Protein 7SQH (pdb70)

Solvent-accessible surface area: 42229 Å² total; per-residue (Å²): 114,95,79,62,83,63,138,54,96,86,33,72,70,22,30,119,74,57,50,116,105,49,59,85,42,18,109,106,49,17,102,90,54,13,72,147,44,79,167,78,179,58,14,52,4,20,20,18,20,65,31,29,94,132,4,81,6,0,0,0,0,0,32,14,62,143,11,125,41,15,10,0,69,71,31,108,26,89,28,76,120,32,142,57,46,8,100,100,39,97,79,100,34,68,50,62,147,26,96,4,55,6,59,90,49,119,162,72,100,46,50,0,9,0,0,41,4,1,84,34,5,94,111,50,19,0,0,6,0,24,0,60,24,98,162,50,112,101,26,13,8,27,3,53,2,1,4,12,28,10,0,82,91,1,63,136,22,143,102,70,57,26,48,0,50,67,15,10,66,33,59,0,21,6,47,2,2,4,28,14,23,8,12,0,12,0,24,11,6,55,8,82,48,42,133,54,130,83,33,39,15,0,67,11,25,21,6,26,2,47,19,47,46,115,46,90,88,96,107,95,70,3,36,3,2,2,0,0,0,5,12,4,8,2,32,13,16,69,4,41,4,46,32,50,35,38,48,162,36,16,36,8,44,17,23,6,55,67,13,11,74,72,21,0,38,71,64,0,140,100,19,37,143,166,90,61,137,43,64,73,89,94,116,113,92,80,62,82,61,142,56,96,83,33,71,70,23,29,118,78,58,50,115,104,48,59,84,43,19,108,106,48,18,103,91,54,12,72,148,46,78,169,83,180,55,15,54,5,20,19,16,19,65,31,27,94,132,4,82,5,0,0,0,0,0,32,15,60,145,10,123,41,15,10,0,69,71,29,103,26,90,28,74,121,32,143,57,46,6,98,98,39,98,78,100,34,66,50,58,148,25,95,4,56,6,58,91,48,118,160,73,101,48,50,0,9,0,0,41,3,1,84,36,4,93,112,49,18,0,0,6,0,24,1,48,23,110,162,50,112,102,26,14,8,27,2,52,1,1,4,11,26,12,0,83,90,0,64,136,22,144,102,71,55,26,48,0,49,66,15,11,67,32,60,0,22,6,47,2,2,4,28,14,23,7,11,0,11,0,23,12,5,53,7,82,48,41,133,53,128,85,32,39,14,0,68,11,26,21,5,26,2,46,19,47,46,116,42,89,88,96,104,94,70,4,36,4,2,2,0,0,0,4,11,4,8,2,31,13,15,70,3,40,6,46,30,49,35,38,45,163,37,15,36,8,44,17,21,7,53,69,14,11,71,72,20,0,39,69,64,0,141,99,20,35,142,166,89,62,139,40,64,73,89,93,116,112,94,80,64,83,64,139,54,96,84,33,74,71,22,30,120,78,57,50,115,104,48,60,84,41,19,110,106,48,18,102,91,52,12,72,148,46,80,168,83,180,56,15,54,4,19,20,18,20,64,31,28,94,131,4,82,5,0,0,0,0,0,30,14,62,146,10,122,42,16,10,0,70,70,30,106,25,90,28,74,123,33,142,57,45,12,104,102,39,98,79,100,33,67,49,59,151,25,95,4,55,6,59,92,50,121,160,74,100,48,51,0,9,0,0,39,3,0,83,36,5,92,111,50,19,0,0,6,0,23,1,57,23,92,163,51,113,102,25,14,8,27,2,53,2,2,5,11,27,11,0,83,91,1,64,137,23,144,100,73,57,26,48,0,50,67,15,11,65,31,60,0,20,5,48,2,2,4,29,14,23,8,12,0,12,0,24,12,8,55,6,82,48,42,133,53,129,84,33,40,14,0,68,12,25,22,6,27,2,46,20,47,46,112,45,90,86,96,114,95,72,2,36,3,2,2,0,0,0,6,12,3,9,2,31,12,14,69,2,42,5,46,29,50,35,40,44,162,37,15,35,10,44,17,23,6,55,67,14,11,72,73,22,0,39,69,64,0,140,99,19,36,144,166,89,63,139,40,64,73,88,93,118

B-factor: mean 72.13, std 19.79, range [30.0, 135.05]

Secondary structure (DSSP, 8-state):
-HHHHHHHHHHHHHHHHHHHHHHHHHHHHHHHHHHHHHT-SS-EEEEEEEE-SSPPP-EEEEE-TT-EEEEEEEEES--PPPSSTTS---B-S-EEEEEEE-TTTSS-EEEEEEEE----GGGTEEEEEEEEE---SSSS-EEEEEEES-HHHHHT-S-SSHHHHHHHHSS-EEEEETTEEEEEEEEEEEEE-TTS-EEEEEEEEEEEEE----S-GGGGGSEEEEEEEEES-SEEEEEEEHHHH-HHHHHHHHHHHHHHHHHHHHHHHHHHHHHHHHHHHH-/-HHHHHHHHHHHHHHHHHHHHHHHHHHHHHHHHHHHHHT-SS-EEEEEEEE-SSPPP-EEEEE-TT-EEEEEEEEES--PPPSSTTS---B-S-EEEEEEE-TTTSS-EEEEEEEE----GGGTEEEEEEEEE---SSSS-EEEEEEES-HHHHHT-S-SSHHHHHHHHSS-EEEEETTEEEEEEEEEEEEE-TTS-EEEEEEEEEEEEE----S-GGGGGSEEEEEEEEES-SEEEEEEEHHHH-HHHHHHHHHHHHHHHHHHHHHHHHHHHHHHHHHHHH-/-HHHHHHHHHHHHHHHHHHHHHHHHHHHHHHHHHHHHHT-SS-EEEEEEEE-SSPPP-EEEEE-TT-EEEEEEEEES--PPPSSTTS---B-S-EEEEEEE-TTTSS-EEEEEEEE----GGGTEEEEEEEEE---SSSS-EEEEEEES-HHHHHT-S-SSHHHHHHHHSS-EEEEETTEEEEEEEEEEEEE-TTS-EEEEEEEEEEEEE----S-GGGGGSEEEEEEEEES-SEEEEEEEHHHH-HHHHHHHHHHHHHHHHHHHHHHHHHHHHHHHHHHHH-

Sequence (849 aa):
FSKACLKNVFSVLLIFIYLLLMAVAVFLVYRTITDFREKLKHPVMSVSYKEVDRYDAPGIALYPGQAQLLSCKHHYEVIPPLTSPGQPGDMNCTTQRINYTDPFSNQTVKSALIVQGPREVKKRELVFLQFRLNKSSEDFSAIDYLLFSSFQEFLQSPNRVGFMQACESAYSSWKFSGGFRTWVKMSLVKTKEEDGREAVEFRQETSVVNYIDQRPAAKKSAQLFFVVFEWKDPFIQKVQDIVTANPWNTIALLCGAFLALFKAAEFAKLSIKWMIKIRKRYLFSKACLKNVFSVLLIFIYLLLMAVAVFLVYRTITDFREKLKHPVMSVSYKEVDRYDAPGIALYPGQAQLLSCKHHYEVIPPLTSPGQPGDMNCTTQRINYTDPFSNQTVKSALIVQGPREVKKRELVFLQFRLNKSSEDFSAIDYLLFSSFQEFLQSPNRVGFMQACESAYSSWKFSGGFRTWVKMSLVKTKEEDGREAVEFRQETSVVNYIDQRPAAKKSAQLFFVVFEWKDPFIQKVQDIVTANPWNTIALLCGAFLALFKAAEFAKLSIKWMIKIRKRYLFSKACLKNVFSVLLIFIYLLLMAVAVFLVYRTITDFREKLKHPVMSVSYKEVDRYDAPGIALYPGQAQLLSCKHHYEVIPPLTSPGQPGDMNCTTQRINYTDPFSNQTVKSALIVQGPREVKKRELVFLQFRLNKSSEDFSAIDYLLFSSFQEFLQSPNRVGFMQACESAYSSWKFSGGFRTWVKMSLVKTKEEDGREAVEFRQETSVVNYIDQRPAAKKSAQLFFVVFEWKDPFIQKVQDIVTANPWNTIALLCGAFLALFKAAEFAKLSIKWMIKIRKRYL

Structure (mmCIF, N/CA/C/O backbone):
data_7SQH
#
_entry.id   7SQH
#
_cell.length_a   1.00
_cell.length_b   1.00
_cell.length_c   1.00
_cell.angle_alpha   90.00
_cell.angle_beta   90.00
_cell.angle_gamma   90.00
#
_symmetry.space_group_name_H-M   'P 1'
#
loop_
_entity.id
_entity.type
_entity.pdbx_description
1 polymer 'Proton-activated chloride channel'
2 non-polymer 2-acetamido-2-deoxy-beta-D-glucopyranose
3 water water
#
loop_
_atom_site.group_PDB
_atom_site.id
_atom_site.type_symbol
_atom_site.label_atom_id
_atom_site.label_alt_id
_atom_site.label_comp_id
_atom_site.label_asym_id
_atom_site.label_entity_id
_atom_site.label_seq_id
_atom_site.pdbx_PDB_ins_code
_atom_site.Cartn_x
_atom_site.Cartn_y
_atom_site.Cartn_z
_atom_site.occupancy
_atom_site.B_iso_or_equiv
_atom_site.auth_seq_id
_atom_site.auth_comp_id
_atom_site.auth_asym_id
_atom_site.auth_atom_id
_atom_site.pdbx_PDB_model_num
ATOM 1 N N . PHE A 1 57 ? 184.826 168.613 110.934 1.00 135.05 57 PHE A N 1
ATOM 2 C CA . PHE A 1 57 ? 185.851 169.586 111.291 1.00 135.05 57 PHE A CA 1
ATOM 3 C C . PHE A 1 57 ? 185.262 170.725 112.116 1.00 135.05 57 PHE A C 1
ATOM 4 O O . PHE A 1 57 ? 184.579 170.491 113.114 1.00 135.05 57 PHE A O 1
ATOM 6 N N . SER A 1 58 ? 185.539 171.962 111.695 1.00 133.81 58 SER A N 1
ATOM 7 C CA . SER A 1 58 ? 185.023 173.122 112.415 1.00 133.81 58 SER A CA 1
ATOM 8 C C . SER A 1 58 ? 183.502 173.189 112.345 1.00 133.81 58 SER A C 1
ATOM 9 O O . SER A 1 58 ? 182.843 173.512 113.340 1.00 133.81 58 SER A O 1
ATOM 12 N N . LYS A 1 59 ? 182.928 172.894 111.176 1.00 133.14 59 LYS A N 1
ATOM 13 C CA . LYS A 1 59 ? 181.477 172.959 111.025 1.00 133.14 59 LYS A CA 1
ATOM 14 C C . LYS A 1 59 ? 180.780 171.924 111.900 1.00 133.14 59 LYS A C 1
ATOM 15 O O . LYS A 1 59 ? 179.762 172.223 112.537 1.00 133.14 59 LYS A O 1
ATOM 17 N N . ALA A 1 60 ? 181.309 170.699 111.940 1.00 132.52 60 ALA A N 1
ATOM 18 C CA . ALA A 1 60 ? 180.709 169.662 112.773 1.00 132.52 60 ALA A CA 1
ATOM 19 C C . ALA A 1 60 ? 180.796 170.022 114.250 1.00 132.52 60 ALA A C 1
ATOM 20 O O . ALA A 1 60 ? 179.837 169.820 115.004 1.00 132.52 60 ALA A O 1
ATOM 22 N N . CYS A 1 61 ? 181.942 170.556 114.681 1.00 131.54 61 CYS A N 1
ATOM 23 C CA . CYS A 1 61 ? 182.084 170.975 116.072 1.00 131.54 61 CYS A CA 1
ATOM 24 C C . CYS A 1 61 ? 181.120 172.105 116.409 1.00 131.54 61 CYS A C 1
ATOM 25 O O . CYS A 1 61 ? 180.520 172.117 117.489 1.00 131.54 61 CYS A O 1
ATOM 28 N N . LEU A 1 62 ? 180.961 173.067 115.496 1.00 128.25 62 LEU A N 1
ATOM 29 C CA . LEU A 1 62 ? 180.023 174.161 115.731 1.00 128.25 62 LEU A CA 1
ATOM 30 C C . LEU A 1 62 ? 178.592 173.649 115.830 1.00 128.25 62 LEU A C 1
ATOM 31 O O . LEU A 1 62 ? 177.826 174.088 116.697 1.00 128.25 62 LEU A O 1
ATOM 33 N N . LYS A 1 63 ? 178.210 172.722 114.947 1.00 124.47 63 LYS A N 1
ATOM 34 C CA . LYS A 1 63 ? 176.867 172.155 115.007 1.00 124.47 63 LYS A CA 1
ATOM 35 C C . LYS A 1 63 ? 176.649 171.390 116.306 1.00 124.47 63 LYS A C 1
ATOM 36 O O . LYS A 1 63 ? 175.579 171.486 116.920 1.00 124.47 63 LYS A O 1
ATOM 42 N N . ASN A 1 64 ? 177.652 170.623 116.740 1.00 122.65 64 ASN A N 1
ATOM 43 C CA . ASN A 1 64 ? 177.534 169.894 117.999 1.00 122.65 64 ASN A CA 1
ATOM 44 C C . ASN A 1 64 ? 177.404 170.847 119.180 1.00 122.65 64 ASN A C 1
ATOM 45 O O . ASN A 1 64 ? 176.609 170.608 120.095 1.00 122.65 64 ASN A O 1
ATOM 47 N N . VAL A 1 65 ? 178.181 171.933 119.178 1.00 120.01 65 VAL A N 1
ATOM 48 C CA . VAL A 1 65 ? 178.095 172.916 120.255 1.00 120.01 65 VAL A CA 1
ATOM 49 C C . VAL A 1 65 ? 176.719 173.567 120.273 1.00 120.01 65 VAL A C 1
ATOM 50 O O . VAL A 1 65 ? 176.123 173.769 121.340 1.00 120.01 65 VAL A O 1
ATOM 54 N N . PHE A 1 66 ? 176.193 173.911 119.095 1.00 117.25 66 PHE A N 1
ATOM 55 C CA . PHE A 1 66 ? 174.860 174.499 119.025 1.00 117.25 66 PHE A CA 1
ATOM 56 C C . PHE A 1 66 ? 173.804 173.533 119.543 1.00 117.25 66 PHE A C 1
ATOM 57 O O . PHE A 1 66 ? 172.902 173.929 120.290 1.00 117.25 66 PHE A O 1
ATOM 65 N N . SER A 1 67 ? 173.906 172.256 119.166 1.00 112.74 67 SER A N 1
ATOM 66 C CA . SER A 1 67 ? 172.951 171.264 119.650 1.00 112.74 67 SER A CA 1
ATOM 67 C C . SER A 1 67 ? 173.040 171.101 121.162 1.00 112.74 67 SER A C 1
ATOM 68 O O . SER A 1 67 ? 172.014 170.985 121.842 1.00 112.74 67 SER A O 1
ATOM 71 N N . VAL A 1 68 ? 174.257 171.091 121.708 1.00 109.10 68 VAL A N 1
ATOM 72 C CA . VAL A 1 68 ? 174.427 170.928 123.151 1.00 109.10 68 VAL A CA 1
ATOM 73 C C . VAL A 1 68 ? 173.846 172.124 123.897 1.00 109.10 68 VAL A C 1
ATOM 74 O O . VAL A 1 68 ? 173.162 171.972 124.917 1.00 109.10 68 VAL A O 1
ATOM 78 N N . LEU A 1 69 ? 174.108 173.337 123.401 1.00 108.35 69 LEU A N 1
ATOM 79 C CA . LEU A 1 69 ? 173.564 174.515 124.069 1.00 108.35 69 LEU A CA 1
ATOM 80 C C . LEU A 1 69 ? 172.047 174.575 123.945 1.00 108.35 69 LEU A C 1
ATOM 81 O O . LEU A 1 69 ? 171.371 175.028 124.874 1.00 108.35 69 LEU A O 1
ATOM 86 N N . LEU A 1 70 ? 171.491 174.113 122.822 1.00 101.79 70 LEU A N 1
ATOM 87 C CA . LEU A 1 70 ? 170.039 174.055 122.696 1.00 101.79 70 LEU A CA 1
ATOM 88 C C . LEU A 1 70 ? 169.448 173.027 123.655 1.00 101.79 70 LEU A C 1
ATOM 89 O O . LEU A 1 70 ? 168.375 173.249 124.230 1.00 101.79 70 LEU A O 1
ATOM 94 N N . ILE A 1 71 ? 170.139 171.899 123.841 1.00 98.00 71 ILE A N 1
ATOM 95 C CA . ILE A 1 71 ? 169.716 170.911 124.830 1.00 98.00 71 ILE A CA 1
ATOM 96 C C . ILE A 1 71 ? 169.707 171.529 126.220 1.00 98.00 71 ILE A C 1
ATOM 97 O O . ILE A 1 71 ? 168.768 171.332 126.999 1.00 98.00 71 ILE A O 1
ATOM 102 N N . PHE A 1 72 ? 170.757 172.282 126.553 1.00 100.41 72 PHE A N 1
ATOM 103 C CA . PHE A 1 72 ? 170.818 172.934 127.858 1.00 100.41 72 PHE A CA 1
ATOM 104 C C . PHE A 1 72 ? 169.701 173.959 128.019 1.00 100.41 72 PHE A C 1
ATOM 105 O O . PHE A 1 72 ? 169.110 174.079 129.097 1.00 100.41 72 PHE A O 1
ATOM 113 N N . ILE A 1 73 ? 169.399 174.708 126.956 1.00 97.83 73 ILE A N 1
ATOM 114 C CA . ILE A 1 73 ? 168.329 175.703 127.018 1.00 97.83 73 ILE A CA 1
ATOM 115 C C . ILE A 1 73 ? 166.984 175.026 127.262 1.00 97.83 73 ILE A C 1
ATOM 116 O O . ILE A 1 73 ? 166.182 175.474 128.092 1.00 97.83 73 ILE A O 1
ATOM 121 N N . TYR A 1 74 ? 166.715 173.936 126.539 1.00 94.02 74 TYR A N 1
ATOM 122 C CA . TYR A 1 74 ? 165.455 173.225 126.733 1.00 94.02 74 TYR A CA 1
ATOM 123 C C . TYR A 1 74 ? 165.379 172.590 128.116 1.00 94.02 74 TYR A C 1
ATOM 124 O O . TYR A 1 74 ? 164.306 172.556 128.728 1.00 94.02 74 TYR A O 1
ATOM 133 N N . LEU A 1 75 ? 166.502 172.079 128.624 1.00 90.24 75 LEU A N 1
ATOM 134 C CA . LEU A 1 75 ? 166.516 171.546 129.982 1.00 90.24 75 LEU A CA 1
ATOM 135 C C . LEU A 1 75 ? 166.225 172.640 131.000 1.00 90.24 75 LEU A C 1
ATOM 136 O O . LEU A 1 75 ? 165.501 172.414 131.976 1.00 90.24 75 LEU A O 1
ATOM 141 N N . LEU A 1 76 ? 166.782 173.832 130.763 1.00 90.66 76 LEU A N 1
ATOM 142 C CA . LEU A 1 76 ? 166.512 174.983 131.666 1.00 90.66 76 LEU A CA 1
ATOM 143 C C . LEU A 1 76 ? 165.017 175.310 131.622 1.00 90.66 76 LEU A C 1
ATOM 144 O O . LEU A 1 76 ? 164.440 175.539 132.699 1.00 90.66 76 LEU A O 1
ATOM 149 N N . LEU A 1 77 ? 164.419 175.322 130.425 1.00 89.93 77 LEU A N 1
ATOM 150 C CA . LEU A 1 77 ? 162.996 175.635 130.305 1.00 89.93 77 LEU A CA 1
ATOM 151 C C . LEU A 1 77 ? 162.135 174.591 131.011 1.00 89.93 77 LEU A C 1
ATOM 152 O O . LEU A 1 77 ? 161.162 174.935 131.696 1.00 89.93 77 LEU A O 1
ATOM 157 N N . MET A 1 78 ? 162.472 173.309 130.849 1.00 86.85 78 MET A N 1
ATOM 158 C CA . MET A 1 78 ? 161.730 172.254 131.534 1.00 86.85 78 MET A CA 1
ATOM 159 C C . MET A 1 78 ? 161.863 172.379 133.046 1.00 86.85 78 MET A C 1
ATOM 160 O O . MET A 1 78 ? 160.883 172.205 133.781 1.00 86.85 78 MET A O 1
ATOM 165 N N . ALA A 1 79 ? 163.072 172.675 133.529 1.00 85.80 79 ALA A N 1
ATOM 166 C CA . ALA A 1 79 ? 163.270 172.871 134.960 1.00 85.80 79 ALA A CA 1
ATOM 167 C C . ALA A 1 79 ? 162.471 174.063 135.465 1.00 85.80 79 ALA A C 1
ATOM 168 O O . ALA A 1 79 ? 161.902 174.017 136.560 1.00 85.80 79 ALA A O 1
ATOM 170 N N . VAL A 1 80 ? 162.413 175.139 134.677 1.00 85.02 80 VAL A N 1
ATOM 171 C CA . VAL A 1 80 ? 161.637 176.313 135.064 1.00 85.02 80 VAL A CA 1
ATOM 172 C C . VAL A 1 80 ? 160.158 175.967 135.167 1.00 85.02 80 VAL A C 1
ATOM 173 O O . VAL A 1 80 ? 159.480 176.357 136.125 1.00 85.02 80 VAL A O 1
ATOM 177 N N . ALA A 1 81 ? 159.633 175.229 134.186 1.00 83.07 81 ALA A N 1
ATOM 178 C CA . ALA A 1 81 ? 158.221 174.853 134.224 1.00 83.07 81 ALA A CA 1
ATOM 179 C C . ALA A 1 81 ? 157.917 173.949 135.415 1.00 83.07 81 ALA A C 1
ATOM 180 O O . ALA A 1 81 ? 156.907 174.135 136.109 1.00 83.07 81 ALA A O 1
ATOM 182 N N . VAL A 1 82 ? 158.786 172.968 135.672 1.00 81.08 82 VAL A N 1
ATOM 183 C CA . VAL A 1 82 ? 158.575 172.065 136.799 1.00 81.08 82 VAL A CA 1
ATOM 184 C C . VAL A 1 82 ? 158.641 172.831 138.114 1.00 81.08 82 VAL A C 1
ATOM 185 O O . VAL A 1 82 ? 157.846 172.592 139.031 1.00 81.08 82 VAL A O 1
ATOM 189 N N . PHE A 1 83 ? 159.581 173.773 138.224 1.00 83.25 83 PHE A N 1
ATOM 190 C CA . PHE A 1 83 ? 159.691 174.574 139.437 1.00 83.25 83 PHE A CA 1
ATOM 191 C C . PHE A 1 83 ? 158.469 175.461 139.624 1.00 83.25 83 PHE A C 1
ATOM 192 O O . PHE A 1 83 ? 158.013 175.666 140.752 1.00 83.25 83 PHE A O 1
ATOM 200 N N . LEU A 1 84 ? 157.928 176.005 138.532 1.00 80.59 84 LEU A N 1
ATOM 201 C CA . LEU A 1 84 ? 156.716 176.812 138.635 1.00 80.59 84 LEU A CA 1
ATOM 202 C C . LEU A 1 84 ? 155.539 175.976 139.124 1.00 80.59 84 LEU A C 1
ATOM 203 O O . LEU A 1 84 ? 154.764 176.419 139.982 1.00 80.59 84 LEU A O 1
ATOM 208 N N . VAL A 1 85 ? 155.392 174.761 138.593 1.00 78.48 85 VAL A N 1
ATOM 209 C CA . VAL A 1 85 ? 154.303 173.893 139.038 1.00 78.48 85 VAL A CA 1
ATOM 210 C C . VAL A 1 85 ? 154.485 173.515 140.505 1.00 78.48 85 VAL A C 1
ATOM 211 O O . VAL A 1 85 ? 153.520 173.489 141.281 1.00 78.48 85 VAL A O 1
ATOM 215 N N . TYR A 1 86 ? 155.723 173.222 140.909 1.00 78.11 86 TYR A N 1
ATOM 216 C CA . TYR A 1 86 ? 155.990 172.894 142.307 1.00 78.11 86 TYR A CA 1
ATOM 217 C C . TYR A 1 86 ? 155.697 174.079 143.219 1.00 78.11 86 TYR A C 1
ATOM 218 O O . TYR A 1 86 ? 155.170 173.907 144.323 1.00 78.11 86 TYR A O 1
ATOM 227 N N . ARG A 1 87 ? 156.031 175.285 142.746 1.00 82.99 87 ARG A N 1
ATOM 228 C CA . ARG A 1 87 ? 155.774 176.517 143.539 1.00 82.99 87 ARG A CA 1
ATOM 229 C C . ARG A 1 87 ? 154.262 176.700 143.697 1.00 82.99 87 ARG A C 1
ATOM 230 O O . ARG A 1 87 ? 153.830 177.064 144.803 1.00 82.99 87 ARG A O 1
ATOM 238 N N . THR A 1 88 ? 153.493 176.464 142.631 1.00 79.99 88 THR A N 1
ATOM 239 C CA . THR A 1 88 ? 152.038 176.549 142.723 1.00 79.99 88 THR A CA 1
ATOM 240 C C . THR A 1 88 ? 151.492 175.529 143.716 1.00 79.99 88 THR A C 1
ATOM 241 O O . THR A 1 88 ? 150.622 175.849 144.541 1.00 79.99 88 THR A O 1
ATOM 245 N N . ILE A 1 89 ? 152.006 174.298 143.660 1.00 79.49 89 ILE A N 1
ATOM 246 C CA . ILE A 1 89 ? 151.557 173.256 144.580 1.00 79.49 89 ILE A CA 1
ATOM 247 C C . ILE A 1 89 ? 151.844 173.658 146.020 1.00 79.49 89 ILE A C 1
ATOM 248 O O . ILE A 1 89 ? 150.989 173.519 146.900 1.00 79.49 89 ILE A O 1
ATOM 253 N N . THR A 1 90 ? 153.048 174.173 146.280 1.00 81.92 90 THR A N 1
ATOM 254 C CA . THR A 1 90 ? 153.405 174.575 147.638 1.00 81.92 90 THR A CA 1
ATOM 255 C C . THR A 1 90 ? 152.572 175.761 148.106 1.00 81.92 90 THR A C 1
ATOM 256 O O . THR A 1 90 ? 152.229 175.854 149.288 1.00 81.92 90 THR A O 1
ATOM 260 N N . ASP A 1 91 ? 152.260 176.692 147.203 1.00 84.82 91 ASP A N 1
ATOM 261 C CA . ASP A 1 91 ? 151.422 177.825 147.577 1.00 84.82 91 ASP A CA 1
ATOM 262 C C . ASP A 1 91 ? 150.026 177.362 147.965 1.00 84.82 91 ASP A C 1
ATOM 263 O O . ASP A 1 91 ? 149.432 177.880 148.918 1.00 84.82 91 ASP A O 1
ATOM 268 N N . PHE A 1 92 ? 149.484 176.389 147.233 1.00 85.91 92 PHE A N 1
ATOM 269 C CA . PHE A 1 92 ? 148.198 175.812 147.614 1.00 85.91 92 PHE A CA 1
ATOM 270 C C . PHE A 1 92 ? 148.328 175.117 148.970 1.00 85.91 92 PHE A C 1
ATOM 271 O O . PHE A 1 92 ? 147.508 175.331 149.870 1.00 85.91 92 PHE A O 1
ATOM 279 N N . ARG A 1 93 ? 149.371 174.297 149.132 0.50 83.18 93 ARG A N 1
ATOM 280 C CA . ARG A 1 93 ? 149.549 173.525 150.394 0.50 83.18 93 ARG A CA 1
ATOM 281 C C . ARG A 1 93 ? 149.679 174.463 151.599 0.50 83.18 93 ARG A C 1
ATOM 282 O O . ARG A 1 93 ? 149.116 174.123 152.653 0.50 83.18 93 ARG A O 1
ATOM 290 N N . GLU A 1 94 ? 150.380 175.592 151.455 1.00 89.72 94 GLU A N 1
ATOM 291 C CA . GLU A 1 94 ? 150.630 176.477 152.588 1.00 89.72 94 GLU A CA 1
ATOM 292 C C . GLU A 1 94 ? 149.345 177.010 153.205 1.00 89.72 94 GLU A C 1
ATOM 293 O O . GLU A 1 94 ? 149.336 177.358 154.391 1.00 89.72 94 GLU A O 1
ATOM 299 N N . LYS A 1 95 ? 148.263 177.079 152.436 1.00 90.23 95 LYS A N 1
ATOM 300 C CA . LYS A 1 95 ? 147.009 177.610 152.947 1.00 90.23 95 LYS A CA 1
ATOM 301 C C . LYS A 1 95 ? 146.093 176.535 153.516 1.00 90.23 95 LYS A C 1
ATOM 302 O O . LYS A 1 95 ? 145.005 176.865 154.000 1.00 90.23 95 LYS A O 1
ATOM 308 N N . LEU A 1 96 ? 146.505 175.271 153.473 1.00 88.46 96 LEU A N 1
ATOM 309 C CA . LEU A 1 96 ? 145.781 174.200 154.139 1.00 88.46 96 LEU A CA 1
ATOM 310 C C . LEU A 1 96 ? 145.983 174.277 155.648 1.00 88.46 96 LEU A C 1
ATOM 311 O O . LEU A 1 96 ? 146.994 174.791 156.135 1.00 88.46 96 LEU A O 1
ATOM 316 N N . LYS A 1 97 ? 145.004 173.765 156.390 1.00 83.81 97 LYS A N 1
ATOM 317 C CA . LYS A 1 97 ? 145.094 173.667 157.840 1.00 83.81 97 LYS A CA 1
ATOM 318 C C . LYS A 1 97 ? 145.210 172.206 158.257 1.00 83.81 97 LYS A C 1
ATOM 319 O O . LYS A 1 97 ? 144.543 171.334 157.692 1.00 83.81 97 LYS A O 1
ATOM 325 N N . HIS A 1 98 ? 146.076 171.947 159.241 1.00 73.82 98 HIS A N 1
ATOM 326 C CA . HIS A 1 98 ? 146.372 170.610 159.750 1.00 73.82 98 HIS A CA 1
ATOM 327 C C . HIS A 1 98 ? 146.754 169.645 158.632 1.00 73.82 98 HIS A C 1
ATOM 328 O O . HIS A 1 98 ? 145.997 168.711 158.337 1.00 73.82 98 HIS A O 1
ATOM 335 N N . PRO A 1 99 ? 147.903 169.828 157.989 1.00 71.82 99 PRO A N 1
ATOM 336 C CA . PRO A 1 99 ? 148.354 168.876 156.975 1.00 71.82 99 PRO A CA 1
ATOM 337 C C . PRO A 1 99 ? 149.167 167.744 157.595 1.00 71.82 99 PRO A C 1
ATOM 338 O O . PRO A 1 99 ? 149.527 167.770 158.773 1.00 71.82 99 PRO A O 1
ATOM 342 N N . VAL A 1 100 ? 149.450 166.743 156.770 1.00 67.17 100 VAL A N 1
ATOM 343 C CA . VAL A 1 100 ? 150.293 165.628 157.185 1.00 67.17 100 VAL A CA 1
ATOM 344 C C . VAL A 1 100 ? 151.748 166.071 157.136 1.00 67.17 100 VAL A C 1
ATOM 345 O O . VAL A 1 100 ? 152.191 166.684 156.158 1.00 67.17 100 VAL A O 1
ATOM 349 N N . MET A 1 101 ? 152.496 165.764 158.191 1.00 69.40 101 MET A N 1
ATOM 350 C CA . MET A 1 101 ? 153.872 166.214 158.337 1.00 69.40 101 MET A CA 1
ATOM 351 C C . MET A 1 101 ? 154.801 165.022 158.510 1.00 69.40 101 MET A C 1
ATOM 352 O O . MET A 1 101 ? 154.437 164.021 159.134 1.00 69.40 101 MET A O 1
ATOM 357 N N . SER A 1 102 ? 156.000 165.139 157.954 1.00 69.71 102 SER A N 1
ATOM 358 C CA . SER A 1 102 ? 157.033 164.123 158.054 1.00 69.71 102 SER A CA 1
ATOM 359 C C . SER A 1 102 ? 158.113 164.553 159.042 1.00 69.71 102 SER A C 1
ATOM 360 O O . SER A 1 102 ? 158.241 165.728 159.405 1.00 69.71 102 SER A O 1
ATOM 363 N N . VAL A 1 103 ? 158.909 163.569 159.459 1.00 65.70 103 VAL A N 1
ATOM 364 C CA . VAL A 1 103 ? 159.885 163.710 160.531 1.00 65.70 103 VAL A CA 1
ATOM 365 C C . VAL A 1 103 ? 161.273 163.389 159.996 1.00 65.70 103 VAL A C 1
ATOM 366 O O . VAL A 1 103 ? 161.446 162.515 159.141 1.00 65.70 103 VAL A O 1
ATOM 370 N N . SER A 1 104 ? 162.269 164.107 160.510 1.00 63.98 104 SER A N 1
ATOM 371 C CA . SER A 1 104 ? 163.661 163.844 160.169 1.00 63.98 104 SER A CA 1
ATOM 372 C C . SER A 1 104 ? 164.531 164.144 161.381 1.00 63.98 104 SER A C 1
ATOM 373 O O . SER A 1 104 ? 164.134 164.883 162.282 1.00 63.98 104 SER A O 1
ATOM 376 N N . TYR A 1 105 ? 165.720 163.545 161.408 1.00 63.54 105 TYR A N 1
ATOM 377 C CA . TYR A 1 105 ? 166.686 163.789 162.471 1.00 63.54 105 TYR A CA 1
ATOM 378 C C . TYR A 1 105 ? 167.964 164.377 161.890 1.00 63.54 105 TYR A C 1
ATOM 379 O O . TYR A 1 105 ? 168.373 164.039 160.776 1.00 63.54 105 TYR A O 1
ATOM 388 N N . LYS A 1 106 ? 168.592 165.265 162.658 1.00 63.55 106 LYS A N 1
ATOM 389 C CA . LYS A 1 106 ? 169.867 165.849 162.262 1.00 63.55 106 LYS A CA 1
ATOM 390 C C . LYS A 1 106 ? 170.822 165.834 163.446 1.00 63.55 106 LYS A C 1
ATOM 391 O O . LYS A 1 106 ? 170.434 166.192 164.559 1.00 63.55 106 LYS A O 1
ATOM 397 N N . GLU A 1 107 ? 172.064 165.425 163.207 1.00 65.74 107 GLU A N 1
ATOM 398 C CA . GLU A 1 107 ? 173.068 165.380 164.259 1.00 65.74 107 GLU A CA 1
ATOM 399 C C . GLU A 1 107 ? 173.809 166.708 164.356 1.00 65.74 107 GLU A C 1
ATOM 400 O O . GLU A 1 107 ? 174.003 167.410 163.360 1.00 65.74 107 GLU A O 1
ATOM 406 N N . VAL A 1 108 ? 174.226 167.046 165.575 1.00 63.34 108 VAL A N 1
ATOM 407 C CA . VAL A 1 108 ? 174.941 168.285 165.854 1.00 63.34 108 VAL A CA 1
ATOM 408 C C . VAL A 1 108 ? 176.218 167.959 166.614 1.00 63.34 108 VAL A C 1
ATOM 409 O O . VAL A 1 108 ? 176.245 167.040 167.441 1.00 63.34 108 VAL A O 1
ATOM 413 N N . ASP A 1 109 ? 177.288 168.697 166.312 1.00 64.73 109 ASP A N 1
ATOM 414 C CA . ASP A 1 109 ? 178.520 168.556 167.081 1.00 64.73 109 ASP A CA 1
ATOM 415 C C . ASP A 1 109 ? 178.382 169.190 168.459 1.00 64.73 109 ASP A C 1
ATOM 416 O O . ASP A 1 109 ? 178.818 168.614 169.462 1.00 64.73 109 ASP A O 1
ATOM 421 N N . ARG A 1 110 ? 177.782 170.375 168.525 1.00 61.28 110 ARG A N 1
ATOM 422 C CA . ARG A 1 110 ? 177.561 171.076 169.779 1.00 61.28 110 ARG A CA 1
ATOM 423 C C . ARG A 1 110 ? 176.191 171.735 169.731 1.00 61.28 110 ARG A C 1
ATOM 424 O O . ARG A 1 110 ? 175.701 172.103 168.661 1.00 61.28 110 ARG A O 1
ATOM 432 N N . TYR A 1 111 ? 175.576 171.877 170.899 1.00 53.56 111 TYR A N 1
ATOM 433 C CA . TYR A 1 111 ? 174.251 172.465 171.004 1.00 53.56 111 TYR A CA 1
ATOM 434 C C . TYR A 1 111 ? 174.341 173.955 171.298 1.00 53.56 111 TYR A C 1
ATOM 435 O O . TYR A 1 111 ? 175.261 174.422 171.974 1.00 53.56 111 TYR A O 1
ATOM 444 N N . ASP A 1 112 ? 173.377 174.703 170.772 1.00 59.70 112 ASP A N 1
ATOM 445 C CA . ASP A 1 112 ? 173.180 176.071 171.220 1.00 59.70 112 ASP A CA 1
ATOM 446 C C . ASP A 1 112 ? 172.650 176.056 172.647 1.00 59.70 112 ASP A C 1
ATOM 447 O O . ASP A 1 112 ? 171.758 175.273 172.982 1.00 59.70 112 ASP A O 1
ATOM 452 N N . ALA A 1 113 ? 173.207 176.915 173.490 1.00 57.11 113 ALA A N 1
ATOM 453 C CA . ALA A 1 113 ? 172.880 176.883 174.909 1.00 57.11 113 ALA A CA 1
ATOM 454 C C . ALA A 1 113 ? 171.404 177.194 175.115 1.00 57.11 113 ALA A C 1
ATOM 455 O O . ALA A 1 113 ? 170.945 178.277 174.721 1.00 57.11 113 ALA A O 1
ATOM 457 N N . PRO A 1 114 ? 170.634 176.297 175.719 1.00 53.81 114 PRO A N 1
ATOM 458 C CA . PRO A 1 114 ? 169.200 176.533 175.885 1.00 53.81 114 PRO A CA 1
ATOM 459 C C . PRO A 1 114 ? 168.919 177.457 177.061 1.00 53.81 114 PRO A C 1
ATOM 460 O O . PRO A 1 114 ? 169.809 177.848 177.816 1.00 53.81 114 PRO A O 1
ATOM 464 N N . GLY A 1 115 ? 167.646 177.803 177.201 1.00 48.48 115 GLY A N 1
ATOM 465 C CA . GLY A 1 115 ? 167.205 178.595 178.327 1.00 48.48 115 GLY A CA 1
ATOM 466 C C . GLY A 1 115 ? 166.299 177.807 179.246 1.00 48.48 115 GLY A C 1
ATOM 467 O O . GLY A 1 115 ? 165.285 177.254 178.802 1.00 48.48 115 GLY A O 1
ATOM 468 N N . ILE A 1 116 ? 166.657 177.741 180.525 1.00 47.88 116 ILE A N 1
ATOM 469 C CA . ILE A 1 116 ? 165.875 177.042 181.536 1.00 47.88 116 ILE A CA 1
ATOM 470 C C . ILE A 1 116 ? 165.242 178.102 182.423 1.00 47.88 116 ILE A C 1
ATOM 471 O O . ILE A 1 116 ? 165.936 178.767 183.198 1.00 47.88 116 ILE A O 1
ATOM 476 N N . ALA A 1 117 ? 163.930 178.270 182.310 1.00 49.30 117 ALA A N 1
ATOM 477 C CA . ALA A 1 117 ? 163.192 179.246 183.101 1.00 49.30 117 ALA A CA 1
ATOM 478 C C . ALA A 1 117 ? 162.595 178.528 184.302 1.00 49.30 117 ALA A C 1
ATOM 479 O O . ALA A 1 117 ? 161.663 177.734 184.156 1.00 49.30 117 ALA A O 1
ATOM 481 N N . LEU A 1 118 ? 163.139 178.796 185.481 1.00 50.91 118 LEU A N 1
ATOM 482 C CA . LEU A 1 118 ? 162.659 178.206 186.718 1.00 50.91 118 LEU A CA 1
ATOM 483 C C . LEU A 1 118 ? 161.770 179.201 187.450 1.00 50.91 118 LEU A C 1
ATOM 484 O O . LEU A 1 118 ? 161.922 180.417 187.307 1.00 50.91 118 LEU A O 1
ATOM 489 N N . TYR A 1 119 ? 160.837 178.674 188.242 1.00 53.14 119 TYR A N 1
ATOM 490 C CA . TYR A 1 119 ? 159.904 179.489 189.014 1.00 53.14 119 TYR A CA 1
ATOM 491 C C . TYR A 1 119 ? 159.993 179.076 190.479 1.00 53.14 119 TYR A C 1
ATOM 492 O O . TYR A 1 119 ? 159.107 178.387 191.001 1.00 53.14 119 TYR A O 1
ATOM 501 N N . PRO A 1 120 ? 161.063 179.478 191.170 1.00 57.70 120 PRO A N 1
ATOM 502 C CA . PRO A 1 120 ? 161.238 179.037 192.561 1.00 57.70 120 PRO A CA 1
ATOM 503 C C . PRO A 1 120 ? 160.229 179.642 193.517 1.00 57.70 120 PRO A C 1
ATOM 504 O O . PRO A 1 120 ? 159.909 179.016 194.534 1.00 57.70 120 PRO A O 1
ATOM 508 N N . GLY A 1 121 ? 159.719 180.833 193.228 1.00 59.44 121 GLY A N 1
ATOM 509 C CA . GLY A 1 121 ? 158.850 181.512 194.165 1.00 59.44 121 GLY A CA 1
ATOM 510 C C . GLY A 1 121 ? 159.623 182.061 195.345 1.00 59.44 121 GLY A C 1
ATOM 511 O O . GLY A 1 121 ? 160.406 183.003 195.195 1.00 59.44 121 GLY A O 1
ATOM 512 N N . GLN A 1 122 ? 159.418 181.479 196.523 1.00 65.19 122 GLN A N 1
ATOM 513 C CA . GLN A 1 122 ? 160.129 181.903 197.720 1.00 65.19 122 GLN A CA 1
ATOM 514 C C . GLN A 1 122 ? 161.431 181.147 197.946 1.00 65.19 122 GLN A C 1
ATOM 515 O O . GLN A 1 122 ? 162.182 181.500 198.861 1.00 65.19 122 GLN A O 1
ATOM 521 N N . ALA A 1 123 ? 161.715 180.124 197.146 1.00 64.64 123 ALA A N 1
ATOM 522 C CA . ALA A 1 123 ? 162.948 179.370 197.307 1.00 64.64 123 ALA A CA 1
ATOM 523 C C . ALA A 1 123 ? 164.143 180.169 196.802 1.00 64.64 123 ALA A C 1
ATOM 524 O O . ALA A 1 123 ? 164.077 180.853 195.777 1.00 64.64 123 ALA A O 1
ATOM 526 N N . GLN A 1 124 ? 165.248 180.068 197.532 1.00 64.42 124 GLN A N 1
ATOM 527 C CA . GLN A 1 124 ? 166.482 180.757 197.189 1.00 64.42 124 GLN A CA 1
ATOM 528 C C . GLN A 1 124 ? 167.405 179.801 196.447 1.00 64.42 124 GLN A C 1
ATOM 529 O O . GLN A 1 124 ? 167.613 178.666 196.887 1.00 64.42 124 GLN A O 1
ATOM 535 N N . LEU A 1 125 ? 167.945 180.257 195.321 1.00 59.84 125 LEU A N 1
ATOM 536 C CA . LEU A 1 125 ? 168.888 179.452 194.552 1.00 59.84 125 LEU A CA 1
ATOM 537 C C . LEU A 1 125 ? 170.190 179.338 195.331 1.00 59.84 125 LEU A C 1
ATOM 538 O O . LEU A 1 125 ? 170.967 180.296 195.403 1.00 59.84 125 LEU A O 1
ATOM 543 N N . LEU A 1 126 ? 170.425 178.171 195.930 1.00 61.72 126 LEU A N 1
ATOM 544 C CA . LEU A 1 126 ? 171.622 177.985 196.741 1.00 61.72 126 LEU A CA 1
ATOM 545 C C . LEU A 1 126 ? 172.867 177.891 195.872 1.00 61.72 126 LEU A C 1
ATOM 546 O O . LEU A 1 126 ? 173.896 178.505 196.177 1.00 61.72 126 LEU A O 1
ATOM 551 N N . SER A 1 127 ? 172.803 177.056 194.828 1.00 62.43 127 SER A N 1
ATOM 552 C CA . SER A 1 127 ? 174.034 176.822 194.028 1.00 62.43 127 SER A CA 1
ATOM 553 C C . SER A 1 127 ? 173.741 176.350 192.605 1.00 62.43 127 SER A C 1
ATOM 554 O O . SER A 1 127 ? 172.800 175.559 192.428 1.00 62.43 127 SER A O 1
ATOM 557 N N . CYS A 1 128 ? 174.526 176.820 191.636 1.00 63.00 128 CYS A N 1
ATOM 558 C CA . CYS A 1 128 ? 174.438 176.365 190.257 1.00 63.00 128 CYS A CA 1
ATOM 559 C C . CYS A 1 128 ? 175.850 176.162 189.733 1.00 63.00 128 CYS A C 1
ATOM 560 O O . CYS A 1 128 ? 176.724 177.004 189.953 1.00 63.00 128 CYS A O 1
ATOM 563 N N . LYS A 1 129 ? 176.069 175.045 189.044 1.00 61.50 129 LYS A N 1
ATOM 564 C CA . LYS A 1 129 ? 177.409 174.726 188.574 1.00 61.50 129 LYS A CA 1
ATOM 565 C C . LYS A 1 129 ? 177.339 173.905 187.295 1.00 61.50 129 LYS A C 1
ATOM 566 O O . LYS A 1 129 ? 176.317 173.292 186.977 1.00 61.50 129 LYS A O 1
ATOM 572 N N . HIS A 1 130 ? 178.450 173.910 186.564 1.00 58.72 130 HIS A N 1
ATOM 573 C CA . HIS A 1 130 ? 178.627 173.114 185.357 1.00 58.72 130 HIS A CA 1
ATOM 574 C C . HIS A 1 130 ? 179.609 171.989 185.645 1.00 58.72 130 HIS A C 1
ATOM 575 O O . HIS A 1 130 ? 180.688 172.230 186.197 1.00 58.72 130 HIS A O 1
ATOM 582 N N . HIS A 1 131 ? 179.239 170.767 185.270 1.00 58.91 131 HIS A N 1
ATOM 583 C CA . HIS A 1 131 ? 180.071 169.595 185.513 1.00 58.91 131 HIS A CA 1
ATOM 584 C C . HIS A 1 131 ? 180.135 168.753 184.249 1.00 58.91 131 HIS A C 1
ATOM 585 O O . HIS A 1 131 ? 179.417 168.998 183.279 1.00 58.91 131 HIS A O 1
ATOM 592 N N . TYR A 1 132 ? 181.092 167.873 184.072 1.00 65.47 132 TYR A N 1
ATOM 593 C CA . TYR A 1 132 ? 181.169 166.920 182.929 1.00 65.47 132 TYR A CA 1
ATOM 594 C C . TYR A 1 132 ? 181.030 165.440 183.328 1.00 65.47 132 TYR A C 1
ATOM 595 O O . TYR A 1 132 ? 181.910 164.943 183.904 1.00 65.47 132 TYR A O 1
ATOM 604 N N . GLU A 1 133 ? 179.860 164.852 183.208 1.00 69.38 133 GLU A N 1
ATOM 605 C CA . GLU A 1 133 ? 179.559 163.424 183.295 1.00 69.38 133 GLU A CA 1
ATOM 606 C C . GLU A 1 133 ? 179.395 162.942 184.731 1.00 69.38 133 GLU A C 1
ATOM 607 O O . GLU A 1 133 ? 178.862 161.854 184.959 1.00 69.38 133 GLU A O 1
ATOM 613 N N . VAL A 1 134 ? 179.770 163.765 185.709 1.00 64.83 134 VAL A N 1
ATOM 614 C CA . VAL A 1 134 ? 179.723 163.369 187.112 1.00 64.83 134 VAL A CA 1
ATOM 615 C C . VAL A 1 134 ? 179.563 164.617 187.962 1.00 64.83 134 VAL A C 1
ATOM 616 O O . VAL A 1 134 ? 180.043 165.697 187.610 1.00 64.83 134 VAL A O 1
ATOM 620 N N . ILE A 1 135 ? 178.890 164.456 189.092 1.00 59.19 135 ILE A N 1
ATOM 621 C CA . ILE A 1 135 ? 178.716 165.513 190.080 1.00 59.19 135 ILE A CA 1
ATOM 622 C C . ILE A 1 135 ? 179.515 165.124 191.321 1.00 59.19 135 ILE A C 1
ATOM 623 O O . ILE A 1 135 ? 179.265 164.059 191.898 1.00 59.19 135 ILE A O 1
ATOM 628 N N . PRO A 1 136 ? 180.477 165.932 191.750 1.00 66.52 136 PRO A N 1
ATOM 629 C CA . PRO A 1 136 ? 181.234 165.613 192.963 1.00 66.52 136 PRO A CA 1
ATOM 630 C C . PRO A 1 136 ? 180.329 165.625 194.182 1.00 66.52 136 PRO A C 1
ATOM 631 O O . PRO A 1 136 ? 179.284 166.292 194.181 1.00 66.52 136 PRO A O 1
ATOM 635 N N . PRO A 1 137 ? 180.688 164.888 195.234 1.00 71.11 137 PRO A N 1
ATOM 636 C CA . PRO A 1 137 ? 179.830 164.837 196.425 1.00 71.11 137 PRO A CA 1
ATOM 637 C C . PRO A 1 137 ? 179.627 166.217 197.032 1.00 71.11 137 PRO A C 1
ATOM 638 O O . PRO A 1 137 ? 180.523 167.062 197.020 1.00 71.11 137 PRO A O 1
ATOM 642 N N . LEU A 1 138 ? 178.424 166.436 197.560 1.00 72.93 138 LEU A N 1
ATOM 643 C CA . LEU A 1 138 ? 178.069 167.731 198.124 1.00 72.93 138 LEU A CA 1
ATOM 644 C C . LEU A 1 138 ? 178.942 168.051 199.330 1.00 72.93 138 LEU A C 1
ATOM 645 O O . LEU A 1 138 ? 179.113 167.221 200.227 1.00 72.93 138 LEU A O 1
ATOM 650 N N . THR A 1 139 ? 179.498 169.264 199.347 1.00 80.11 139 THR A N 1
ATOM 651 C CA . THR A 1 139 ? 180.325 169.682 200.474 1.00 80.11 139 THR A CA 1
ATOM 652 C C . THR A 1 139 ? 179.483 169.877 201.729 1.00 80.11 139 THR A C 1
ATOM 653 O O . THR A 1 139 ? 179.824 169.370 202.804 1.00 80.11 139 THR A O 1
ATOM 657 N N . SER A 1 140 ? 178.378 170.608 201.609 1.00 76.82 140 SER A N 1
ATOM 658 C CA . SER A 1 140 ? 177.470 170.841 202.724 1.00 76.82 140 SER A CA 1
ATOM 659 C C . SER A 1 140 ? 176.077 171.156 202.193 1.00 76.82 140 SER A C 1
ATOM 660 O O . SER A 1 140 ? 175.808 172.299 201.802 1.00 76.82 140 SER A O 1
ATOM 663 N N . PRO A 1 141 ? 175.177 170.175 202.149 1.00 72.65 141 PRO A N 1
ATOM 664 C CA . PRO A 1 141 ? 173.823 170.441 201.648 1.00 72.65 141 PRO A CA 1
ATOM 665 C C . PRO A 1 141 ? 173.104 171.473 202.502 1.00 72.65 141 PRO A C 1
ATOM 666 O O . PRO A 1 141 ? 173.276 171.536 203.721 1.00 72.65 141 PRO A O 1
ATOM 670 N N . GLY A 1 142 ? 172.285 172.289 201.842 1.00 70.87 142 GLY A N 1
ATOM 671 C CA . GLY A 1 142 ? 171.529 173.320 202.515 1.00 70.87 142 GLY A CA 1
ATOM 672 C C . GLY A 1 142 ? 172.284 174.599 202.798 1.00 70.87 142 GLY A C 1
ATOM 673 O O . GLY A 1 142 ? 171.731 175.489 203.455 1.00 70.87 142 GLY A O 1
ATOM 674 N N . GLN A 1 143 ? 173.522 174.726 2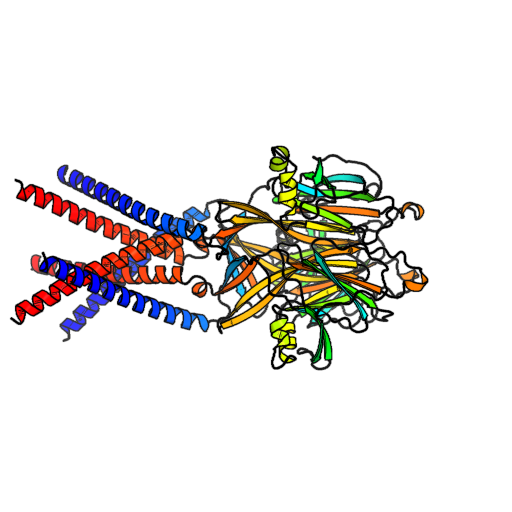02.325 1.00 75.19 143 GLN A N 1
ATOM 675 C CA . GLN A 1 143 ? 174.314 175.916 202.567 1.00 75.19 143 GLN A CA 1
ATOM 676 C C . GLN A 1 143 ? 174.636 176.617 201.254 1.00 75.19 143 GLN A C 1
ATOM 677 O O . GLN A 1 143 ? 174.952 175.955 200.260 1.00 75.19 143 GLN A O 1
ATOM 683 N N . PRO A 1 144 ? 174.559 177.945 201.214 1.00 76.79 144 PRO A N 1
ATOM 684 C CA . PRO A 1 144 ? 174.894 178.663 199.981 1.00 76.79 144 PRO A CA 1
ATOM 685 C C . PRO A 1 144 ? 176.373 178.543 199.653 1.00 76.79 144 PRO A C 1
ATOM 686 O O . PRO A 1 144 ? 177.224 178.433 200.538 1.00 76.79 144 PRO A O 1
ATOM 690 N N . GLY A 1 145 ? 176.673 178.564 198.357 1.00 78.74 145 GLY A N 1
ATOM 691 C CA . GLY A 1 145 ? 178.053 178.492 197.922 1.00 78.74 145 GLY A CA 1
ATOM 692 C C . GLY A 1 145 ? 178.236 178.111 196.468 1.00 78.74 145 GLY A C 1
ATOM 693 O O . GLY A 1 145 ? 177.482 177.296 195.930 1.00 78.74 145 GLY A O 1
ATOM 694 N N . ASP A 1 146 ? 179.282 178.644 195.825 1.00 81.41 146 ASP A N 1
ATOM 695 C CA . ASP A 1 146 ? 179.605 178.272 194.414 1.00 81.41 146 ASP A CA 1
ATOM 696 C C . ASP A 1 146 ? 178.431 178.597 193.482 1.00 81.41 146 ASP A C 1
ATOM 697 O O . ASP A 1 146 ? 178.009 177.695 192.731 1.00 81.41 146 ASP A O 1
ATOM 702 N N . MET A 1 147 ? 177.932 179.834 193.523 1.00 82.35 147 MET A N 1
ATOM 703 C CA . MET A 1 147 ? 176.867 180.273 192.622 1.00 82.35 147 MET A CA 1
ATOM 704 C C . MET A 1 147 ? 177.519 181.093 191.516 1.00 82.35 147 MET A C 1
ATOM 705 O O . MET A 1 147 ? 177.752 182.293 191.662 1.00 82.35 147 MET A O 1
ATOM 710 N N . ASN A 1 148 ? 177.819 180.436 190.395 1.00 84.93 148 ASN A N 1
ATOM 711 C CA . ASN A 1 148 ? 178.519 181.092 189.291 1.00 84.93 148 ASN A CA 1
ATOM 712 C C . ASN A 1 148 ? 178.038 180.529 187.953 1.00 84.93 148 ASN A C 1
ATOM 713 O O . ASN A 1 148 ? 178.589 179.558 187.426 1.00 84.93 148 ASN A O 1
ATOM 718 N N . CYS A 1 149 ? 177.014 181.172 187.396 1.00 76.43 149 CYS A N 1
ATOM 719 C CA . CYS A 1 149 ? 176.446 180.806 186.105 1.00 76.43 149 CYS A CA 1
ATOM 720 C C . CYS A 1 149 ? 175.766 182.039 185.529 1.00 76.43 149 CYS A C 1
ATOM 721 O O . CYS A 1 149 ? 175.556 183.037 186.222 1.00 76.43 149 CYS A O 1
ATOM 724 N N . THR A 1 150 ? 175.428 181.961 184.245 1.00 67.56 150 THR A N 1
ATOM 725 C CA . THR A 1 150 ? 174.752 183.061 183.560 1.00 67.56 150 THR A CA 1
ATOM 726 C C . THR A 1 150 ? 173.264 182.979 183.878 1.00 67.56 150 THR A C 1
ATOM 727 O O . THR A 1 150 ? 172.558 182.100 183.378 1.00 67.56 150 THR A O 1
ATOM 731 N N . THR A 1 151 ? 172.781 183.898 184.714 1.00 65.03 151 THR A N 1
ATOM 732 C CA . THR A 1 151 ? 171.391 183.902 185.146 1.00 65.03 151 THR A CA 1
ATOM 733 C C . THR A 1 151 ? 170.765 185.267 184.905 1.00 65.03 151 THR A C 1
ATOM 734 O O . THR A 1 151 ? 171.445 186.296 184.906 1.00 65.03 151 THR A O 1
ATOM 738 N N . GLN A 1 152 ? 169.506 185.330 184.525 1.00 65.31 152 GLN A N 1
ATOM 739 C CA . GLN A 1 152 ? 168.746 186.595 184.420 1.00 65.31 152 GLN A CA 1
ATOM 740 C C . GLN A 1 152 ? 167.372 186.428 185.055 1.00 65.31 152 GLN A C 1
ATOM 741 O O . GLN A 1 152 ? 166.945 185.354 185.085 1.00 65.31 152 GLN A O 1
ATOM 747 N N . ARG A 1 153 ? 166.731 187.468 185.534 1.00 65.50 153 ARG A N 1
ATOM 748 C CA . ARG A 1 153 ? 165.451 187.491 186.231 1.00 65.50 153 ARG A CA 1
ATOM 749 C C . ARG A 1 153 ? 164.466 188.330 185.435 1.00 65.50 153 ARG A C 1
ATOM 750 O O . ARG A 1 153 ? 164.804 189.434 184.996 1.00 65.50 153 ARG A O 1
ATOM 758 N N . ILE A 1 154 ? 163.254 187.810 185.246 1.00 64.92 154 ILE A N 1
ATOM 759 C CA . ILE A 1 154 ? 162.245 188.498 184.446 1.00 64.92 154 ILE A CA 1
ATOM 760 C C . ILE A 1 154 ? 160.876 188.323 185.093 1.00 64.92 154 ILE A C 1
ATOM 761 O O . ILE A 1 154 ? 160.506 187.214 185.490 1.00 64.92 154 ILE A O 1
ATOM 766 N N . ASN A 1 155 ? 160.123 189.414 185.197 1.00 67.81 155 ASN A N 1
ATOM 767 C CA . ASN A 1 155 ? 158.735 189.381 185.639 1.00 67.81 155 ASN A CA 1
ATOM 768 C C . ASN A 1 155 ? 157.826 189.588 184.439 1.00 67.81 155 ASN A C 1
ATOM 769 O O . ASN A 1 155 ? 158.059 190.494 183.632 1.00 67.81 155 ASN A O 1
ATOM 774 N N . TYR A 1 156 ? 156.793 188.757 184.320 1.00 64.46 156 TYR A N 1
ATOM 775 C CA . TYR A 1 156 ? 155.849 188.924 183.224 1.00 64.46 156 TYR A CA 1
ATOM 776 C C . TYR A 1 156 ? 154.468 188.454 183.655 1.00 64.46 156 TYR A C 1
ATOM 777 O O . TYR A 1 156 ? 154.332 187.524 184.451 1.00 64.46 156 TYR A O 1
ATOM 786 N N . THR A 1 157 ? 153.444 189.106 183.113 1.00 72.18 157 THR A N 1
ATOM 787 C CA . THR A 1 157 ? 152.066 188.746 183.415 1.00 72.18 157 THR A CA 1
ATOM 788 C C . THR A 1 157 ? 151.701 187.448 182.705 1.00 72.18 157 THR A C 1
ATOM 789 O O . THR A 1 157 ? 151.989 187.279 181.516 1.00 72.18 157 THR A O 1
ATOM 793 N N . ASP A 1 158 ? 151.074 186.532 183.437 1.00 80.16 158 ASP A N 1
ATOM 794 C CA . ASP A 1 158 ? 150.712 185.240 182.872 1.00 80.16 158 ASP A CA 1
ATOM 795 C C . ASP A 1 158 ? 149.713 185.427 181.733 1.00 80.16 158 ASP A C 1
ATOM 796 O O . ASP A 1 158 ? 148.715 186.140 181.901 1.00 80.16 158 ASP A O 1
ATOM 801 N N . PRO A 1 159 ? 149.941 184.812 180.568 1.00 79.76 159 PRO A N 1
ATOM 802 C CA . PRO A 1 159 ? 149.040 185.033 179.426 1.00 79.76 159 PRO A CA 1
ATOM 803 C C . PRO A 1 159 ? 147.695 184.338 179.549 1.00 79.76 159 PRO A C 1
ATOM 804 O O . PRO A 1 159 ? 146.824 184.575 178.703 1.00 79.76 159 PRO A O 1
ATOM 808 N N . PHE A 1 160 ? 147.492 183.496 180.560 1.00 83.58 160 PHE A N 1
ATOM 809 C CA . PHE A 1 160 ? 146.274 182.701 180.660 1.00 83.58 160 PHE A CA 1
ATOM 810 C C . PHE A 1 160 ? 145.260 183.251 181.650 1.00 83.58 160 PHE A C 1
ATOM 811 O O . PHE A 1 160 ? 144.066 182.968 181.510 1.00 83.58 160 PHE A O 1
ATOM 819 N N . SER A 1 161 ? 145.689 184.019 182.643 1.00 91.28 161 SER A N 1
ATOM 820 C CA . SER A 1 161 ? 144.771 184.523 183.657 1.00 91.28 161 SER A CA 1
ATOM 821 C C . SER A 1 161 ? 144.831 186.030 183.838 1.00 91.28 161 SER A C 1
ATOM 822 O O . SER A 1 161 ? 143.828 186.634 184.218 1.00 91.28 161 SER A O 1
ATOM 825 N N . ASN A 1 162 ? 145.998 186.638 183.620 1.00 94.93 162 ASN A N 1
ATOM 826 C CA . ASN A 1 162 ? 146.329 188.057 183.761 1.00 94.93 162 ASN A CA 1
ATOM 827 C C . ASN A 1 162 ? 146.175 188.551 185.197 1.00 94.93 162 ASN A C 1
ATOM 828 O O . ASN A 1 162 ? 146.411 189.737 185.456 1.00 94.93 162 ASN A O 1
ATOM 833 N N . GLN A 1 163 ? 145.794 187.686 186.138 1.00 94.02 163 GLN A N 1
ATOM 834 C CA . GLN A 1 163 ? 145.737 188.030 187.551 1.00 94.02 163 GLN A CA 1
ATOM 835 C C . GLN A 1 163 ? 147.052 187.782 188.275 1.00 94.02 163 GLN A C 1
ATOM 836 O O . GLN A 1 163 ? 147.288 188.390 189.324 1.00 94.02 163 GLN A O 1
ATOM 842 N N . THR A 1 164 ? 147.907 186.914 187.744 1.00 84.05 164 THR A N 1
ATOM 843 C CA . THR A 1 164 ? 149.129 186.492 188.413 1.00 84.05 164 THR A CA 1
ATOM 844 C C . THR A 1 164 ? 150.336 186.932 187.600 1.00 84.05 164 THR A C 1
ATOM 845 O O . THR A 1 164 ? 150.364 186.758 186.378 1.00 84.05 164 THR A O 1
ATOM 849 N N . VAL A 1 165 ? 151.325 187.501 188.280 1.00 72.35 165 VAL A N 1
ATOM 850 C CA . VAL A 1 165 ? 152.582 187.903 187.663 1.00 72.35 165 VAL A CA 1
ATOM 851 C C . VAL A 1 165 ? 153.626 186.849 188.002 1.00 72.35 165 VAL A C 1
ATOM 852 O O . VAL A 1 165 ? 153.954 186.646 189.177 1.00 72.35 165 VAL A O 1
ATOM 856 N N . LYS A 1 166 ? 154.144 186.175 186.980 1.00 66.22 166 LYS A N 1
ATOM 857 C CA . LYS A 1 166 ? 155.149 185.141 187.170 1.00 66.22 166 LYS A CA 1
ATOM 858 C C . LYS A 1 166 ? 156.539 185.761 187.173 1.00 66.22 166 LYS A C 1
ATOM 859 O O . LYS A 1 166 ? 156.879 186.553 186.285 1.00 66.22 166 LYS A O 1
ATOM 865 N N . SER A 1 167 ? 157.313 185.367 188.196 1.00 64.62 167 SER A N 1
ATOM 866 C CA . SER A 1 167 ? 158.731 185.787 188.305 1.00 64.62 167 SER A CA 1
ATOM 867 C C . SER A 1 167 ? 159.575 184.576 187.913 1.00 64.62 167 SER A C 1
ATOM 868 O O . SER A 1 167 ? 159.440 183.527 188.576 1.00 64.62 167 SER A O 1
ATOM 871 N N . ALA A 1 168 ? 160.410 184.708 186.887 1.00 58.42 168 ALA A N 1
ATOM 872 C CA . ALA A 1 168 ? 161.185 183.601 186.354 1.00 58.42 168 ALA A CA 1
ATOM 873 C C . ALA A 1 168 ? 162.672 183.893 186.472 1.00 58.42 168 ALA A C 1
ATOM 874 O O . ALA A 1 168 ? 163.112 185.036 186.289 1.00 58.42 168 ALA A O 1
ATOM 876 N N . LEU A 1 169 ? 163.432 182.847 186.783 1.00 54.65 169 LEU A N 1
ATOM 877 C CA . LEU A 1 169 ? 164.888 182.877 186.807 1.00 54.65 169 LEU A CA 1
ATOM 878 C C . LEU A 1 169 ? 165.380 182.065 185.615 1.00 54.65 169 LEU A C 1
ATOM 879 O O . LEU A 1 169 ? 165.166 180.851 185.555 1.00 54.65 169 LEU A O 1
ATOM 884 N N . ILE A 1 170 ? 166.014 182.736 184.668 1.00 54.04 170 ILE A N 1
ATOM 885 C CA . ILE A 1 170 ? 166.503 182.106 183.450 1.00 54.04 170 ILE A CA 1
ATOM 886 C C . ILE A 1 170 ? 167.951 181.693 183.662 1.00 54.04 170 ILE A C 1
ATOM 887 O O . ILE A 1 170 ? 168.773 182.495 184.117 1.00 54.04 170 ILE A O 1
ATOM 892 N N . VAL A 1 171 ? 168.263 180.444 183.330 1.00 51.88 171 VAL A N 1
ATOM 893 C CA . VAL A 1 171 ? 169.601 179.888 183.465 1.00 51.88 171 VAL A CA 1
ATOM 894 C C . VAL A 1 171 ? 170.055 179.386 182.102 1.00 51.88 171 VAL A C 1
ATOM 895 O O . VAL A 1 171 ? 169.284 178.753 181.371 1.00 51.88 171 VAL A O 1
ATOM 899 N N . GLN A 1 172 ? 171.303 179.693 181.754 1.00 55.65 172 GLN A N 1
ATOM 900 C CA . GLN A 1 172 ? 171.895 179.179 180.528 1.00 55.65 172 GLN A CA 1
ATOM 901 C C . GLN A 1 172 ? 172.213 177.698 180.686 1.00 55.65 172 GLN A C 1
ATOM 902 O O . GLN A 1 172 ? 172.844 177.288 181.665 1.00 55.65 172 GLN A O 1
ATOM 908 N N . GLY A 1 173 ? 171.781 176.895 179.718 1.00 53.12 173 GLY A N 1
ATOM 909 C CA . GLY A 1 173 ? 171.940 175.463 179.788 1.00 53.12 173 GLY A CA 1
ATOM 910 C C . GLY A 1 173 ? 173.267 174.985 179.237 1.00 53.12 173 GLY A C 1
ATOM 911 O O . GLY A 1 173 ? 174.157 175.776 178.914 1.00 53.12 173 GLY A O 1
ATOM 912 N N . PRO A 1 174 ? 173.425 173.670 179.127 1.00 53.49 174 PRO A N 1
ATOM 913 C CA . PRO A 1 174 ? 174.668 173.104 178.600 1.00 53.49 174 PRO A CA 1
ATOM 914 C C . PRO A 1 174 ? 174.677 173.037 177.078 1.00 53.49 174 PRO A C 1
ATOM 915 O O . PRO A 1 174 ? 173.642 173.109 176.412 1.00 53.49 174 PRO A O 1
ATOM 919 N N . ARG A 1 175 ? 175.884 172.890 176.534 1.00 56.40 175 ARG A N 1
ATOM 920 C CA . ARG A 1 175 ? 176.101 172.860 175.093 1.00 56.40 175 ARG A CA 1
ATOM 921 C C . ARG A 1 175 ? 176.734 171.571 174.596 1.00 56.40 175 ARG A C 1
ATOM 922 O O . ARG A 1 175 ? 176.289 171.023 173.585 1.00 56.40 175 ARG A O 1
ATOM 930 N N . GLU A 1 176 ? 177.761 171.073 175.279 1.00 60.27 176 GLU A N 1
ATOM 931 C CA . GLU A 1 176 ? 178.562 169.950 174.792 1.00 60.27 176 GLU A CA 1
ATOM 932 C C . GLU A 1 176 ? 177.886 168.638 175.171 1.00 60.27 176 GLU A C 1
ATOM 933 O O . GLU A 1 176 ? 178.072 168.107 176.267 1.00 60.27 176 GLU A O 1
ATOM 939 N N . VAL A 1 177 ? 177.085 168.106 174.245 1.00 58.81 177 VAL A N 1
ATOM 940 C CA . VAL A 1 177 ? 176.425 166.827 174.485 1.00 58.81 177 VAL A CA 1
ATOM 941 C C . VAL A 1 177 ? 177.432 165.683 174.472 1.00 58.81 177 VAL A C 1
ATOM 942 O O . VAL A 1 177 ? 177.333 164.752 175.279 1.00 58.81 177 VAL A O 1
ATOM 946 N N . LYS A 1 178 ? 178.425 165.737 173.586 1.00 60.37 178 LYS A N 1
ATOM 947 C CA . LYS A 1 178 ? 179.396 164.661 173.438 1.00 60.37 178 LYS A CA 1
ATOM 948 C C . LYS A 1 178 ? 180.371 164.575 174.603 1.00 60.37 178 LYS A C 1
ATOM 949 O O . LYS A 1 178 ? 181.129 163.605 174.690 1.00 60.37 178 LYS A O 1
ATOM 955 N N . LYS A 1 179 ? 180.370 165.561 175.497 1.00 61.14 179 LYS A N 1
ATOM 956 C CA . LYS A 1 179 ? 181.166 165.512 176.714 1.00 61.14 179 LYS A CA 1
ATOM 957 C C . LYS A 1 179 ? 180.305 165.304 177.951 1.00 61.14 179 LYS A C 1
ATOM 958 O O . LYS A 1 179 ? 180.833 165.318 179.069 1.00 61.14 179 LYS A O 1
ATOM 964 N N . ARG A 1 180 ? 179.034 165.075 177.812 1.00 64.02 180 ARG A N 1
ATOM 965 C CA . ARG A 1 180 ? 178.080 164.909 178.898 1.00 64.02 180 ARG A CA 1
ATOM 966 C C . ARG A 1 180 ? 178.227 166.091 179.794 1.00 64.02 180 ARG A C 1
ATOM 967 O O . ARG A 1 180 ? 178.538 165.857 180.872 1.00 64.02 180 ARG A O 1
ATOM 975 N N . GLU A 1 181 ? 177.920 167.290 179.349 1.00 58.58 181 GLU A N 1
ATOM 976 C CA . GLU A 1 181 ? 177.905 168.478 180.188 1.00 58.58 181 GLU A CA 1
ATOM 977 C C . GLU A 1 181 ? 176.607 168.543 180.984 1.00 58.58 181 GLU A C 1
ATOM 978 O O . GLU A 1 181 ? 175.519 168.325 180.445 1.00 58.58 181 GLU A O 1
ATOM 984 N N . LEU A 1 182 ? 176.731 168.847 182.273 1.00 54.94 182 LEU A N 1
ATOM 985 C CA . LEU A 1 182 ? 175.611 168.875 183.198 1.00 54.94 182 LEU A CA 1
ATOM 986 C C . LEU A 1 182 ? 175.513 170.251 183.836 1.00 54.94 182 LEU A C 1
ATOM 987 O O . LEU A 1 182 ? 176.528 170.857 184.192 1.00 54.94 182 LEU A O 1
ATOM 992 N N . VAL A 1 183 ? 174.284 170.730 183.995 1.00 50.21 183 VAL A N 1
ATOM 993 C CA . VAL A 1 183 ? 174.001 171.912 184.799 1.00 50.21 183 VAL A CA 1
ATOM 994 C C . VAL A 1 183 ? 173.294 171.441 186.060 1.00 50.21 183 VAL A C 1
ATOM 995 O O . VAL A 1 183 ? 172.197 170.876 185.986 1.00 50.21 183 VAL A O 1
ATOM 999 N N . PHE A 1 184 ? 173.923 171.661 187.210 1.00 49.53 184 PHE A N 1
ATOM 1000 C CA . PHE A 1 184 ? 173.421 171.183 188.491 1.00 49.53 184 PHE A CA 1
ATOM 1001 C C . PHE A 1 184 ? 172.978 172.376 189.326 1.00 49.53 184 PHE A C 1
ATOM 1002 O O . PHE A 1 184 ? 173.765 173.301 189.557 1.00 49.53 184 PHE A O 1
ATOM 1010 N N . LEU A 1 185 ? 171.723 172.349 189.778 1.00 50.45 185 LEU A N 1
ATOM 1011 C CA . LEU A 1 185 ? 171.122 173.441 190.529 1.00 50.45 185 LEU A CA 1
ATOM 1012 C C . LEU A 1 185 ? 170.577 172.932 191.855 1.00 50.45 185 LEU A C 1
ATOM 1013 O O . LEU A 1 185 ? 169.937 171.875 191.912 1.00 50.45 185 LEU A O 1
ATOM 1018 N N . GLN A 1 186 ? 170.828 173.699 192.916 1.00 55.58 186 GLN A N 1
ATOM 1019 C CA . GLN A 1 186 ? 170.328 173.408 194.253 1.00 55.58 186 GLN A CA 1
ATOM 1020 C C . GLN A 1 186 ? 169.610 174.633 194.799 1.00 55.58 186 GLN A C 1
ATOM 1021 O O . GLN A 1 186 ? 170.187 175.727 194.837 1.00 55.58 186 GLN A O 1
ATOM 1027 N N . PHE A 1 187 ? 168.363 174.434 195.225 1.00 55.08 187 PHE A N 1
ATOM 1028 C CA . PHE A 1 187 ? 167.520 175.440 195.854 1.00 55.08 187 PHE A CA 1
ATOM 1029 C C . PHE A 1 187 ? 167.197 175.019 197.282 1.00 55.08 187 PHE A C 1
ATOM 1030 O O . PHE A 1 187 ? 167.192 173.831 197.612 1.00 55.08 187 PHE A O 1
ATOM 1038 N N . ARG A 1 188 ? 166.845 176.018 198.105 1.00 69.71 188 ARG A N 1
ATOM 1039 C CA . ARG A 1 188 ? 166.429 175.749 199.509 1.00 69.71 188 ARG A CA 1
ATOM 1040 C C . ARG A 1 188 ? 165.218 176.622 199.856 1.00 69.71 188 ARG A C 1
ATOM 1041 O O . ARG A 1 188 ? 165.294 177.847 199.630 1.00 69.71 188 ARG A O 1
ATOM 1049 N N . LEU A 1 189 ? 164.152 176.020 200.386 1.00 73.79 189 LEU A N 1
ATOM 1050 C CA . LEU A 1 189 ? 162.949 176.737 200.794 1.00 73.79 189 LEU A CA 1
ATOM 1051 C C . LEU A 1 189 ? 162.794 176.595 202.300 1.00 73.79 189 LEU A C 1
ATOM 1052 O O . LEU A 1 189 ? 162.698 175.474 202.810 1.00 73.79 189 LEU A O 1
ATOM 1057 N N . ASN A 1 190 ? 162.773 177.727 203.007 1.00 86.29 190 ASN A N 1
ATOM 1058 C CA . ASN A 1 190 ? 162.704 177.697 204.465 1.00 86.29 190 ASN A CA 1
ATOM 1059 C C . ASN A 1 190 ? 161.425 177.023 204.945 1.00 86.29 190 ASN A C 1
ATOM 1060 O O . ASN A 1 190 ? 161.466 175.995 205.630 1.00 86.29 190 ASN A O 1
ATOM 1065 N N . LYS A 1 191 ? 160.275 177.595 204.602 1.00 86.33 191 LYS A N 1
ATOM 1066 C CA . LYS A 1 191 ? 159.003 177.039 205.038 1.00 86.33 191 LYS A CA 1
ATOM 1067 C C . LYS A 1 191 ? 157.938 177.381 204.009 1.00 86.33 191 LYS A C 1
ATOM 1068 O O . LYS A 1 191 ? 158.069 178.340 203.244 1.00 86.33 191 LYS A O 1
ATOM 1074 N N . SER A 1 192 ? 156.875 176.581 204.008 1.00 87.66 192 SER A N 1
ATOM 1075 C CA . SER A 1 192 ? 155.769 176.782 203.083 1.00 87.66 192 SER A CA 1
ATOM 1076 C C . SER A 1 192 ? 154.532 176.111 203.654 1.00 87.66 192 SER A C 1
ATOM 1077 O O . SER A 1 192 ? 154.567 174.921 203.979 1.00 87.66 192 SER A O 1
ATOM 1080 N N . SER A 1 193 ? 153.447 176.876 203.779 1.00 88.54 193 SER A N 1
ATOM 1081 C CA . SER A 1 193 ? 152.182 176.315 204.236 1.00 88.54 193 SER A CA 1
ATOM 1082 C C . SER A 1 193 ? 151.488 175.491 203.161 1.00 88.54 193 SER A C 1
ATOM 1083 O O . SER A 1 193 ? 150.518 174.791 203.471 1.00 88.54 193 SER A O 1
ATOM 1086 N N . GLU A 1 194 ? 151.958 175.554 201.919 1.00 81.61 194 GLU A N 1
ATOM 1087 C CA . GLU A 1 194 ? 151.342 174.822 200.827 1.00 81.61 194 GLU A CA 1
ATOM 1088 C C . GLU A 1 194 ? 151.834 173.378 200.792 1.00 81.61 194 GLU A C 1
ATOM 1089 O O . GLU A 1 194 ? 152.905 173.040 201.302 1.00 81.61 194 GLU A O 1
ATOM 1095 N N . ASP A 1 195 ? 151.003 172.542 200.171 1.00 71.68 195 ASP A N 1
ATOM 1096 C CA . ASP A 1 195 ? 151.409 171.130 199.988 1.00 71.68 195 ASP A CA 1
ATOM 1097 C C . ASP A 1 195 ? 151.966 170.965 198.574 1.00 71.68 195 ASP A C 1
ATOM 1098 O O . ASP A 1 195 ? 151.996 171.961 197.825 1.00 71.68 195 ASP A O 1
ATOM 1103 N N . PHE A 1 196 ? 152.369 169.754 198.221 1.00 58.09 196 PHE A N 1
ATOM 1104 C CA . PHE A 1 196 ? 152.962 169.420 196.925 1.00 58.09 196 PHE A CA 1
ATOM 1105 C C . PHE A 1 196 ? 154.154 170.332 196.618 1.00 58.09 196 PHE A C 1
ATOM 1106 O O . PHE A 1 196 ? 154.132 171.158 195.704 1.00 58.09 196 PHE A O 1
ATOM 1114 N N . SER A 1 197 ? 155.197 170.168 197.432 1.00 55.40 197 SER A N 1
ATOM 1115 C CA . SER A 1 197 ? 156.432 170.920 197.249 1.00 55.40 197 SER A CA 1
ATOM 1116 C C . SER A 1 197 ? 157.053 170.629 195.891 1.00 55.40 197 SER A C 1
ATOM 1117 O O . SER A 1 197 ? 157.550 169.525 195.652 1.00 55.40 197 SER A O 1
ATOM 1120 N N . ALA A 1 198 ? 157.035 171.616 194.999 1.00 50.43 198 ALA A N 1
ATOM 1121 C CA . ALA A 1 198 ? 157.595 171.450 193.669 1.00 50.43 198 ALA A CA 1
ATOM 1122 C C . ALA A 1 198 ? 158.045 172.801 193.143 1.00 50.43 198 ALA A C 1
ATOM 1123 O O . ALA A 1 198 ? 157.585 173.852 193.595 1.00 50.43 198 ALA A O 1
ATOM 1125 N N . ILE A 1 199 ? 158.954 172.758 192.175 1.00 48.49 199 ILE A N 1
ATOM 1126 C CA . ILE A 1 199 ? 159.402 173.939 191.453 1.00 48.49 199 ILE A CA 1
ATOM 1127 C C . ILE A 1 199 ? 159.143 173.702 189.975 1.00 48.49 199 ILE A C 1
ATOM 1128 O O . ILE A 1 199 ? 159.548 172.669 189.427 1.00 48.49 199 ILE A O 1
ATOM 1133 N N . ASP A 1 200 ? 158.447 174.665 189.361 1.00 50.71 200 ASP A N 1
ATOM 1134 C CA . ASP A 1 200 ? 158.087 174.547 187.926 1.00 50.71 200 ASP A CA 1
ATOM 1135 C C . ASP A 1 200 ? 159.227 175.071 187.057 1.00 50.71 200 ASP A C 1
ATOM 1136 O O . ASP A 1 200 ? 159.850 176.080 187.440 1.00 50.71 200 ASP A O 1
ATOM 1141 N N . TYR A 1 201 ? 159.487 174.403 185.936 1.00 45.21 201 TYR A N 1
ATOM 1142 C CA . TYR A 1 201 ? 160.502 174.836 184.993 1.00 45.21 201 TYR A CA 1
ATOM 1143 C C . TYR A 1 201 ? 159.968 174.713 183.575 1.00 45.21 201 TYR A C 1
ATOM 1144 O O . TYR A 1 201 ? 159.033 173.958 183.291 1.00 45.21 201 TYR A O 1
ATOM 1153 N N . LEU A 1 202 ? 160.577 175.498 182.696 1.00 50.61 202 LEU A N 1
ATOM 1154 C CA . LEU A 1 202 ? 160.230 175.569 181.288 1.00 50.61 202 LEU A CA 1
ATOM 1155 C C . LEU A 1 202 ? 161.524 175.630 180.492 1.00 50.61 202 LEU A C 1
ATOM 1156 O O . LEU A 1 202 ? 162.539 176.133 180.975 1.00 50.61 202 LEU A O 1
ATOM 1161 N N . LEU A 1 203 ? 161.490 175.105 179.273 1.00 48.31 203 LEU A N 1
ATOM 1162 C CA . LEU A 1 203 ? 162.671 175.037 178.425 1.00 48.31 203 LEU A CA 1
ATOM 1163 C C . LEU A 1 203 ? 162.396 175.756 177.114 1.00 48.31 203 LEU A C 1
ATOM 1164 O O . LEU A 1 203 ? 161.348 175.543 176.497 1.00 48.31 203 LEU A O 1
ATOM 1169 N N . PHE A 1 204 ? 163.331 176.605 176.691 1.00 51.21 204 PHE A N 1
ATOM 1170 C CA . PHE A 1 204 ? 163.262 177.196 175.362 1.00 51.21 204 PHE A CA 1
ATOM 1171 C C . PHE A 1 204 ? 164.619 177.098 174.678 1.00 51.21 204 PHE A C 1
ATOM 1172 O O . PHE A 1 204 ? 165.650 176.868 175.314 1.00 51.21 204 PHE A O 1
ATOM 1180 N N . SER A 1 205 ? 164.592 177.276 173.355 1.00 56.32 205 SER A N 1
ATOM 1181 C CA . SER A 1 205 ? 165.697 176.838 172.507 1.00 56.32 205 SER A CA 1
ATOM 1182 C C . SER A 1 205 ? 166.977 177.622 172.773 1.00 56.32 205 SER A C 1
ATOM 1183 O O . SER A 1 205 ? 168.051 177.031 172.936 1.00 56.32 205 SER A O 1
ATOM 1186 N N . SER A 1 206 ? 166.895 178.951 172.806 1.00 58.57 206 SER A N 1
ATOM 1187 C CA . SER A 1 206 ? 168.089 179.786 172.825 1.00 58.57 206 SER A CA 1
ATOM 1188 C C . SER A 1 206 ? 168.040 180.774 173.979 1.00 58.57 206 SER A C 1
ATOM 1189 O O . SER A 1 206 ? 167.058 181.507 174.137 1.00 58.57 206 SER A O 1
ATOM 1192 N N . PHE A 1 207 ? 169.112 180.793 174.775 1.00 57.07 207 PHE A N 1
ATOM 1193 C CA . PHE A 1 207 ? 169.299 181.822 175.791 1.00 57.07 207 PHE A CA 1
ATOM 1194 C C . PHE A 1 207 ? 169.743 183.141 175.172 1.00 57.07 207 PHE A C 1
ATOM 1195 O O . PHE A 1 207 ? 169.369 184.216 175.661 1.00 57.07 207 PHE A O 1
ATOM 1203 N N . GLN A 1 208 ? 170.519 183.052 174.088 1.00 65.49 208 GLN A N 1
ATOM 1204 C CA . GLN A 1 208 ? 171.021 184.274 173.403 1.00 65.49 208 GLN A CA 1
ATOM 1205 C C . GLN A 1 208 ? 169.843 185.037 172.788 1.00 65.49 208 GLN A C 1
ATOM 1206 O O . GLN A 1 208 ? 169.855 186.278 172.863 1.00 65.49 208 GLN A O 1
ATOM 1212 N N . GLU A 1 209 ? 168.870 184.325 172.209 1.00 67.04 209 GLU A N 1
ATOM 1213 C CA . GLU A 1 209 ? 167.700 184.982 171.633 1.00 67.04 209 GLU A CA 1
ATOM 1214 C C . GLU A 1 209 ? 166.910 185.731 172.696 1.00 67.04 209 GLU A C 1
ATOM 1215 O O . GLU A 1 209 ? 166.431 186.845 172.455 1.00 67.04 209 GLU A O 1
ATOM 1221 N N . PHE A 1 210 ? 166.758 185.134 173.879 1.00 62.35 210 PHE A N 1
ATOM 1222 C CA . PHE A 1 210 ? 166.118 185.839 174.983 1.00 62.35 210 PHE A CA 1
ATOM 1223 C C . PHE A 1 210 ? 166.937 187.048 175.413 1.00 62.35 210 PHE A C 1
ATOM 1224 O O . PHE A 1 210 ? 166.378 188.093 175.765 1.00 62.35 210 PHE A O 1
ATOM 1232 N N . LEU A 1 211 ? 168.266 186.919 175.406 1.00 64.92 211 LEU A N 1
ATOM 1233 C CA . LEU A 1 211 ? 169.121 188.022 175.835 1.00 64.92 211 LEU A CA 1
ATOM 1234 C C . LEU A 1 211 ? 168.977 189.234 174.923 1.00 64.92 211 LEU A C 1
ATOM 1235 O O . LEU A 1 211 ? 168.948 190.376 175.397 1.00 64.92 211 LEU A O 1
ATOM 1240 N N . GLN A 1 212 ? 168.891 189.011 173.613 1.00 71.43 212 GLN A N 1
ATOM 1241 C CA . GLN A 1 212 ? 168.795 190.094 172.643 1.00 71.43 212 GLN A CA 1
ATOM 1242 C C . GLN A 1 212 ? 167.361 190.384 172.221 1.00 71.43 212 GLN A C 1
ATOM 1243 O O . GLN A 1 212 ? 167.151 191.126 171.256 1.00 71.43 212 GLN A O 1
ATOM 1249 N N . SER A 1 213 ? 166.379 189.814 172.905 1.00 69.98 213 SER A N 1
ATOM 1250 C CA . SER A 1 213 ? 164.988 190.009 172.513 1.00 69.98 213 SER A CA 1
ATOM 1251 C C . SER A 1 213 ? 164.573 191.460 172.732 1.00 69.98 213 SER A C 1
ATOM 1252 O O . SER A 1 213 ? 164.855 192.026 173.795 1.00 69.98 213 SER A O 1
ATOM 1255 N N . PRO A 1 214 ? 163.920 192.096 171.756 1.00 72.18 214 PRO A N 1
ATOM 1256 C CA . PRO A 1 214 ? 163.479 193.486 171.954 1.00 72.18 214 PRO A CA 1
ATOM 1257 C C . PRO A 1 214 ? 162.467 193.649 173.073 1.00 72.18 214 PRO A C 1
ATOM 1258 O O . PRO A 1 214 ? 162.436 194.703 173.720 1.00 72.18 214 PRO A O 1
ATOM 1262 N N . ASN A 1 215 ? 161.633 192.638 173.321 1.00 72.87 215 ASN A N 1
ATOM 1263 C CA . ASN A 1 215 ? 160.547 192.740 174.289 1.00 72.87 215 ASN A CA 1
ATOM 1264 C C . ASN A 1 215 ? 160.910 192.121 175.635 1.00 72.87 215 ASN A C 1
ATOM 1265 O O . ASN A 1 215 ? 160.823 192.790 176.670 1.00 72.87 215 ASN A O 1
ATOM 1270 N N . ARG A 1 216 ? 161.297 190.845 175.637 1.00 68.87 216 ARG A N 1
ATOM 1271 C CA . ARG A 1 216 ? 161.631 190.037 176.808 1.00 68.87 216 ARG A CA 1
ATOM 1272 C C . ARG A 1 216 ? 160.421 189.720 177.676 1.00 68.87 216 ARG A C 1
ATOM 1273 O O . ARG A 1 216 ? 160.558 188.973 178.650 1.00 68.87 216 ARG A O 1
ATOM 1281 N N . VAL A 1 217 ? 159.246 190.255 177.362 1.00 66.39 217 VAL A N 1
ATOM 1282 C CA . VAL A 1 217 ? 158.012 189.935 178.067 1.00 66.39 217 VAL A CA 1
ATOM 1283 C C . VAL A 1 217 ? 157.082 189.104 177.193 1.00 66.39 217 VAL A C 1
ATOM 1284 O O . VAL A 1 217 ? 156.551 188.083 177.630 1.00 66.39 217 VAL A O 1
ATOM 1288 N N . GLY A 1 218 ? 156.878 189.529 175.944 1.00 64.91 218 GLY A N 1
ATOM 1289 C CA . GLY A 1 218 ? 156.162 188.695 174.997 1.00 64.91 218 GLY A CA 1
ATOM 1290 C C . GLY A 1 218 ? 156.907 187.420 174.667 1.00 64.91 218 GLY A C 1
ATOM 1291 O O . GLY A 1 218 ? 156.288 186.400 174.347 1.00 64.91 218 GLY A O 1
ATOM 1292 N N . PHE A 1 219 ? 158.239 187.457 174.739 1.00 62.24 219 PHE A N 1
ATOM 1293 C CA . PHE A 1 219 ? 159.037 186.253 174.533 1.00 62.24 219 PHE A CA 1
ATOM 1294 C C . PHE A 1 219 ? 158.696 185.191 175.571 1.00 62.24 219 PHE A C 1
ATOM 1295 O O . PHE A 1 219 ? 158.511 184.015 175.238 1.00 62.24 219 PHE A O 1
ATOM 1303 N N . MET A 1 220 ? 158.591 185.595 176.838 1.00 62.76 220 MET A N 1
ATOM 1304 C CA . MET A 1 220 ? 158.300 184.636 177.896 1.00 62.76 220 MET A CA 1
ATOM 1305 C C . MET A 1 220 ? 156.878 184.101 177.785 1.00 62.76 220 MET A C 1
ATOM 1306 O O . MET A 1 220 ? 156.631 182.922 178.058 1.00 62.76 220 MET A O 1
ATOM 1311 N N . GLN A 1 221 ? 155.928 184.949 177.388 1.00 65.50 221 GLN A N 1
ATOM 1312 C CA . GLN A 1 221 ? 154.561 184.481 177.184 1.00 65.50 221 GLN A CA 1
ATOM 1313 C C . GLN A 1 221 ? 154.482 183.488 176.029 1.00 65.50 221 GLN A C 1
ATOM 1314 O O . GLN A 1 221 ? 153.797 182.461 176.124 1.00 65.50 221 GLN A O 1
ATOM 1320 N N . ALA A 1 222 ? 155.187 183.772 174.931 1.00 62.78 222 ALA A N 1
ATOM 1321 C CA . ALA A 1 222 ? 155.229 182.830 173.818 1.00 62.78 222 ALA A CA 1
ATOM 1322 C C . ALA A 1 222 ? 155.876 181.516 174.234 1.00 62.78 222 ALA A C 1
ATOM 1323 O O . ALA A 1 222 ? 155.447 180.441 173.800 1.00 62.78 222 ALA A O 1
ATOM 1325 N N . CYS A 1 223 ? 156.917 181.584 175.068 1.00 64.46 223 CYS A N 1
ATOM 1326 C CA . CYS A 1 223 ? 157.521 180.367 175.600 1.00 64.46 223 CYS A CA 1
ATOM 1327 C C . CYS A 1 223 ? 156.539 179.590 176.465 1.00 64.46 223 CYS A C 1
ATOM 1328 O O . CYS A 1 223 ? 156.498 178.356 176.406 1.00 64.46 223 CYS A O 1
ATOM 1331 N N . GLU A 1 224 ? 155.751 180.292 177.281 1.00 66.49 224 GLU A N 1
ATOM 1332 C CA . GLU A 1 224 ? 154.748 179.624 178.103 1.00 66.49 224 GLU A CA 1
ATOM 1333 C C . GLU A 1 224 ? 153.660 178.990 177.250 1.00 66.49 224 GLU A C 1
ATOM 1334 O O . GLU A 1 224 ? 153.043 178.003 177.664 1.00 66.49 224 GLU A O 1
ATOM 1340 N N . SER A 1 225 ? 153.409 179.539 176.059 1.00 63.90 225 SER A N 1
ATOM 1341 C CA . SER A 1 225 ? 152.448 178.913 175.157 1.00 63.90 225 SER A CA 1
ATOM 1342 C C . SER A 1 225 ? 152.954 177.574 174.632 1.00 63.90 225 SER A C 1
ATOM 1343 O O . SER A 1 225 ? 152.149 176.706 174.279 1.00 63.90 225 SER A O 1
ATOM 1346 N N . ALA A 1 226 ? 154.270 177.389 174.569 1.00 63.79 226 ALA A N 1
ATOM 1347 C CA . ALA A 1 226 ? 154.831 176.129 174.103 1.00 63.79 226 ALA A CA 1
ATOM 1348 C C . ALA A 1 226 ? 154.620 175.028 175.136 1.00 63.79 226 ALA A C 1
ATOM 1349 O O . ALA A 1 226 ? 154.426 175.287 176.327 1.00 63.79 226 ALA A O 1
ATOM 1351 N N . TYR A 1 227 ? 154.662 173.785 174.665 1.00 58.44 227 TYR A N 1
ATOM 1352 C CA . TYR A 1 227 ? 154.358 172.622 175.499 1.00 58.44 227 TYR A CA 1
ATOM 1353 C C . TYR A 1 227 ? 155.638 172.020 176.083 1.00 58.44 227 TYR A C 1
ATOM 1354 O O . TYR A 1 227 ? 156.002 170.875 175.821 1.00 58.44 227 TYR A O 1
ATOM 1363 N N . SER A 1 228 ? 156.324 172.819 176.895 1.00 53.79 228 SER A N 1
ATOM 1364 C CA . SER A 1 228 ? 157.611 172.427 177.460 1.00 53.79 228 SER A CA 1
ATOM 1365 C C . SER A 1 228 ? 157.698 172.833 178.928 1.00 53.79 228 SER A C 1
ATOM 1366 O O . SER A 1 228 ? 158.701 173.382 179.386 1.00 53.79 228 SER A O 1
ATOM 1369 N N . SER A 1 229 ? 156.641 172.565 179.689 1.00 51.10 229 SER A N 1
ATOM 1370 C CA . SER A 1 229 ? 156.583 172.910 181.104 1.00 51.10 229 SER A CA 1
ATOM 1371 C C . SER A 1 229 ? 156.517 171.640 181.939 1.00 51.10 229 SER A C 1
ATOM 1372 O O . SER A 1 229 ? 155.734 170.736 181.636 1.00 51.10 229 SER A O 1
ATOM 1375 N N . TRP A 1 230 ? 157.337 171.575 182.988 1.00 47.11 230 TRP A N 1
ATOM 1376 C CA . TRP A 1 230 ? 157.321 170.452 183.916 1.00 47.11 230 TRP A CA 1
ATOM 1377 C C . TRP A 1 230 ? 157.568 170.969 185.325 1.00 47.11 230 TRP A C 1
ATOM 1378 O O . TRP A 1 230 ? 157.692 172.174 185.554 1.00 47.11 230 TRP A O 1
ATOM 1389 N N . LYS A 1 231 ? 157.645 170.042 186.277 1.00 45.93 231 LYS A N 1
ATOM 1390 C CA . LYS A 1 231 ? 157.962 170.360 187.662 1.00 45.93 231 LYS A CA 1
ATOM 1391 C C . LYS A 1 231 ? 158.957 169.340 188.193 1.00 45.93 231 LYS A C 1
ATOM 1392 O O . LYS A 1 231 ? 159.014 168.204 187.718 1.00 45.93 231 LYS A O 1
ATOM 1398 N N . PHE A 1 232 ? 159.743 169.755 189.184 1.00 46.11 232 PHE A N 1
ATOM 1399 C CA . PHE A 1 232 ? 160.600 168.830 189.910 1.00 46.11 232 PHE A CA 1
ATOM 1400 C C . PHE A 1 232 ? 160.402 169.023 191.407 1.00 46.11 232 PHE A C 1
ATOM 1401 O O . PHE A 1 232 ? 160.181 170.138 191.885 1.00 46.11 232 PHE A O 1
ATOM 1409 N N . SER A 1 233 ? 160.483 167.917 192.139 1.00 49.23 233 SER A N 1
ATOM 1410 C CA . SER A 1 233 ? 160.066 167.858 193.530 1.00 49.23 233 SER A CA 1
ATOM 1411 C C . SER A 1 233 ? 161.234 168.080 194.484 1.00 49.23 233 SER A C 1
ATOM 1412 O O . SER A 1 233 ? 162.401 167.877 194.144 1.00 49.23 233 SER A O 1
ATOM 1415 N N . GLY A 1 234 ? 160.894 168.503 195.703 1.00 48.77 234 GLY A N 1
ATOM 1416 C CA . GLY A 1 234 ? 161.874 168.636 196.756 1.00 48.77 234 GLY A CA 1
ATOM 1417 C C . GLY A 1 234 ? 162.113 167.334 197.492 1.00 48.77 234 GLY A C 1
ATOM 1418 O O . GLY A 1 234 ? 161.273 166.438 197.507 1.00 48.77 234 GLY A O 1
ATOM 1419 N N . GLY A 1 235 ? 163.284 167.237 198.115 1.00 48.64 235 GLY A N 1
ATOM 1420 C CA . GLY A 1 235 ? 163.691 165.997 198.737 1.00 48.64 235 GLY A CA 1
ATOM 1421 C C . GLY A 1 235 ? 164.179 164.948 197.769 1.00 48.64 235 GLY A C 1
ATOM 1422 O O . GLY A 1 235 ? 164.453 163.818 198.188 1.00 48.64 235 GLY A O 1
ATOM 1423 N N . PHE A 1 236 ? 164.290 165.286 196.488 1.00 49.52 236 PHE A N 1
ATOM 1424 C CA . PHE A 1 236 ? 164.750 164.368 195.461 1.00 49.52 236 PHE A CA 1
ATOM 1425 C C . PHE A 1 236 ? 165.756 165.085 194.577 1.00 49.52 236 PHE A C 1
ATOM 1426 O O . PHE A 1 236 ? 165.851 166.314 194.578 1.00 49.52 236 PHE A O 1
ATOM 1434 N N . ARG A 1 237 ? 166.516 164.299 193.826 1.00 47.62 237 ARG A N 1
ATOM 1435 C CA . ARG A 1 237 ? 167.354 164.801 192.748 1.00 47.62 237 ARG A CA 1
ATOM 1436 C C . ARG A 1 237 ? 166.795 164.286 191.431 1.00 47.62 237 ARG A C 1
ATOM 1437 O O . ARG A 1 237 ? 166.601 163.077 191.264 1.00 47.62 237 ARG A O 1
ATOM 1445 N N . THR A 1 238 ? 166.521 165.202 190.511 1.00 45.78 238 THR A N 1
ATOM 1446 C CA . THR A 1 238 ? 165.918 164.873 189.228 1.00 45.78 238 THR A CA 1
ATOM 1447 C C . THR A 1 238 ? 166.957 165.051 188.133 1.00 45.78 238 THR A C 1
ATOM 1448 O O . THR A 1 238 ? 167.446 166.163 187.910 1.00 45.78 238 THR A O 1
ATOM 1452 N N . TRP A 1 239 ? 167.296 163.958 187.461 1.00 44.68 239 TRP A N 1
ATOM 1453 C CA . TRP A 1 239 ? 168.149 163.995 186.284 1.00 44.68 239 TRP A CA 1
ATOM 1454 C C . TRP A 1 239 ? 167.254 164.116 185.060 1.00 44.68 239 TRP A C 1
ATOM 1455 O O . TRP A 1 239 ? 166.424 163.237 184.809 1.00 44.68 239 TRP A O 1
ATOM 1466 N N . VAL A 1 240 ? 167.421 165.201 184.310 1.00 45.97 240 VAL A N 1
ATOM 1467 C CA . VAL A 1 240 ? 166.579 165.515 183.163 1.00 45.97 240 VAL A CA 1
ATOM 1468 C C . VAL A 1 240 ? 167.429 165.419 181.905 1.00 45.97 240 VAL A C 1
ATOM 1469 O O . VAL A 1 240 ? 168.455 166.099 181.785 1.00 45.97 240 VAL A O 1
ATOM 1473 N N . LYS A 1 241 ? 167.002 164.576 180.971 1.00 50.91 241 LYS A N 1
ATOM 1474 C CA . LYS A 1 241 ? 167.602 164.467 179.649 1.00 50.91 241 LYS A CA 1
ATOM 1475 C C . LYS A 1 241 ? 166.627 165.067 178.649 1.00 50.91 241 LYS A C 1
ATOM 1476 O O . LYS A 1 241 ? 165.523 164.541 178.470 1.00 50.91 241 LYS A O 1
ATOM 1482 N N . MET A 1 242 ? 167.026 166.160 178.008 1.00 48.01 242 MET A N 1
ATOM 1483 C CA . MET A 1 242 ? 166.143 166.905 177.126 1.00 48.01 242 MET A CA 1
ATOM 1484 C C . MET A 1 242 ? 166.457 166.616 175.664 1.00 48.01 242 MET A C 1
ATOM 1485 O O . MET A 1 242 ? 167.606 166.375 175.288 1.00 48.01 242 MET A O 1
ATOM 1490 N N . SER A 1 243 ? 165.411 166.645 174.842 1.00 52.81 243 SER A N 1
ATOM 1491 C CA . SER A 1 243 ? 165.512 166.454 173.404 1.00 52.81 243 SER A CA 1
ATOM 1492 C C . SER A 1 243 ? 164.758 167.572 172.702 1.00 52.81 243 SER A C 1
ATOM 1493 O O . SER A 1 243 ? 163.710 168.018 173.178 1.00 52.81 243 SER A O 1
ATOM 1496 N N . LEU A 1 244 ? 165.282 167.998 171.557 1.00 55.38 244 LEU A N 1
ATOM 1497 C CA . LEU A 1 244 ? 164.795 169.170 170.842 1.00 55.38 244 LEU A CA 1
ATOM 1498 C C . LEU A 1 244 ? 163.979 168.752 169.627 1.00 55.38 244 LEU A C 1
ATOM 1499 O O . LEU A 1 244 ? 164.429 167.922 168.828 1.00 55.38 244 LEU A O 1
ATOM 1504 N N . VAL A 1 245 ? 162.787 169.335 169.486 1.00 59.32 245 VAL A N 1
ATOM 1505 C CA . VAL A 1 245 ? 161.926 169.132 168.328 1.00 59.32 245 VAL A CA 1
ATOM 1506 C C . VAL A 1 245 ? 161.584 170.500 167.756 1.00 59.32 245 VAL A C 1
ATOM 1507 O O . VAL A 1 245 ? 161.228 171.417 168.502 1.00 59.32 245 VAL A O 1
ATOM 1511 N N . LYS A 1 246 ? 161.708 170.643 166.441 1.00 68.50 246 LYS A N 1
ATOM 1512 C CA . LYS A 1 246 ? 161.400 171.891 165.753 1.00 68.50 246 LYS A CA 1
ATOM 1513 C C . LYS A 1 246 ? 160.360 171.607 164.682 1.00 68.50 246 LYS A C 1
ATOM 1514 O O . LYS A 1 246 ? 160.583 170.767 163.807 1.00 68.50 246 LYS A O 1
ATOM 1520 N N . THR A 1 247 ? 159.231 172.303 164.751 1.00 75.52 247 THR A N 1
ATOM 1521 C CA . THR A 1 247 ? 158.140 172.139 163.802 1.00 75.52 247 THR A CA 1
ATOM 1522 C C . THR A 1 247 ? 158.050 173.377 162.924 1.00 75.52 247 THR A C 1
ATOM 1523 O O . THR A 1 247 ? 157.989 174.500 163.434 1.00 75.52 247 THR A O 1
ATOM 1527 N N . LYS A 1 248 ? 158.046 173.174 161.610 1.00 81.82 248 LYS A N 1
ATOM 1528 C CA . LYS A 1 248 ? 157.919 174.282 160.669 1.00 81.82 248 LYS A CA 1
ATOM 1529 C C . LYS A 1 248 ? 156.465 174.398 160.229 1.00 81.82 248 LYS A C 1
ATOM 1530 O O . LYS A 1 248 ? 155.943 173.514 159.542 1.00 81.82 248 LYS A O 1
ATOM 1536 N N . GLU A 1 249 ? 155.814 175.487 160.626 1.00 89.69 249 GLU A N 1
ATOM 1537 C CA . GLU A 1 249 ? 154.454 175.758 160.193 1.00 89.69 249 GLU A CA 1
ATOM 1538 C C . GLU A 1 249 ? 154.449 176.312 158.771 1.00 89.69 249 GLU A C 1
ATOM 1539 O O . GLU A 1 249 ? 155.477 176.736 158.235 1.00 89.69 249 GLU A O 1
ATOM 1545 N N . GLU A 1 250 ? 153.264 176.302 158.158 1.00 92.41 250 GLU A N 1
ATOM 1546 C CA . GLU A 1 250 ? 153.131 176.771 156.784 1.00 92.41 250 GLU A CA 1
ATOM 1547 C C . GLU A 1 250 ? 153.421 178.259 156.645 1.00 92.41 250 GLU A C 1
ATOM 1548 O O . GLU A 1 250 ? 153.772 178.708 155.549 1.00 92.41 250 GLU A O 1
ATOM 1554 N N . ASP A 1 251 ? 153.285 179.032 157.724 1.00 96.21 251 ASP A N 1
ATOM 1555 C CA . ASP A 1 251 ? 153.614 180.451 157.683 1.00 96.21 251 ASP A CA 1
ATOM 1556 C C . ASP A 1 251 ? 155.113 180.706 157.630 1.00 96.21 251 ASP A C 1
ATOM 1557 O O . ASP A 1 251 ? 155.520 181.847 157.384 1.00 96.21 251 ASP A O 1
ATOM 1562 N N . GLY A 1 252 ? 155.937 179.684 157.852 1.00 94.44 252 GLY A N 1
ATOM 1563 C CA . GLY A 1 252 ? 157.373 179.819 157.857 1.00 94.44 252 GLY A CA 1
ATOM 1564 C C . GLY A 1 252 ? 157.989 179.937 159.236 1.00 94.44 252 GLY A C 1
ATOM 1565 O O . GLY A 1 252 ? 159.205 179.763 159.372 1.00 94.44 252 GLY A O 1
ATOM 1566 N N . ARG A 1 253 ? 157.134 180.171 160.236 1.00 91.31 253 ARG A N 1
ATOM 1567 C CA . ARG A 1 253 ? 157.609 180.301 161.636 1.00 91.31 253 ARG A CA 1
ATOM 1568 C C . ARG A 1 253 ? 157.986 178.926 162.192 1.00 91.31 253 ARG A C 1
ATOM 1569 O O . ARG A 1 253 ? 157.355 177.923 161.795 1.00 91.31 253 ARG A O 1
ATOM 1577 N N . GLU A 1 254 ? 158.984 178.888 163.072 1.00 84.66 254 GLU A N 1
ATOM 1578 C CA . GLU A 1 254 ? 159.427 177.651 163.699 1.00 84.66 254 GLU A CA 1
ATOM 1579 C C . GLU A 1 254 ? 158.934 177.602 165.138 1.00 84.66 254 GLU A C 1
ATOM 1580 O O . GLU A 1 254 ? 159.113 178.563 165.894 1.00 84.66 254 GLU A O 1
ATOM 1586 N N . ALA A 1 255 ? 158.316 176.487 165.510 1.00 75.36 255 ALA A N 1
ATOM 1587 C CA . ALA A 1 255 ? 157.886 176.247 166.879 1.00 75.36 255 ALA A CA 1
ATOM 1588 C C . ALA A 1 255 ? 158.817 175.227 167.515 1.00 75.36 255 ALA A C 1
ATOM 1589 O O . ALA A 1 255 ? 159.032 174.146 166.959 1.00 75.36 255 ALA A O 1
ATOM 1591 N N . VAL A 1 256 ? 159.362 175.566 168.676 1.00 66.70 256 VAL A N 1
ATOM 1592 C CA . VAL A 1 256 ? 160.345 174.730 169.354 1.00 66.70 256 VAL A CA 1
ATOM 1593 C C . VAL A 1 256 ? 159.679 174.051 170.542 1.00 66.70 256 VAL A C 1
ATOM 1594 O O . VAL A 1 256 ? 158.968 174.698 171.320 1.00 66.70 256 VAL A O 1
ATOM 1598 N N . GLU A 1 257 ? 159.900 172.740 170.706 1.00 59.18 257 GLU A N 1
ATOM 1599 C CA . GLU A 1 257 ? 159.317 171.951 171.776 1.00 59.18 257 GLU A CA 1
ATOM 1600 C C . GLU A 1 257 ? 160.392 171.037 172.344 1.00 59.18 257 GLU A C 1
ATOM 1601 O O . GLU A 1 257 ? 161.372 170.703 171.672 1.00 59.18 257 GLU A O 1
ATOM 1607 N N . PHE A 1 258 ? 160.210 170.646 173.574 1.00 52.19 258 PHE A N 1
ATOM 1608 C CA . PHE A 1 258 ? 161.176 169.835 174.298 1.00 52.19 258 PHE A CA 1
ATOM 1609 C C . PHE A 1 258 ? 160.518 168.549 174.774 1.00 52.19 258 PHE A C 1
ATOM 1610 O O . PHE A 1 258 ? 159.409 168.579 175.317 1.00 52.19 258 PHE A O 1
ATOM 1618 N N . ARG A 1 259 ? 161.193 167.428 174.557 1.00 54.78 259 ARG A N 1
ATOM 1619 C CA . ARG A 1 259 ? 160.870 166.177 175.226 1.00 54.78 259 ARG A CA 1
ATOM 1620 C C . ARG A 1 259 ? 161.850 165.954 176.367 1.00 54.78 259 ARG A C 1
ATOM 1621 O O . ARG A 1 259 ? 162.971 166.461 176.353 1.00 54.78 259 ARG A O 1
ATOM 1629 N N . GLN A 1 260 ? 161.419 165.186 177.363 1.00 50.99 260 GLN A N 1
ATOM 1630 C CA . GLN A 1 260 ? 162.253 164.961 178.531 1.00 50.99 260 GLN A CA 1
ATOM 1631 C C . GLN A 1 260 ? 162.167 163.512 178.985 1.00 50.99 260 GLN A C 1
ATOM 1632 O O . GLN A 1 260 ? 161.147 162.840 178.809 1.00 50.99 260 GLN A O 1
ATOM 1638 N N . GLU A 1 261 ? 163.271 163.036 179.552 1.00 52.52 261 GLU A N 1
ATOM 1639 C CA . GLU A 1 261 ? 163.322 161.788 180.299 1.00 52.52 261 GLU A CA 1
ATOM 1640 C C . GLU A 1 261 ? 163.893 162.089 181.674 1.00 52.52 261 GLU A C 1
ATOM 1641 O O . GLU A 1 261 ? 164.853 162.853 181.796 1.00 52.52 261 GLU A O 1
ATOM 1647 N N . THR A 1 262 ? 163.310 161.497 182.709 1.00 48.97 262 THR A N 1
ATOM 1648 C CA . THR A 1 262 ? 163.666 161.862 184.072 1.00 48.97 262 THR A CA 1
ATOM 1649 C C . THR A 1 262 ? 164.063 160.642 184.884 1.00 48.97 262 THR A C 1
ATOM 1650 O O . THR A 1 262 ? 163.503 159.555 184.716 1.00 48.97 262 THR A O 1
ATOM 1654 N N . SER A 1 263 ? 165.042 160.839 185.760 1.00 48.18 263 SER A N 1
ATOM 1655 C CA . SER A 1 263 ? 165.409 159.871 186.786 1.00 48.18 263 SER A CA 1
ATOM 1656 C C . SER A 1 263 ? 165.302 160.562 188.135 1.00 48.18 263 SER A C 1
ATOM 1657 O O . SER A 1 263 ? 165.960 161.580 188.365 1.00 48.18 263 SER A O 1
ATOM 1660 N N . VAL A 1 264 ? 164.480 160.016 189.024 1.00 45.84 264 VAL A N 1
ATOM 1661 C CA . VAL A 1 264 ? 164.224 160.608 190.331 1.00 45.84 264 VAL A CA 1
ATOM 1662 C C . VAL A 1 264 ? 164.946 159.775 191.379 1.00 45.84 264 VAL A C 1
ATOM 1663 O O . VAL A 1 264 ? 164.739 158.559 191.464 1.00 45.84 264 VAL A O 1
ATOM 1667 N N . VAL A 1 265 ? 165.791 160.426 192.174 1.00 48.53 265 VAL A N 1
ATOM 1668 C CA . VAL A 1 265 ? 166.637 159.750 193.149 1.00 48.53 265 VAL A CA 1
ATOM 1669 C C . VAL A 1 265 ? 166.372 160.346 194.522 1.00 48.53 265 VAL A C 1
ATOM 1670 O O . VAL A 1 265 ? 166.443 161.566 194.696 1.00 48.53 265 VAL A O 1
ATOM 1674 N N . ASN A 1 266 ? 166.076 159.489 195.493 1.00 55.39 266 ASN A N 1
ATOM 1675 C CA . ASN A 1 266 ? 165.823 159.951 196.849 1.00 55.39 266 ASN A CA 1
ATOM 1676 C C . ASN A 1 266 ? 167.078 160.572 197.453 1.00 55.39 266 ASN A C 1
ATOM 1677 O O . ASN A 1 266 ? 168.202 160.132 197.200 1.00 55.39 266 ASN A O 1
ATOM 1682 N N . TYR A 1 267 ? 166.875 161.607 198.262 1.00 60.33 267 TYR A N 1
ATOM 1683 C CA . TYR A 1 267 ? 167.957 162.322 198.926 1.00 60.33 267 TYR A CA 1
ATOM 1684 C C . TYR A 1 267 ? 167.963 161.970 200.407 1.00 60.33 267 TYR A C 1
ATOM 1685 O O . TYR A 1 267 ? 166.922 162.037 201.068 1.00 60.33 267 TYR A O 1
ATOM 1694 N N . ILE A 1 268 ? 169.130 161.598 200.922 1.00 69.22 268 ILE A N 1
ATOM 1695 C CA . ILE A 1 268 ? 169.297 161.245 202.327 1.00 69.22 268 ILE A CA 1
ATOM 1696 C C . ILE A 1 268 ? 169.802 162.474 203.065 1.00 69.22 268 ILE A C 1
ATOM 1697 O O . ILE A 1 268 ? 170.872 163.004 202.745 1.00 69.22 268 ILE A O 1
ATOM 1702 N N . ASP A 1 269 ? 169.043 162.923 204.059 1.00 80.82 269 ASP A N 1
ATOM 1703 C CA . ASP A 1 269 ? 169.382 164.113 204.829 1.00 80.82 269 ASP A CA 1
ATOM 1704 C C . ASP A 1 269 ? 170.028 163.686 206.141 1.00 80.82 269 ASP A C 1
ATOM 1705 O O . ASP A 1 269 ? 169.354 163.160 207.032 1.00 80.82 269 ASP A O 1
ATOM 1710 N N . GLN A 1 270 ? 171.335 163.912 206.256 1.00 87.43 270 GLN A N 1
ATOM 1711 C CA . GLN A 1 270 ? 172.067 163.677 207.491 1.00 87.43 270 GLN A CA 1
ATOM 1712 C C . GLN A 1 270 ? 172.232 164.947 208.314 1.00 87.43 270 GLN A C 1
ATOM 1713 O O . GLN A 1 270 ? 172.937 164.932 209.328 1.00 87.43 270 GLN A O 1
ATOM 1719 N N . ARG A 1 271 ? 171.599 166.041 207.898 1.00 87.20 271 ARG A N 1
ATOM 1720 C CA . ARG A 1 271 ? 171.641 167.280 208.650 1.00 87.20 271 ARG A CA 1
ATOM 1721 C C . ARG A 1 271 ? 170.862 167.128 209.955 1.00 87.20 271 ARG A C 1
ATOM 1722 O O . ARG A 1 271 ? 170.016 166.240 210.083 1.00 87.20 271 ARG A O 1
ATOM 1730 N N . PRO A 1 272 ? 171.144 167.975 210.949 1.00 94.30 272 PRO A N 1
ATOM 1731 C CA . PRO A 1 272 ? 170.453 167.852 212.238 1.00 94.30 272 PRO A CA 1
ATOM 1732 C C . PRO A 1 272 ? 168.945 167.989 212.090 1.00 94.30 272 PRO A C 1
ATOM 1733 O O . PRO A 1 272 ? 168.444 168.683 211.202 1.00 94.30 272 PRO A O 1
ATOM 1737 N N . ALA A 1 273 ? 168.221 167.299 212.977 1.00 96.52 273 ALA A N 1
ATOM 1738 C CA . ALA A 1 273 ? 166.765 167.250 212.883 1.00 96.52 273 ALA A CA 1
ATOM 1739 C C . ALA A 1 273 ? 166.137 168.633 212.998 1.00 96.52 273 ALA A C 1
ATOM 1740 O O . ALA A 1 273 ? 165.043 168.862 212.470 1.00 96.52 273 ALA A O 1
ATOM 1742 N N . ALA A 1 274 ? 166.805 169.564 213.683 1.00 97.98 274 ALA A N 1
ATOM 1743 C CA . ALA A 1 274 ? 166.286 170.925 213.770 1.00 97.98 274 ALA A CA 1
ATOM 1744 C C . ALA A 1 274 ? 166.358 171.642 212.428 1.00 97.98 274 ALA A C 1
ATOM 1745 O O . ALA A 1 274 ? 165.595 172.585 212.189 1.00 97.98 274 ALA A O 1
ATOM 1747 N N . LYS A 1 275 ? 167.259 171.216 211.546 1.00 93.74 275 LYS A N 1
ATOM 1748 C CA . LYS A 1 275 ? 167.441 171.841 210.243 1.00 93.74 275 LYS A CA 1
ATOM 1749 C C . LYS A 1 275 ? 166.599 171.200 209.149 1.00 93.74 275 LYS A C 1
ATOM 1750 O O . LYS A 1 275 ? 166.685 171.627 207.993 1.00 93.74 275 LYS A O 1
ATOM 1756 N N . LYS A 1 276 ? 165.791 170.195 209.478 1.00 90.68 276 LYS A N 1
ATOM 1757 C CA . LYS A 1 276 ? 165.018 169.466 208.479 1.00 90.68 276 LYS A CA 1
ATOM 1758 C C . LYS A 1 276 ? 163.737 170.181 208.073 1.00 90.68 276 LYS A C 1
ATOM 1759 O O . LYS A 1 276 ? 163.034 169.695 207.179 1.00 90.68 276 LYS A O 1
ATOM 1765 N N . SER A 1 277 ? 163.406 171.305 208.710 1.00 89.01 277 SER A N 1
ATOM 1766 C CA . SER A 1 277 ? 162.204 172.040 208.328 1.00 89.01 277 SER A CA 1
ATOM 1767 C C . SER A 1 277 ? 162.301 172.558 206.897 1.00 89.01 277 SER A C 1
ATOM 1768 O O . SER A 1 277 ? 161.336 172.470 206.129 1.00 89.01 277 SER A O 1
ATOM 1771 N N . ALA A 1 278 ? 163.458 173.093 206.520 1.00 81.58 278 ALA A N 1
ATOM 1772 C CA . ALA A 1 278 ? 163.661 173.560 205.158 1.00 81.58 278 ALA A CA 1
ATOM 1773 C C . ALA A 1 278 ? 163.715 172.384 204.190 1.00 81.58 278 ALA A C 1
ATOM 1774 O O . ALA A 1 278 ? 164.103 171.269 204.549 1.00 81.58 278 ALA A O 1
ATOM 1776 N N . GLN A 1 279 ? 163.312 172.645 202.950 1.00 69.65 279 GLN A N 1
ATOM 1777 C CA . GLN A 1 279 ? 163.285 171.639 201.899 1.00 69.65 279 GLN A CA 1
ATOM 1778 C C . GLN A 1 279 ? 164.327 171.967 200.842 1.00 69.65 279 GLN A C 1
ATOM 1779 O O . GLN A 1 279 ? 164.501 173.131 200.467 1.00 69.65 279 GLN A O 1
ATOM 1785 N N . LEU A 1 280 ? 165.014 170.936 200.362 1.00 55.90 280 LEU A N 1
ATOM 1786 C CA . LEU A 1 280 ? 166.098 171.085 199.403 1.00 55.90 280 LEU A CA 1
ATOM 1787 C C . LEU A 1 280 ? 165.662 170.533 198.054 1.00 55.90 280 LEU A C 1
ATOM 1788 O O . LEU A 1 280 ? 165.098 169.438 197.978 1.00 55.90 280 LEU A O 1
ATOM 1793 N N . PHE A 1 281 ? 165.925 171.292 196.996 1.00 50.58 281 PHE A N 1
ATOM 1794 C CA . PHE A 1 281 ? 165.602 170.894 195.633 1.00 50.58 281 PHE A CA 1
ATOM 1795 C C . PHE A 1 281 ? 166.896 170.740 194.850 1.00 50.58 281 PHE A C 1
ATOM 1796 O O . PHE A 1 281 ? 167.723 171.655 194.834 1.00 50.58 281 PHE A O 1
ATOM 1804 N N . PHE A 1 282 ? 167.070 169.591 194.205 1.00 48.00 282 PHE A N 1
ATOM 1805 C CA . PHE A 1 282 ? 168.233 169.324 193.369 1.00 48.00 282 PHE A CA 1
ATOM 1806 C C . PHE A 1 282 ? 167.760 168.949 191.976 1.00 48.00 282 PHE A C 1
ATOM 1807 O O . PHE A 1 282 ? 166.882 168.094 191.827 1.00 48.00 282 PHE A O 1
ATOM 1815 N N . VAL A 1 283 ? 168.331 169.584 190.959 1.00 44.01 283 VAL A N 1
ATOM 1816 C CA . VAL A 1 283 ? 167.967 169.280 189.581 1.00 44.01 283 VAL A CA 1
ATOM 1817 C C . VAL A 1 283 ? 169.222 169.271 188.720 1.00 44.01 283 VAL A C 1
ATOM 1818 O O . VAL A 1 283 ? 170.166 170.031 188.962 1.00 44.01 283 VAL A O 1
ATOM 1822 N N . VAL A 1 284 ? 169.245 168.373 187.739 1.00 43.20 284 VAL A N 1
ATOM 1823 C CA . VAL A 1 284 ? 170.351 168.239 186.799 1.00 43.20 284 VAL A CA 1
ATOM 1824 C C . VAL A 1 284 ? 169.782 168.304 185.391 1.00 43.20 284 VAL A C 1
ATOM 1825 O O . VAL A 1 284 ? 168.801 167.620 185.083 1.00 43.20 284 VAL A O 1
ATOM 1829 N N . PHE A 1 285 ? 170.392 169.124 184.543 1.00 42.38 285 PHE A N 1
ATOM 1830 C CA . PHE A 1 285 ? 169.981 169.269 183.154 1.00 42.38 285 PHE A CA 1
ATOM 1831 C C . PHE A 1 285 ? 171.123 168.853 182.241 1.00 42.38 285 PHE A C 1
ATOM 1832 O O . PHE A 1 285 ? 172.268 169.274 182.441 1.00 42.38 285 PHE A O 1
ATOM 1840 N N . GLU A 1 286 ? 170.805 168.026 181.247 1.00 49.70 286 GLU A N 1
ATOM 1841 C CA . GLU A 1 286 ? 171.766 167.609 180.236 1.00 49.70 286 GLU A CA 1
ATOM 1842 C C . GLU A 1 286 ? 171.007 167.199 178.985 1.00 49.70 286 GLU A C 1
ATOM 1843 O O . GLU A 1 286 ? 169.803 166.938 179.026 1.00 49.70 286 GLU A O 1
ATOM 1849 N N . TRP A 1 287 ? 171.732 167.136 177.873 1.00 48.44 287 TRP A N 1
ATOM 1850 C CA . TRP A 1 287 ? 171.170 166.701 176.603 1.00 48.44 287 TRP A CA 1
ATOM 1851 C C . TRP A 1 287 ? 171.228 165.183 176.509 1.00 48.44 287 TRP A C 1
ATOM 1852 O O . TRP A 1 287 ? 172.243 164.572 176.856 1.00 48.44 287 TRP A O 1
ATOM 1863 N N . LYS A 1 288 ? 170.136 164.576 176.042 1.00 50.39 288 LYS A N 1
ATOM 1864 C CA . LYS A 1 288 ? 170.093 163.121 175.939 1.00 50.39 288 LYS A CA 1
ATOM 1865 C C . LYS A 1 288 ? 170.970 162.617 174.800 1.00 50.39 288 LYS A C 1
ATOM 1866 O O . LYS A 1 288 ? 171.731 161.659 174.969 1.00 50.39 288 LYS A O 1
ATOM 1872 N N . ASP A 1 289 ? 170.880 163.247 173.635 1.00 56.35 289 ASP A N 1
ATOM 1873 C CA . ASP A 1 289 ? 171.562 162.771 172.443 1.00 56.35 289 ASP A CA 1
ATOM 1874 C C . ASP A 1 289 ? 171.799 163.942 171.509 1.00 56.35 289 ASP A C 1
ATOM 1875 O O . ASP A 1 289 ? 171.153 164.992 171.645 1.00 56.35 289 ASP A O 1
ATOM 1880 N N . PRO A 1 290 ? 172.731 163.817 170.555 1.00 58.77 290 PRO A N 1
ATOM 1881 C CA . PRO A 1 290 ? 173.023 164.938 169.655 1.00 58.77 290 PRO A CA 1
ATOM 1882 C C . PRO A 1 290 ? 172.067 165.046 168.477 1.00 58.77 290 PRO A C 1
ATOM 1883 O O . PRO A 1 290 ? 172.370 165.731 167.496 1.00 58.77 290 PRO A O 1
ATOM 1887 N N . PHE A 1 291 ? 170.919 164.382 168.550 1.00 58.56 291 PHE A N 1
ATOM 1888 C CA . PHE A 1 291 ? 169.966 164.354 167.448 1.00 58.56 291 PHE A CA 1
ATOM 1889 C C . PHE A 1 291 ? 168.822 165.324 167.709 1.00 58.56 291 PHE A C 1
ATOM 1890 O O . PHE A 1 291 ? 168.163 165.252 168.751 1.00 58.56 291 PHE A O 1
ATOM 1898 N N . ILE A 1 292 ? 168.593 166.228 166.759 1.00 56.46 292 ILE A N 1
ATOM 1899 C CA . ILE A 1 292 ? 167.483 167.172 166.795 1.00 56.46 292 ILE A CA 1
ATOM 1900 C C . ILE A 1 292 ? 166.414 166.683 165.830 1.00 56.46 292 ILE A C 1
ATOM 1901 O O . ILE A 1 292 ? 166.721 166.313 164.687 1.00 56.46 292 ILE A O 1
ATOM 1906 N N . GLN A 1 293 ? 165.164 166.669 166.293 1.00 61.10 293 GLN A N 1
ATOM 1907 C CA . GLN A 1 293 ? 164.037 166.223 165.493 1.00 61.10 293 GLN A CA 1
ATOM 1908 C C . GLN A 1 293 ? 163.404 167.410 164.781 1.00 61.10 293 GLN A C 1
ATOM 1909 O O . GLN A 1 293 ? 163.284 168.496 165.349 1.00 61.10 293 GLN A O 1
ATOM 1915 N N . LYS A 1 294 ? 163.027 167.182 163.513 1.00 67.52 294 LYS A N 1
ATOM 1916 C CA . LYS A 1 294 ? 162.419 168.254 162.678 1.00 67.52 294 LYS A CA 1
ATOM 1917 C C . LYS A 1 294 ? 161.132 167.736 162.027 1.00 67.52 294 LYS A C 1
ATOM 1918 O O . LYS A 1 294 ? 161.213 166.739 161.286 1.00 67.52 294 LYS A O 1
ATOM 1924 N N . VAL A 1 295 ? 159.998 168.390 162.287 1.00 69.46 295 VAL A N 1
ATOM 1925 C CA . VAL A 1 295 ? 158.699 168.018 161.742 1.00 69.46 295 VAL A CA 1
ATOM 1926 C C . VAL A 1 295 ? 158.288 169.098 160.754 1.00 69.46 295 VAL A C 1
ATOM 1927 O O . VAL A 1 295 ? 158.192 170.278 161.121 1.00 69.46 295 VAL A O 1
ATOM 1931 N N . GLN A 1 296 ? 158.031 168.696 159.512 1.00 72.80 296 GLN A N 1
ATOM 1932 C CA . GLN A 1 296 ? 157.780 169.653 158.445 1.00 72.80 296 GLN A CA 1
ATOM 1933 C C . GLN A 1 296 ? 156.745 169.085 157.487 1.00 72.80 296 GLN A C 1
ATOM 1934 O O . GLN A 1 296 ? 156.555 167.873 157.401 1.00 72.80 296 GLN A O 1
ATOM 1940 N N . ASP A 1 297 ? 156.085 169.981 156.751 1.00 76.60 297 ASP A N 1
ATOM 1941 C CA . ASP A 1 297 ? 155.075 169.575 155.780 1.00 76.60 297 ASP A CA 1
ATOM 1942 C C . ASP A 1 297 ? 155.641 168.539 154.818 1.00 76.60 297 ASP A C 1
ATOM 1943 O O . ASP A 1 297 ? 156.742 168.703 154.287 1.00 76.60 297 ASP A O 1
ATOM 1948 N N . ILE A 1 298 ? 154.872 167.471 154.595 1.00 71.75 298 ILE A N 1
ATOM 1949 C CA . ILE A 1 298 ? 155.398 166.294 153.907 1.00 71.75 298 ILE A CA 1
ATOM 1950 C C . ILE A 1 298 ? 155.801 166.631 152.475 1.00 71.75 298 ILE A C 1
ATOM 1951 O O . ILE A 1 298 ? 156.803 166.118 151.962 1.00 71.75 298 ILE A O 1
ATOM 1956 N N . VAL A 1 299 ? 155.032 167.490 151.805 1.00 73.18 299 VAL A N 1
ATOM 1957 C CA . VAL A 1 299 ? 155.388 167.890 150.447 1.00 73.18 299 VAL A CA 1
ATOM 1958 C C . VAL A 1 299 ? 156.611 168.799 150.459 1.00 73.18 299 VAL A C 1
ATOM 1959 O O . VAL A 1 299 ? 157.521 168.652 149.635 1.00 73.18 299 VAL A O 1
ATOM 1963 N N . THR A 1 300 ? 156.657 169.744 151.399 1.00 73.50 300 THR A N 1
ATOM 1964 C CA . THR A 1 300 ? 157.750 170.711 151.434 1.00 73.50 300 THR A CA 1
ATOM 1965 C C . THR A 1 300 ? 159.035 170.082 151.965 1.00 73.50 300 THR A C 1
ATOM 1966 O O . THR A 1 300 ? 160.133 170.424 151.510 1.00 73.50 300 THR A O 1
ATOM 1970 N N . ALA A 1 301 ? 158.918 169.144 152.909 1.00 72.76 301 ALA A N 1
ATOM 1971 C CA . ALA A 1 301 ? 160.105 168.546 153.514 1.00 72.76 301 ALA A CA 1
ATOM 1972 C C . ALA A 1 301 ? 160.927 167.758 152.503 1.00 72.76 301 ALA A C 1
ATOM 1973 O O . ALA A 1 301 ? 162.159 167.724 152.599 1.00 72.76 301 ALA A O 1
ATOM 1975 N N . ASN A 1 302 ? 160.274 167.121 151.533 1.00 76.18 302 ASN A N 1
ATOM 1976 C CA . ASN A 1 302 ? 160.947 166.322 150.509 1.00 76.18 302 ASN A CA 1
ATOM 1977 C C . ASN A 1 302 ? 160.525 166.843 149.143 1.00 76.18 302 ASN A C 1
ATOM 1978 O O . ASN A 1 302 ? 159.669 166.248 148.475 1.00 76.18 302 ASN A O 1
ATOM 1983 N N . PRO A 1 303 ? 161.099 167.964 148.702 1.00 72.37 303 PRO A N 1
ATOM 1984 C CA . PRO A 1 303 ? 160.728 168.502 147.384 1.00 72.37 303 PRO A CA 1
ATOM 1985 C C . PRO A 1 303 ? 161.076 167.579 146.232 1.00 72.37 303 PRO A C 1
ATOM 1986 O O . PRO A 1 303 ? 160.427 167.645 145.181 1.00 72.37 303 PRO A O 1
ATOM 1990 N N . TRP A 1 304 ? 162.080 166.716 146.398 1.00 73.79 304 TRP A N 1
ATOM 1991 C CA . TRP A 1 304 ? 162.553 165.903 145.284 1.00 73.79 304 TRP A CA 1
ATOM 1992 C C . TRP A 1 304 ? 161.530 164.855 144.869 1.00 73.79 304 TRP A C 1
ATOM 1993 O O . TRP A 1 304 ? 161.422 164.538 143.680 1.00 73.79 304 TRP A O 1
ATOM 2004 N N . ASN A 1 305 ? 160.774 164.306 145.822 1.00 74.23 305 ASN A N 1
ATOM 2005 C CA . ASN A 1 305 ? 159.720 163.360 145.470 1.00 74.23 305 ASN A CA 1
ATOM 2006 C C . ASN A 1 305 ? 158.652 164.025 144.611 1.00 74.23 305 ASN A C 1
ATOM 2007 O O . ASN A 1 305 ? 158.204 163.456 143.608 1.00 74.23 305 ASN A O 1
ATOM 2012 N N . THR A 1 306 ? 158.242 165.239 144.982 1.00 73.22 306 THR A N 1
ATOM 2013 C CA . THR A 1 306 ? 157.262 165.964 144.183 1.00 73.22 306 THR A CA 1
ATOM 2014 C C . THR A 1 306 ? 157.833 166.342 142.822 1.00 73.22 306 THR A C 1
ATOM 2015 O O . THR A 1 306 ? 157.114 166.326 141.819 1.00 73.22 306 THR A O 1
ATOM 2019 N N . ILE A 1 307 ? 159.121 166.688 142.769 1.00 72.53 307 ILE A N 1
ATOM 2020 C CA . ILE A 1 307 ? 159.751 167.005 141.489 1.00 72.53 307 ILE A CA 1
ATOM 2021 C C . ILE A 1 307 ? 159.745 165.785 140.577 1.00 72.53 307 ILE A C 1
ATOM 2022 O O . ILE A 1 307 ? 159.448 165.887 139.381 1.00 72.53 307 ILE A O 1
ATOM 2027 N N . ALA A 1 308 ? 160.073 164.614 141.127 1.00 72.66 308 ALA A N 1
ATOM 2028 C CA . ALA A 1 308 ? 160.041 163.386 140.340 1.00 72.66 308 ALA A CA 1
ATOM 2029 C C . ALA A 1 308 ? 158.630 163.074 139.862 1.00 72.66 308 ALA A C 1
ATOM 2030 O O . ALA A 1 308 ? 158.430 162.677 138.708 1.00 72.66 308 ALA A O 1
ATOM 2032 N N . LEU A 1 309 ? 157.636 163.250 140.737 1.00 73.51 309 LEU A N 1
ATOM 2033 C CA . LEU A 1 309 ? 156.254 163.004 140.340 1.00 73.51 309 LEU A CA 1
ATOM 2034 C C . LEU A 1 309 ? 155.822 163.943 139.221 1.00 73.51 309 LEU A C 1
ATOM 2035 O O . LEU A 1 309 ? 155.167 163.518 138.263 1.00 73.51 309 LEU A O 1
ATOM 2040 N N . LEU A 1 310 ? 156.183 165.225 139.320 1.00 75.64 310 LEU A N 1
ATOM 2041 C CA . LEU A 1 310 ? 155.803 166.183 138.287 1.00 75.64 310 LEU A CA 1
ATOM 2042 C C . LEU A 1 310 ? 156.510 165.894 136.969 1.00 75.64 310 LEU A C 1
ATOM 2043 O O . LEU A 1 310 ? 155.907 166.015 135.897 1.00 75.64 310 LEU A O 1
ATOM 2048 N N . CYS A 1 311 ? 157.791 165.521 137.026 1.00 77.70 311 CYS A N 1
ATOM 2049 C CA . CYS A 1 311 ? 158.506 165.166 135.805 1.00 77.70 311 CYS A CA 1
ATOM 2050 C C . CYS A 1 311 ? 157.878 163.947 135.142 1.00 77.70 311 CYS A C 1
ATOM 2051 O O . CYS A 1 311 ? 157.691 163.919 133.918 1.00 77.70 311 CYS A O 1
ATOM 2054 N N . GLY A 1 312 ? 157.531 162.934 135.939 1.00 74.64 312 GLY A N 1
ATOM 2055 C CA . GLY A 1 312 ? 156.842 161.779 135.392 1.00 74.64 312 GLY A CA 1
ATOM 2056 C C . GLY A 1 312 ? 155.500 162.134 134.784 1.00 74.64 312 GLY A C 1
ATOM 2057 O O . GLY A 1 312 ? 155.135 161.622 133.725 1.00 74.64 312 GLY A O 1
ATOM 2058 N N . ALA A 1 313 ? 154.748 163.020 135.442 1.00 75.76 313 ALA A N 1
ATOM 2059 C CA . ALA A 1 313 ? 153.450 163.430 134.914 1.00 75.76 313 ALA A CA 1
ATOM 2060 C C . ALA A 1 313 ? 153.595 164.166 133.588 1.00 75.76 313 ALA A C 1
ATOM 2061 O O . ALA A 1 313 ? 152.828 163.925 132.647 1.00 75.76 313 ALA A O 1
ATOM 2063 N N . PHE A 1 314 ? 154.574 165.068 133.492 1.00 76.97 314 PHE A N 1
ATOM 2064 C CA . PHE A 1 314 ? 154.791 165.789 132.241 1.00 76.97 314 PHE A CA 1
ATOM 2065 C C . PHE A 1 314 ? 155.215 164.847 131.120 1.00 76.97 314 PHE A C 1
ATOM 2066 O O . PHE A 1 314 ? 154.727 164.957 129.989 1.00 76.97 314 PHE A O 1
ATOM 2074 N N . LEU A 1 315 ? 156.125 163.914 131.411 1.00 74.86 315 LEU A N 1
ATOM 2075 C CA . LEU A 1 315 ? 156.542 162.967 130.381 1.00 74.86 315 LEU A CA 1
ATOM 2076 C C . LEU A 1 315 ? 155.385 162.070 129.959 1.00 74.86 315 LEU A C 1
ATOM 2077 O O . LEU A 1 315 ? 155.249 161.735 128.777 1.00 74.86 315 LEU A O 1
ATOM 2082 N N . ALA A 1 316 ? 154.533 161.682 130.911 1.00 75.49 316 ALA A N 1
ATOM 2083 C CA . ALA A 1 316 ? 153.343 160.910 130.576 1.00 75.49 316 ALA A CA 1
ATOM 2084 C C . ALA A 1 316 ? 152.407 161.705 129.678 1.00 75.49 316 ALA A C 1
ATOM 2085 O O . ALA A 1 316 ? 151.805 161.152 128.753 1.00 75.49 316 ALA A O 1
ATOM 2087 N N . LEU A 1 317 ? 152.267 163.008 129.939 1.00 77.44 317 LEU A N 1
ATOM 2088 C CA . LEU A 1 317 ? 151.430 163.848 129.086 1.00 77.44 317 LEU A CA 1
ATOM 2089 C C . LEU A 1 317 ? 151.991 163.940 127.671 1.00 77.44 317 LEU A C 1
ATOM 2090 O O . LEU A 1 317 ? 151.241 163.872 126.688 1.00 77.44 317 LEU A O 1
ATOM 2095 N N . PHE A 1 318 ? 153.311 164.101 127.549 1.00 80.37 318 PHE A N 1
ATOM 2096 C CA . PHE A 1 318 ? 153.933 164.132 126.227 1.00 80.37 318 PHE A CA 1
ATOM 2097 C C . PHE A 1 318 ? 153.733 162.810 125.494 1.00 80.37 318 PHE A C 1
ATOM 2098 O O . PHE A 1 318 ? 153.429 162.791 124.293 1.00 80.37 318 PHE A O 1
ATOM 2106 N N . LYS A 1 319 ? 153.895 161.703 126.224 1.00 81.54 319 LYS A N 1
ATOM 2107 C CA . LYS A 1 319 ? 153.704 160.361 125.615 1.00 81.54 319 LYS A CA 1
ATOM 2108 C C . LYS A 1 319 ? 152.251 160.232 125.145 1.00 81.54 319 LYS A C 1
ATOM 2109 O O . LYS A 1 319 ? 152.044 159.748 124.019 1.00 81.54 319 LYS A O 1
ATOM 2115 N N . ALA A 1 320 ? 151.292 160.668 125.969 1.00 84.52 320 ALA A N 1
ATOM 2116 C CA . ALA A 1 320 ? 149.884 160.573 125.602 1.00 84.52 320 ALA A CA 1
ATOM 2117 C C . ALA A 1 320 ? 149.580 161.416 124.373 1.00 84.52 320 ALA A C 1
ATOM 2118 O O . ALA A 1 320 ? 148.800 161.005 123.509 1.00 84.52 320 ALA A O 1
ATOM 2120 N N . ALA A 1 321 ? 150.183 162.603 124.280 1.00 85.33 321 ALA A N 1
ATOM 2121 C CA . ALA A 1 321 ? 150.000 163.432 123.093 1.00 85.33 321 ALA A CA 1
ATOM 2122 C C . ALA A 1 321 ? 150.553 162.745 121.850 1.00 85.33 321 ALA A C 1
ATOM 2123 O O . ALA A 1 321 ? 149.928 162.775 120.781 1.00 85.33 321 ALA A O 1
ATOM 2125 N N . GLU A 1 322 ? 151.727 162.121 121.973 1.00 89.98 322 GLU A N 1
ATOM 2126 C CA . GLU A 1 322 ? 152.302 161.400 120.840 1.00 89.98 322 GLU A CA 1
ATOM 2127 C C . GLU A 1 322 ? 151.415 160.233 120.419 1.00 89.98 322 GLU A C 1
ATOM 2128 O O . GLU A 1 322 ? 151.204 160.003 119.221 1.00 89.98 322 GLU A O 1
ATOM 2134 N N . PHE A 1 323 ? 150.884 159.486 121.390 1.00 90.24 323 PHE A N 1
ATOM 2135 C CA . PHE A 1 323 ? 149.981 158.385 121.064 1.00 90.24 323 PHE A CA 1
ATOM 2136 C C . PHE A 1 323 ? 148.702 158.886 120.409 1.00 90.24 323 PHE A C 1
ATOM 2137 O O . PHE A 1 323 ? 148.173 158.243 119.498 1.00 90.24 323 PHE A O 1
ATOM 2145 N N . ALA A 1 324 ? 148.177 160.023 120.871 1.00 94.43 324 ALA A N 1
ATOM 2146 C CA . ALA A 1 324 ? 146.982 160.585 120.252 1.00 94.43 324 ALA A CA 1
ATOM 2147 C C . ALA A 1 324 ? 147.248 160.994 118.810 1.00 94.43 324 ALA A C 1
ATOM 2148 O O . ALA A 1 324 ? 146.414 160.760 117.927 1.00 94.43 324 ALA A O 1
ATOM 2150 N N . LYS A 1 325 ? 148.403 161.611 118.552 1.00 96.98 325 LYS A N 1
ATOM 2151 C CA . LYS A 1 325 ? 148.751 161.968 117.180 1.00 96.98 325 LYS A CA 1
ATOM 2152 C C . LYS A 1 325 ? 148.892 160.725 116.309 1.00 96.98 325 LYS A C 1
ATOM 2153 O O . LYS A 1 325 ? 148.420 160.698 115.164 1.00 96.98 325 LYS A O 1
ATOM 2159 N N . LEU A 1 326 ? 149.529 159.679 116.844 1.00 101.07 326 LEU A N 1
ATOM 2160 C CA . LEU A 1 326 ? 149.675 158.436 116.092 1.00 101.07 326 LEU A CA 1
ATOM 2161 C C . LEU A 1 326 ? 148.320 157.808 115.794 1.00 101.07 326 LEU A C 1
ATOM 2162 O O . LEU A 1 326 ? 148.092 157.305 114.689 1.00 101.07 326 LEU A O 1
ATOM 2167 N N . SER A 1 327 ? 147.409 157.823 116.769 1.00 103.72 327 SER A N 1
ATOM 2168 C CA . SER A 1 327 ? 146.076 157.266 116.558 1.00 103.72 327 SER A CA 1
ATOM 2169 C C . SER A 1 327 ? 145.295 158.068 115.524 1.00 103.72 327 SER A C 1
ATOM 2170 O O . SER A 1 327 ? 144.572 157.493 114.702 1.00 103.72 327 SER A O 1
ATOM 2173 N N . ILE A 1 328 ? 145.417 159.396 115.559 1.00 107.69 328 ILE A N 1
ATOM 2174 C CA . ILE A 1 328 ? 144.746 160.231 114.565 1.00 107.69 328 ILE A CA 1
ATOM 2175 C C . ILE A 1 328 ? 145.265 159.906 113.170 1.00 107.69 328 ILE A C 1
ATOM 2176 O O . ILE A 1 328 ? 144.489 159.750 112.217 1.00 107.69 328 ILE A O 1
ATOM 2181 N N . LYS A 1 329 ? 146.589 159.789 113.033 1.00 111.86 329 LYS A N 1
ATOM 2182 C CA . LYS A 1 329 ? 147.166 159.443 111.737 1.00 111.86 329 LYS A CA 1
ATOM 2183 C C . LYS A 1 329 ? 146.720 158.057 111.287 1.00 111.86 329 LYS A C 1
ATOM 2184 O O . LYS A 1 329 ? 146.432 157.843 110.104 1.00 111.86 329 LYS A O 1
ATOM 2190 N N . TRP A 1 330 ? 146.677 157.115 112.234 1.00 116.16 330 TRP A N 1
ATOM 2191 C CA . TRP A 1 330 ? 146.234 155.734 111.905 1.00 116.16 330 TRP A CA 1
ATOM 2192 C C . TRP A 1 330 ? 144.800 155.773 111.369 1.00 116.16 330 TRP A C 1
ATOM 2193 O O . TRP A 1 330 ? 144.553 155.160 110.314 1.00 116.16 330 TRP A O 1
ATOM 2204 N N . MET A 1 331 ? 143.897 156.467 112.070 1.00 118.62 331 MET A N 1
ATOM 2205 C CA . MET A 1 331 ? 142.506 156.516 111.635 1.00 118.62 331 MET A CA 1
ATOM 2206 C C . MET A 1 331 ? 142.362 157.223 110.294 1.00 118.62 331 MET A C 1
ATOM 2207 O O . MET A 1 331 ? 141.560 156.796 109.454 1.00 118.62 331 MET A O 1
ATOM 2212 N N . ILE A 1 332 ? 143.130 158.292 110.068 1.00 119.51 332 ILE A N 1
ATOM 2213 C CA . ILE A 1 332 ? 143.081 158.975 108.778 1.00 119.51 332 ILE A CA 1
ATOM 2214 C C . ILE A 1 332 ? 143.546 158.044 107.664 1.00 119.51 332 ILE A C 1
ATOM 2215 O O . ILE A 1 332 ? 142.935 157.982 106.589 1.00 119.51 332 ILE A O 1
ATOM 2217 N N . LYS A 1 333 ? 144.631 157.304 107.904 1.00 123.11 333 LYS A N 1
ATOM 2218 C CA . LYS A 1 333 ? 145.133 156.373 106.898 1.00 123.11 333 LYS A CA 1
ATOM 2219 C C . LYS A 1 333 ? 144.140 155.247 106.642 1.00 123.11 333 LYS A C 1
ATOM 2220 O O . LYS A 1 333 ? 143.961 154.818 105.497 1.00 123.11 333 LYS A O 1
ATOM 2226 N N . ILE A 1 334 ? 143.491 154.750 107.697 1.00 124.39 334 ILE A N 1
ATOM 2227 C CA . ILE A 1 334 ? 142.492 153.697 107.529 1.00 124.39 334 ILE A CA 1
ATOM 2228 C C . ILE A 1 334 ? 141.319 154.203 106.702 1.00 124.39 334 ILE A C 1
ATOM 2229 O O . ILE A 1 334 ? 140.820 153.504 105.811 1.00 124.39 334 ILE A O 1
ATOM 2231 N N . ARG A 1 335 ? 140.856 155.424 106.984 1.00 125.98 335 ARG A N 1
ATOM 2232 C CA . ARG A 1 335 ? 139.761 155.997 106.208 1.00 125.98 335 ARG A CA 1
ATOM 2233 C C . ARG A 1 335 ? 140.159 156.190 104.751 1.00 125.98 335 ARG A C 1
ATOM 2234 O O . ARG A 1 335 ? 139.361 155.930 103.842 1.00 125.98 335 ARG A O 1
ATOM 2236 N N . LYS A 1 336 ? 141.388 156.653 104.507 1.00 127.68 336 LYS A N 1
ATOM 2237 C CA . LYS A 1 336 ? 141.848 156.840 103.134 1.00 127.68 336 LYS A CA 1
ATOM 2238 C C . LYS A 1 336 ? 141.941 155.511 102.393 1.00 127.68 336 LYS A C 1
ATOM 2239 O O . LYS A 1 336 ? 141.546 155.415 101.225 1.00 127.68 336 LYS A O 1
ATOM 2241 N N . ARG A 1 337 ? 142.467 154.477 103.053 1.00 128.10 337 ARG A N 1
ATOM 2242 C CA . ARG A 1 337 ? 142.601 153.174 102.408 1.00 128.10 337 ARG A CA 1
ATOM 2243 C C . ARG A 1 337 ? 141.240 152.550 102.130 1.00 128.10 337 ARG A C 1
ATOM 2244 O O . ARG A 1 337 ? 141.027 151.957 101.065 1.00 128.10 337 ARG A O 1
ATOM 2246 N N . TYR A 1 338 ? 140.307 152.664 103.079 1.00 127.50 338 TYR A N 1
ATOM 2247 C CA . TYR A 1 338 ? 138.975 152.102 102.876 1.00 127.50 338 TYR A CA 1
ATOM 2248 C C . TYR A 1 338 ? 138.245 152.808 101.740 1.00 127.50 338 TYR A C 1
ATOM 2249 O O . TYR A 1 338 ? 137.577 152.162 100.924 1.00 127.50 338 TYR A O 1
ATOM 2251 N N . LEU A 1 339 ? 138.361 154.130 101.670 1.00 128.27 339 LEU A N 1
ATOM 2252 C CA . LEU A 1 339 ? 137.699 154.903 100.626 1.00 128.27 339 LEU A CA 1
ATOM 2253 C C . LEU A 1 339 ? 138.494 156.160 100.290 1.00 128.27 339 LEU A C 1
ATOM 2254 O O . LEU A 1 339 ? 138.804 156.963 101.170 1.00 128.27 339 LEU A O 1
ATOM 2256 N N . PHE B 1 57 ? 154.789 133.251 110.934 1.00 129.89 57 PHE B N 1
ATOM 2257 C CA . PHE B 1 57 ? 155.119 131.877 111.291 1.00 129.89 57 PHE B CA 1
ATOM 2258 C C . PHE B 1 57 ? 156.400 131.817 112.117 1.00 129.89 57 PHE B C 1
ATOM 2259 O O . PHE B 1 57 ? 156.539 132.526 113.114 1.00 129.89 57 PHE B O 1
ATOM 2261 N N . SER B 1 58 ? 157.332 130.959 111.695 1.00 128.61 58 SER B N 1
ATOM 2262 C CA . SER B 1 58 ? 158.595 130.825 112.415 1.00 128.61 58 SER B CA 1
ATOM 2263 C C . SER B 1 58 ? 159.413 132.109 112.346 1.00 128.61 58 SER B C 1
ATOM 2264 O O . SER B 1 58 ? 160.023 132.519 113.340 1.00 128.61 58 SER B O 1
ATOM 2267 N N . LYS B 1 59 ? 159.445 132.753 111.176 1.00 128.00 59 LYS B N 1
ATOM 2268 C CA . LYS B 1 59 ? 160.227 133.977 111.025 1.00 128.00 59 LYS B CA 1
ATOM 2269 C C . LYS B 1 59 ? 159.680 135.099 111.900 1.00 128.00 59 LYS B C 1
ATOM 2270 O O . LYS B 1 59 ? 160.448 135.831 112.537 1.00 128.00 59 LYS B O 1
ATOM 2272 N N . ALA B 1 60 ? 158.354 135.253 111.940 1.00 127.28 60 ALA B N 1
ATOM 2273 C CA . ALA B 1 60 ? 157.757 136.292 112.773 1.00 127.28 60 ALA B CA 1
ATOM 2274 C C . ALA B 1 60 ? 158.024 136.036 114.250 1.00 127.28 60 ALA B C 1
ATOM 2275 O O . ALA B 1 60 ? 158.330 136.968 115.004 1.00 127.28 60 ALA B O 1
ATOM 2277 N N . CYS B 1 61 ? 157.914 134.777 114.681 1.00 126.45 61 CYS B N 1
ATOM 2278 C CA . CYS B 1 61 ? 158.206 134.445 116.072 1.00 126.45 61 CYS B CA 1
ATOM 2279 C C . CYS B 1 61 ? 159.666 134.714 116.409 1.00 126.45 61 CYS B C 1
ATOM 2280 O O . CYS B 1 61 ? 159.977 135.227 117.489 1.00 126.45 61 CYS B O 1
ATOM 2283 N N . LEU B 1 62 ? 160.579 134.370 115.496 1.00 123.86 62 LEU B N 1
ATOM 2284 C CA . LEU B 1 62 ? 161.995 134.635 115.731 1.00 123.86 62 LEU B CA 1
ATOM 2285 C C . LEU B 1 62 ? 162.269 136.131 115.830 1.00 123.86 62 LEU B C 1
ATOM 2286 O O . LEU B 1 62 ? 163.031 136.574 116.697 1.00 123.86 62 LEU B O 1
ATOM 2288 N N . LYS B 1 63 ? 161.656 136.925 114.947 1.00 119.72 63 LYS B N 1
ATOM 2289 C CA . LYS B 1 63 ? 161.838 138.372 115.007 1.00 119.72 63 LYS B CA 1
ATOM 2290 C C . LYS B 1 63 ? 161.284 138.943 116.306 1.00 119.72 63 LYS B C 1
ATOM 2291 O O . LYS B 1 63 ? 161.902 139.821 116.920 1.00 119.72 63 LYS B O 1
ATOM 2297 N N . ASN B 1 64 ? 160.118 138.458 116.740 1.00 118.40 64 ASN B N 1
ATOM 2298 C CA . ASN B 1 64 ? 159.546 138.925 117.999 1.00 118.40 64 ASN B CA 1
ATOM 2299 C C . ASN B 1 64 ? 160.436 138.561 119.180 1.00 118.40 64 ASN B C 1
ATOM 2300 O O . ASN B 1 64 ? 160.627 139.369 120.095 1.00 118.40 64 ASN B O 1
ATOM 2302 N N . VAL B 1 65 ? 160.988 137.345 119.178 1.00 115.96 65 VAL B N 1
ATOM 2303 C CA . VAL B 1 65 ? 161.882 136.927 120.255 1.00 115.96 65 VAL B CA 1
ATOM 2304 C C . VAL B 1 65 ? 163.135 137.794 120.273 1.00 115.96 65 VAL B C 1
ATOM 2305 O O . VAL B 1 65 ? 163.607 138.209 121.340 1.00 115.96 65 VAL B O 1
ATOM 2309 N N . PHE B 1 66 ? 163.695 138.077 119.094 1.00 113.05 66 PHE B N 1
ATOM 2310 C CA . PHE B 1 66 ? 164.871 138.937 119.024 1.00 113.05 66 PHE B CA 1
ATOM 2311 C C . PHE B 1 66 ? 164.562 140.335 119.543 1.00 113.05 66 PHE B C 1
ATOM 2312 O O . PHE B 1 66 ? 165.357 140.918 120.290 1.00 113.05 66 PHE B O 1
ATOM 2320 N N . SER B 1 67 ? 163.406 140.885 119.166 1.00 108.99 67 SER B N 1
ATOM 2321 C CA . SER B 1 67 ? 163.025 142.208 119.649 1.00 108.99 67 SER B CA 1
ATOM 2322 C C . SER B 1 67 ? 162.839 142.213 121.162 1.00 108.99 67 SER B C 1
ATOM 2323 O O . SER B 1 67 ? 163.252 143.159 121.841 1.00 108.99 67 SER B O 1
ATOM 2326 N N . VAL B 1 68 ? 162.222 141.164 121.708 1.00 106.26 68 VAL B N 1
ATOM 2327 C CA . VAL B 1 68 ? 161.996 141.098 123.151 1.00 106.26 68 VAL B CA 1
ATOM 2328 C C . VAL B 1 68 ? 163.322 141.003 123.896 1.00 106.26 68 VAL B C 1
ATOM 2329 O O . VAL B 1 68 ? 163.532 141.672 124.917 1.00 106.26 68 VAL B O 1
ATOM 2333 N N . LEU B 1 69 ? 164.241 140.169 123.401 1.00 105.13 69 LEU B N 1
ATOM 2334 C CA . LEU B 1 69 ? 165.533 140.051 124.069 1.00 105.13 69 LEU B CA 1
ATOM 2335 C C . LEU B 1 69 ? 166.344 141.335 123.944 1.00 105.13 69 LEU B C 1
ATOM 2336 O O . LEU B 1 69 ? 167.075 141.694 124.873 1.00 105.13 69 LEU B O 1
ATOM 2341 N N . LEU B 1 70 ? 166.222 142.047 122.822 1.00 99.55 70 LEU B N 1
ATOM 2342 C CA . LEU B 1 70 ? 166.898 143.334 122.696 1.00 99.55 70 LEU B CA 1
ATOM 2343 C C . LEU B 1 70 ? 166.304 144.360 123.654 1.00 99.55 70 LEU B C 1
ATOM 2344 O O . LEU B 1 70 ? 167.032 145.178 124.230 1.00 99.55 70 LEU B O 1
ATOM 2349 N N . ILE B 1 71 ? 164.981 144.326 123.841 1.00 96.01 71 ILE B N 1
ATOM 2350 C CA . ILE B 1 71 ? 164.338 145.187 124.830 1.00 96.01 71 ILE B CA 1
ATOM 2351 C C . ILE B 1 71 ? 164.877 144.885 126.220 1.00 96.01 71 ILE B C 1
ATOM 2352 O O . ILE B 1 71 ? 165.176 145.797 126.999 1.00 96.01 71 ILE B O 1
ATOM 2357 N N . PHE B 1 72 ? 165.004 143.599 126.552 1.00 97.83 72 PHE B N 1
ATOM 2358 C CA . PHE B 1 72 ? 165.538 143.220 127.857 1.00 97.83 72 PHE B CA 1
ATOM 2359 C C . PHE B 1 72 ? 166.984 143.674 128.018 1.00 97.83 72 PHE B C 1
ATOM 2360 O O . PHE B 1 72 ? 167.384 144.126 129.097 1.00 97.83 72 PHE B O 1
ATOM 2368 N N . ILE B 1 73 ? 167.784 143.562 126.956 1.00 95.58 73 ILE B N 1
ATOM 2369 C CA . ILE B 1 73 ? 169.180 143.990 127.018 1.00 95.58 73 ILE B CA 1
ATOM 2370 C C . ILE B 1 73 ? 169.267 145.494 127.261 1.00 95.58 73 ILE B C 1
ATOM 2371 O O . ILE B 1 73 ? 170.056 145.964 128.092 1.00 95.58 73 ILE B O 1
ATOM 2376 N N . TYR B 1 74 ? 168.458 146.272 126.539 1.00 92.09 74 TYR B N 1
ATOM 2377 C CA . TYR B 1 74 ? 168.473 147.719 126.732 1.00 92.09 74 TYR B CA 1
ATOM 2378 C C . TYR B 1 74 ? 167.961 148.102 128.115 1.00 92.09 74 TYR B C 1
ATOM 2379 O O . TYR B 1 74 ? 168.468 149.048 128.728 1.00 92.09 74 TYR B O 1
ATOM 2388 N N . LEU B 1 75 ? 166.957 147.385 128.624 1.00 88.49 75 LEU B N 1
ATOM 2389 C CA . LEU B 1 75 ? 166.488 147.640 129.981 1.00 88.49 75 LEU B CA 1
ATOM 2390 C C . LEU B 1 75 ? 167.581 147.345 130.999 1.00 88.49 75 LEU B C 1
ATOM 2391 O O . LEU B 1 75 ? 167.747 148.085 131.975 1.00 88.49 75 LEU B O 1
ATOM 2396 N N . LEU B 1 76 ? 168.335 146.266 130.763 1.00 88.88 76 LEU B N 1
ATOM 2397 C CA . LEU B 1 76 ? 169.466 145.924 131.666 1.00 88.88 76 LEU B CA 1
ATOM 2398 C C . LEU B 1 76 ? 170.498 147.056 131.621 1.00 88.88 76 LEU B C 1
ATOM 2399 O O . LEU B 1 76 ? 170.985 147.440 132.697 1.00 88.88 76 LEU B O 1
ATOM 2404 N N . LEU B 1 77 ? 170.807 147.567 130.424 1.00 87.67 77 LEU B N 1
ATOM 2405 C CA . LEU B 1 77 ? 171.789 148.642 130.304 1.00 87.67 77 LEU B CA 1
ATOM 2406 C C . LEU B 1 77 ? 171.316 149.910 131.010 1.00 87.67 77 LEU B C 1
ATOM 2407 O O . LEU B 1 77 ? 172.101 150.580 131.695 1.00 87.67 77 LEU B O 1
ATOM 2412 N N . MET B 1 78 ? 170.038 150.259 130.848 1.00 85.40 78 MET B N 1
ATOM 2413 C CA . MET B 1 78 ? 169.495 151.430 131.533 1.00 85.40 78 MET B CA 1
ATOM 2414 C C . MET B 1 78 ? 169.537 151.252 133.045 1.00 85.40 78 MET B C 1
ATOM 2415 O O . MET B 1 78 ? 169.877 152.188 133.780 1.00 85.40 78 MET B O 1
ATOM 2420 N N . ALA B 1 79 ? 169.189 150.057 133.529 1.00 83.86 79 ALA B N 1
ATOM 2421 C CA . ALA B 1 79 ? 169.259 149.788 134.960 1.00 83.86 79 ALA B CA 1
ATOM 2422 C C . ALA B 1 79 ? 170.691 149.883 135.464 1.00 83.86 79 ALA B C 1
ATOM 2423 O O . ALA B 1 79 ? 170.936 150.399 136.559 1.00 83.86 79 ALA B O 1
ATOM 2425 N N . VAL B 1 80 ? 171.651 149.395 134.676 1.00 83.42 80 VAL B N 1
ATOM 2426 C CA . VAL B 1 80 ? 173.057 149.480 135.064 1.00 83.42 80 VAL B CA 1
ATOM 2427 C C . VAL B 1 80 ? 173.497 150.934 135.166 1.00 83.42 80 VAL B C 1
ATOM 2428 O O . VAL B 1 80 ? 174.173 151.326 136.124 1.00 83.42 80 VAL B O 1
ATOM 2432 N N . ALA B 1 81 ? 173.120 151.758 134.185 1.00 81.48 81 ALA B N 1
ATOM 2433 C CA . ALA B 1 81 ? 173.501 153.168 134.223 1.00 81.48 81 ALA B CA 1
ATOM 2434 C C . ALA B 1 81 ? 172.870 153.883 135.414 1.00 81.48 81 ALA B C 1
ATOM 2435 O O . ALA B 1 81 ? 173.537 154.666 136.107 1.00 81.48 81 ALA B O 1
ATOM 2437 N N . VAL B 1 82 ? 171.587 153.622 135.671 1.00 79.82 82 VAL B N 1
ATOM 2438 C CA . VAL B 1 82 ? 170.910 154.257 136.798 1.00 79.82 82 VAL B CA 1
ATOM 2439 C C . VAL B 1 82 ? 171.540 153.816 138.113 1.00 79.82 82 VAL B C 1
ATOM 2440 O O . VAL B 1 82 ? 171.730 154.624 139.030 1.00 79.82 82 VAL B O 1
ATOM 2444 N N . PHE B 1 83 ? 171.885 152.531 138.223 1.00 81.70 83 PHE B N 1
ATOM 2445 C CA . PHE B 1 83 ? 172.524 152.035 139.436 1.00 81.70 83 PHE B CA 1
ATOM 2446 C C . PHE B 1 83 ? 173.904 152.650 139.623 1.00 81.70 83 PHE B C 1
ATOM 2447 O O . PHE B 1 83 ? 174.309 152.942 140.751 1.00 81.70 83 PHE B O 1
ATOM 2455 N N . LEU B 1 84 ? 174.645 152.846 138.531 1.00 79.06 84 LEU B N 1
ATOM 2456 C CA . LEU B 1 84 ? 175.950 153.492 138.634 1.00 79.06 84 LEU B CA 1
ATOM 2457 C C . LEU B 1 84 ? 175.815 154.929 139.123 1.00 79.06 84 LEU B C 1
ATOM 2458 O O . LEU B 1 84 ? 176.587 155.379 139.981 1.00 79.06 84 LEU B O 1
ATOM 2463 N N . VAL B 1 85 ? 174.836 155.664 138.592 1.00 77.36 85 VAL B N 1
ATOM 2464 C CA . VAL B 1 85 ? 174.629 157.041 139.037 1.00 77.36 85 VAL B CA 1
ATOM 2465 C C . VAL B 1 85 ? 174.211 157.073 140.504 1.00 77.36 85 VAL B C 1
ATOM 2466 O O . VAL B 1 85 ? 174.672 157.921 141.280 1.00 77.36 85 VAL B O 1
ATOM 2470 N N . TYR B 1 86 ? 173.338 156.147 140.908 1.00 77.55 86 TYR B N 1
ATOM 2471 C CA . TYR B 1 86 ? 172.921 156.081 142.306 1.00 77.55 86 TYR B CA 1
ATOM 2472 C C . TYR B 1 86 ? 174.093 155.742 143.218 1.00 77.55 86 TYR B C 1
ATOM 2473 O O . TYR B 1 86 ? 174.209 156.284 144.322 1.00 77.55 86 TYR B O 1
ATOM 2482 N N . ARG B 1 87 ? 174.969 154.849 142.745 1.00 82.29 87 ARG B N 1
ATOM 2483 C CA . ARG B 1 87 ? 176.165 154.455 143.539 1.00 82.29 87 ARG B CA 1
ATOM 2484 C C . ARG B 1 87 ? 177.080 155.672 143.696 1.00 82.29 87 ARG B C 1
ATOM 2485 O O . ARG B 1 87 ? 177.611 155.865 144.803 1.00 82.29 87 ARG B O 1
ATOM 2493 N N . THR B 1 88 ? 177.261 156.456 142.630 1.00 79.64 88 THR B N 1
ATOM 2494 C CA . THR B 1 88 ? 178.062 157.674 142.722 1.00 79.64 88 THR B CA 1
ATOM 2495 C C . THR B 1 88 ? 177.453 158.658 143.715 1.00 79.64 88 THR B C 1
ATOM 2496 O O . THR B 1 88 ? 178.164 159.251 144.539 1.00 79.64 88 THR B O 1
ATOM 2500 N N . ILE B 1 89 ? 176.129 158.828 143.659 1.00 79.80 89 ILE B N 1
ATOM 2501 C CA . ILE B 1 89 ? 175.452 159.738 144.578 1.00 79.80 89 ILE B CA 1
ATOM 2502 C C . ILE B 1 89 ? 175.656 159.288 146.018 1.00 79.80 89 ILE B C 1
ATOM 2503 O O . ILE B 1 89 ? 175.964 160.098 146.898 1.00 79.80 89 ILE B O 1
ATOM 2508 N N . THR B 1 90 ? 175.500 157.989 146.279 1.00 81.41 90 THR B N 1
ATOM 2509 C CA . THR B 1 90 ? 175.670 157.478 147.636 1.00 81.41 90 THR B CA 1
ATOM 2510 C C . THR B 1 90 ? 177.113 157.606 148.104 1.00 81.41 90 THR B C 1
ATOM 2511 O O . THR B 1 90 ? 177.365 157.857 149.287 1.00 81.41 90 THR B O 1
ATOM 2515 N N . ASP B 1 91 ? 178.075 157.411 147.202 1.00 84.25 91 ASP B N 1
ATOM 2516 C CA . ASP B 1 91 ? 179.475 157.570 147.576 1.00 84.25 91 ASP B CA 1
ATOM 2517 C C . ASP B 1 91 ? 179.773 159.010 147.964 1.00 84.25 91 ASP B C 1
ATOM 2518 O O . ASP B 1 91 ? 180.519 159.266 148.917 1.00 84.25 91 ASP B O 1
ATOM 2523 N N . PHE B 1 92 ? 179.202 159.966 147.232 1.00 85.24 92 PHE B N 1
ATOM 2524 C CA . PHE B 1 92 ? 179.346 161.368 147.612 1.00 85.24 92 PHE B CA 1
ATOM 2525 C C . PHE B 1 92 ? 178.679 161.603 148.968 1.00 85.24 92 PHE B C 1
ATOM 2526 O O . PHE B 1 92 ? 179.274 162.206 149.869 1.00 85.24 92 PHE B O 1
ATOM 2534 N N . ARG B 1 93 ? 177.458 161.100 149.146 0.50 81.92 93 ARG B N 1
ATOM 2535 C CA . ARG B 1 93 ? 176.736 161.399 150.414 0.50 81.92 93 ARG B CA 1
ATOM 2536 C C . ARG B 1 93 ? 177.454 160.768 151.617 0.50 81.92 93 ARG B C 1
ATOM 2537 O O . ARG B 1 93 ? 177.440 161.401 152.686 0.50 81.92 93 ARG B O 1
ATOM 2545 N N . GLU B 1 94 ? 178.064 159.589 151.454 1.00 88.12 94 GLU B N 1
ATOM 2546 C CA . GLU B 1 94 ? 178.704 158.930 152.586 1.00 88.12 94 GLU B CA 1
ATOM 2547 C C . GLU B 1 94 ? 179.809 159.776 153.204 1.00 88.12 94 GLU B C 1
ATOM 2548 O O . GLU B 1 94 ? 180.115 159.610 154.389 1.00 88.12 94 GLU B O 1
ATOM 2554 N N . LYS B 1 95 ? 180.410 160.679 152.435 1.00 88.32 95 LYS B N 1
ATOM 2555 C CA . LYS B 1 95 ? 181.497 161.498 152.946 1.00 88.32 95 LYS B CA 1
ATOM 2556 C C . LYS B 1 95 ? 181.025 162.830 153.514 1.00 88.32 95 LYS B C 1
ATOM 2557 O O . LYS B 1 95 ? 181.855 163.607 153.998 1.00 88.32 95 LYS B O 1
ATOM 2563 N N . LEU B 1 96 ? 179.724 163.105 153.472 1.00 87.44 96 LEU B N 1
ATOM 2564 C CA . LEU B 1 96 ? 179.159 164.267 154.137 1.00 87.44 96 LEU B CA 1
ATOM 2565 C C . LEU B 1 96 ? 179.124 164.054 155.646 1.00 87.44 96 LEU B C 1
ATOM 2566 O O . LEU B 1 96 ? 179.064 162.922 156.133 1.00 87.44 96 LEU B O 1
ATOM 2571 N N . LYS B 1 97 ? 179.170 165.158 156.388 1.00 83.08 97 LYS B N 1
ATOM 2572 C CA . LYS B 1 97 ? 179.041 165.130 157.838 1.00 83.08 97 LYS B CA 1
ATOM 2573 C C . LYS B 1 97 ? 177.718 165.760 158.256 1.00 83.08 97 LYS B C 1
ATOM 2574 O O . LYS B 1 97 ? 177.296 166.774 157.691 1.00 83.08 97 LYS B O 1
ATOM 2580 N N . HIS B 1 98 ? 177.061 165.139 159.239 1.00 73.41 98 HIS B N 1
ATOM 2581 C CA . HIS B 1 98 ? 175.755 165.552 159.748 1.00 73.41 98 HIS B CA 1
ATOM 2582 C C . HIS B 1 98 ? 174.728 165.704 158.630 1.00 73.41 98 HIS B C 1
ATOM 2583 O O . HIS B 1 98 ? 174.298 166.826 158.335 1.00 73.41 98 HIS B O 1
ATOM 2590 N N . PRO B 1 99 ? 174.311 164.617 157.988 1.00 70.55 99 PRO B N 1
ATOM 2591 C CA . PRO B 1 99 ? 173.261 164.703 156.974 1.00 70.55 99 PRO B CA 1
ATOM 2592 C C . PRO B 1 99 ? 171.875 164.565 157.594 1.00 70.55 99 PRO B C 1
ATOM 2593 O O . PRO B 1 99 ? 171.717 164.241 158.772 1.00 70.55 99 PRO B O 1
ATOM 2597 N N . VAL B 1 100 ? 170.866 164.821 156.769 1.00 65.54 100 VAL B N 1
ATOM 2598 C CA . VAL B 1 100 ? 169.479 164.648 157.184 1.00 65.54 100 VAL B CA 1
ATOM 2599 C C . VAL B 1 100 ? 169.135 163.167 157.135 1.00 65.54 100 VAL B C 1
ATOM 2600 O O . VAL B 1 100 ? 169.444 162.477 156.157 1.00 65.54 100 VAL B O 1
ATOM 2604 N N . MET B 1 101 ? 168.495 162.672 158.190 1.00 68.53 101 MET B N 1
ATOM 2605 C CA . MET B 1 101 ? 168.196 161.257 158.336 1.00 68.53 101 MET B CA 1
ATOM 2606 C C . MET B 1 101 ? 166.699 161.048 158.509 1.00 68.53 101 MET B C 1
ATOM 2607 O O . MET B 1 101 ? 166.015 161.864 159.133 1.00 68.53 101 MET B O 1
ATOM 2612 N N . SER B 1 102 ? 166.201 159.951 157.953 1.00 68.65 102 SER B N 1
ATOM 2613 C CA . SER B 1 102 ? 164.805 159.565 158.053 1.00 68.65 102 SER B CA 1
ATOM 2614 C C . SER B 1 102 ? 164.637 158.415 159.041 1.00 68.65 102 SER B C 1
ATOM 2615 O O . SER B 1 102 ? 165.590 157.716 159.404 1.00 68.65 102 SER B O 1
ATOM 2618 N N . VAL B 1 103 ? 163.387 158.217 159.458 1.00 65.17 103 VAL B N 1
ATOM 2619 C CA . VAL B 1 103 ? 163.021 157.302 160.531 1.00 65.17 103 VAL B CA 1
ATOM 2620 C C . VAL B 1 103 ? 162.048 156.261 159.995 1.00 65.17 103 VAL B C 1
ATOM 2621 O O . VAL B 1 103 ? 161.205 156.549 159.140 1.00 65.17 103 VAL B O 1
ATOM 2625 N N . SER B 1 104 ? 162.172 155.039 160.509 1.00 63.65 104 SER B N 1
ATOM 2626 C CA . SER B 1 104 ? 161.248 153.966 160.168 1.00 63.65 104 SER B CA 1
ATOM 2627 C C . SER B 1 104 ? 161.072 153.063 161.380 1.00 63.65 104 SER B C 1
ATOM 2628 O O . SER B 1 104 ? 161.911 153.036 162.281 1.00 63.65 104 SER B O 1
ATOM 2631 N N . TYR B 1 105 ? 159.959 152.333 161.408 1.00 63.61 105 TYR B N 1
ATOM 2632 C CA . TYR B 1 105 ? 159.687 151.373 162.470 1.00 63.61 105 TYR B CA 1
ATOM 2633 C C . TYR B 1 105 ? 159.557 149.973 161.889 1.00 63.61 105 TYR B C 1
ATOM 2634 O O . TYR B 1 105 ? 159.060 149.788 160.776 1.00 63.61 105 TYR B O 1
ATOM 2643 N N . LYS B 1 106 ? 160.011 148.985 162.658 1.00 63.36 106 LYS B N 1
ATOM 2644 C CA . LYS B 1 106 ? 159.880 147.588 162.262 1.00 63.36 106 LYS B CA 1
ATOM 2645 C C . LYS B 1 106 ? 159.389 146.770 163.446 1.00 63.36 106 LYS B C 1
ATOM 2646 O O . LYS B 1 106 ? 159.893 146.926 164.559 1.00 63.36 106 LYS B O 1
ATOM 2652 N N . GLU B 1 107 ? 158.414 145.899 163.207 1.00 66.72 107 GLU B N 1
ATOM 2653 C CA . GLU B 1 107 ? 157.873 145.051 164.259 1.00 66.72 107 GLU B CA 1
ATOM 2654 C C . GLU B 1 107 ? 158.652 143.746 164.356 1.00 66.72 107 GLU B C 1
ATOM 2655 O O . GLU B 1 107 ? 159.163 143.227 163.360 1.00 66.72 107 GLU B O 1
ATOM 2661 N N . VAL B 1 108 ? 158.736 143.216 165.574 1.00 63.76 108 VAL B N 1
ATOM 2662 C CA . VAL B 1 108 ? 159.451 141.977 165.854 1.00 63.76 108 VAL B CA 1
ATOM 2663 C C . VAL B 1 108 ? 158.530 141.034 166.614 1.00 63.76 108 VAL B C 1
ATOM 2664 O O . VAL B 1 108 ? 157.721 141.470 167.441 1.00 63.76 108 VAL B O 1
ATOM 2668 N N . ASP B 1 109 ? 158.634 139.738 166.312 1.00 65.98 109 ASP B N 1
ATOM 2669 C CA . ASP B 1 109 ? 157.896 138.742 167.081 1.00 65.98 109 ASP B CA 1
ATOM 2670 C C . ASP B 1 109 ? 158.514 138.545 168.459 1.00 65.98 109 ASP B C 1
ATOM 2671 O O . ASP B 1 109 ? 157.797 138.455 169.462 1.00 65.98 109 ASP B O 1
ATOM 2676 N N . ARG B 1 110 ? 159.840 138.472 168.525 1.00 60.47 110 ARG B N 1
ATOM 2677 C CA . ARG B 1 110 ? 160.558 138.312 169.779 1.00 60.47 110 ARG B CA 1
ATOM 2678 C C . ARG B 1 110 ? 161.813 139.169 169.731 1.00 60.47 110 ARG B C 1
ATOM 2679 O O . ARG B 1 110 ? 162.377 139.409 168.661 1.00 60.47 110 ARG B O 1
ATOM 2687 N N . TYR B 1 111 ? 162.244 139.630 170.899 1.00 53.52 111 TYR B N 1
ATOM 2688 C CA . TYR B 1 111 ? 163.416 140.484 171.004 1.00 53.52 111 TYR B CA 1
ATOM 2689 C C . TYR B 1 111 ? 164.661 139.660 171.298 1.00 53.52 111 TYR B C 1
ATOM 2690 O O . TYR B 1 111 ? 164.606 138.631 171.974 1.00 53.52 111 TYR B O 1
ATOM 2699 N N . ASP B 1 112 ? 165.791 140.121 170.771 1.00 59.52 112 ASP B N 1
ATOM 2700 C CA . ASP B 1 112 ? 167.075 139.607 171.220 1.00 59.52 112 ASP B CA 1
ATOM 2701 C C . ASP B 1 112 ? 167.326 140.074 172.647 1.00 59.52 112 ASP B C 1
ATOM 2702 O O . ASP B 1 112 ? 167.095 141.238 172.981 1.00 59.52 112 ASP B O 1
ATOM 2707 N N . ALA B 1 113 ? 167.792 139.162 173.490 1.00 56.78 113 ALA B N 1
ATOM 2708 C CA . ALA B 1 113 ? 167.928 139.461 174.909 1.00 56.78 113 ALA B CA 1
ATOM 2709 C C . ALA B 1 113 ? 168.936 140.584 175.115 1.00 56.78 113 ALA B C 1
ATOM 2710 O O . ALA B 1 113 ? 170.102 140.439 174.721 1.00 56.78 113 ALA B O 1
ATOM 2712 N N . PRO B 1 114 ? 168.543 141.699 175.718 1.00 53.99 114 PRO B N 1
ATOM 2713 C CA . PRO B 1 114 ? 169.466 142.823 175.884 1.00 53.99 114 PRO B CA 1
ATOM 2714 C C . PRO B 1 114 ? 170.406 142.603 177.061 1.00 53.99 114 PRO B C 1
ATOM 2715 O O . PRO B 1 114 ? 170.300 141.637 177.815 1.00 53.99 114 PRO B O 1
ATOM 2719 N N . GLY B 1 115 ? 171.342 143.533 177.200 1.00 48.73 115 GLY B N 1
ATOM 2720 C CA . GLY B 1 115 ? 172.249 143.519 178.326 1.00 48.73 115 GLY B CA 1
ATOM 2721 C C . GLY B 1 115 ? 172.019 144.698 179.245 1.00 48.73 115 GLY B C 1
ATOM 2722 O O . GLY B 1 115 ? 172.048 145.852 178.801 1.00 48.73 115 GLY B O 1
ATOM 2723 N N . ILE B 1 116 ? 171.784 144.421 180.525 1.00 48.72 116 ILE B N 1
ATOM 2724 C CA . ILE B 1 116 ? 171.569 145.447 181.535 1.00 48.72 116 ILE B CA 1
ATOM 2725 C C . ILE B 1 116 ? 172.804 145.466 182.423 1.00 48.72 116 ILE B C 1
ATOM 2726 O O . ILE B 1 116 ? 173.033 144.532 183.198 1.00 48.72 116 ILE B O 1
ATOM 2731 N N . ALA B 1 117 ? 173.606 146.518 182.309 1.00 49.73 117 ALA B N 1
ATOM 2732 C CA . ALA B 1 117 ? 174.820 146.668 183.100 1.00 49.73 117 ALA B CA 1
ATOM 2733 C C . ALA B 1 117 ? 174.496 147.544 184.301 1.00 49.73 117 ALA B C 1
ATOM 2734 O O . ALA B 1 117 ? 174.276 148.749 184.155 1.00 49.73 117 ALA B O 1
ATOM 2736 N N . LEU B 1 118 ? 174.457 146.940 185.481 1.00 50.67 118 LEU B N 1
ATOM 2737 C CA . LEU B 1 118 ? 174.186 147.651 186.717 1.00 50.67 118 LEU B CA 1
ATOM 2738 C C . LEU B 1 118 ? 175.493 147.923 187.449 1.00 50.67 118 LEU B C 1
ATOM 2739 O O . LEU B 1 118 ? 176.469 147.183 187.307 1.00 50.67 118 LEU B O 1
ATOM 2744 N N . TYR B 1 119 ? 175.503 148.994 188.241 1.00 52.82 119 TYR B N 1
ATOM 2745 C CA . TYR B 1 119 ? 176.675 149.394 189.013 1.00 52.82 119 TYR B CA 1
ATOM 2746 C C . TYR B 1 119 ? 176.273 149.524 190.478 1.00 52.82 119 TYR B C 1
ATOM 2747 O O . TYR B 1 119 ? 176.120 150.636 191.000 1.00 52.82 119 TYR B O 1
ATOM 2756 N N . PRO B 1 120 ? 176.086 148.396 191.169 1.00 56.84 120 PRO B N 1
ATOM 2757 C CA . PRO B 1 120 ? 175.617 148.465 192.560 1.00 56.84 120 PRO B CA 1
ATOM 2758 C C . PRO B 1 120 ? 176.645 149.036 193.516 1.00 56.84 120 PRO B C 1
ATOM 2759 O O . PRO B 1 120 ? 176.263 149.627 194.533 1.00 56.84 120 PRO B O 1
ATOM 2763 N N . GLY B 1 121 ? 177.932 148.882 193.227 1.00 58.20 121 GLY B N 1
ATOM 2764 C CA . GLY B 1 121 ? 178.954 149.295 194.164 1.00 58.20 121 GLY B CA 1
ATOM 2765 C C . GLY B 1 121 ? 179.043 148.351 195.344 1.00 58.20 121 GLY B C 1
ATOM 2766 O O . GLY B 1 121 ? 179.467 147.202 195.194 1.00 58.20 121 GLY B O 1
ATOM 2767 N N . GLN B 1 122 ? 178.642 148.820 196.522 1.00 64.91 122 GLN B N 1
ATOM 2768 C CA . GLN B 1 122 ? 178.653 147.992 197.719 1.00 64.91 122 GLN B CA 1
ATOM 2769 C C . GLN B 1 122 ? 177.347 147.243 197.945 1.00 64.91 122 GLN B C 1
ATOM 2770 O O . GLN B 1 122 ? 177.278 146.416 198.860 1.00 64.91 122 GLN B O 1
ATOM 2776 N N . ALA B 1 123 ? 176.319 147.508 197.145 1.00 63.77 123 ALA B N 1
ATOM 2777 C CA . ALA B 1 123 ? 175.049 146.818 197.306 1.00 63.77 123 ALA B CA 1
ATOM 2778 C C . ALA B 1 123 ? 175.144 145.384 196.801 1.00 63.77 123 ALA B C 1
ATOM 2779 O O . ALA B 1 123 ? 175.769 145.099 195.776 1.00 63.77 123 ALA B O 1
ATOM 2781 N N . GLN B 1 124 ? 174.504 144.478 197.532 1.00 64.62 124 GLN B N 1
ATOM 2782 C CA . GLN B 1 124 ? 174.483 143.064 197.188 1.00 64.62 124 GLN B CA 1
ATOM 2783 C C . GLN B 1 124 ? 173.193 142.743 196.447 1.00 64.62 124 GLN B C 1
ATOM 2784 O O . GLN B 1 124 ? 172.106 143.131 196.886 1.00 64.62 124 GLN B O 1
ATOM 2790 N N . LEU B 1 125 ? 173.318 142.047 195.321 1.00 59.83 125 LEU B N 1
ATOM 2791 C CA . LEU B 1 125 ? 172.150 141.634 194.552 1.00 59.83 125 LEU B CA 1
ATOM 2792 C C . LEU B 1 125 ? 171.399 140.563 195.330 1.00 59.83 125 LEU B C 1
ATOM 2793 O O . LEU B 1 125 ? 171.840 139.412 195.403 1.00 59.83 125 LEU B O 1
ATOM 2798 N N . LEU B 1 126 ? 170.271 140.944 195.930 1.00 62.60 126 LEU B N 1
ATOM 2799 C CA . LEU B 1 126 ? 169.512 140.000 196.741 1.00 62.60 126 LEU B CA 1
ATOM 2800 C C . LEU B 1 126 ? 168.807 138.969 195.872 1.00 62.60 126 LEU B C 1
ATOM 2801 O O . LEU B 1 126 ? 168.825 137.771 196.176 1.00 62.60 126 LEU B O 1
ATOM 2806 N N . SER B 1 127 ? 168.118 139.443 194.827 1.00 61.69 127 SER B N 1
ATOM 2807 C CA . SER B 1 127 ? 167.300 138.494 194.027 1.00 61.69 127 SER B CA 1
ATOM 2808 C C . SER B 1 127 ? 167.038 138.983 192.604 1.00 61.69 127 SER B C 1
ATOM 2809 O O . SER B 1 127 ? 166.829 140.195 192.427 1.00 61.69 127 SER B O 1
ATOM 2812 N N . CYS B 1 128 ? 167.050 138.068 191.636 1.00 63.01 128 CYS B N 1
ATOM 2813 C CA . CYS B 1 128 ? 166.700 138.372 190.256 1.00 63.01 128 CYS B CA 1
ATOM 2814 C C . CYS B 1 128 ? 165.818 137.251 189.733 1.00 63.01 128 CYS B C 1
ATOM 2815 O O . CYS B 1 128 ? 166.111 136.073 189.953 1.00 63.01 128 CYS B O 1
ATOM 2818 N N . LYS B 1 129 ? 164.742 137.619 189.044 1.00 61.29 129 LYS B N 1
ATOM 2819 C CA . LYS B 1 129 ? 163.795 136.619 188.574 1.00 61.29 129 LYS B CA 1
ATOM 2820 C C . LYS B 1 129 ? 163.119 137.090 187.295 1.00 61.29 129 LYS B C 1
ATOM 2821 O O . LYS B 1 129 ? 163.099 138.282 186.977 1.00 61.29 129 LYS B O 1
ATOM 2827 N N . HIS B 1 130 ? 162.567 136.126 186.564 1.00 58.97 130 HIS B N 1
ATOM 2828 C CA . HIS B 1 130 ? 161.790 136.370 185.357 1.00 58.97 130 HIS B CA 1
ATOM 2829 C C . HIS B 1 130 ? 160.324 136.083 185.646 1.00 58.97 130 HIS B C 1
ATOM 2830 O O . HIS B 1 130 ? 159.993 135.028 186.197 1.00 58.97 130 HIS B O 1
ATOM 2837 N N . HIS B 1 131 ? 159.451 137.014 185.270 1.00 59.21 131 HIS B N 1
ATOM 2838 C CA . HIS B 1 131 ? 158.021 136.880 185.513 1.00 59.21 131 HIS B CA 1
ATOM 2839 C C . HIS B 1 131 ? 157.259 137.246 184.249 1.00 59.21 131 HIS B C 1
ATOM 2840 O O . HIS B 1 131 ? 157.830 137.745 183.279 1.00 59.21 131 HIS B O 1
ATOM 2847 N N . TYR B 1 132 ? 156.010 136.895 184.080 1.00 66.13 132 TYR B N 1
ATOM 2848 C CA . TYR B 1 132 ? 155.155 137.297 182.932 1.00 66.13 132 TYR B CA 1
ATOM 2849 C C . TYR B 1 132 ? 153.946 138.147 183.344 1.00 66.13 132 TYR B C 1
ATOM 2850 O O . TYR B 1 132 ? 153.099 137.644 183.963 1.00 66.13 132 TYR B O 1
ATOM 2859 N N . GLU B 1 133 ? 154.019 139.435 183.208 1.00 69.35 133 GLU B N 1
ATOM 2860 C CA . GLU B 1 133 ? 152.933 140.410 183.295 1.00 69.35 133 GLU B CA 1
ATOM 2861 C C . GLU B 1 133 ? 152.598 140.794 184.732 1.00 69.35 133 GLU B C 1
ATOM 2862 O O . GLU B 1 133 ? 151.922 141.800 184.960 1.00 69.35 133 GLU B O 1
ATOM 2868 N N . VAL B 1 134 ? 153.123 140.057 185.709 1.00 65.15 134 VAL B N 1
ATOM 2869 C CA . VAL B 1 134 ? 152.803 140.296 187.112 1.00 65.15 134 VAL B CA 1
ATOM 2870 C C . VAL B 1 134 ? 153.963 139.810 187.962 1.00 65.15 134 VAL B C 1
ATOM 2871 O O . VAL B 1 134 ? 154.659 138.855 187.611 1.00 65.15 134 VAL B O 1
ATOM 2875 N N . ILE B 1 135 ? 154.161 140.473 189.092 1.00 60.02 135 ILE B N 1
ATOM 2876 C CA . ILE B 1 135 ? 155.164 140.096 190.080 1.00 60.02 135 ILE B CA 1
ATOM 2877 C C . ILE B 1 135 ? 154.427 139.599 191.321 1.00 60.02 135 ILE B C 1
ATOM 2878 O O . ILE B 1 135 ? 153.630 140.348 191.899 1.00 60.02 135 ILE B O 1
ATOM 2883 N N . PRO B 1 136 ? 154.645 138.361 191.750 1.00 67.28 136 PRO B N 1
ATOM 2884 C CA . PRO B 1 136 ? 153.991 137.865 192.963 1.00 67.28 136 PRO B CA 1
ATOM 2885 C C . PRO B 1 136 ? 154.453 138.643 194.182 1.00 67.28 136 PRO B C 1
ATOM 2886 O O . PRO B 1 136 ? 155.554 139.214 194.181 1.00 67.28 136 PRO B O 1
ATOM 2890 N N . PRO B 1 137 ? 153.636 138.701 195.234 1.00 72.05 137 PRO B N 1
ATOM 2891 C CA . PRO B 1 137 ? 154.021 139.469 196.425 1.00 72.05 137 PRO B CA 1
ATOM 2892 C C . PRO B 1 137 ? 155.317 138.955 197.033 1.00 72.05 137 PRO B C 1
ATOM 2893 O O . PRO B 1 137 ? 155.601 137.756 197.020 1.00 72.05 137 PRO B O 1
ATOM 2897 N N . LEU B 1 138 ? 156.109 139.887 197.560 1.00 73.64 138 LEU B N 1
ATOM 2898 C CA . LEU B 1 138 ? 157.408 139.547 198.124 1.00 73.64 138 LEU B CA 1
ATOM 2899 C C . LEU B 1 138 ? 157.249 138.631 199.330 1.00 73.64 138 LEU B C 1
ATOM 2900 O O . LEU B 1 138 ? 156.444 138.898 200.227 1.00 73.64 138 LEU B O 1
ATOM 2905 N N . THR B 1 139 ? 158.021 137.543 199.347 1.00 80.91 139 THR B N 1
ATOM 2906 C CA . THR B 1 139 ? 157.969 136.617 200.474 1.00 80.91 139 THR B CA 1
ATOM 2907 C C . THR B 1 139 ? 158.559 137.248 201.729 1.00 80.91 139 THR B C 1
ATOM 2908 O O . THR B 1 139 ? 157.949 137.207 202.804 1.00 80.91 139 THR B O 1
ATOM 2912 N N . SER B 1 140 ? 159.745 137.840 201.609 1.00 77.77 140 SER B N 1
ATOM 2913 C CA . SER B 1 140 ? 160.400 138.510 202.724 1.00 77.77 140 SER B CA 1
ATOM 2914 C C . SER B 1 140 ? 161.370 139.558 202.193 1.00 77.77 140 SER B C 1
ATOM 2915 O O . SER B 1 140 ? 162.494 139.219 201.802 1.00 77.77 140 SER B O 1
ATOM 2918 N N . PRO B 1 141 ? 160.971 140.829 202.149 1.00 73.84 141 PRO B N 1
ATOM 2919 C CA . PRO B 1 141 ? 161.878 141.868 201.647 1.00 73.84 141 PRO B CA 1
ATOM 2920 C C . PRO B 1 141 ? 163.132 141.975 202.502 1.00 73.84 141 PRO B C 1
ATOM 2921 O O . PRO B 1 141 ? 163.100 141.793 203.721 1.00 73.84 141 PRO B O 1
ATOM 2925 N N . GLY B 1 142 ? 164.248 142.275 201.842 1.00 71.63 142 GLY B N 1
ATOM 2926 C CA . GLY B 1 142 ? 165.519 142.414 202.515 1.00 71.63 142 GLY B CA 1
ATOM 2927 C C . GLY B 1 142 ? 166.249 141.121 202.797 1.00 71.63 142 GLY B C 1
ATOM 2928 O O . GLY B 1 142 ? 167.296 141.154 203.454 1.00 71.63 142 GLY B O 1
ATOM 2929 N N . GLN B 1 143 ? 165.740 139.985 202.325 1.00 76.74 143 GLN B N 1
ATOM 2930 C CA . GLN B 1 143 ? 166.373 138.704 202.567 1.00 76.74 143 GLN B CA 1
ATOM 2931 C C . GLN B 1 143 ? 166.820 138.074 201.254 1.00 76.74 143 GLN B C 1
ATOM 2932 O O . GLN B 1 143 ? 166.088 138.132 200.260 1.00 76.74 143 GLN B O 1
ATOM 2938 N N . PRO B 1 144 ? 168.008 137.477 201.214 1.00 76.71 144 PRO B N 1
ATOM 2939 C CA . PRO B 1 144 ? 168.462 136.827 199.981 1.00 76.71 144 PRO B CA 1
ATOM 2940 C C . PRO B 1 144 ? 167.618 135.608 199.653 1.00 76.71 144 PRO B C 1
ATOM 2941 O O . PRO B 1 144 ? 167.097 134.925 200.538 1.00 76.71 144 PRO B O 1
ATOM 2945 N N . GLY B 1 145 ? 167.487 135.337 198.357 1.00 78.40 145 GLY B N 1
ATOM 2946 C CA . GLY B 1 145 ? 166.734 134.178 197.9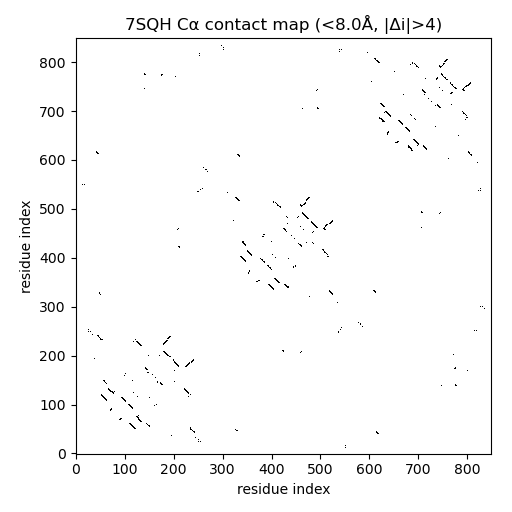22 1.00 78.40 145 GLY B CA 1
ATOM 2947 C C . GLY B 1 145 ? 166.313 134.209 196.468 1.00 78.40 145 GLY B C 1
ATOM 2948 O O . GLY B 1 145 ? 165.984 135.270 195.930 1.00 78.40 145 GLY B O 1
ATOM 2949 N N . ASP B 1 146 ? 166.250 133.036 195.825 1.00 81.72 146 ASP B N 1
ATOM 2950 C CA . ASP B 1 146 ? 165.767 132.944 194.414 1.00 81.72 146 ASP B CA 1
ATOM 2951 C C . ASP B 1 146 ? 166.636 133.798 193.482 1.00 81.72 146 ASP B C 1
ATOM 2952 O O . ASP B 1 146 ? 166.066 134.618 192.733 1.00 81.72 146 ASP B O 1
ATOM 2957 N N . MET B 1 147 ? 167.956 133.611 193.522 1.00 83.54 147 MET B N 1
ATOM 2958 C CA . MET B 1 147 ? 168.869 134.314 192.622 1.00 83.54 147 MET B CA 1
ATOM 2959 C C . MET B 1 147 ? 169.253 133.339 191.516 1.00 83.54 147 MET B C 1
ATOM 2960 O O . MET B 1 147 ? 170.176 132.537 191.662 1.00 83.54 147 MET B O 1
ATOM 2965 N N . ASN B 1 148 ? 168.534 133.408 190.395 1.00 85.29 148 ASN B N 1
ATOM 2966 C CA . ASN B 1 148 ? 168.752 132.473 189.291 1.00 85.29 148 ASN B CA 1
ATOM 2967 C C . ASN B 1 148 ? 168.505 133.172 187.953 1.00 85.29 148 ASN B C 1
ATOM 2968 O O . ASN B 1 148 ? 167.389 133.180 187.426 1.00 85.29 148 ASN B O 1
ATOM 2973 N N . CYS B 1 149 ? 169.573 133.736 187.395 1.00 75.20 149 CYS B N 1
ATOM 2974 C CA . CYS B 1 149 ? 169.541 134.411 186.105 1.00 75.20 149 CYS B CA 1
ATOM 2975 C C . CYS B 1 149 ? 170.949 134.384 185.529 1.00 75.20 149 CYS B C 1
ATOM 2976 O O . CYS B 1 149 ? 171.918 134.066 186.222 1.00 75.20 149 CYS B O 1
ATOM 2979 N N . THR B 1 150 ? 171.051 134.715 184.245 1.00 66.66 150 THR B N 1
ATOM 2980 C CA . THR B 1 150 ? 172.341 134.751 183.560 1.00 66.66 150 THR B CA 1
ATOM 2981 C C . THR B 1 150 ? 173.014 136.079 183.877 1.00 66.66 150 THR B C 1
ATOM 2982 O O . THR B 1 150 ? 172.606 137.130 183.378 1.00 66.66 150 THR B O 1
ATOM 2986 N N . THR B 1 151 ? 174.052 136.039 184.714 1.00 64.44 151 THR B N 1
ATOM 2987 C CA . THR B 1 151 ? 174.750 137.240 185.145 1.00 64.44 151 THR B CA 1
ATOM 2988 C C . THR B 1 151 ? 176.246 137.099 184.904 1.00 64.44 151 THR B C 1
ATOM 2989 O O . THR B 1 151 ? 176.796 135.996 184.906 1.00 64.44 151 THR B O 1
ATOM 2993 N N . GLN B 1 152 ? 176.920 138.175 184.540 1.00 64.94 152 GLN B N 1
ATOM 2994 C CA . GLN B 1 152 ? 178.392 138.219 184.405 1.00 64.94 152 GLN B CA 1
ATOM 2995 C C . GLN B 1 152 ? 178.948 139.485 185.034 1.00 64.94 152 GLN B C 1
ATOM 2996 O O . GLN B 1 152 ? 178.276 140.422 185.019 1.00 64.94 152 GLN B O 1
ATOM 3002 N N . ARG B 1 153 ? 180.169 139.491 185.534 1.00 65.88 153 ARG B N 1
ATOM 3003 C CA . ARG B 1 153 ? 180.829 140.588 186.230 1.00 65.88 153 ARG B CA 1
ATOM 3004 C C . ARG B 1 153 ? 182.048 141.021 185.434 1.00 65.88 153 ARG B C 1
ATOM 3005 O O . ARG B 1 153 ? 182.835 140.177 184.995 1.00 65.88 153 ARG B O 1
ATOM 3013 N N . ILE B 1 154 ? 182.204 142.331 185.245 1.00 65.21 154 ILE B N 1
ATOM 3014 C CA . ILE B 1 154 ? 183.305 142.860 184.445 1.00 65.21 154 ILE B CA 1
ATOM 3015 C C . ILE B 1 154 ? 183.838 144.133 185.092 1.00 65.21 154 ILE B C 1
ATOM 3016 O O . ILE B 1 154 ? 183.063 145.008 185.489 1.00 65.21 154 ILE B O 1
ATOM 3021 N N . ASN B 1 155 ? 185.159 144.239 185.196 1.00 68.46 155 ASN B N 1
ATOM 3022 C CA . ASN B 1 155 ? 185.825 145.458 185.638 1.00 68.46 155 ASN B CA 1
ATOM 3023 C C . ASN B 1 155 ? 186.459 146.142 184.437 1.00 68.46 155 ASN B C 1
ATOM 3024 O O . ASN B 1 155 ? 187.127 145.487 183.631 1.00 68.46 155 ASN B O 1
ATOM 3029 N N . TYR B 1 156 ? 186.256 147.452 184.318 1.00 64.85 156 TYR B N 1
ATOM 3030 C CA . TYR B 1 156 ? 186.873 148.186 183.223 1.00 64.85 156 TYR B CA 1
ATOM 3031 C C . TYR B 1 156 ? 187.157 149.617 183.654 1.00 64.85 156 TYR B C 1
ATOM 3032 O O . TYR B 1 156 ? 186.420 150.200 184.449 1.00 64.85 156 TYR B O 1
ATOM 3041 N N . THR B 1 157 ? 188.234 150.177 183.112 1.00 73.67 157 THR B N 1
ATOM 3042 C CA . THR B 1 157 ? 188.612 151.551 183.413 1.00 73.67 157 THR B CA 1
ATOM 3043 C C . THR B 1 157 ? 187.670 152.516 182.703 1.00 73.67 157 THR B C 1
ATOM 3044 O O . THR B 1 157 ? 187.380 152.351 181.515 1.00 73.67 157 THR B O 1
ATOM 3048 N N . ASP B 1 158 ? 187.190 153.517 183.435 1.00 81.54 158 ASP B N 1
ATOM 3049 C CA . ASP B 1 158 ? 186.253 154.477 182.871 1.00 81.54 158 ASP B CA 1
ATOM 3050 C C . ASP B 1 158 ? 186.914 155.248 181.731 1.00 81.54 158 ASP B C 1
ATOM 3051 O O . ASP B 1 158 ? 188.031 155.756 181.899 1.00 81.54 158 ASP B O 1
ATOM 3056 N N . PRO B 1 159 ? 186.268 155.358 180.566 1.00 81.20 159 PRO B N 1
ATOM 3057 C CA . PRO B 1 159 ? 186.910 156.028 179.424 1.00 81.20 159 PRO B CA 1
ATOM 3058 C C . PRO B 1 159 ? 186.981 157.540 179.547 1.00 81.20 159 PRO B C 1
ATOM 3059 O O . PRO B 1 159 ? 187.622 158.176 178.701 1.00 81.20 159 PRO B O 1
ATOM 3063 N N . PHE B 1 160 ? 186.353 158.138 180.558 1.00 86.06 160 PHE B N 1
ATOM 3064 C CA . PHE B 1 160 ? 186.273 159.589 180.658 1.00 86.06 160 PHE B CA 1
ATOM 3065 C C . PHE B 1 160 ? 187.257 160.193 181.649 1.00 86.06 160 PHE B C 1
ATOM 3066 O O . PHE B 1 160 ? 187.610 161.368 181.509 1.00 86.06 160 PHE B O 1
ATOM 3074 N N . SER B 1 161 ? 187.707 159.437 182.641 1.00 93.94 161 SER B N 1
ATOM 3075 C CA . SER B 1 161 ? 188.604 159.980 183.655 1.00 93.94 161 SER B CA 1
ATOM 3076 C C . SER B 1 161 ? 189.878 159.174 183.837 1.00 93.94 161 SER B C 1
ATOM 3077 O O . SER B 1 161 ? 190.903 159.741 184.216 1.00 93.94 161 SER B O 1
ATOM 3080 N N . ASN B 1 162 ? 189.821 157.860 183.618 1.00 96.42 162 ASN B N 1
ATOM 3081 C CA . ASN B 1 162 ? 190.885 156.863 183.760 1.00 96.42 162 ASN B CA 1
ATOM 3082 C C . ASN B 1 162 ? 191.390 156.749 185.195 1.00 96.42 162 ASN B C 1
ATOM 3083 O O . ASN B 1 162 ? 192.298 155.952 185.454 1.00 96.42 162 ASN B O 1
ATOM 3088 N N . GLN B 1 163 ? 190.831 157.512 186.136 1.00 96.21 163 GLN B N 1
ATOM 3089 C CA . GLN B 1 163 ? 191.157 157.389 187.550 1.00 96.21 163 GLN B CA 1
ATOM 3090 C C . GLN B 1 163 ? 190.285 156.374 188.274 1.00 96.21 163 GLN B C 1
ATOM 3091 O O . GLN B 1 163 ? 190.694 155.866 189.323 1.00 96.21 163 GLN B O 1
ATOM 3097 N N . THR B 1 164 ? 189.106 156.068 187.743 1.00 85.09 164 THR B N 1
ATOM 3098 C CA . THR B 1 164 ? 188.129 155.222 188.412 1.00 85.09 164 THR B CA 1
ATOM 3099 C C . THR B 1 164 ? 187.906 153.956 187.599 1.00 85.09 164 THR B C 1
ATOM 3100 O O . THR B 1 164 ? 187.741 154.018 186.376 1.00 85.09 164 THR B O 1
ATOM 3104 N N . VAL B 1 165 ? 187.904 152.815 188.279 1.00 72.88 165 VAL B N 1
ATOM 3105 C CA . VAL B 1 165 ? 187.623 151.525 187.662 1.00 72.88 165 VAL B CA 1
ATOM 3106 C C . VAL B 1 165 ? 186.189 151.149 188.000 1.00 72.88 165 VAL B C 1
ATOM 3107 O O . VAL B 1 165 ? 185.848 150.966 189.175 1.00 72.88 165 VAL B O 1
ATOM 3111 N N . LYS B 1 166 ? 185.345 151.037 186.979 1.00 66.11 166 LYS B N 1
ATOM 3112 C CA . LYS B 1 166 ? 183.948 150.685 187.169 1.00 66.11 166 LYS B CA 1
ATOM 3113 C C . LYS B 1 166 ? 183.789 149.171 187.171 1.00 66.11 166 LYS B C 1
ATOM 3114 O O . LYS B 1 166 ? 184.305 148.480 186.284 1.00 66.11 166 LYS B O 1
ATOM 3120 N N . SER B 1 167 ? 183.061 148.698 188.194 1.00 64.48 167 SER B N 1
ATOM 3121 C CA . SER B 1 167 ? 182.715 147.261 188.303 1.00 64.48 167 SER B CA 1
ATOM 3122 C C . SER B 1 167 ? 181.244 147.136 187.911 1.00 64.48 167 SER B C 1
ATOM 3123 O O . SER B 1 167 ? 180.403 147.778 188.573 1.00 64.48 167 SER B O 1
ATOM 3126 N N . ALA B 1 168 ? 180.941 146.345 186.886 1.00 58.75 168 ALA B N 1
ATOM 3127 C CA . ALA B 1 168 ? 179.595 146.228 186.353 1.00 58.75 168 ALA B CA 1
ATOM 3128 C C . ALA B 1 168 ? 179.104 144.794 186.471 1.00 58.75 168 ALA B C 1
ATOM 3129 O O . ALA B 1 168 ? 179.873 143.841 186.289 1.00 58.75 168 ALA B O 1
ATOM 3131 N N . LEU B 1 169 ? 177.818 144.660 186.782 1.00 54.82 169 LEU B N 1
ATOM 3132 C CA . LEU B 1 169 ? 177.116 143.384 186.806 1.00 54.82 169 LEU B CA 1
ATOM 3133 C C . LEU B 1 169 ? 176.167 143.364 185.615 1.00 54.82 169 LEU B C 1
ATOM 3134 O O . LEU B 1 169 ? 175.222 144.156 185.554 1.00 54.82 169 LEU B O 1
ATOM 3139 N N . ILE B 1 170 ? 176.431 142.479 184.667 1.00 54.05 170 ILE B N 1
ATOM 3140 C CA . ILE B 1 170 ? 175.640 142.371 183.449 1.00 54.05 170 ILE B CA 1
ATOM 3141 C C . ILE B 1 170 ? 174.558 141.323 183.662 1.00 54.05 170 ILE B C 1
ATOM 3142 O O . ILE B 1 170 ? 174.842 140.210 184.117 1.00 54.05 170 ILE B O 1
ATOM 3147 N N . VAL B 1 171 ? 173.321 141.678 183.329 1.00 52.77 171 VAL B N 1
ATOM 3148 C CA . VAL B 1 171 ? 172.170 140.798 183.465 1.00 52.77 171 VAL B CA 1
ATOM 3149 C C . VAL B 1 171 ? 171.508 140.655 182.101 1.00 52.77 171 VAL B C 1
ATOM 3150 O O . VAL B 1 171 ? 171.346 141.640 181.371 1.00 52.77 171 VAL B O 1
ATOM 3154 N N . GLN B 1 172 ? 171.150 139.421 181.754 1.00 55.78 172 GLN B N 1
ATOM 3155 C CA . GLN B 1 172 ? 170.409 139.166 180.528 1.00 55.78 172 GLN B CA 1
ATOM 3156 C C . GLN B 1 172 ? 168.967 139.631 180.686 1.00 55.78 172 GLN B C 1
ATOM 3157 O O . GLN B 1 172 ? 168.296 139.290 181.664 1.00 55.78 172 GLN B O 1
ATOM 3163 N N . GLY B 1 173 ? 168.488 140.407 179.718 1.00 53.15 173 GLY B N 1
ATOM 3164 C CA . GLY B 1 173 ? 167.168 140.986 179.788 1.00 53.15 173 GLY B CA 1
ATOM 3165 C C . GLY B 1 173 ? 166.090 140.076 179.237 1.00 53.15 173 GLY B C 1
ATOM 3166 O O . GLY B 1 173 ? 166.330 138.909 178.914 1.00 53.15 173 GLY B O 1
ATOM 3167 N N . PRO B 1 174 ? 164.872 140.596 179.127 1.00 54.10 174 PRO B N 1
ATOM 3168 C CA . PRO B 1 174 ? 163.761 139.803 178.600 1.00 54.10 174 PRO B CA 1
ATOM 3169 C C . PRO B 1 174 ? 163.698 139.829 177.077 1.00 54.10 174 PRO B C 1
ATOM 3170 O O . PRO B 1 174 ? 164.279 140.689 176.412 1.00 54.10 174 PRO B O 1
ATOM 3174 N N . ARG B 1 175 ? 162.968 138.857 176.534 1.00 56.76 175 ARG B N 1
ATOM 3175 C CA . ARG B 1 175 ? 162.833 138.685 175.092 1.00 56.76 175 ARG B CA 1
ATOM 3176 C C . ARG B 1 175 ? 161.401 138.781 174.596 1.00 56.76 175 ARG B C 1
ATOM 3177 O O . ARG B 1 175 ? 161.148 139.440 173.585 1.00 56.76 175 ARG B O 1
ATOM 3185 N N . GLU B 1 176 ? 160.455 138.141 175.279 1.00 60.96 176 GLU B N 1
ATOM 3186 C CA . GLU B 1 176 ? 159.082 138.009 174.792 1.00 60.96 176 GLU B CA 1
ATOM 3187 C C . GLU B 1 176 ? 158.284 139.251 175.171 1.00 60.96 176 GLU B C 1
ATOM 3188 O O . GLU B 1 176 ? 157.732 139.355 176.267 1.00 60.96 176 GLU B O 1
ATOM 3194 N N . VAL B 1 177 ? 158.225 140.210 174.245 1.00 59.02 177 VAL B N 1
ATOM 3195 C CA . VAL B 1 177 ? 157.447 141.422 174.485 1.00 59.02 177 VAL B CA 1
ATOM 3196 C C . VAL B 1 177 ? 155.952 141.121 174.472 1.00 59.02 177 VAL B C 1
ATOM 3197 O O . VAL B 1 177 ? 155.196 141.673 175.279 1.00 59.02 177 VAL B O 1
ATOM 3201 N N . LYS B 1 178 ? 155.502 140.235 173.587 1.00 60.17 178 LYS B N 1
ATOM 3202 C CA . LYS B 1 178 ? 154.085 139.933 173.438 1.00 60.17 178 LYS B CA 1
ATOM 3203 C C . LYS B 1 178 ? 153.523 139.132 174.604 1.00 60.17 178 LYS B C 1
ATOM 3204 O O . LYS B 1 178 ? 152.304 138.960 174.690 1.00 60.17 178 LYS B O 1
ATOM 3210 N N . LYS B 1 179 ? 154.378 138.639 175.497 1.00 61.00 179 LYS B N 1
ATOM 3211 C CA . LYS B 1 179 ? 153.937 137.974 176.714 1.00 61.00 179 LYS B CA 1
ATOM 3212 C C . LYS B 1 179 ? 154.188 138.824 177.951 1.00 61.00 179 LYS B C 1
ATOM 3213 O O . LYS B 1 179 ? 153.936 138.359 179.069 1.00 61.00 179 LYS B O 1
ATOM 3219 N N . ARG B 1 180 ? 154.601 140.054 177.801 1.00 63.62 180 ARG B N 1
ATOM 3220 C CA . ARG B 1 180 ? 154.983 140.987 178.857 1.00 63.62 180 ARG B CA 1
ATOM 3221 C C . ARG B 1 180 ? 155.943 140.339 179.791 1.00 63.62 180 ARG B C 1
ATOM 3222 O O . ARG B 1 180 ? 155.647 140.389 180.900 1.00 63.62 180 ARG B O 1
ATOM 3230 N N . GLU B 1 181 ? 157.100 139.896 179.349 1.00 58.25 181 GLU B N 1
ATOM 3231 C CA . GLU B 1 181 ? 158.136 139.315 180.188 1.00 58.25 181 GLU B CA 1
ATOM 3232 C C . GLU B 1 181 ? 158.842 140.405 180.984 1.00 58.25 181 GLU B C 1
ATOM 3233 O O . GLU B 1 181 ? 159.197 141.457 180.445 1.00 58.25 181 GLU B O 1
ATOM 3239 N N . LEU B 1 182 ? 159.043 140.147 182.273 1.00 54.93 182 LEU B N 1
ATOM 3240 C CA . LEU B 1 182 ? 159.628 141.102 183.198 1.00 54.93 182 LEU B CA 1
ATOM 3241 C C . LEU B 1 182 ? 160.868 140.499 183.836 1.00 54.93 182 LEU B C 1
ATOM 3242 O O . LEU B 1 182 ? 160.885 139.317 184.192 1.00 54.93 182 LEU B O 1
ATOM 3247 N N . VAL B 1 183 ? 161.897 141.324 183.995 1.00 50.21 183 VAL B N 1
ATOM 3248 C CA . VAL B 1 183 ? 163.063 140.977 184.799 1.00 50.21 183 VAL B CA 1
ATOM 3249 C C . VAL B 1 183 ? 163.008 141.825 186.059 1.00 50.21 183 VAL B C 1
ATOM 3250 O O . VAL B 1 183 ? 163.068 143.058 185.986 1.00 50.21 183 VAL B O 1
ATOM 3254 N N . PHE B 1 184 ? 162.884 141.171 187.210 1.00 49.68 184 PHE B N 1
ATOM 3255 C CA . PHE B 1 184 ? 162.721 141.844 188.491 1.00 49.68 184 PHE B CA 1
ATOM 3256 C C . PHE B 1 184 ? 163.977 141.631 189.326 1.00 49.68 184 PHE B C 1
ATOM 3257 O O . PHE B 1 184 ? 164.384 140.487 189.557 1.00 49.68 184 PHE B O 1
ATOM 3265 N N . LEU B 1 185 ? 164.580 142.731 189.778 1.00 50.20 185 LEU B N 1
ATOM 3266 C CA . LEU B 1 185 ? 165.827 142.706 190.529 1.00 50.20 185 LEU B CA 1
ATOM 3267 C C . LEU B 1 185 ? 165.659 143.432 191.855 1.00 50.20 185 LEU B C 1
ATOM 3268 O O . LEU B 1 185 ? 165.063 144.515 191.912 1.00 50.20 185 LEU B O 1
ATOM 3273 N N . GLN B 1 186 ? 166.197 142.831 192.916 1.00 55.77 186 GLN B N 1
ATOM 3274 C CA . GLN B 1 186 ? 166.195 143.410 194.253 1.00 55.77 186 GLN B CA 1
ATOM 3275 C C . GLN B 1 186 ? 167.615 143.418 194.799 1.00 55.77 186 GLN B C 1
ATOM 3276 O O . GLN B 1 186 ? 168.274 142.372 194.837 1.00 55.77 186 GLN B O 1
ATOM 3282 N N . PHE B 1 187 ? 168.067 144.598 195.225 1.00 55.34 187 PHE B N 1
ATOM 3283 C CA . PHE B 1 187 ? 169.360 144.825 195.854 1.00 55.34 187 PHE B CA 1
ATOM 3284 C C . PHE B 1 187 ? 169.157 145.315 197.282 1.00 55.34 187 PHE B C 1
ATOM 3285 O O . PHE B 1 187 ? 168.131 145.914 197.612 1.00 55.34 187 PHE B O 1
ATOM 3293 N N . ARG B 1 188 ? 170.202 145.126 198.103 1.00 69.54 188 ARG B N 1
ATOM 3294 C CA . ARG B 1 188 ? 170.179 145.605 199.512 1.00 69.54 188 ARG B CA 1
ATOM 3295 C C . ARG B 1 188 ? 171.537 146.223 199.861 1.00 69.54 188 ARG B C 1
ATOM 3296 O O . ARG B 1 188 ? 172.562 145.544 199.645 1.00 69.54 188 ARG B O 1
ATOM 3304 N N . LEU B 1 189 ? 171.547 147.451 200.385 1.00 72.91 189 LEU B N 1
ATOM 3305 C CA . LEU B 1 189 ? 172.770 148.134 200.793 1.00 72.91 189 LEU B CA 1
ATOM 3306 C C . LEU B 1 189 ? 172.724 148.340 202.299 1.00 72.91 189 LEU B C 1
ATOM 3307 O O . LEU B 1 189 ? 171.802 148.984 202.809 1.00 72.91 189 LEU B O 1
ATOM 3312 N N . ASN B 1 190 ? 173.715 147.792 203.006 1.00 84.83 190 ASN B N 1
ATOM 3313 C CA . ASN B 1 190 ? 173.723 147.866 204.464 1.00 84.83 190 ASN B CA 1
ATOM 3314 C C . ASN B 1 190 ? 173.779 149.311 204.944 1.00 84.83 190 ASN B C 1
ATOM 3315 O O . ASN B 1 190 ? 172.869 149.789 205.630 1.00 84.83 190 ASN B O 1
ATOM 3320 N N . LYS B 1 191 ? 174.850 150.021 204.601 1.00 84.86 191 LYS B N 1
ATOM 3321 C CA . LYS B 1 191 ? 175.004 151.400 205.037 1.00 84.86 191 LYS B CA 1
ATOM 3322 C C . LYS B 1 191 ? 175.833 152.151 204.008 1.00 84.86 191 LYS B C 1
ATOM 3323 O O . LYS B 1 191 ? 176.599 151.558 203.243 1.00 84.86 191 LYS B O 1
ATOM 3329 N N . SER B 1 192 ? 175.672 153.472 204.007 1.00 86.98 192 SER B N 1
ATOM 3330 C CA . SER B 1 192 ? 176.400 154.329 203.082 1.00 86.98 192 SER B CA 1
ATOM 3331 C C . SER B 1 192 ? 176.438 155.736 203.653 1.00 86.98 192 SER B C 1
ATOM 3332 O O . SER B 1 192 ? 175.390 156.301 203.978 1.00 86.98 192 SER B O 1
ATOM 3335 N N . SER B 1 193 ? 177.643 156.293 203.778 1.00 88.07 193 SER B N 1
ATOM 3336 C CA . SER B 1 193 ? 177.790 157.669 204.234 1.00 88.07 193 SER B CA 1
ATOM 3337 C C . SER B 1 193 ? 177.423 158.682 203.160 1.00 88.07 193 SER B C 1
ATOM 3338 O O . SER B 1 193 ? 177.303 159.872 203.470 1.00 88.07 193 SER B O 1
ATOM 3341 N N . GLU B 1 194 ? 177.243 158.243 201.918 1.00 81.59 194 GLU B N 1
ATOM 3342 C CA . GLU B 1 194 ? 176.917 159.143 200.826 1.00 81.59 194 GLU B CA 1
ATOM 3343 C C . GLU B 1 194 ? 175.420 159.440 200.791 1.00 81.59 194 GLU B C 1
ATOM 3344 O O . GLU B 1 194 ? 174.592 158.680 201.301 1.00 81.59 194 GLU B O 1
ATOM 3350 N N . ASP B 1 195 ? 175.112 160.578 200.171 1.00 72.19 195 ASP B N 1
ATOM 3351 C CA . ASP B 1 195 ? 173.686 160.933 199.988 1.00 72.19 195 ASP B CA 1
ATOM 3352 C C . ASP B 1 195 ? 173.265 160.533 198.573 1.00 72.19 195 ASP B C 1
ATOM 3353 O O . ASP B 1 195 ? 174.113 160.009 197.825 1.00 72.19 195 ASP B O 1
ATOM 3358 N N . PHE B 1 196 ? 172.015 160.789 198.220 1.00 58.62 196 PHE B N 1
ATOM 3359 C CA . PHE B 1 196 ? 171.429 160.443 196.924 1.00 58.62 196 PHE B CA 1
ATOM 3360 C C . PHE B 1 196 ? 171.623 158.954 196.617 1.00 58.62 196 PHE B C 1
ATOM 3361 O O . PHE B 1 196 ? 172.348 158.559 195.702 1.00 58.62 196 PHE B O 1
ATOM 3369 N N . SER B 1 197 ? 170.958 158.133 197.431 1.00 55.93 197 SER B N 1
ATOM 3370 C CA . SER B 1 197 ? 170.992 156.687 197.248 1.00 55.93 197 SER B CA 1
ATOM 3371 C C . SER B 1 197 ? 170.430 156.295 195.890 1.00 55.93 197 SER B C 1
ATOM 3372 O O . SER B 1 197 ? 169.225 156.417 195.651 1.00 55.93 197 SER B O 1
ATOM 3375 N N . ALA B 1 198 ? 171.293 155.817 194.998 1.00 50.67 198 ALA B N 1
ATOM 3376 C CA . ALA B 1 198 ? 170.869 155.415 193.668 1.00 50.67 198 ALA B CA 1
ATOM 3377 C C . ALA B 1 198 ? 171.814 154.349 193.142 1.00 50.67 198 ALA B C 1
ATOM 3378 O O . ALA B 1 198 ? 172.955 154.222 193.594 1.00 50.67 198 ALA B O 1
ATOM 3380 N N . ILE B 1 199 ? 171.322 153.584 192.175 1.00 48.15 199 ILE B N 1
ATOM 3381 C CA . ILE B 1 199 ? 172.121 152.605 191.452 1.00 48.15 199 ILE B CA 1
ATOM 3382 C C . ILE B 1 199 ? 172.045 152.948 189.974 1.00 48.15 199 ILE B C 1
ATOM 3383 O O . ILE B 1 199 ? 170.948 153.114 189.426 1.00 48.15 199 ILE B O 1
ATOM 3388 N N . ASP B 1 200 ? 173.226 153.068 189.359 1.00 50.24 200 ASP B N 1
ATOM 3389 C CA . ASP B 1 200 ? 173.304 153.440 187.925 1.00 50.24 200 ASP B CA 1
ATOM 3390 C C . ASP B 1 200 ? 173.191 152.191 187.054 1.00 50.24 200 ASP B C 1
ATOM 3391 O O . ASP B 1 200 ? 173.758 151.149 187.435 1.00 50.24 200 ASP B O 1
ATOM 3396 N N . TYR B 1 201 ? 172.480 152.299 185.935 1.00 45.02 201 TYR B N 1
ATOM 3397 C CA . TYR B 1 201 ? 172.347 151.204 184.992 1.00 45.02 201 TYR B CA 1
ATOM 3398 C C . TYR B 1 201 ? 172.508 151.728 183.574 1.00 45.02 201 TYR B C 1
ATOM 3399 O O . TYR B 1 201 ? 172.321 152.915 183.290 1.00 45.02 201 TYR B O 1
ATOM 3408 N N . LEU B 1 202 ? 172.883 150.807 182.695 1.00 50.50 202 LEU B N 1
ATOM 3409 C CA . LEU B 1 202 ? 173.117 151.072 181.287 1.00 50.50 202 LEU B CA 1
ATOM 3410 C C . LEU B 1 202 ? 172.523 149.922 180.491 1.00 50.50 202 LEU B C 1
ATOM 3411 O O . LEU B 1 202 ? 172.451 148.791 180.974 1.00 50.50 202 LEU B O 1
ATOM 3416 N N . LEU B 1 203 ? 172.086 150.214 179.272 1.00 48.05 203 LEU B N 1
ATOM 3417 C CA . LEU B 1 203 ? 171.436 149.225 178.424 1.00 48.05 203 LEU B CA 1
ATOM 3418 C C . LEU B 1 203 ? 172.195 149.103 177.113 1.00 48.05 203 LEU B C 1
ATOM 3419 O O . LEU B 1 203 ? 172.536 150.117 176.496 1.00 48.05 203 LEU B O 1
ATOM 3424 N N . PHE B 1 204 ? 172.463 147.869 176.690 1.00 50.55 204 PHE B N 1
ATOM 3425 C CA . PHE B 1 204 ? 173.009 147.632 175.362 1.00 50.55 204 PHE B CA 1
ATOM 3426 C C . PHE B 1 204 ? 172.246 146.507 174.677 1.00 50.55 204 PHE B C 1
ATOM 3427 O O . PHE B 1 204 ? 171.531 145.729 175.313 1.00 50.55 204 PHE B O 1
ATOM 3435 N N . SER B 1 205 ? 172.414 146.441 173.354 1.00 56.05 205 SER B N 1
ATOM 3436 C CA . SER B 1 205 ? 171.482 145.703 172.506 1.00 56.05 205 SER B CA 1
ATOM 3437 C C . SER B 1 205 ? 171.520 144.202 172.772 1.00 56.05 205 SER B C 1
ATOM 3438 O O . SER B 1 205 ? 170.471 143.569 172.935 1.00 56.05 205 SER B O 1
ATOM 3441 N N . SER B 1 206 ? 172.711 143.609 172.805 1.00 57.64 206 SER B N 1
ATOM 3442 C CA . SER B 1 206 ? 172.838 142.157 172.825 1.00 57.64 206 SER B CA 1
ATOM 3443 C C . SER B 1 206 ? 173.718 141.706 173.979 1.00 57.64 206 SER B C 1
ATOM 3444 O O . SER B 1 206 ? 174.843 142.189 174.136 1.00 57.64 206 SER B O 1
ATOM 3447 N N . PHE B 1 207 ? 173.198 140.768 174.774 1.00 56.45 207 PHE B N 1
ATOM 3448 C CA . PHE B 1 207 ? 173.995 140.092 175.790 1.00 56.45 207 PHE B CA 1
ATOM 3449 C C . PHE B 1 207 ? 174.916 139.047 175.172 1.00 56.45 207 PHE B C 1
ATOM 3450 O O . PHE B 1 207 ? 176.034 138.833 175.660 1.00 56.45 207 PHE B O 1
ATOM 3458 N N . GLN B 1 208 ? 174.452 138.419 174.088 1.00 64.78 208 GLN B N 1
ATOM 3459 C CA . GLN B 1 208 ? 175.260 137.374 173.405 1.00 64.78 208 GLN B CA 1
ATOM 3460 C C . GLN B 1 208 ? 176.508 138.012 172.787 1.00 64.78 208 GLN B C 1
ATOM 3461 O O . GLN B 1 208 ? 177.576 137.381 172.858 1.00 64.78 208 GLN B O 1
ATOM 3467 N N . GLU B 1 209 ? 176.377 139.211 172.209 1.00 65.76 209 GLU B N 1
ATOM 3468 C CA . GLU B 1 209 ? 177.531 139.895 171.633 1.00 65.76 209 GLU B CA 1
ATOM 3469 C C . GLU B 1 209 ? 178.575 140.205 172.695 1.00 65.76 209 GLU B C 1
ATOM 3470 O O . GLU B 1 209 ? 179.779 140.062 172.454 1.00 65.76 209 GLU B O 1
ATOM 3476 N N . PHE B 1 210 ? 178.134 140.635 173.878 1.00 61.54 210 PHE B N 1
ATOM 3477 C CA . PHE B 1 210 ? 179.066 140.837 174.982 1.00 61.54 210 PHE B CA 1
ATOM 3478 C C . PHE B 1 210 ? 179.702 139.522 175.412 1.00 61.54 210 PHE B C 1
ATOM 3479 O O . PHE B 1 210 ? 180.887 139.484 175.764 1.00 61.54 210 PHE B O 1
ATOM 3487 N N . LEU B 1 211 ? 178.926 138.436 175.405 1.00 63.88 211 LEU B N 1
ATOM 3488 C CA . LEU B 1 211 ? 179.454 137.144 175.835 1.00 63.88 211 LEU B CA 1
ATOM 3489 C C . LEU B 1 211 ? 180.575 136.663 174.922 1.00 63.88 211 LEU B C 1
ATOM 3490 O O . LEU B 1 211 ? 181.578 136.117 175.396 1.00 63.88 211 LEU B O 1
ATOM 3495 N N . GLN B 1 212 ? 180.425 136.849 173.612 1.00 70.13 212 GLN B N 1
ATOM 3496 C CA . GLN B 1 212 ? 181.410 136.390 172.643 1.00 70.13 212 GLN B CA 1
ATOM 3497 C C . GLN B 1 212 ? 182.379 137.486 172.220 1.00 70.13 212 GLN B C 1
ATOM 3498 O O . GLN B 1 212 ? 183.126 137.297 171.256 1.00 70.13 212 GLN B O 1
ATOM 3504 N N . SER B 1 213 ? 182.377 138.622 172.904 1.00 68.39 213 SER B N 1
ATOM 3505 C CA . SER B 1 213 ? 183.241 139.729 172.512 1.00 68.39 213 SER B CA 1
ATOM 3506 C C . SER B 1 213 ? 184.705 139.363 172.731 1.00 68.39 213 SER B C 1
ATOM 3507 O O . SER B 1 213 ? 185.054 138.836 173.794 1.00 68.39 213 SER B O 1
ATOM 3510 N N . PRO B 1 214 ? 185.582 139.610 171.755 1.00 71.19 214 PRO B N 1
ATOM 3511 C CA . PRO B 1 214 ? 187.007 139.297 171.953 1.00 71.19 214 PRO B CA 1
ATOM 3512 C C . PRO B 1 214 ? 187.654 140.091 173.073 1.00 71.19 214 PRO B C 1
ATOM 3513 O O . PRO B 1 214 ? 188.582 139.590 173.719 1.00 71.19 214 PRO B O 1
ATOM 3517 N N . ASN B 1 215 ? 187.196 141.319 173.320 1.00 71.95 215 ASN B N 1
ATOM 3518 C CA . ASN B 1 215 ? 187.827 142.209 174.288 1.00 71.95 215 ASN B CA 1
ATOM 3519 C C . ASN B 1 215 ? 187.110 142.204 175.634 1.00 71.95 215 ASN B C 1
ATOM 3520 O O . ASN B 1 215 ? 187.732 141.945 176.669 1.00 71.95 215 ASN B O 1
ATOM 3525 N N . ARG B 1 216 ? 185.811 142.507 175.636 1.00 67.25 216 ARG B N 1
ATOM 3526 C CA . ARG B 1 216 ? 184.945 142.622 176.807 1.00 67.25 216 ARG B CA 1
ATOM 3527 C C . ARG B 1 216 ? 185.276 143.829 177.675 1.00 67.25 216 ARG B C 1
ATOM 3528 O O . ARG B 1 216 ? 184.560 144.084 178.649 1.00 67.25 216 ARG B O 1
ATOM 3536 N N . VAL B 1 217 ? 186.326 144.579 177.361 1.00 66.44 217 VAL B N 1
ATOM 3537 C CA . VAL B 1 217 ? 186.666 145.807 178.066 1.00 66.44 217 VAL B CA 1
ATOM 3538 C C . VAL B 1 217 ? 186.412 147.028 177.192 1.00 66.44 217 VAL B C 1
ATOM 3539 O O . VAL B 1 217 ? 185.794 147.999 177.629 1.00 66.44 217 VAL B O 1
ATOM 3543 N N . GLY B 1 218 ? 186.882 146.991 175.943 1.00 64.60 218 GLY B N 1
ATOM 3544 C CA . GLY B 1 218 ? 186.518 148.029 174.996 1.00 64.60 218 GLY B CA 1
ATOM 3545 C C . GLY B 1 218 ? 185.041 148.022 174.665 1.00 64.60 218 GLY B C 1
ATOM 3546 O O . GLY B 1 218 ? 184.468 149.068 174.346 1.00 64.60 218 GLY B O 1
ATOM 3547 N N . PHE B 1 219 ? 184.407 146.850 174.738 1.00 61.18 219 PHE B N 1
ATOM 3548 C CA . PHE B 1 219 ? 182.965 146.761 174.532 1.00 61.18 219 PHE B CA 1
ATOM 3549 C C . PHE B 1 219 ? 182.217 147.588 175.570 1.00 61.18 219 PHE B C 1
ATOM 3550 O O . PHE B 1 219 ? 181.290 148.336 175.237 1.00 61.18 219 PHE B O 1
ATOM 3558 N N . MET B 1 220 ? 182.619 147.476 176.837 1.00 62.46 220 MET B N 1
ATOM 3559 C CA . MET B 1 220 ? 181.934 148.208 177.895 1.00 62.46 220 MET B CA 1
ATOM 3560 C C . MET B 1 220 ? 182.182 149.707 177.784 1.00 62.46 220 MET B C 1
ATOM 3561 O O . MET B 1 220 ? 181.285 150.511 178.057 1.00 62.46 220 MET B O 1
ATOM 3566 N N . GLN B 1 221 ? 183.392 150.105 177.387 1.00 65.91 221 GLN B N 1
ATOM 3567 C CA . GLN B 1 221 ? 183.670 151.524 177.183 1.00 65.91 221 GLN B CA 1
ATOM 3568 C C . GLN B 1 221 ? 182.850 152.088 176.027 1.00 65.91 221 GLN B C 1
ATOM 3569 O O . GLN B 1 221 ? 182.303 153.195 176.123 1.00 65.91 221 GLN B O 1
ATOM 3575 N N . ALA B 1 222 ? 182.743 151.335 174.930 1.00 63.12 222 ALA B N 1
ATOM 3576 C CA . ALA B 1 222 ? 181.906 151.770 173.817 1.00 63.12 222 ALA B CA 1
ATOM 3577 C C . ALA B 1 222 ? 180.445 151.867 174.233 1.00 63.12 222 ALA B C 1
ATOM 3578 O O . ALA B 1 222 ? 179.729 152.777 173.799 1.00 63.12 222 ALA B O 1
ATOM 3580 N N . CYS B 1 223 ? 179.982 150.932 175.067 1.00 64.37 223 CYS B N 1
ATOM 3581 C CA . CYS B 1 223 ? 178.627 151.018 175.599 1.00 64.37 223 CYS B CA 1
ATOM 3582 C C . CYS B 1 223 ? 178.445 152.257 176.464 1.00 64.37 223 CYS B C 1
ATOM 3583 O O . CYS B 1 223 ? 177.397 152.909 176.404 1.00 64.37 223 CYS B O 1
ATOM 3586 N N . GLU B 1 224 ? 179.447 152.588 177.280 1.00 67.30 224 GLU B N 1
ATOM 3587 C CA . GLU B 1 224 ? 179.371 153.790 178.102 1.00 67.30 224 GLU B CA 1
ATOM 3588 C C . GLU B 1 224 ? 179.366 155.050 177.248 1.00 67.30 224 GLU B C 1
ATOM 3589 O O . GLU B 1 224 ? 178.820 156.078 177.663 1.00 67.30 224 GLU B O 1
ATOM 3595 N N . SER B 1 225 ? 179.966 154.992 176.058 1.00 66.41 225 SER B N 1
ATOM 3596 C CA . SER B 1 225 ? 179.906 156.138 175.155 1.00 66.41 225 SER B CA 1
ATOM 3597 C C . SER B 1 225 ? 178.493 156.370 174.631 1.00 66.41 225 SER B C 1
ATOM 3598 O O . SER B 1 225 ? 178.144 157.501 174.278 1.00 66.41 225 SER B O 1
ATOM 3601 N N . ALA B 1 226 ? 177.675 155.323 174.567 1.00 65.35 226 ALA B N 1
ATOM 3602 C CA . ALA B 1 226 ? 176.303 155.467 174.102 1.00 65.35 226 ALA B CA 1
ATOM 3603 C C . ALA B 1 226 ? 175.455 156.201 175.135 1.00 65.35 226 ALA B C 1
ATOM 3604 O O . ALA B 1 226 ? 175.776 156.239 176.326 1.00 65.35 226 ALA B O 1
ATOM 3606 N N . TYR B 1 227 ? 174.357 156.786 174.664 1.00 60.03 227 TYR B N 1
ATOM 3607 C CA . TYR B 1 227 ? 173.502 157.631 175.497 1.00 60.03 227 TYR B CA 1
ATOM 3608 C C . TYR B 1 227 ? 172.341 156.824 176.082 1.00 60.03 227 TYR B C 1
ATOM 3609 O O . TYR B 1 227 ? 171.168 157.082 175.820 1.00 60.03 227 TYR B O 1
ATOM 3618 N N . SER B 1 228 ? 172.690 155.830 176.894 1.00 54.26 228 SER B N 1
ATOM 3619 C CA . SER B 1 228 ? 171.707 154.912 177.459 1.00 54.26 228 SER B CA 1
ATOM 3620 C C . SER B 1 228 ? 172.015 154.633 178.927 1.00 54.26 228 SER B C 1
ATOM 3621 O O . SER B 1 228 ? 171.989 153.491 179.385 1.00 54.26 228 SER B O 1
ATOM 3624 N N . SER B 1 229 ? 172.311 155.683 179.688 1.00 51.65 229 SER B N 1
ATOM 3625 C CA . SER B 1 229 ? 172.639 155.560 181.103 1.00 51.65 229 SER B CA 1
ATOM 3626 C C . SER B 1 229 ? 171.573 156.252 181.938 1.00 51.65 229 SER B C 1
ATOM 3627 O O . SER B 1 229 ? 171.182 157.383 181.635 1.00 51.65 229 SER B O 1
ATOM 3630 N N . TRP B 1 230 ? 171.106 155.575 182.987 1.00 47.51 230 TRP B N 1
ATOM 3631 C CA . TRP B 1 230 ? 170.141 156.151 183.915 1.00 47.51 230 TRP B CA 1
ATOM 3632 C C . TRP B 1 230 ? 170.466 155.678 185.324 1.00 47.51 230 TRP B C 1
ATOM 3633 O O . TRP 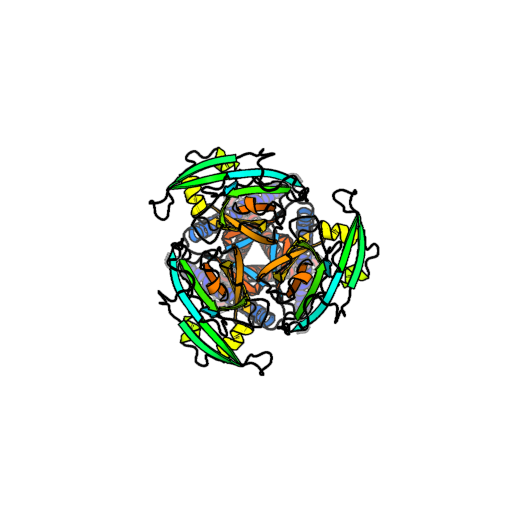B 1 230 ? 171.448 154.968 185.553 1.00 47.51 230 TRP B O 1
ATOM 3644 N N . LYS B 1 231 ? 169.625 156.075 186.276 1.00 45.03 231 LYS B N 1
ATOM 3645 C CA . LYS B 1 231 ? 169.742 155.642 187.661 1.00 45.03 231 LYS B CA 1
ATOM 3646 C C . LYS B 1 231 ? 168.361 155.291 188.192 1.00 45.03 231 LYS B C 1
ATOM 3647 O O . LYS B 1 231 ? 167.349 155.809 187.717 1.00 45.03 231 LYS B O 1
ATOM 3653 N N . PHE B 1 232 ? 168.327 154.403 189.183 1.00 46.39 232 PHE B N 1
ATOM 3654 C CA . PHE B 1 232 ? 167.097 154.123 189.909 1.00 46.39 232 PHE B CA 1
ATOM 3655 C C . PHE B 1 232 ? 167.363 154.198 191.406 1.00 46.39 232 PHE B C 1
ATOM 3656 O O . PHE B 1 232 ? 168.440 153.831 191.884 1.00 46.39 232 PHE B O 1
ATOM 3664 N N . SER B 1 233 ? 166.365 154.681 192.138 1.00 49.10 233 SER B N 1
ATOM 3665 C CA . SER B 1 233 ? 166.523 155.072 193.529 1.00 49.10 233 SER B CA 1
ATOM 3666 C C . SER B 1 233 ? 166.130 153.949 194.484 1.00 49.10 233 SER B C 1
ATOM 3667 O O . SER B 1 233 ? 165.371 153.040 194.143 1.00 49.10 233 SER B O 1
ATOM 3670 N N . GLY B 1 234 ? 166.667 154.032 195.703 1.00 49.38 234 GLY B N 1
ATOM 3671 C CA . GLY B 1 234 ? 166.292 153.117 196.755 1.00 49.38 234 GLY B CA 1
ATOM 3672 C C . GLY B 1 234 ? 165.045 153.562 197.491 1.00 49.38 234 GLY B C 1
ATOM 3673 O O . GLY B 1 234 ? 164.690 154.737 197.506 1.00 49.38 234 GLY B O 1
ATOM 3674 N N . GLY B 1 235 ? 164.376 152.596 198.114 1.00 49.38 235 GLY B N 1
ATOM 3675 C CA . GLY B 1 235 ? 163.099 152.863 198.737 1.00 49.38 235 GLY B CA 1
ATOM 3676 C C . GLY B 1 235 ? 161.946 152.967 197.769 1.00 49.38 235 GLY B C 1
ATOM 3677 O O . GLY B 1 235 ? 160.830 153.295 198.187 1.00 49.38 235 GLY B O 1
ATOM 3678 N N . PHE B 1 236 ? 162.183 152.701 196.487 1.00 49.23 236 PHE B N 1
ATOM 3679 C CA . PHE B 1 236 ? 161.158 152.762 195.460 1.00 49.23 236 PHE B CA 1
ATOM 3680 C C . PHE B 1 236 ? 161.276 151.532 194.576 1.00 49.23 236 PHE B C 1
ATOM 3681 O O . PHE B 1 236 ? 162.293 150.835 194.578 1.00 49.23 236 PHE B O 1
ATOM 3689 N N . ARG B 1 237 ? 160.214 151.267 193.825 1.00 46.99 237 ARG B N 1
ATOM 3690 C CA . ARG B 1 237 ? 160.230 150.291 192.747 1.00 46.99 237 ARG B CA 1
ATOM 3691 C C . ARG B 1 237 ? 160.064 151.032 191.431 1.00 46.99 237 ARG B C 1
ATOM 3692 O O . ARG B 1 237 ? 159.114 151.804 191.264 1.00 46.99 237 ARG B O 1
ATOM 3700 N N . THR B 1 238 ? 160.994 150.811 190.510 1.00 44.99 238 THR B N 1
ATOM 3701 C CA . THR B 1 238 ? 161.011 151.498 189.228 1.00 44.99 238 THR B CA 1
ATOM 3702 C C . THR B 1 238 ? 160.645 150.508 188.132 1.00 44.99 238 THR B C 1
ATOM 3703 O O . THR B 1 238 ? 161.364 149.529 187.910 1.00 44.99 238 THR B O 1
ATOM 3707 N N . TRP B 1 239 ? 159.529 150.762 187.461 1.00 44.34 239 TRP B N 1
ATOM 3708 C CA . TRP B 1 239 ? 159.135 150.005 186.284 1.00 44.34 239 TRP B CA 1
ATOM 3709 C C . TRP B 1 239 ? 159.687 150.719 185.060 1.00 44.34 239 TRP B C 1
ATOM 3710 O O . TRP B 1 239 ? 159.341 151.877 184.808 1.00 44.34 239 TRP B O 1
ATOM 3721 N N . VAL B 1 240 ? 160.543 150.032 184.309 1.00 45.40 240 VAL B N 1
ATOM 3722 C CA . VAL B 1 240 ? 161.236 150.604 183.162 1.00 45.40 240 VAL B CA 1
ATOM 3723 C C . VAL B 1 240 ? 160.727 149.916 181.904 1.00 45.40 240 VAL B C 1
ATOM 3724 O O . VAL B 1 240 ? 160.803 148.688 181.784 1.00 45.40 240 VAL B O 1
ATOM 3728 N N . LYS B 1 241 ? 160.211 150.707 180.971 1.00 50.30 241 LYS B N 1
ATOM 3729 C CA . LYS B 1 241 ? 159.817 150.241 179.649 1.00 50.30 241 LYS B CA 1
ATOM 3730 C C . LYS B 1 241 ? 160.824 150.787 178.649 1.00 50.30 241 LYS B C 1
ATOM 3731 O O . LYS B 1 241 ? 160.921 152.005 178.470 1.00 50.30 241 LYS B O 1
ATOM 3737 N N . MET B 1 242 ? 161.570 149.894 178.008 1.00 47.34 242 MET B N 1
ATOM 3738 C CA . MET B 1 242 ? 162.658 150.286 177.126 1.00 47.34 242 MET B CA 1
ATOM 3739 C C . MET B 1 242 ? 162.250 150.158 175.663 1.00 47.34 242 MET B C 1
ATOM 3740 O O . MET B 1 242 ? 161.467 149.284 175.287 1.00 47.34 242 MET B O 1
ATOM 3745 N N . SER B 1 243 ? 162.798 151.050 174.842 1.00 52.46 243 SER B N 1
ATOM 3746 C CA . SER B 1 243 ? 162.583 151.057 173.403 1.00 52.46 243 SER B CA 1
ATOM 3747 C C . SER B 1 243 ? 163.928 151.152 172.701 1.00 52.46 243 SER B C 1
ATOM 3748 O O . SER B 1 243 ? 164.838 151.836 173.178 1.00 52.46 243 SER B O 1
ATOM 3751 N N . LEU B 1 244 ? 164.034 150.484 171.556 1.00 55.59 244 LEU B N 1
ATOM 3752 C CA . LEU B 1 244 ? 165.292 150.320 170.841 1.00 55.59 244 LEU B CA 1
ATOM 3753 C C . LEU B 1 244 ? 165.339 151.236 169.626 1.00 55.59 244 LEU B C 1
ATOM 3754 O O . LEU B 1 244 ? 164.395 151.261 168.827 1.00 55.59 244 LEU B O 1
ATOM 3759 N N . VAL B 1 245 ? 166.440 151.976 169.486 1.00 59.72 245 VAL B N 1
ATOM 3760 C CA . VAL B 1 245 ? 166.695 152.823 168.328 1.00 59.72 245 VAL B CA 1
ATOM 3761 C C . VAL B 1 245 ? 168.050 152.435 167.755 1.00 59.72 245 VAL B C 1
ATOM 3762 O O . VAL B 1 245 ? 169.022 152.285 168.502 1.00 59.72 245 VAL B O 1
ATOM 3766 N N . LYS B 1 246 ? 168.112 152.256 166.440 1.00 68.60 246 LYS B N 1
ATOM 3767 C CA . LYS B 1 246 ? 169.346 151.898 165.753 1.00 68.60 246 LYS B CA 1
ATOM 3768 C C . LYS B 1 246 ? 169.621 152.941 164.681 1.00 68.60 246 LYS B C 1
ATOM 3769 O O . LYS B 1 246 ? 168.782 153.168 163.806 1.00 68.60 246 LYS B O 1
ATOM 3775 N N . THR B 1 247 ? 170.789 153.570 164.750 1.00 75.65 247 THR B N 1
ATOM 3776 C CA . THR B 1 247 ? 171.192 154.597 163.801 1.00 75.65 247 THR B CA 1
ATOM 3777 C C . THR B 1 247 ? 172.309 154.056 162.923 1.00 75.65 247 THR B C 1
ATOM 3778 O O . THR B 1 247 ? 173.312 153.548 163.433 1.00 75.65 247 THR B O 1
ATOM 3782 N N . LYS B 1 248 ? 172.135 154.161 161.609 1.00 81.67 248 LYS B N 1
ATOM 3783 C CA . LYS B 1 248 ? 173.158 153.717 160.668 1.00 81.67 248 LYS B CA 1
ATOM 3784 C C . LYS B 1 248 ? 173.986 154.918 160.228 1.00 81.67 248 LYS B C 1
ATOM 3785 O O . LYS B 1 248 ? 173.482 155.812 159.541 1.00 81.67 248 LYS B O 1
ATOM 3791 N N . GLU B 1 249 ? 175.255 154.937 160.625 1.00 89.89 249 GLU B N 1
ATOM 3792 C CA . GLU B 1 249 ? 176.170 155.978 160.191 1.00 89.89 249 GLU B CA 1
ATOM 3793 C C . GLU B 1 249 ? 176.652 155.705 158.770 1.00 89.89 249 GLU B C 1
ATOM 3794 O O . GLU B 1 249 ? 176.505 154.604 158.234 1.00 89.89 249 GLU B O 1
ATOM 3800 N N . GLU B 1 250 ? 177.236 156.737 158.157 1.00 92.28 250 GLU B N 1
ATOM 3801 C CA . GLU B 1 250 ? 177.708 156.617 156.783 1.00 92.28 250 GLU B CA 1
ATOM 3802 C C . GLU B 1 250 ? 178.852 155.622 156.644 1.00 92.28 250 GLU B C 1
ATOM 3803 O O . GLU B 1 250 ? 179.065 155.093 155.548 1.00 92.28 250 GLU B O 1
ATOM 3809 N N . ASP B 1 251 ? 179.589 155.353 157.723 1.00 95.30 251 ASP B N 1
ATOM 3810 C CA . ASP B 1 251 ? 180.654 154.359 157.682 1.00 95.30 251 ASP B CA 1
ATOM 3811 C C . ASP B 1 251 ? 180.125 152.932 157.629 1.00 95.30 251 ASP B C 1
ATOM 3812 O O . ASP B 1 251 ? 180.908 152.010 157.382 1.00 95.30 251 ASP B O 1
ATOM 3817 N N . GLY B 1 252 ? 178.828 152.730 157.851 1.00 93.88 252 GLY B N 1
ATOM 3818 C CA . GLY B 1 252 ? 178.226 151.419 157.856 1.00 93.88 252 GLY B CA 1
ATOM 3819 C C . GLY B 1 252 ? 178.020 150.827 159.235 1.00 93.88 252 GLY B C 1
ATOM 3820 O O . GLY B 1 252 ? 177.261 149.861 159.371 1.00 93.88 252 GLY B O 1
ATOM 3821 N N . ARG B 1 253 ? 178.650 151.450 160.235 1.00 90.79 253 ARG B N 1
ATOM 3822 C CA . ARG B 1 253 ? 178.526 150.974 161.635 1.00 90.79 253 ARG B CA 1
ATOM 3823 C C . ARG B 1 253 ? 177.147 151.336 162.192 1.00 90.79 253 ARG B C 1
ATOM 3824 O O . ARG B 1 253 ? 176.595 152.385 161.797 1.00 90.79 253 ARG B O 1
ATOM 3832 N N . GLU B 1 254 ? 176.614 150.490 163.071 1.00 85.22 254 GLU B N 1
ATOM 3833 C CA . GLU B 1 254 ? 175.321 150.726 163.698 1.00 85.22 254 GLU B CA 1
ATOM 3834 C C . GLU B 1 254 ? 175.525 151.177 165.137 1.00 85.22 254 GLU B C 1
ATOM 3835 O O . GLU B 1 254 ? 176.268 150.542 165.893 1.00 85.22 254 GLU B O 1
ATOM 3841 N N . ALA B 1 255 ? 174.870 152.270 165.510 1.00 75.63 255 ALA B N 1
ATOM 3842 C CA . ALA B 1 255 ? 174.877 152.763 166.878 1.00 75.63 255 ALA B CA 1
ATOM 3843 C C . ALA B 1 255 ? 173.527 152.466 167.514 1.00 75.63 255 ALA B C 1
ATOM 3844 O O . ALA B 1 255 ? 172.484 152.821 166.959 1.00 75.63 255 ALA B O 1
ATOM 3846 N N . VAL B 1 256 ? 173.549 151.825 168.676 1.00 67.14 256 VAL B N 1
ATOM 3847 C CA . VAL B 1 256 ? 172.333 151.392 169.353 1.00 67.14 256 VAL B CA 1
ATOM 3848 C C . VAL B 1 256 ? 172.079 152.308 170.541 1.00 67.14 256 VAL B C 1
ATOM 3849 O O . VAL B 1 256 ? 172.994 152.601 171.319 1.00 67.14 256 VAL B O 1
ATOM 3853 N N . GLU B 1 257 ? 170.836 152.763 170.682 1.00 59.54 257 GLU B N 1
ATOM 3854 C CA . GLU B 1 257 ? 170.444 153.662 171.752 1.00 59.54 257 GLU B CA 1
ATOM 3855 C C . GLU B 1 257 ? 169.115 153.188 172.320 1.00 59.54 257 GLU B C 1
ATOM 3856 O O . GLU B 1 257 ? 168.336 152.507 171.648 1.00 59.54 257 GLU B O 1
ATOM 3862 N N . PHE B 1 258 ? 168.865 153.552 173.573 1.00 52.27 258 PHE B N 1
ATOM 3863 C CA . PHE B 1 258 ? 167.679 153.121 174.298 1.00 52.27 258 PHE B CA 1
ATOM 3864 C C . PHE B 1 258 ? 166.895 154.334 174.773 1.00 52.27 258 PHE B C 1
ATOM 3865 O O . PHE B 1 258 ? 167.475 155.279 175.316 1.00 52.27 258 PHE B O 1
ATOM 3873 N N . ARG B 1 259 ? 165.586 154.310 174.556 1.00 55.35 259 ARG B N 1
ATOM 3874 C CA . ARG B 1 259 ? 164.664 155.216 175.225 1.00 55.35 259 ARG B CA 1
ATOM 3875 C C . ARG B 1 259 ? 163.981 154.479 176.366 1.00 55.35 259 ARG B C 1
ATOM 3876 O O . ARG B 1 259 ? 163.859 153.254 176.352 1.00 55.35 259 ARG B O 1
ATOM 3884 N N . GLN B 1 260 ? 163.532 155.236 177.362 1.00 50.38 260 GLN B N 1
ATOM 3885 C CA . GLN B 1 260 ? 162.920 154.626 178.530 1.00 50.38 260 GLN B CA 1
ATOM 3886 C C . GLN B 1 260 ? 161.708 155.427 178.985 1.00 50.38 260 GLN B C 1
ATOM 3887 O O . GLN B 1 260 ? 161.637 156.645 178.808 1.00 50.38 260 GLN B O 1
ATOM 3893 N N . GLU B 1 261 ? 160.744 154.708 179.551 1.00 52.16 261 GLU B N 1
ATOM 3894 C CA . GLU B 1 261 ? 159.638 155.289 180.298 1.00 52.16 261 GLU B CA 1
ATOM 3895 C C . GLU B 1 261 ? 159.612 154.643 181.673 1.00 52.16 261 GLU B C 1
ATOM 3896 O O . GLU B 1 261 ? 159.794 153.430 181.796 1.00 52.16 261 GLU B O 1
ATOM 3902 N N . THR B 1 262 ? 159.392 155.444 182.709 1.00 48.20 262 THR B N 1
ATOM 3903 C CA . THR B 1 262 ? 159.530 154.954 184.071 1.00 48.20 262 THR B CA 1
ATOM 3904 C C . THR B 1 262 ? 158.275 155.220 184.883 1.00 48.20 262 THR B C 1
ATOM 3905 O O . THR B 1 262 ? 157.614 156.249 184.716 1.00 48.20 262 THR B O 1
ATOM 3909 N N . SER B 1 263 ? 157.956 154.274 185.759 1.00 47.94 263 SER B N 1
ATOM 3910 C CA . SER B 1 263 ? 156.934 154.440 186.785 1.00 47.94 263 SER B CA 1
ATOM 3911 C C . SER B 1 263 ? 157.586 154.187 188.135 1.00 47.94 263 SER B C 1
ATOM 3912 O O . SER B 1 263 ? 158.138 153.108 188.364 1.00 47.94 263 SER B O 1
ATOM 3915 N N . VAL B 1 264 ? 157.524 155.173 189.023 1.00 45.98 264 VAL B N 1
ATOM 3916 C CA . VAL B 1 264 ? 158.165 155.098 190.331 1.00 45.98 264 VAL B CA 1
ATOM 3917 C C . VAL B 1 264 ? 157.083 154.889 191.378 1.00 45.98 264 VAL B C 1
ATOM 3918 O O . VAL B 1 264 ? 156.134 155.677 191.463 1.00 45.98 264 VAL B O 1
ATOM 3922 N N . VAL B 1 265 ? 157.223 153.832 192.174 1.00 48.66 265 VAL B N 1
ATOM 3923 C CA . VAL B 1 265 ? 156.215 153.438 193.149 1.00 48.66 265 VAL B CA 1
ATOM 3924 C C . VAL B 1 265 ? 156.864 153.369 194.522 1.00 48.66 265 VAL B C 1
ATOM 3925 O O . VAL B 1 265 ? 157.885 152.698 194.696 1.00 48.66 265 VAL B O 1
ATOM 3929 N N . ASN B 1 266 ? 156.270 154.054 195.493 1.00 55.88 266 ASN B N 1
ATOM 3930 C CA . ASN B 1 266 ? 156.797 154.042 196.849 1.00 55.88 266 ASN B CA 1
ATOM 3931 C C . ASN B 1 266 ? 156.707 152.644 197.453 1.00 55.88 266 ASN B C 1
ATOM 3932 O O . ASN B 1 266 ? 155.764 151.891 197.199 1.00 55.88 266 ASN B O 1
ATOM 3937 N N . TYR B 1 267 ? 157.704 152.302 198.262 1.00 60.63 267 TYR B N 1
ATOM 3938 C CA . TYR B 1 267 ? 157.783 151.008 198.926 1.00 60.63 267 TYR B CA 1
ATOM 3939 C C . TYR B 1 267 ? 157.474 151.180 200.406 1.00 60.63 267 TYR B C 1
ATOM 3940 O O . TYR B 1 267 ? 158.054 152.047 201.068 1.00 60.63 267 TYR B O 1
ATOM 3949 N N . ILE B 1 268 ? 156.569 150.354 200.921 1.00 68.99 268 ILE B N 1
ATOM 3950 C CA . ILE B 1 268 ? 156.180 150.387 202.326 1.00 68.99 268 ILE B CA 1
ATOM 3951 C C . ILE B 1 268 ? 156.991 149.335 203.065 1.00 68.99 268 ILE B C 1
ATOM 3952 O O . ILE B 1 268 ? 156.915 148.143 202.744 1.00 68.99 268 ILE B O 1
ATOM 3957 N N . ASP B 1 269 ? 157.760 149.768 204.058 1.00 79.95 269 ASP B N 1
ATOM 3958 C CA . ASP B 1 269 ? 158.621 148.879 204.828 1.00 79.95 269 ASP B CA 1
ATOM 3959 C C . ASP B 1 269 ? 157.928 148.533 206.141 1.00 79.95 269 ASP B C 1
ATOM 3960 O O . ASP B 1 269 ? 157.810 149.380 207.032 1.00 79.95 269 ASP B O 1
ATOM 3965 N N . GLN B 1 270 ? 157.470 147.288 206.255 1.00 86.12 270 GLN B N 1
ATOM 3966 C CA . GLN B 1 270 ? 156.900 146.772 207.491 1.00 86.12 270 GLN B CA 1
ATOM 3967 C C . GLN B 1 270 ? 157.917 145.994 208.314 1.00 86.12 270 GLN B C 1
ATOM 3968 O O . GLN B 1 270 ? 157.552 145.391 209.328 1.00 86.12 270 GLN B O 1
ATOM 3974 N N . ARG B 1 271 ? 159.181 145.995 207.897 1.00 85.57 271 ARG B N 1
ATOM 3975 C CA . ARG B 1 271 ? 160.233 145.338 208.649 1.00 85.57 271 ARG B CA 1
ATOM 3976 C C . ARG B 1 271 ? 160.491 146.089 209.955 1.00 85.57 271 ARG B C 1
ATOM 3977 O O . ARG B 1 271 ? 160.146 147.266 210.082 1.00 85.57 271 ARG B O 1
ATOM 3985 N N . PRO B 1 272 ? 161.083 145.421 210.948 1.00 91.59 272 PRO B N 1
ATOM 3986 C CA . PRO B 1 272 ? 161.323 146.082 212.238 1.00 91.59 272 PRO B CA 1
ATOM 3987 C C . PRO B 1 272 ? 162.196 147.319 212.089 1.00 91.59 272 PRO B C 1
ATOM 3988 O O . PRO B 1 272 ? 163.047 147.405 211.202 1.00 91.59 272 PRO B O 1
ATOM 3992 N N . ALA B 1 273 ? 161.960 148.291 212.976 1.00 92.82 273 ALA B N 1
ATOM 3993 C CA . ALA B 1 273 ? 162.646 149.576 212.883 1.00 92.82 273 ALA B CA 1
ATOM 3994 C C . ALA B 1 273 ? 164.158 149.428 212.998 1.00 92.82 273 ALA B C 1
ATOM 3995 O O . ALA B 1 273 ? 164.903 150.261 212.470 1.00 92.82 273 ALA B O 1
ATOM 3997 N N . ALA B 1 274 ? 164.630 148.384 213.682 1.00 94.71 274 ALA B N 1
ATOM 3998 C CA . ALA B 1 274 ? 166.068 148.153 213.769 1.00 94.71 274 ALA B CA 1
ATOM 3999 C C . ALA B 1 274 ? 166.653 147.731 212.427 1.00 94.71 274 ALA B C 1
ATOM 4000 O O . ALA B 1 274 ? 167.851 147.921 212.188 1.00 94.71 274 ALA B O 1
ATOM 4002 N N . LYS B 1 275 ? 165.833 147.165 211.546 1.00 90.77 275 LYS B N 1
ATOM 4003 C CA . LYS B 1 275 ? 166.283 146.694 210.243 1.00 90.77 275 LYS B CA 1
ATOM 4004 C C . LYS B 1 275 ? 166.150 147.744 209.148 1.00 90.77 275 LYS B C 1
ATOM 4005 O O . LYS B 1 275 ? 166.476 147.456 207.992 1.00 90.77 275 LYS B O 1
ATOM 4011 N N . LYS B 1 276 ? 165.683 148.946 209.478 1.00 88.21 276 LYS B N 1
ATOM 4012 C CA . LYS B 1 276 ? 165.439 149.980 208.479 1.00 88.21 276 LYS B CA 1
ATOM 4013 C C . LYS B 1 276 ? 166.698 150.732 208.072 1.00 88.21 276 LYS B C 1
ATOM 4014 O O . LYS B 1 276 ? 166.629 151.583 207.178 1.00 88.21 276 LYS B O 1
ATOM 4020 N N . SER B 1 277 ? 167.838 150.456 208.709 1.00 86.89 277 SER B N 1
ATOM 4021 C CA . SER B 1 277 ? 169.075 151.130 208.328 1.00 86.89 277 SER B CA 1
ATOM 4022 C C . SER B 1 277 ? 169.475 150.786 206.896 1.00 86.89 277 SER B C 1
ATOM 4023 O O . SER B 1 277 ? 169.882 151.666 206.128 1.00 86.89 277 SER B O 1
ATOM 4026 N N . ALA B 1 278 ? 169.359 149.517 206.519 1.00 79.37 278 ALA B N 1
ATOM 4027 C CA . ALA B 1 278 ? 169.662 149.107 205.157 1.00 79.37 278 ALA B CA 1
ATOM 4028 C C . ALA B 1 278 ? 168.617 149.649 204.189 1.00 79.37 278 ALA B C 1
ATOM 4029 O O . ALA B 1 278 ? 167.458 149.871 204.548 1.00 79.37 278 ALA B O 1
ATOM 4031 N N . GLN B 1 279 ? 169.044 149.867 202.950 1.00 67.93 279 GLN B N 1
ATOM 4032 C CA . GLN B 1 279 ? 168.187 150.393 201.899 1.00 67.93 279 GLN B CA 1
ATOM 4033 C C . GLN B 1 279 ? 167.950 149.327 200.841 1.00 67.93 279 GLN B C 1
ATOM 4034 O O . GLN B 1 279 ? 168.870 148.594 200.466 1.00 67.93 279 GLN B O 1
ATOM 4040 N N . LEU B 1 280 ? 166.713 149.248 200.362 1.00 56.58 280 LEU B N 1
ATOM 4041 C CA . LEU B 1 280 ? 166.300 148.235 199.402 1.00 56.58 280 LEU B CA 1
ATOM 4042 C C . LEU B 1 280 ? 166.040 148.888 198.053 1.00 56.58 280 LEU B C 1
ATOM 4043 O O . LEU B 1 280 ? 165.374 149.925 197.977 1.00 56.58 280 LEU B O 1
ATOM 4048 N N . PHE B 1 281 ? 166.566 148.281 196.995 1.00 50.63 281 PHE B N 1
ATOM 4049 C CA . PHE B 1 281 ? 166.383 148.760 195.633 1.00 50.63 281 PHE B CA 1
ATOM 4050 C C . PHE B 1 281 ? 165.603 147.716 194.849 1.00 50.63 281 PHE B C 1
ATOM 4051 O O . PHE B 1 281 ? 165.981 146.542 194.834 1.00 50.63 281 PHE B O 1
ATOM 4059 N N . PHE B 1 282 ? 164.520 148.140 194.204 1.00 47.94 282 PHE B N 1
ATOM 4060 C CA . PHE B 1 282 ? 163.707 147.267 193.369 1.00 47.94 282 PHE B CA 1
ATOM 4061 C C . PHE B 1 282 ? 163.619 147.864 191.975 1.00 47.94 282 PHE B C 1
ATOM 4062 O O . PHE B 1 282 ? 163.317 149.052 191.826 1.00 47.94 282 PHE B O 1
ATOM 4070 N N . VAL B 1 283 ? 163.883 147.051 190.959 1.00 44.21 283 VAL B N 1
ATOM 4071 C CA . VAL B 1 283 ? 163.802 147.519 189.581 1.00 44.21 283 VAL B CA 1
ATOM 4072 C C . VAL B 1 283 ? 163.166 146.436 188.720 1.00 44.21 283 VAL B C 1
ATOM 4073 O O . VAL B 1 283 ? 163.352 145.239 188.961 1.00 44.21 283 VAL B O 1
ATOM 4077 N N . VAL B 1 284 ? 162.377 146.865 187.738 1.00 42.95 284 VAL B N 1
ATOM 4078 C CA . VAL B 1 284 ? 161.708 145.975 186.799 1.00 42.95 284 VAL B CA 1
ATOM 4079 C C . VAL B 1 284 ? 162.048 146.435 185.391 1.00 42.95 284 VAL B C 1
ATOM 4080 O O . VAL B 1 284 ? 161.948 147.627 185.082 1.00 42.95 284 VAL B O 1
ATOM 4084 N N . PHE B 1 285 ? 162.454 145.497 184.543 1.00 42.85 285 PHE B N 1
ATOM 4085 C CA . PHE B 1 285 ? 162.785 145.780 183.154 1.00 42.85 285 PHE B CA 1
ATOM 4086 C C . PHE B 1 285 ? 161.854 145.000 182.241 1.00 42.85 285 PHE B C 1
ATOM 4087 O O . PHE B 1 285 ? 161.645 143.797 182.440 1.00 42.85 285 PHE B O 1
ATOM 4095 N N . GLU B 1 286 ? 161.297 145.688 181.247 1.00 49.53 286 GLU B N 1
ATOM 4096 C CA . GLU B 1 286 ? 160.454 145.064 180.236 1.00 49.53 286 GLU B CA 1
ATOM 4097 C C . GLU B 1 286 ? 160.479 145.927 178.985 1.00 49.53 286 GLU B C 1
ATOM 4098 O O . GLU B 1 286 ? 160.855 147.100 179.025 1.00 49.53 286 GLU B O 1
ATOM 4104 N N . TRP B 1 287 ? 160.061 145.331 177.873 1.00 48.40 287 TRP B N 1
ATOM 4105 C CA . TRP B 1 287 ? 159.966 146.035 176.602 1.00 48.40 287 TRP B CA 1
ATOM 4106 C C . TRP B 1 287 ? 158.622 146.744 176.509 1.00 48.40 287 TRP B C 1
ATOM 4107 O O . TRP B 1 287 ? 157.586 146.171 176.856 1.00 48.40 287 TRP B O 1
ATOM 4118 N N . LYS B 1 288 ? 158.643 147.993 176.042 1.00 50.70 288 LYS B N 1
ATOM 4119 C CA . LYS B 1 288 ? 157.405 148.758 175.939 1.00 50.70 288 LYS B CA 1
ATOM 4120 C C . LYS B 1 288 ? 156.530 148.251 174.800 1.00 50.70 288 LYS B C 1
ATOM 4121 O O . LYS B 1 288 ? 155.319 148.071 174.968 1.00 50.70 288 LYS B O 1
ATOM 4127 N N . ASP B 1 289 ? 157.120 148.013 173.634 1.00 55.94 289 ASP B N 1
ATOM 4128 C CA . ASP B 1 289 ? 156.367 147.661 172.442 1.00 55.94 289 ASP B CA 1
ATOM 4129 C C . ASP B 1 289 ? 157.262 146.870 171.509 1.00 55.94 289 ASP B C 1
ATOM 4130 O O . ASP B 1 289 ? 158.495 146.905 171.645 1.00 55.94 289 ASP B O 1
ATOM 4135 N N . PRO B 1 290 ? 156.688 146.126 170.555 1.00 58.68 290 PRO B N 1
ATOM 4136 C CA . PRO B 1 290 ? 157.513 145.312 169.655 1.00 58.68 290 PRO B CA 1
ATOM 4137 C C . PRO B 1 290 ? 158.084 146.086 168.477 1.00 58.68 290 PRO B C 1
ATOM 4138 O O . PRO B 1 290 ? 158.526 145.481 167.496 1.00 58.68 290 PRO B O 1
ATOM 4142 N N . PHE B 1 291 ? 158.083 147.412 168.549 1.00 58.33 291 PHE B N 1
ATOM 4143 C CA . PHE B 1 291 ? 158.536 148.251 167.447 1.00 58.33 291 PHE B CA 1
ATOM 4144 C C . PHE B 1 291 ? 159.949 148.757 167.709 1.00 58.33 291 PHE B C 1
ATOM 4145 O O . PHE B 1 291 ? 160.215 149.364 168.751 1.00 58.33 291 PHE B O 1
ATOM 4153 N N . ILE B 1 292 ? 160.846 148.502 166.758 1.00 56.52 292 ILE B N 1
ATOM 4154 C CA . ILE B 1 292 ? 162.218 148.992 166.794 1.00 56.52 292 ILE B CA 1
ATOM 4155 C C . ILE B 1 292 ? 162.329 150.162 165.830 1.00 56.52 292 ILE B C 1
ATOM 4156 O O . ILE B 1 292 ? 161.856 150.081 164.687 1.00 56.52 292 ILE B O 1
ATOM 4161 N N . GLN B 1 293 ? 162.943 151.251 166.292 1.00 60.75 293 GLN B N 1
ATOM 4162 C CA . GLN B 1 293 ? 163.120 152.451 165.493 1.00 60.75 293 GLN B CA 1
ATOM 4163 C C . GLN B 1 293 ? 164.464 152.405 164.780 1.00 60.75 293 GLN B C 1
ATOM 4164 O O . GLN B 1 293 ? 165.464 151.965 165.348 1.00 60.75 293 GLN B O 1
ATOM 4170 N N . LYS B 1 294 ? 164.457 152.846 163.512 1.00 66.54 294 LYS B N 1
ATOM 4171 C CA . LYS B 1 294 ? 165.689 152.833 162.677 1.00 66.54 294 LYS B CA 1
ATOM 4172 C C . LYS B 1 294 ? 165.886 154.205 162.022 1.00 66.54 294 LYS B C 1
ATOM 4173 O O . LYS B 1 294 ? 164.988 154.628 161.271 1.00 66.54 294 LYS B O 1
ATOM 4179 N N . VAL B 1 295 ? 167.017 154.863 162.287 1.00 68.83 295 VAL B N 1
ATOM 4180 C CA . VAL B 1 295 ? 167.344 156.175 161.741 1.00 68.83 295 VAL B CA 1
ATOM 4181 C C . VAL B 1 295 ? 168.485 155.990 160.753 1.00 68.83 295 VAL B C 1
ATOM 4182 O O . VAL B 1 295 ? 169.554 155.483 161.120 1.00 68.83 295 VAL B O 1
ATOM 4186 N N . GLN B 1 296 ? 168.265 156.413 159.511 1.00 71.73 296 GLN B N 1
ATOM 4187 C CA . GLN B 1 296 ? 169.219 156.152 158.444 1.00 71.73 296 GLN B CA 1
ATOM 4188 C C . GLN B 1 296 ? 169.246 157.333 157.486 1.00 71.73 296 GLN B C 1
ATOM 4189 O O . GLN B 1 296 ? 168.291 158.103 157.400 1.00 71.73 296 GLN B O 1
ATOM 4195 N N . ASP B 1 297 ? 170.351 157.456 156.750 1.00 75.38 297 ASP B N 1
ATOM 4196 C CA . ASP B 1 297 ? 170.504 158.533 155.779 1.00 75.38 297 ASP B CA 1
ATOM 4197 C C . ASP B 1 297 ? 169.325 158.562 154.817 1.00 75.38 297 ASP B C 1
ATOM 4198 O O . ASP B 1 297 ? 168.916 157.527 154.286 1.00 75.38 297 ASP B O 1
ATOM 4203 N N . ILE B 1 298 ? 168.785 159.762 154.594 1.00 70.81 298 ILE B N 1
ATOM 4204 C CA . ILE B 1 298 ? 167.502 159.894 153.906 1.00 70.81 298 ILE B CA 1
ATOM 4205 C C . ILE B 1 298 ? 167.593 159.378 152.474 1.00 70.81 298 ILE B C 1
ATOM 4206 O O . ILE B 1 298 ? 166.647 158.767 151.961 1.00 70.81 298 ILE B O 1
ATOM 4211 N N . VAL B 1 299 ? 168.721 159.613 151.804 1.00 71.85 299 VAL B N 1
ATOM 4212 C CA . VAL B 1 299 ? 168.889 159.105 150.446 1.00 71.85 299 VAL B CA 1
ATOM 4213 C C . VAL B 1 299 ? 169.064 157.592 150.458 1.00 71.85 299 VAL B C 1
ATOM 4214 O O . VAL B 1 299 ? 168.482 156.877 149.634 1.00 71.85 299 VAL B O 1
ATOM 4218 N N . THR B 1 300 ? 169.859 157.079 151.398 1.00 72.38 300 THR B N 1
ATOM 4219 C CA . THR B 1 300 ? 170.150 155.649 151.433 1.00 72.38 300 THR B CA 1
ATOM 4220 C C . THR B 1 300 ? 168.963 154.851 151.964 1.00 72.38 300 THR B C 1
ATOM 4221 O O . THR B 1 300 ? 168.710 153.729 151.509 1.00 72.38 300 THR B O 1
ATOM 4225 N N . ALA B 1 301 ? 168.210 155.421 152.909 1.00 71.49 301 ALA B N 1
ATOM 4226 C CA . ALA B 1 301 ? 167.098 154.693 153.514 1.00 71.49 301 ALA B CA 1
ATOM 4227 C C . ALA B 1 301 ? 166.004 154.375 152.502 1.00 71.49 301 ALA B C 1
ATOM 4228 O O . ALA B 1 301 ? 165.359 153.325 152.598 1.00 71.49 301 ALA B O 1
ATOM 4230 N N . ASN B 1 302 ? 165.779 155.259 151.533 1.00 74.78 302 ASN B N 1
ATOM 4231 C CA . ASN B 1 302 ? 164.751 155.076 150.509 1.00 74.78 302 ASN B CA 1
ATOM 4232 C C . ASN B 1 302 ? 165.412 155.180 149.143 1.00 74.78 302 ASN B C 1
ATOM 4233 O O . ASN B 1 302 ? 165.326 156.219 148.474 1.00 74.78 302 ASN B O 1
ATOM 4238 N N . PRO B 1 303 ? 166.097 154.123 148.701 1.00 70.80 303 PRO B N 1
ATOM 4239 C CA . PRO B 1 303 ? 166.748 154.175 147.383 1.00 70.80 303 PRO B CA 1
ATOM 4240 C C . PRO B 1 303 ? 165.775 154.335 146.231 1.00 70.80 303 PRO B C 1
ATOM 4241 O O . PRO B 1 303 ? 166.156 154.864 145.180 1.00 70.80 303 PRO B O 1
ATOM 4245 N N . TRP B 1 304 ? 164.525 153.897 146.398 1.00 72.67 304 TRP B N 1
ATOM 4246 C CA . TRP B 1 304 ? 163.584 153.895 145.283 1.00 72.67 304 TRP B CA 1
ATOM 4247 C C . TRP B 1 304 ? 163.188 155.305 144.868 1.00 72.67 304 TRP B C 1
ATOM 4248 O O . TRP B 1 304 ? 162.968 155.557 143.679 1.00 72.67 304 TRP B O 1
ATOM 4259 N N . ASN B 1 305 ? 163.091 156.234 145.822 1.00 73.21 305 ASN B N 1
ATOM 4260 C CA . ASN B 1 305 ? 162.800 157.620 145.470 1.00 73.21 305 ASN B CA 1
ATOM 4261 C C . ASN B 1 305 ? 163.909 158.211 144.610 1.00 73.21 305 ASN B C 1
ATOM 4262 O O . ASN B 1 305 ? 163.641 158.885 143.607 1.00 73.21 305 ASN B O 1
ATOM 4267 N N . THR B 1 306 ? 165.166 157.960 144.981 1.00 72.32 306 THR B N 1
ATOM 4268 C CA . THR B 1 306 ? 166.284 158.445 144.182 1.00 72.32 306 THR B CA 1
ATOM 4269 C C . THR B 1 306 ? 166.326 157.762 142.822 1.00 72.32 306 THR B C 1
ATOM 4270 O O . THR B 1 306 ? 166.672 158.393 141.818 1.00 72.32 306 THR B O 1
ATOM 4274 N N . ILE B 1 307 ? 165.981 156.474 142.768 1.00 71.47 307 ILE B N 1
ATOM 4275 C CA . ILE B 1 307 ? 165.940 155.770 141.488 1.00 71.47 307 ILE B CA 1
ATOM 4276 C C . ILE B 1 307 ? 164.887 156.385 140.576 1.00 71.47 307 ILE B C 1
ATOM 4277 O O . ILE B 1 307 ? 165.123 156.591 139.380 1.00 71.47 307 ILE B O 1
ATOM 4282 N N . ALA B 1 308 ? 163.709 156.687 141.126 1.00 72.07 308 ALA B N 1
ATOM 4283 C CA . ALA B 1 308 ? 162.661 157.328 140.339 1.00 72.07 308 ALA B CA 1
ATOM 4284 C C . ALA B 1 308 ? 163.097 158.707 139.861 1.00 72.07 308 ALA B C 1
ATOM 4285 O O . ALA B 1 308 ? 162.853 159.078 138.707 1.00 72.07 308 ALA B O 1
ATOM 4287 N N . LEU B 1 309 ? 163.747 159.478 140.736 1.00 73.57 309 LEU B N 1
ATOM 4288 C CA . LEU B 1 309 ? 164.225 160.799 140.339 1.00 73.57 309 LEU B CA 1
ATOM 4289 C C . LEU B 1 309 ? 165.254 160.703 139.220 1.00 73.57 309 LEU B C 1
ATOM 4290 O O . LEU B 1 309 ? 165.213 161.483 138.262 1.00 73.57 309 LEU B O 1
ATOM 4295 N N . LEU B 1 310 ? 166.183 159.750 139.319 1.00 75.36 310 LEU B N 1
ATOM 4296 C CA . LEU B 1 310 ? 167.203 159.599 138.286 1.00 75.36 310 LEU B CA 1
ATOM 4297 C C . LEU B 1 310 ? 166.599 159.131 136.969 1.00 75.36 310 LEU B C 1
ATOM 4298 O O . LEU B 1 310 ? 167.005 159.593 135.896 1.00 75.36 310 LEU B O 1
ATOM 4303 N N . CYS B 1 311 ? 165.636 158.209 137.025 1.00 77.63 311 CYS B N 1
ATOM 4304 C CA . CYS B 1 311 ? 164.970 157.767 135.804 1.00 77.63 311 CYS B CA 1
ATOM 4305 C C . CYS B 1 311 ? 164.229 158.921 135.141 1.00 77.63 311 CYS B C 1
ATOM 4306 O O . CYS B 1 311 ? 164.298 159.096 133.917 1.00 77.63 311 CYS B O 1
ATOM 4309 N N . GLY B 1 312 ? 163.526 159.728 135.939 1.00 74.70 312 GLY B N 1
ATOM 4310 C CA . GLY B 1 312 ? 162.869 160.902 135.391 1.00 74.70 312 GLY B CA 1
ATOM 4311 C C . GLY B 1 312 ? 163.848 161.887 134.783 1.00 74.70 312 GLY B C 1
ATOM 4312 O O . GLY B 1 312 ? 163.588 162.459 133.724 1.00 74.70 312 GLY B O 1
ATOM 4313 N N . ALA B 1 313 ? 164.992 162.095 135.441 1.00 75.34 313 ALA B N 1
ATOM 4314 C CA . ALA B 1 313 ? 165.996 163.014 134.913 1.00 75.34 313 ALA B CA 1
ATOM 4315 C C . ALA B 1 313 ? 166.561 162.520 133.587 1.00 75.34 313 ALA B C 1
ATOM 4316 O O . ALA B 1 313 ? 166.736 163.304 132.646 1.00 75.34 313 ALA B O 1
ATOM 4318 N N . PHE B 1 314 ? 166.853 161.221 133.491 1.00 77.24 314 PHE B N 1
ATOM 4319 C CA . PHE B 1 314 ? 167.368 160.672 132.239 1.00 77.24 314 PHE B CA 1
ATOM 4320 C C . PHE B 1 314 ? 166.340 160.776 131.119 1.00 77.24 314 PHE B C 1
ATOM 4321 O O . PHE B 1 314 ? 166.680 161.144 129.988 1.00 77.24 314 PHE B O 1
ATOM 4329 N N . LEU B 1 315 ? 165.077 160.455 131.410 1.00 74.77 315 LEU B N 1
ATOM 4330 C CA . LEU B 1 315 ? 164.049 160.567 130.380 1.00 74.77 315 LEU B CA 1
ATOM 4331 C C . LEU B 1 315 ? 163.850 162.018 129.958 1.00 74.77 315 LEU B C 1
ATOM 4332 O O . LEU B 1 315 ? 163.628 162.303 128.776 1.00 74.77 315 LEU B O 1
ATOM 4337 N N . ALA B 1 316 ? 163.941 162.950 130.910 1.00 75.80 316 ALA B N 1
ATOM 4338 C CA . ALA B 1 316 ? 163.867 164.367 130.575 1.00 75.80 316 ALA B CA 1
ATOM 4339 C C . ALA B 1 316 ? 165.024 164.779 129.677 1.00 75.80 316 ALA B C 1
ATOM 4340 O O . ALA B 1 316 ? 164.846 165.577 128.752 1.00 75.80 316 ALA B O 1
ATOM 4342 N N . LEU B 1 317 ? 166.222 164.249 129.938 1.00 77.84 317 LEU B N 1
ATOM 4343 C CA . LEU B 1 317 ? 167.369 164.554 129.084 1.00 77.84 317 LEU B CA 1
ATOM 4344 C C . LEU B 1 317 ? 167.167 164.021 127.669 1.00 77.84 317 LEU B C 1
ATOM 4345 O O . LEU B 1 317 ? 167.484 164.704 126.686 1.00 77.84 317 LEU B O 1
ATOM 4350 N N . PHE B 1 318 ? 166.646 162.798 127.548 1.00 81.14 318 PHE B N 1
ATOM 4351 C CA . PHE B 1 318 ? 166.362 162.244 126.226 1.00 81.14 318 PHE B CA 1
ATOM 4352 C C . PHE B 1 318 ? 165.317 163.078 125.493 1.00 81.14 318 PHE B C 1
ATOM 4353 O O . PHE B 1 318 ? 165.453 163.351 124.292 1.00 81.14 318 PHE B O 1
ATOM 4361 N N . LYS B 1 319 ? 164.278 163.492 126.223 1.00 81.76 319 LYS B N 1
ATOM 4362 C CA . LYS B 1 319 ? 163.211 164.329 125.614 1.00 81.76 319 LYS B CA 1
ATOM 4363 C C . LYS B 1 319 ? 163.826 165.651 125.144 1.00 81.76 319 LYS B C 1
ATOM 4364 O O . LYS B 1 319 ? 163.510 166.073 124.019 1.00 81.76 319 LYS B O 1
ATOM 4370 N N . ALA B 1 320 ? 164.684 166.263 125.968 1.00 85.43 320 ALA B N 1
ATOM 4371 C CA . ALA B 1 320 ? 165.306 167.530 125.600 1.00 85.43 320 ALA B CA 1
ATOM 4372 C C . ALA B 1 320 ? 166.187 167.371 124.372 1.00 85.43 320 ALA B C 1
ATOM 4373 O O . ALA B 1 320 ? 166.222 168.253 123.508 1.00 85.43 320 ALA B O 1
ATOM 4375 N N . ALA B 1 321 ? 166.914 166.255 124.279 1.00 86.11 321 ALA B N 1
ATOM 4376 C CA . ALA B 1 321 ? 167.723 165.999 123.092 1.00 86.11 321 ALA B CA 1
ATOM 4377 C C . ALA B 1 321 ? 166.852 165.864 121.849 1.00 86.11 321 ALA B C 1
ATOM 4378 O O . ALA B 1 321 ? 167.190 166.390 120.780 1.00 86.11 321 ALA B O 1
ATOM 4380 N N . GLU B 1 322 ? 165.724 165.159 121.972 1.00 89.88 322 GLU B N 1
ATOM 4381 C CA . GLU B 1 322 ? 164.812 165.022 120.839 1.00 89.88 322 GLU B CA 1
ATOM 4382 C C . GLU B 1 322 ? 164.245 166.374 120.418 1.00 89.88 322 GLU B C 1
ATOM 4383 O O . GLU B 1 322 ? 164.152 166.672 119.220 1.00 89.88 322 GLU B O 1
ATOM 4389 N N . PHE B 1 323 ? 163.864 167.208 121.389 1.00 90.35 323 PHE B N 1
ATOM 4390 C CA . PHE B 1 323 ? 163.362 168.540 121.063 1.00 90.35 323 PHE B CA 1
ATOM 4391 C C . PHE B 1 323 ? 164.436 169.397 120.408 1.00 90.35 323 PHE B C 1
ATOM 4392 O O . PHE B 1 323 ? 164.143 170.177 119.496 1.00 90.35 323 PHE B O 1
ATOM 4400 N N . ALA B 1 324 ? 165.683 169.283 120.870 1.00 94.95 324 ALA B N 1
ATOM 4401 C CA . ALA B 1 324 ? 166.767 170.037 120.251 1.00 94.95 324 ALA B CA 1
ATOM 4402 C C . ALA B 1 324 ? 166.989 169.602 118.809 1.00 94.95 324 ALA B C 1
ATOM 4403 O O . ALA B 1 324 ? 167.202 170.441 117.926 1.00 94.95 324 ALA B O 1
ATOM 4405 N N . LYS B 1 325 ? 166.945 168.293 118.551 1.00 97.57 325 LYS B N 1
ATOM 4406 C CA . LYS B 1 325 ? 167.080 167.813 117.178 1.00 97.57 325 LYS B CA 1
ATOM 4407 C C . LYS B 1 325 ? 165.933 168.313 116.308 1.00 97.57 325 LYS B C 1
ATOM 4408 O O . LYS B 1 325 ? 166.145 168.735 115.162 1.00 97.57 325 LYS B O 1
ATOM 4414 N N . LEU B 1 326 ? 164.709 168.284 116.842 1.00 100.65 326 LEU B N 1
ATOM 4415 C CA . LEU B 1 326 ? 163.560 168.779 116.091 1.00 100.65 326 LEU B CA 1
ATOM 4416 C C . LEU B 1 326 ? 163.694 170.267 115.792 1.00 100.65 326 LEU B C 1
ATOM 4417 O O . LEU B 1 326 ? 163.372 170.716 114.688 1.00 100.65 326 LEU B O 1
ATOM 4422 N N . SER B 1 327 ? 164.162 171.049 116.768 1.00 103.98 327 SER B N 1
ATOM 4423 C CA . SER B 1 327 ? 164.347 172.482 116.557 1.00 103.98 327 SER B CA 1
ATOM 4424 C C . SER B 1 327 ? 165.431 172.756 115.523 1.00 103.98 327 SER B C 1
ATOM 4425 O O . SER B 1 327 ? 165.295 173.670 114.701 1.00 103.98 327 SER B O 1
ATOM 4428 N N . ILE B 1 328 ? 166.521 171.987 115.558 1.00 107.88 328 ILE B N 1
ATOM 4429 C CA . ILE B 1 328 ? 167.579 172.150 114.564 1.00 107.88 328 ILE B CA 1
ATOM 4430 C C . ILE B 1 328 ? 167.038 171.863 113.169 1.00 107.88 328 ILE B C 1
ATOM 4431 O O . ILE B 1 328 ? 167.291 172.612 112.216 1.00 107.88 328 ILE B O 1
ATOM 4436 N N . LYS B 1 329 ? 166.275 170.775 113.032 1.00 111.79 329 LYS B N 1
ATOM 4437 C CA . LYS B 1 329 ? 165.687 170.448 111.736 1.00 111.79 329 LYS B CA 1
ATOM 4438 C C . LYS B 1 329 ? 164.709 171.528 111.285 1.00 111.79 329 LYS B C 1
ATOM 4439 O O . LYS B 1 329 ? 164.668 171.884 110.102 1.00 111.79 329 LYS B O 1
ATOM 4445 N N . TRP B 1 330 ? 163.911 172.033 112.230 1.00 116.08 330 TRP B N 1
ATOM 4446 C CA . TRP B 1 330 ? 162.941 173.111 111.901 1.00 116.08 330 TRP B CA 1
ATOM 4447 C C . TRP B 1 330 ? 163.699 174.327 111.361 1.00 116.08 330 TRP B C 1
ATOM 4448 O O . TRP B 1 330 ? 163.305 174.837 110.296 1.00 116.08 330 TRP B O 1
ATOM 4459 N N . MET B 1 331 ? 164.744 174.768 112.069 1.00 118.42 331 MET B N 1
ATOM 4460 C CA . MET B 1 331 ? 165.483 175.948 111.633 1.00 118.42 331 MET B CA 1
ATOM 4461 C C . MET B 1 331 ? 166.167 175.719 110.292 1.00 118.42 331 M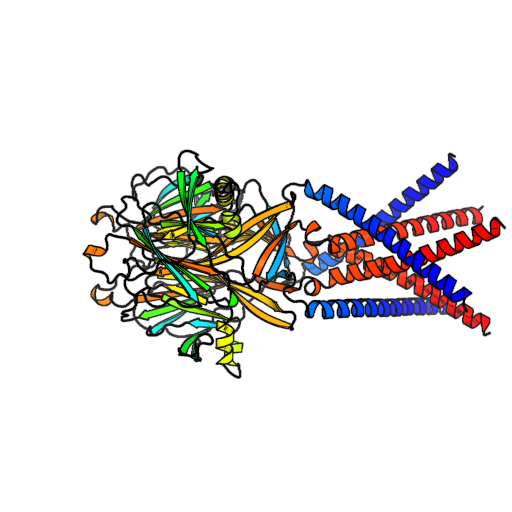ET B C 1
ATOM 4462 O O . MET B 1 331 ? 166.198 176.626 109.452 1.00 118.42 331 MET B O 1
ATOM 4467 N N . ILE B 1 332 ? 166.708 174.519 110.066 1.00 119.28 332 ILE B N 1
ATOM 4468 C CA . ILE B 1 332 ? 167.324 174.219 108.776 1.00 119.28 332 ILE B CA 1
ATOM 4469 C C . ILE B 1 332 ? 166.286 174.283 107.663 1.00 119.28 332 ILE B C 1
ATOM 4470 O O . ILE B 1 332 ? 166.538 174.842 106.588 1.00 119.28 332 ILE B O 1
ATOM 4472 N N . LYS B 1 333 ? 165.102 173.713 107.903 1.00 122.48 333 LYS B N 1
ATOM 4473 C CA . LYS B 1 333 ? 164.045 173.744 106.897 1.00 122.48 333 LYS B CA 1
ATOM 4474 C C . LYS B 1 333 ? 163.566 175.167 106.641 1.00 122.48 333 LYS B C 1
ATOM 4475 O O . LYS B 1 333 ? 163.285 175.537 105.495 1.00 122.48 333 LYS B O 1
ATOM 4481 N N . ILE B 1 334 ? 163.460 175.978 107.696 1.00 123.50 334 ILE B N 1
ATOM 4482 C CA . ILE B 1 334 ? 163.048 177.369 107.527 1.00 123.50 334 ILE B CA 1
ATOM 4483 C C . ILE B 1 334 ? 164.074 178.132 106.700 1.00 123.50 334 ILE B C 1
ATOM 4484 O O . ILE B 1 334 ? 163.718 178.914 105.809 1.00 123.50 334 ILE B O 1
ATOM 4486 N N . ARG B 1 335 ? 165.362 177.922 106.983 1.00 125.21 335 ARG B N 1
ATOM 4487 C CA . ARG B 1 335 ? 166.406 178.584 106.207 1.00 125.21 335 ARG B CA 1
ATOM 4488 C C . ARG B 1 335 ? 166.375 178.142 104.749 1.00 125.21 335 ARG B C 1
ATOM 4489 O O . ARG B 1 335 ? 166.548 178.963 103.840 1.00 125.21 335 ARG B O 1
ATOM 4491 N N . LYS B 1 336 ? 166.160 176.847 104.505 1.00 126.32 336 LYS B N 1
ATOM 4492 C CA . LYS B 1 336 ? 166.092 176.355 103.132 1.00 126.32 336 LYS B CA 1
ATOM 4493 C C . LYS B 1 336 ? 164.895 176.939 102.391 1.00 126.32 336 LYS B C 1
ATOM 4494 O O . LYS B 1 336 ? 165.009 177.329 101.223 1.00 126.32 336 LYS B O 1
ATOM 4496 N N . ARG B 1 337 ? 163.736 177.001 103.051 1.00 126.19 337 ARG B N 1
ATOM 4497 C CA . ARG B 1 337 ? 162.541 177.537 102.407 1.00 126.19 337 ARG B CA 1
ATOM 4498 C C . ARG B 1 337 ? 162.681 179.028 102.128 1.00 126.19 337 ARG B C 1
ATOM 4499 O O . ARG B 1 337 ? 162.274 179.508 101.064 1.00 126.19 337 ARG B O 1
ATOM 4501 N N . TYR B 1 338 ? 163.246 179.778 103.077 1.00 126.69 338 TYR B N 1
ATOM 4502 C CA . TYR B 1 338 ? 163.427 181.212 102.874 1.00 126.69 338 TYR B CA 1
ATOM 4503 C C . TYR B 1 338 ? 164.403 181.492 101.738 1.00 126.69 338 TYR B C 1
ATOM 4504 O O . TYR B 1 338 ? 164.177 182.393 100.922 1.00 126.69 338 TYR B O 1
ATOM 4506 N N . LEU B 1 339 ? 165.490 180.730 101.668 1.00 127.27 339 LEU B N 1
ATOM 4507 C CA . LEU B 1 339 ? 166.490 180.916 100.624 1.00 127.27 339 LEU B CA 1
ATOM 4508 C C . LEU B 1 339 ? 167.181 179.599 100.289 1.00 127.27 339 LEU B C 1
ATOM 4509 O O . LEU B 1 339 ? 167.721 178.929 101.169 1.00 127.27 339 LEU B O 1
ATOM 4511 N N . PHE C 1 57 ? 139.191 176.944 110.935 1.00 131.65 57 PHE C N 1
ATOM 4512 C CA . PHE C 1 57 ? 137.836 177.346 111.292 1.00 131.65 57 PHE C CA 1
ATOM 4513 C C . PHE C 1 57 ? 137.144 176.267 112.118 1.00 131.65 57 PHE C C 1
ATOM 4514 O O . PHE C 1 57 ? 137.688 175.792 113.115 1.00 131.65 57 PHE C O 1
ATOM 4516 N N . SER C 1 58 ? 135.935 175.888 111.696 1.00 131.24 58 SER C N 1
ATOM 4517 C CA . SER C 1 58 ? 135.187 174.862 112.416 1.00 131.24 58 SER C CA 1
ATOM 4518 C C . SER C 1 58 ? 135.890 173.511 112.347 1.00 131.24 58 SER C C 1
ATOM 4519 O O . SER C 1 58 ? 135.939 172.778 113.341 1.00 131.24 58 SER C O 1
ATOM 4522 N N . LYS C 1 59 ? 136.431 173.161 111.177 1.00 130.30 59 LYS C N 1
ATOM 4523 C CA . LYS C 1 59 ? 137.101 171.872 111.026 1.00 130.30 59 LYS C CA 1
ATOM 4524 C C . LYS C 1 59 ? 138.345 171.785 111.901 1.00 130.30 59 LYS C C 1
ATOM 4525 O O . LYS C 1 59 ? 138.595 170.754 112.538 1.00 130.30 59 LYS C O 1
ATOM 4527 N N . ALA C 1 60 ? 139.142 172.856 111.941 1.00 128.76 60 ALA C N 1
ATOM 4528 C CA . ALA C 1 60 ? 140.341 172.854 112.774 1.00 128.76 60 ALA C CA 1
ATOM 4529 C C . ALA C 1 60 ? 139.985 172.750 114.251 1.00 128.76 60 ALA C C 1
ATOM 4530 O O . ALA C 1 60 ? 140.639 172.019 115.005 1.00 128.76 60 ALA C O 1
ATOM 4532 N N . CYS C 1 61 ? 138.950 173.475 114.682 1.00 127.90 61 CYS C N 1
ATOM 4533 C CA . CYS C 1 61 ? 138.516 173.389 116.073 1.00 127.90 61 CYS C CA 1
ATOM 4534 C C . CYS C 1 61 ? 138.019 171.989 116.410 1.00 127.90 61 CYS C C 1
ATOM 4535 O O . CYS C 1 61 ? 138.308 171.464 117.490 1.00 127.90 61 CYS C O 1
ATOM 4538 N N . LEU C 1 62 ? 137.265 171.370 115.497 1.00 124.72 62 LEU C N 1
ATOM 4539 C CA . LEU C 1 62 ? 136.786 170.012 115.732 1.00 124.72 62 LEU C CA 1
ATOM 4540 C C . LEU C 1 62 ? 137.944 169.027 115.831 1.00 124.72 62 LEU C C 1
ATOM 4541 O O . LEU C 1 62 ? 137.947 168.145 116.698 1.00 124.72 62 LEU C O 1
ATOM 4543 N N . LYS C 1 63 ? 138.938 169.161 114.948 1.00 121.11 63 LYS C N 1
ATOM 4544 C CA . LYS C 1 63 ? 140.101 168.280 115.008 1.00 121.11 63 LYS C CA 1
ATOM 4545 C C . LYS C 1 63 ? 140.872 168.473 116.307 1.00 121.11 63 LYS C C 1
ATOM 4546 O O . LYS C 1 63 ? 141.324 167.499 116.921 1.00 121.11 63 LYS C O 1
ATOM 4552 N N . ASN C 1 64 ? 141.036 169.726 116.741 1.00 119.60 64 ASN C N 1
ATOM 4553 C CA . ASN C 1 64 ? 141.726 169.988 117.999 1.00 119.60 64 ASN C CA 1
ATOM 4554 C C . ASN C 1 64 ? 140.965 169.399 119.180 1.00 119.60 64 ASN C C 1
ATOM 4555 O O . ASN C 1 64 ? 141.570 168.829 120.095 1.00 119.60 64 ASN C O 1
ATOM 4557 N N . VAL C 1 65 ? 139.636 169.529 119.179 1.00 117.10 65 VAL C N 1
ATOM 4558 C CA . VAL C 1 65 ? 138.828 168.963 120.256 1.00 117.10 65 VAL C CA 1
ATOM 4559 C C . VAL C 1 65 ? 138.951 167.446 120.274 1.00 117.10 65 VAL C C 1
ATOM 4560 O O . VAL C 1 65 ? 139.075 166.829 121.341 1.00 117.10 65 VAL C O 1
ATOM 4564 N N . PHE C 1 66 ? 138.916 166.819 119.095 1.00 114.15 66 PHE C N 1
ATOM 4565 C CA . PHE C 1 66 ? 139.073 165.370 119.025 1.00 114.15 66 PHE C CA 1
ATOM 4566 C C . PHE C 1 66 ? 140.438 164.938 119.544 1.00 114.15 66 PHE C C 1
ATOM 4567 O O . PHE C 1 66 ? 140.545 163.959 120.291 1.00 114.15 66 PHE C O 1
ATOM 4575 N N . SER C 1 67 ? 141.493 165.665 119.167 1.00 110.39 67 SER C N 1
ATOM 4576 C CA . SER C 1 67 ? 142.829 165.333 119.650 1.00 110.39 67 SER C CA 1
ATOM 4577 C C . SER C 1 67 ? 142.926 165.491 121.163 1.00 110.39 67 SER C C 1
ATOM 4578 O O . SER C 1 67 ? 143.539 164.661 121.842 1.00 110.39 67 SER C O 1
ATOM 4581 N N . VAL C 1 68 ? 142.326 166.551 121.709 1.00 107.07 68 VAL C N 1
ATOM 4582 C CA . VAL C 1 68 ? 142.383 166.780 123.152 1.00 107.07 68 VAL C CA 1
ATOM 4583 C C . VAL C 1 68 ? 141.637 165.678 123.897 1.00 107.07 68 VAL C C 1
ATOM 4584 O O . VAL C 1 68 ? 142.111 165.162 124.918 1.00 107.07 68 VAL C O 1
ATOM 4588 N N . LEU C 1 69 ? 140.455 165.300 123.402 1.00 106.61 69 LEU C N 1
ATOM 4589 C CA . LEU C 1 69 ? 139.707 164.240 124.070 1.00 106.61 69 LEU C CA 1
ATOM 4590 C C . LEU C 1 69 ? 140.413 162.895 123.945 1.00 106.61 69 LEU C C 1
ATOM 4591 O O . LEU C 1 69 ? 140.359 162.083 124.874 1.00 106.61 69 LEU C O 1
ATOM 4596 N N . LEU C 1 70 ? 141.091 162.645 122.823 1.00 100.56 70 LEU C N 1
ATOM 4597 C CA . LEU C 1 70 ? 141.867 161.416 122.697 1.00 100.56 70 LEU C CA 1
ATOM 4598 C C . LEU C 1 70 ? 143.053 161.418 123.655 1.00 100.56 70 LEU C C 1
ATOM 4599 O O . LEU C 1 70 ? 143.397 160.378 124.231 1.00 100.56 70 LEU C O 1
ATOM 4604 N N . ILE C 1 71 ? 143.684 162.580 123.842 1.00 96.63 71 ILE C N 1
ATOM 4605 C CA . ILE C 1 71 ? 144.752 162.707 124.831 1.00 96.63 71 ILE C CA 1
ATOM 4606 C C . ILE C 1 71 ? 144.221 162.391 126.220 1.00 96.63 71 ILE C C 1
ATOM 4607 O O . ILE C 1 71 ? 144.861 161.675 127.000 1.00 96.63 71 ILE C O 1
ATOM 4612 N N . PHE C 1 72 ? 143.044 162.924 126.553 1.00 98.86 72 PHE C N 1
ATOM 4613 C CA . PHE C 1 72 ? 142.449 162.651 127.858 1.00 98.86 72 PHE C CA 1
ATOM 4614 C C . PHE C 1 72 ? 142.119 161.171 128.019 1.00 98.86 72 PHE C C 1
ATOM 4615 O O . PHE C 1 72 ? 142.310 160.599 129.098 1.00 98.86 72 PHE C O 1
ATOM 4623 N N . ILE C 1 73 ? 141.621 160.535 126.957 1.00 96.25 73 ILE C N 1
ATOM 4624 C CA . ILE C 1 73 ? 141.294 159.111 127.019 1.00 96.25 73 ILE C CA 1
ATOM 4625 C C . ILE C 1 73 ? 142.552 158.284 127.262 1.00 96.25 73 ILE C C 1
ATOM 4626 O O . ILE C 1 73 ? 142.566 157.366 128.093 1.00 96.25 73 ILE C O 1
ATOM 4631 N N . TYR C 1 74 ? 143.631 158.596 126.540 1.00 92.89 74 TYR C N 1
ATOM 4632 C CA . TYR C 1 74 ? 144.876 157.859 126.733 1.00 92.89 74 TYR C CA 1
ATOM 4633 C C . TYR C 1 74 ? 145.464 158.111 128.116 1.00 92.89 74 TYR C C 1
ATOM 4634 O O . TYR C 1 74 ? 146.030 157.199 128.729 1.00 92.89 74 TYR C O 1
ATOM 4643 N N . LEU C 1 75 ? 145.346 159.339 128.625 1.00 88.70 75 LEU C N 1
ATOM 4644 C CA . LEU C 1 75 ? 145.801 159.618 129.982 1.00 88.70 75 LEU C CA 1
ATOM 4645 C C . LEU C 1 75 ? 144.999 158.819 131.000 1.00 88.70 75 LEU C C 1
ATOM 4646 O O . LEU C 1 75 ? 145.557 158.305 131.976 1.00 88.70 75 LEU C O 1
ATOM 4651 N N . LEU C 1 76 ? 143.688 158.706 130.764 1.00 89.09 76 LEU C N 1
ATOM 4652 C CA . LEU C 1 76 ? 142.826 157.897 131.667 1.00 89.09 76 LEU C CA 1
ATOM 4653 C C . LEU C 1 76 ? 143.290 156.438 131.622 1.00 89.09 76 LEU C C 1
ATOM 4654 O O . LEU C 1 76 ? 143.380 155.824 132.698 1.00 89.09 76 LEU C O 1
ATOM 4659 N N . LEU C 1 77 ? 143.578 155.914 130.425 1.00 87.98 77 LEU C N 1
ATOM 4660 C CA . LEU C 1 77 ? 144.018 154.526 130.305 1.00 87.98 77 LEU C CA 1
ATOM 4661 C C . LEU C 1 77 ? 145.352 154.301 131.011 1.00 87.98 77 LEU C C 1
ATOM 4662 O O . LEU C 1 77 ? 145.540 153.287 131.696 1.00 87.98 77 LEU C O 1
ATOM 4667 N N . MET C 1 78 ? 146.294 155.234 130.849 1.00 85.43 78 MET C N 1
ATOM 4668 C CA . MET C 1 78 ? 147.579 155.118 131.534 1.00 85.43 78 MET C CA 1
ATOM 4669 C C . MET C 1 78 ? 147.404 155.171 133.046 1.00 85.43 78 MET C C 1
ATOM 4670 O O . MET C 1 78 ? 148.045 154.409 133.781 1.00 85.43 78 MET C O 1
ATOM 4675 N N . ALA C 1 79 ? 146.544 156.070 133.530 1.00 84.12 79 ALA C N 1
ATOM 4676 C CA . ALA C 1 79 ? 146.275 156.144 134.960 1.00 84.12 79 ALA C CA 1
ATOM 4677 C C . ALA C 1 79 ? 145.642 154.856 135.465 1.00 84.12 79 ALA C C 1
ATOM 4678 O O . ALA C 1 79 ? 145.966 154.386 136.560 1.00 84.12 79 ALA C O 1
ATOM 4680 N N . VAL C 1 80 ? 144.739 154.269 134.677 1.00 83.38 80 VAL C N 1
ATOM 4681 C CA . VAL C 1 80 ? 144.109 153.009 135.064 1.00 83.38 80 VAL C CA 1
ATOM 4682 C C . VAL C 1 80 ? 145.149 151.901 135.167 1.00 83.38 80 VAL C C 1
ATOM 4683 O O . VAL C 1 80 ? 145.150 151.119 136.125 1.00 83.38 80 VAL C O 1
ATOM 4687 N N . ALA C 1 81 ? 146.050 151.815 134.186 1.00 81.50 81 ALA C N 1
ATOM 4688 C CA . ALA C 1 81 ? 147.081 150.780 134.224 1.00 81.50 81 ALA C CA 1
ATOM 4689 C C . ALA C 1 81 ? 148.016 150.968 135.415 1.00 81.50 81 ALA C C 1
ATOM 4690 O O . ALA C 1 81 ? 148.360 150.000 136.108 1.00 81.50 81 ALA C O 1
ATOM 4692 N N . VAL C 1 82 ? 148.432 152.211 135.671 1.00 79.79 82 VAL C N 1
ATOM 4693 C CA . VAL C 1 82 ? 149.320 152.479 136.799 1.00 79.79 82 VAL C CA 1
ATOM 4694 C C . VAL C 1 82 ? 148.622 152.154 138.114 1.00 79.79 82 VAL C C 1
ATOM 4695 O O . VAL C 1 82 ? 149.227 151.585 139.031 1.00 79.79 82 VAL C O 1
ATOM 4699 N N . PHE C 1 83 ? 147.337 152.498 138.224 1.00 81.69 83 PHE C N 1
ATOM 4700 C CA . PHE C 1 83 ? 146.589 152.192 139.437 1.00 81.69 83 PHE C CA 1
ATOM 4701 C C . PHE C 1 83 ? 146.431 150.690 139.624 1.00 81.69 83 PHE C C 1
ATOM 4702 O O . PHE C 1 83 ? 146.481 150.193 140.752 1.00 81.69 83 PHE C O 1
ATOM 4710 N N . LEU C 1 84 ? 146.230 149.950 138.532 1.00 78.71 84 LEU C N 1
ATOM 4711 C CA . LEU C 1 84 ? 146.137 148.497 138.635 1.00 78.71 84 LEU C CA 1
ATOM 4712 C C . LEU C 1 84 ? 147.448 147.895 139.124 1.00 78.71 84 LEU C C 1
ATOM 4713 O O . LEU C 1 84 ? 147.452 147.002 139.981 1.00 78.71 84 LEU C O 1
ATOM 4718 N N . VAL C 1 85 ? 148.575 148.376 138.592 1.00 76.80 85 VAL C N 1
ATOM 4719 C CA . VAL C 1 85 ? 149.871 147.866 139.038 1.00 76.80 85 VAL C CA 1
ATOM 4720 C C . VAL C 1 85 ? 150.107 148.212 140.504 1.00 76.80 85 VAL C C 1
ATOM 4721 O O . VAL C 1 85 ? 150.611 147.389 141.281 1.00 76.80 85 VAL C O 1
ATOM 4725 N N . TYR C 1 86 ? 149.742 149.431 140.909 1.00 76.92 86 TYR C N 1
ATOM 4726 C CA . TYR C 1 86 ? 149.894 149.826 142.306 1.00 76.92 86 TYR C CA 1
ATOM 4727 C C . TYR C 1 86 ? 149.013 148.980 143.218 1.00 76.92 86 TYR C C 1
ATOM 4728 O O . TYR C 1 86 ? 149.426 148.609 144.323 1.00 76.92 86 TYR C O 1
ATOM 4737 N N . ARG C 1 87 ? 147.801 148.668 142.745 1.00 81.26 87 ARG C N 1
ATOM 4738 C CA . ARG C 1 87 ? 146.862 147.829 143.539 1.00 81.26 87 ARG C CA 1
ATOM 4739 C C . ARG C 1 87 ? 147.458 146.428 143.697 1.00 81.26 87 ARG C C 1
ATOM 4740 O O . ARG C 1 87 ? 147.358 145.871 144.803 1.00 81.26 87 ARG C O 1
ATOM 4748 N N . THR C 1 88 ? 148.048 145.880 142.631 1.00 78.61 88 THR C N 1
ATOM 4749 C CA . THR C 1 88 ? 148.702 144.577 142.723 1.00 78.61 88 THR C CA 1
ATOM 4750 C C . THR C 1 88 ? 149.859 144.613 143.716 1.00 78.61 88 THR C C 1
ATOM 4751 O O . THR C 1 88 ? 150.016 143.700 144.540 1.00 78.61 88 THR C O 1
ATOM 4755 N N . ILE C 1 89 ? 150.668 145.673 143.660 1.00 78.88 89 ILE C N 1
ATOM 4756 C CA . ILE C 1 89 ? 151.795 145.806 144.579 1.00 78.88 89 ILE C CA 1
ATOM 4757 C C . ILE C 1 89 ? 151.303 145.853 146.019 1.00 78.88 89 ILE C C 1
ATOM 4758 O O . ILE C 1 89 ? 151.851 145.182 146.899 1.00 78.88 89 ILE C O 1
ATOM 4763 N N . THR C 1 90 ? 150.256 146.638 146.280 1.00 80.51 90 THR C N 1
ATOM 4764 C CA . THR C 1 90 ? 149.729 146.746 147.637 1.00 80.51 90 THR C CA 1
ATOM 4765 C C . THR C 1 90 ? 149.118 145.433 148.105 1.00 80.51 90 THR C C 1
ATOM 4766 O O . THR C 1 90 ? 149.209 145.089 149.287 1.00 80.51 90 THR C O 1
ATOM 4770 N N . ASP C 1 91 ? 148.468 144.697 147.203 1.00 83.37 91 ASP C N 1
ATOM 4771 C CA . ASP C 1 91 ? 147.905 143.405 147.577 1.00 83.37 91 ASP C CA 1
ATOM 4772 C C . ASP C 1 91 ? 149.003 142.427 147.965 1.00 83.37 91 ASP C C 1
ATOM 4773 O O . ASP C 1 91 ? 148.852 141.654 148.918 1.00 83.37 91 ASP C O 1
ATOM 4778 N N . PHE C 1 92 ? 150.117 142.444 147.233 1.00 84.72 92 PHE C N 1
ATOM 4779 C CA . PHE C 1 92 ? 151.259 141.618 147.613 1.00 84.72 92 PHE C CA 1
ATOM 4780 C C . PHE C 1 92 ? 151.796 142.078 148.969 1.00 84.72 92 PHE C C 1
ATOM 4781 O O . PHE C 1 92 ? 152.021 141.260 149.870 1.00 84.72 92 PHE C O 1
ATOM 4789 N N . ARG C 1 93 ? 151.971 143.387 149.147 0.50 81.84 93 ARG C N 1
ATOM 4790 C CA . ARG C 1 93 ? 152.592 143.862 150.415 0.50 81.84 93 ARG C CA 1
ATOM 4791 C C . ARG C 1 93 ? 151.686 143.554 151.617 0.50 81.84 93 ARG C C 1
ATOM 4792 O O . ARG C 1 93 ? 152.240 143.249 152.687 0.50 81.84 93 ARG C O 1
ATOM 4800 N N . GLU C 1 94 ? 150.360 143.618 151.454 1.00 87.69 94 GLU C N 1
ATOM 4801 C CA . GLU C 1 94 ? 149.469 143.393 152.587 1.00 87.69 94 GLU C CA 1
ATOM 4802 C C . GLU C 1 94 ? 149.648 142.013 153.205 1.00 87.69 94 GLU C C 1
ATOM 4803 O O . GLU C 1 94 ? 149.352 141.831 154.390 1.00 87.69 94 GLU C O 1
ATOM 4809 N N . LYS C 1 95 ? 150.130 141.041 152.436 1.00 88.01 95 LYS C N 1
ATOM 4810 C CA . LYS C 1 95 ? 150.296 139.690 152.947 1.00 88.01 95 LYS C CA 1
ATOM 4811 C C . LYS C 1 95 ? 151.685 139.433 153.515 1.00 88.01 95 LYS C C 1
ATOM 4812 O O . LYS C 1 95 ? 151.943 138.326 153.999 1.00 88.01 95 LYS C O 1
ATOM 4818 N N . LEU C 1 96 ? 152.574 140.422 153.473 1.00 87.11 96 LEU C N 1
ATOM 4819 C CA . LEU C 1 96 ? 153.863 140.330 154.138 1.00 87.11 96 LEU C CA 1
ATOM 4820 C C . LEU C 1 96 ? 153.696 140.466 155.647 1.00 87.11 96 LEU C C 1
ATOM 4821 O O . LEU C 1 96 ? 152.745 141.085 156.134 1.00 87.11 96 LEU C O 1
ATOM 4826 N N . LYS C 1 97 ? 154.628 139.875 156.389 1.00 82.76 97 LYS C N 1
ATOM 4827 C CA . LYS C 1 97 ? 154.669 140.001 157.839 1.00 82.76 97 LYS C CA 1
ATOM 4828 C C . LYS C 1 97 ? 155.876 140.831 158.257 1.00 82.76 97 LYS C C 1
ATOM 4829 O O . LYS C 1 97 ? 156.965 140.690 157.692 1.00 82.76 97 LYS C O 1
ATOM 4835 N N . HIS C 1 98 ? 155.667 141.711 159.240 1.00 73.80 98 HIS C N 1
ATOM 4836 C CA . HIS C 1 98 ? 156.678 142.635 159.749 1.00 73.80 98 HIS C CA 1
ATOM 4837 C C . HIS C 1 98 ? 157.323 143.449 158.631 1.00 73.80 98 HIS C C 1
ATOM 4838 O O . HIS C 1 98 ? 158.510 143.260 158.336 1.00 73.80 98 HIS C O 1
ATOM 4845 N N . PRO C 1 99 ? 156.590 144.353 157.989 1.00 71.77 99 PRO C N 1
ATOM 4846 C CA . PRO C 1 99 ? 157.190 145.219 156.974 1.00 71.77 99 PRO C CA 1
ATOM 4847 C C . PRO C 1 99 ? 157.763 146.489 157.595 1.00 71.77 99 PRO C C 1
ATOM 4848 O O . PRO C 1 99 ? 157.562 146.787 158.773 1.00 71.77 99 PRO C O 1
ATOM 4852 N N . VAL C 1 100 ? 158.489 147.234 156.770 1.00 67.20 100 VAL C N 1
ATOM 4853 C CA . VAL C 1 100 ? 159.034 148.522 157.185 1.00 67.20 100 VAL C CA 1
ATOM 4854 C C . VAL C 1 100 ? 157.923 149.561 157.136 1.00 67.20 100 VAL C C 1
ATOM 4855 O O . VAL C 1 100 ? 157.171 149.638 156.157 1.00 67.20 100 VAL C O 1
ATOM 4859 N N . MET C 1 101 ? 157.815 150.362 158.191 1.00 68.97 101 MET C N 1
ATOM 4860 C CA . MET C 1 101 ? 156.738 151.329 158.337 1.00 68.97 101 MET C CA 1
ATOM 4861 C C . MET C 1 101 ? 157.307 152.729 158.510 1.00 68.97 101 MET C C 1
ATOM 4862 O O . MET C 1 101 ? 158.355 152.914 159.134 1.00 68.97 101 MET C O 1
ATOM 4867 N N . SER C 1 102 ? 156.606 153.709 157.953 1.00 69.26 102 SER C N 1
ATOM 4868 C CA . SER C 1 102 ? 156.970 155.112 158.053 1.00 69.26 102 SER C CA 1
ATOM 4869 C C . SER C 1 102 ? 156.058 155.832 159.042 1.00 69.26 102 SER C C 1
ATOM 4870 O O . SER C 1 102 ? 154.976 155.356 159.405 1.00 69.26 102 SER C O 1
ATOM 4873 N N . VAL C 1 103 ? 156.512 157.014 159.459 1.00 65.56 103 VAL C N 1
ATOM 4874 C CA . VAL C 1 103 ? 155.903 157.788 160.531 1.00 65.56 103 VAL C CA 1
ATOM 4875 C C . VAL C 1 103 ? 155.487 159.151 159.996 1.00 65.56 103 VAL C C 1
ATOM 4876 O O . VAL C 1 103 ? 156.158 159.737 159.141 1.00 65.56 103 VAL C O 1
ATOM 4880 N N . SER C 1 104 ? 154.367 159.655 160.510 1.00 63.92 104 SER C N 1
ATOM 4881 C CA . SER C 1 104 ? 153.900 160.992 160.169 1.00 63.92 104 SER C CA 1
ATOM 4882 C C . SER C 1 104 ? 153.205 161.596 161.381 1.00 63.92 104 SER C C 1
ATOM 4883 O O . SER C 1 104 ? 152.763 160.883 162.282 1.00 63.92 104 SER C O 1
ATOM 4886 N N . TYR C 1 105 ? 153.130 162.925 161.408 1.00 63.65 105 TYR C N 1
ATOM 4887 C CA . TYR C 1 105 ? 152.435 163.640 162.471 1.00 63.65 105 TYR C CA 1
ATOM 4888 C C . TYR C 1 105 ? 151.288 164.453 161.890 1.00 63.65 105 TYR C C 1
ATOM 4889 O O . TYR C 1 105 ? 151.377 164.976 160.777 1.00 63.65 105 TYR C O 1
ATOM 4898 N N . LYS C 1 106 ? 150.205 164.553 162.658 1.00 63.95 106 LYS C N 1
ATOM 4899 C CA . LYS C 1 106 ? 149.061 165.366 162.263 1.00 63.95 106 LYS C CA 1
ATOM 4900 C C . LYS C 1 106 ? 148.598 166.201 163.446 1.00 63.95 106 LYS C C 1
ATOM 4901 O O . LYS C 1 106 ? 148.482 165.686 164.560 1.00 63.95 106 LYS C O 1
ATOM 4907 N N . GLU C 1 107 ? 148.331 167.480 163.208 1.00 65.26 107 GLU C N 1
ATOM 4908 C CA . GLU C 1 107 ? 147.868 168.373 164.260 1.00 65.26 107 GLU C CA 1
ATOM 4909 C C . GLU C 1 107 ? 146.348 168.351 164.357 1.00 65.26 107 GLU C C 1
ATOM 4910 O O . GLU C 1 107 ? 145.643 168.168 163.361 1.00 65.26 107 GLU C O 1
ATOM 4916 N N . VAL C 1 108 ? 145.847 168.543 165.575 1.00 63.24 108 VAL C N 1
ATOM 4917 C CA . VAL C 1 108 ? 144.416 168.543 165.855 1.00 63.24 108 VAL C CA 1
ATOM 4918 C C . VAL C 1 108 ? 144.061 169.813 166.615 1.00 63.24 108 VAL C C 1
ATOM 4919 O O . VAL C 1 108 ? 144.843 170.295 167.442 1.00 63.24 108 VAL C O 1
ATOM 4923 N N . ASP C 1 109 ? 142.887 170.371 166.313 1.00 65.90 109 ASP C N 1
ATOM 4924 C CA . ASP C 1 109 ? 142.393 171.508 167.082 1.00 65.90 109 ASP C CA 1
ATOM 4925 C C . ASP C 1 109 ? 141.913 171.072 168.460 1.00 65.90 109 ASP C C 1
ATOM 4926 O O . ASP C 1 109 ? 142.194 171.737 169.463 1.00 65.90 109 ASP C O 1
ATOM 4931 N N . ARG C 1 110 ? 141.186 169.960 168.526 1.00 61.48 110 ARG C N 1
ATOM 4932 C CA . ARG C 1 110 ? 140.689 169.418 169.780 1.00 61.48 110 ARG C CA 1
ATOM 4933 C C . ARG C 1 110 ? 140.803 167.903 169.732 1.00 61.48 110 ARG C C 1
ATOM 4934 O O . ARG C 1 110 ? 140.730 167.294 168.662 1.00 61.48 110 ARG C O 1
ATOM 4942 N N . TYR C 1 111 ? 140.987 167.299 170.900 1.00 53.63 111 TYR C N 1
ATOM 4943 C CA . TYR C 1 111 ? 141.141 165.857 171.004 1.00 53.63 111 TYR C CA 1
ATOM 4944 C C . TYR C 1 111 ? 139.805 165.190 171.298 1.00 53.63 111 TYR C C 1
ATOM 4945 O O . TYR C 1 111 ? 138.941 165.753 171.975 1.00 53.63 111 TYR C O 1
ATOM 4954 N N . ASP C 1 112 ? 139.639 163.982 170.772 1.00 59.65 112 ASP C N 1
ATOM 4955 C CA . ASP C 1 112 ? 138.552 163.127 171.221 1.00 59.65 112 ASP C CA 1
ATOM 4956 C C . ASP C 1 112 ? 138.830 162.676 172.648 1.00 59.65 112 ASP C C 1
ATOM 4957 O O . ASP C 1 112 ? 139.954 162.294 172.982 1.00 59.65 112 ASP C O 1
ATOM 4962 N N . ALA C 1 113 ? 137.807 162.729 173.491 1.00 57.16 113 ALA C N 1
ATOM 4963 C CA . ALA C 1 113 ? 137.998 162.462 174.910 1.00 57.16 113 ALA C CA 1
ATOM 4964 C C . ALA C 1 113 ? 138.467 161.027 175.116 1.00 57.16 113 ALA C C 1
ATOM 4965 O O . ALA C 1 113 ? 137.758 160.089 174.721 1.00 57.16 113 ALA C O 1
ATOM 4967 N N . PRO C 1 114 ? 139.629 160.809 175.719 1.00 53.74 114 PRO C N 1
ATOM 4968 C CA . PRO C 1 114 ? 140.141 159.448 175.885 1.00 53.74 114 PRO C CA 1
ATOM 4969 C C . PRO C 1 114 ? 139.481 158.744 177.061 1.00 53.74 114 PRO C C 1
ATOM 4970 O O . PRO C 1 114 ? 138.697 159.319 177.816 1.00 53.74 114 PRO C O 1
ATOM 4974 N N . GLY C 1 115 ? 139.817 157.468 177.201 1.00 47.86 115 GLY C N 1
ATOM 4975 C CA . GLY C 1 115 ? 139.352 156.690 178.327 1.00 47.86 115 GLY C CA 1
ATOM 4976 C C . GLY C 1 115 ? 140.487 156.299 179.246 1.00 47.86 115 GLY C C 1
ATOM 4977 O O . GLY C 1 115 ? 141.472 155.698 178.802 1.00 47.86 115 GLY C O 1
ATOM 4978 N N . ILE C 1 116 ? 140.365 156.642 180.526 1.00 48.22 116 ILE C N 1
ATOM 4979 C CA . ILE C 1 116 ? 141.361 156.314 181.536 1.00 48.22 116 ILE C CA 1
ATOM 4980 C C . ILE C 1 116 ? 140.760 155.236 182.424 1.00 48.22 116 ILE C C 1
ATOM 4981 O O . ILE C 1 116 ? 139.837 155.505 183.199 1.00 48.22 116 ILE C O 1
ATOM 4986 N N . ALA C 1 117 ? 141.270 154.015 182.310 1.00 49.36 117 ALA C N 1
ATOM 4987 C CA . ALA C 1 117 ? 140.793 152.889 183.101 1.00 49.36 117 ALA C CA 1
ATOM 4988 C C . ALA C 1 117 ? 141.714 152.731 184.302 1.00 49.36 117 ALA C C 1
ATOM 4989 O O . ALA C 1 117 ? 142.867 152.319 184.156 1.00 49.36 117 ALA C O 1
ATOM 4991 N N . LEU C 1 118 ? 141.210 153.067 185.482 1.00 50.51 118 LEU C N 1
ATOM 4992 C CA . LEU C 1 118 ? 141.961 152.946 186.718 1.00 50.51 118 LEU C CA 1
ATOM 4993 C C . LEU C 1 118 ? 141.543 151.679 187.450 1.00 50.51 118 LEU C C 1
ATOM 4994 O O . LEU C 1 118 ? 140.414 151.203 187.308 1.00 50.51 118 LEU C O 1
ATOM 4999 N N . TYR C 1 119 ? 142.466 151.134 188.242 1.00 53.05 119 TYR C N 1
ATOM 5000 C CA . TYR C 1 119 ? 142.226 149.919 189.014 1.00 53.05 119 TYR C CA 1
ATOM 5001 C C . TYR C 1 119 ? 142.539 150.203 190.479 1.00 53.05 119 TYR C C 1
ATOM 5002 O O . TYR C 1 119 ? 143.579 149.779 191.001 1.00 53.05 119 TYR C O 1
ATOM 5011 N N . PRO C 1 120 ? 141.656 150.929 191.170 1.00 56.94 120 PRO C N 1
ATOM 5012 C CA . PRO C 1 120 ? 141.951 151.300 192.561 1.00 56.94 120 PRO C CA 1
ATOM 5013 C C . PRO C 1 120 ? 141.931 150.124 193.517 1.00 56.94 120 PRO C C 1
ATOM 5014 O O . PRO C 1 120 ? 142.633 150.159 194.534 1.00 56.94 120 PRO C O 1
ATOM 5018 N N . GLY C 1 121 ? 141.154 149.087 193.228 1.00 58.17 121 GLY C N 1
ATOM 5019 C CA . GLY C 1 121 ? 141.000 147.995 194.165 1.00 58.17 121 GLY C CA 1
ATOM 5020 C C . GLY C 1 121 ? 140.139 148.390 195.345 1.00 58.17 121 GLY C C 1
ATOM 5021 O O . GLY C 1 121 ? 138.931 148.598 195.195 1.00 58.17 121 GLY C O 1
ATOM 5022 N N . GLN C 1 122 ? 140.745 148.503 196.523 1.00 65.37 122 GLN C N 1
ATOM 5023 C CA . GLN C 1 122 ? 140.022 148.907 197.720 1.00 65.37 122 GLN C CA 1
ATOM 5024 C C . GLN C 1 122 ? 140.027 150.413 197.946 1.00 65.37 122 GLN C C 1
ATOM 5025 O O . GLN C 1 122 ? 139.346 150.887 198.861 1.00 65.37 122 GLN C O 1
ATOM 5031 N N . ALA C 1 123 ? 140.771 151.170 197.146 1.00 63.44 123 ALA C N 1
ATOM 5032 C CA . ALA C 1 123 ? 140.809 152.615 197.307 1.00 63.44 123 ALA C CA 1
ATOM 5033 C C . ALA C 1 123 ? 139.519 153.251 196.802 1.00 63.44 123 ALA C C 1
ATOM 5034 O O . ALA C 1 123 ? 138.959 152.851 195.777 1.00 63.44 123 ALA C O 1
ATOM 5036 N N . GLN C 1 124 ? 139.054 154.258 197.533 1.00 63.67 124 GLN C N 1
ATOM 5037 C CA . GLN C 1 124 ? 137.841 154.983 197.189 1.00 63.67 124 GLN C CA 1
ATOM 5038 C C . GLN C 1 124 ? 138.208 156.260 196.448 1.00 63.67 124 GLN C C 1
ATOM 5039 O O . GLN C 1 124 ? 139.087 157.008 196.887 1.00 63.67 124 GLN C O 1
ATOM 5045 N N . LEU C 1 125 ? 137.542 156.500 195.321 1.00 59.35 125 LEU C N 1
ATOM 5046 C CA . LEU C 1 125 ? 137.769 157.719 194.553 1.00 59.35 125 LEU C CA 1
ATOM 5047 C C . LEU C 1 125 ? 137.217 158.904 195.331 1.00 59.35 125 LEU C C 1
ATOM 5048 O O . LEU C 1 125 ? 135.999 159.098 195.404 1.00 59.35 125 LEU C O 1
ATOM 5053 N N . LEU C 1 126 ? 138.111 159.691 195.931 1.00 61.74 126 LEU C N 1
ATOM 5054 C CA . LEU C 1 126 ? 137.674 160.820 196.742 1.00 61.74 126 LEU C CA 1
ATOM 5055 C C . LEU C 1 126 ? 137.133 161.946 195.873 1.00 61.74 126 LEU C C 1
ATOM 5056 O O . LEU C 1 126 ? 136.087 162.530 196.177 1.00 61.74 126 LEU C O 1
ATOM 5061 N N . SER C 1 127 ? 137.889 162.308 194.829 1.00 61.85 127 SER C N 1
ATOM 5062 C CA . SER C 1 127 ? 137.476 163.491 194.029 1.00 61.85 127 SER C CA 1
ATOM 5063 C C . SER C 1 127 ? 138.031 163.474 192.606 1.00 61.85 127 SER C C 1
ATOM 5064 O O . SER C 1 127 ? 139.186 163.054 192.429 1.00 61.85 127 SER C O 1
ATOM 5067 N N . CYS C 1 128 ? 137.231 163.918 191.637 1.00 62.98 128 CYS C N 1
ATOM 5068 C CA . CYS C 1 128 ? 137.670 164.069 190.257 1.00 62.98 128 CYS C CA 1
ATOM 5069 C C . CYS C 1 128 ? 137.140 165.394 189.734 1.00 62.98 128 CYS C C 1
ATOM 5070 O O . CYS C 1 128 ? 135.973 165.730 189.954 1.00 62.98 128 CYS C O 1
ATOM 5073 N N . LYS C 1 129 ? 137.997 166.142 189.045 1.00 60.78 129 LYS C N 1
ATOM 5074 C CA . LYS C 1 129 ? 137.604 167.462 188.575 1.00 60.78 129 LYS C CA 1
ATOM 5075 C C . LYS C 1 129 ? 138.351 167.811 187.296 1.00 60.78 129 LYS C C 1
ATOM 5076 O O . LYS C 1 129 ? 139.393 167.233 186.978 1.00 60.78 129 LYS C O 1
ATOM 5082 N N . HIS C 1 130 ? 137.792 168.771 186.565 1.00 59.27 130 HIS C N 1
ATOM 5083 C CA . HIS C 1 130 ? 138.392 169.322 185.358 1.00 59.27 130 HIS C CA 1
ATOM 5084 C C . HIS C 1 130 ? 138.876 170.736 185.646 1.00 59.27 130 HIS C C 1
ATOM 5085 O O . HIS C 1 130 ? 138.128 171.549 186.198 1.00 59.27 130 HIS C O 1
ATOM 5092 N N . HIS C 1 131 ? 140.119 171.026 185.271 1.00 57.94 131 HIS C N 1
ATOM 5093 C CA . HIS C 1 131 ? 140.719 172.331 185.514 1.00 57.94 131 HIS C CA 1
ATOM 5094 C C . HIS C 1 131 ? 141.416 172.808 184.250 1.00 57.94 131 HIS C C 1
ATOM 5095 O O . HIS C 1 131 ? 141.563 172.064 183.280 1.00 57.94 131 HIS C O 1
ATOM 5102 N N . TYR C 1 132 ? 141.714 174.074 184.090 1.00 66.00 132 TYR C N 1
ATOM 5103 C CA . TYR C 1 132 ? 142.492 174.641 182.945 1.00 66.00 132 TYR C CA 1
ATOM 5104 C C . TYR C 1 132 ? 143.851 175.260 183.324 1.00 66.00 132 TYR C C 1
ATOM 5105 O O . TYR C 1 132 ? 143.863 176.300 183.872 1.00 66.00 132 TYR C O 1
ATOM 5114 N N . GLU C 1 133 ? 144.932 174.519 183.209 1.00 69.68 133 GLU C N 1
ATOM 5115 C CA . GLU C 1 133 ? 146.319 174.972 183.296 1.00 69.68 133 GLU C CA 1
ATOM 5116 C C . GLU C 1 133 ? 146.819 175.070 184.732 1.00 69.68 133 GLU C C 1
ATOM 5117 O O . GLU C 1 133 ? 148.029 175.153 184.960 1.00 69.68 133 GLU C O 1
ATOM 5123 N N . VAL C 1 134 ? 145.919 174.984 185.710 1.00 64.52 134 VAL C N 1
ATOM 5124 C CA . VAL C 1 134 ? 146.286 175.141 187.113 1.00 64.52 134 VAL C CA 1
ATOM 5125 C C . VAL C 1 134 ? 145.285 174.380 187.963 1.00 64.52 134 VAL C C 1
ATOM 5126 O O . VAL C 1 134 ? 144.109 174.255 187.611 1.00 64.52 134 VAL C O 1
ATOM 5130 N N . ILE C 1 135 ? 145.760 173.877 189.093 1.00 58.75 135 ILE C N 1
ATOM 5131 C CA . ILE C 1 135 ? 144.932 173.197 190.081 1.00 58.75 135 ILE C CA 1
ATOM 5132 C C . ILE C 1 135 ? 144.870 174.084 191.322 1.00 58.75 135 ILE C C 1
ATOM 5133 O O . ILE C 1 135 ? 145.917 174.400 191.899 1.00 58.75 135 ILE C O 1
ATOM 5138 N N . PRO C 1 136 ? 143.689 174.514 191.751 1.00 66.22 136 PRO C N 1
ATOM 5139 C CA . PRO C 1 136 ? 143.587 175.328 192.964 1.00 66.22 136 PRO C CA 1
ATOM 5140 C C . PRO C 1 136 ? 144.029 174.539 194.183 1.00 66.22 136 PRO C C 1
ATOM 5141 O O . PRO C 1 136 ? 143.973 173.301 194.182 1.00 66.22 136 PRO C O 1
ATOM 5145 N N . PRO C 1 137 ? 144.488 175.218 195.235 1.00 70.92 137 PRO C N 1
ATOM 5146 C CA . PRO C 1 137 ? 144.961 174.501 196.426 1.00 70.92 137 PRO C CA 1
ATOM 5147 C C . PRO C 1 137 ? 143.867 173.635 197.033 1.00 70.92 137 PRO C C 1
ATOM 5148 O O . PRO C 1 137 ? 142.687 173.989 197.021 1.00 70.92 137 PRO C O 1
ATOM 5152 N N . LEU C 1 138 ? 144.278 172.484 197.561 1.00 73.18 138 LEU C N 1
ATOM 5153 C CA . LEU C 1 138 ? 143.334 171.528 198.125 1.00 73.18 138 LEU C CA 1
ATOM 5154 C C . LEU C 1 138 ? 142.621 172.124 199.331 1.00 73.18 138 LEU C C 1
ATOM 5155 O O . LEU C 1 138 ? 143.254 172.687 200.228 1.00 73.18 138 LEU C O 1
ATOM 5160 N N . THR C 1 139 ? 141.292 172.000 199.348 1.00 80.22 139 THR C N 1
ATOM 5161 C CA . THR C 1 139 ? 140.517 172.508 200.475 1.00 80.22 139 THR C CA 1
ATOM 5162 C C . THR C 1 139 ? 140.768 171.681 201.730 1.00 80.22 139 THR C C 1
ATOM 5163 O O . THR C 1 139 ? 141.038 172.230 202.805 1.00 80.22 139 THR C O 1
ATOM 5167 N N . SER C 1 140 ? 140.687 170.358 201.610 1.00 77.35 140 SER C N 1
ATOM 5168 C CA . SER C 1 140 ? 140.940 169.455 202.725 1.00 77.35 140 SER C CA 1
ATOM 5169 C C . SER C 1 140 ? 141.362 168.092 202.194 1.00 77.35 140 SER C C 1
ATOM 5170 O O . SER C 1 140 ? 140.507 167.287 201.803 1.00 77.35 140 SER C O 1
ATOM 5173 N N . PRO C 1 141 ? 142.662 167.802 202.150 1.00 74.35 141 PRO C N 1
ATOM 5174 C CA . PRO C 1 141 ? 143.108 166.497 201.648 1.00 74.35 141 PRO C CA 1
ATOM 5175 C C . PRO C 1 141 ? 142.574 165.357 202.503 1.00 74.35 141 PRO C C 1
ATOM 5176 O O . PRO C 1 141 ? 142.433 165.475 203.721 1.00 74.35 141 PRO C O 1
ATOM 5180 N N . GLY C 1 142 ? 142.276 164.241 201.842 1.00 70.87 142 GLY C N 1
ATOM 5181 C CA . GLY C 1 142 ? 141.761 163.070 202.516 1.00 70.87 142 GLY C CA 1
ATOM 5182 C C . GLY C 1 142 ? 140.276 163.085 202.798 1.00 70.87 142 GLY C C 1
ATOM 5183 O O . GLY C 1 142 ? 139.781 162.162 203.455 1.00 70.87 142 GLY C O 1
ATOM 5184 N N . GLN C 1 143 ? 139.547 164.094 202.326 1.00 74.94 143 GLN C N 1
ATOM 5185 C CA . GLN C 1 143 ? 138.121 164.186 202.568 1.00 74.94 143 GLN C CA 1
ATOM 5186 C C . GLN C 1 143 ? 137.352 164.115 201.255 1.00 74.94 143 GLN C C 1
ATOM 5187 O O . GLN C 1 143 ? 137.768 164.719 200.261 1.00 74.94 143 GLN C O 1
ATOM 5193 N N . PRO C 1 144 ? 136.240 163.384 201.215 1.00 75.24 144 PRO C N 1
ATOM 5194 C CA . PRO C 1 144 ? 135.451 163.316 199.982 1.00 75.24 144 PRO C CA 1
ATOM 5195 C C . PRO C 1 144 ? 134.817 164.657 199.654 1.00 75.24 144 PRO C C 1
ATOM 5196 O O . PRO C 1 144 ? 134.486 165.449 200.539 1.00 75.24 144 PRO C O 1
ATOM 5200 N N . GLY C 1 145 ? 134.648 164.906 198.358 1.00 76.84 145 GLY C N 1
ATOM 5201 C CA . GLY C 1 145 ? 134.021 166.137 197.923 1.00 76.84 145 GLY C CA 1
ATOM 5202 C C . GLY C 1 145 ? 134.259 166.487 196.469 1.00 76.84 145 GLY C C 1
ATOM 5203 O O . GLY C 1 145 ? 135.342 166.241 195.931 1.00 76.84 145 GLY C O 1
ATOM 5204 N N . ASP C 1 146 ? 133.274 167.127 195.826 1.00 81.22 146 ASP C N 1
ATOM 5205 C CA . ASP C 1 146 ? 133.436 167.592 194.415 1.00 81.22 146 ASP C CA 1
ATOM 5206 C C . ASP C 1 146 ? 133.741 166.413 193.483 1.00 81.22 146 ASP C C 1
ATOM 5207 O O . ASP C 1 146 ? 134.736 166.496 192.734 1.00 81.22 146 ASP C O 1
ATOM 5212 N N . MET C 1 147 ? 132.919 165.363 193.523 1.00 82.12 147 MET C N 1
ATOM 5213 C CA . MET C 1 147 ? 133.071 164.220 192.623 1.00 82.12 147 MET C CA 1
ATOM 5214 C C . MET C 1 147 ? 132.034 164.376 191.517 1.00 82.12 147 MET C C 1
ATOM 5215 O O . MET C 1 147 ? 130.879 163.978 191.663 1.00 82.12 147 MET C O 1
ATOM 5220 N N . ASN C 1 148 ? 132.454 164.964 190.396 1.00 85.13 148 ASN C N 1
ATOM 5221 C CA . ASN C 1 148 ? 131.536 165.243 189.292 1.00 85.13 148 ASN C CA 1
ATOM 5222 C C . ASN C 1 148 ? 132.264 165.107 187.954 1.00 85.13 148 ASN C C 1
ATOM 5223 O O . ASN C 1 148 ? 132.829 166.069 187.427 1.00 85.13 148 ASN C O 1
ATOM 5228 N N . CYS C 1 149 ? 132.218 163.899 187.396 1.00 75.90 149 CYS C N 1
ATOM 5229 C CA . CYS C 1 149 ? 132.819 163.590 186.106 1.00 75.90 149 CYS C CA 1
ATOM 5230 C C . CYS C 1 149 ? 132.091 162.384 185.530 1.00 75.90 149 CYS C C 1
ATOM 5231 O O . CYS C 1 149 ? 131.331 161.704 186.223 1.00 75.90 149 CYS C O 1
ATOM 5234 N N . THR C 1 150 ? 132.327 162.131 184.246 1.00 67.10 150 THR C N 1
ATOM 5235 C CA . THR C 1 150 ? 131.713 160.995 183.561 1.00 67.10 150 THR C CA 1
ATOM 5236 C C . THR C 1 150 ? 132.527 159.748 183.878 1.00 67.10 150 THR C C 1
ATOM 5237 O O . THR C 1 150 ? 133.641 159.576 183.379 1.00 67.10 150 THR C O 1
ATOM 5241 N N . THR C 1 151 ? 131.973 158.870 184.715 1.00 65.44 151 THR C N 1
ATOM 5242 C CA . THR C 1 151 ? 132.663 157.665 185.146 1.00 65.44 151 THR C CA 1
ATOM 5243 C C . THR C 1 151 ? 131.793 156.439 184.905 1.00 65.44 151 THR C C 1
ATOM 5244 O O . THR C 1 151 ? 130.563 156.515 184.907 1.00 65.44 151 THR C O 1
ATOM 5248 N N . GLN C 1 152 ? 132.394 155.309 184.548 1.00 64.72 152 GLN C N 1
ATOM 5249 C CA . GLN C 1 152 ? 131.724 154.005 184.403 1.00 64.72 152 GLN C CA 1
ATOM 5250 C C . GLN C 1 152 ? 132.532 152.911 185.077 1.00 64.72 152 GLN C C 1
ATOM 5251 O O . GLN C 1 152 ? 133.658 153.054 185.154 1.00 64.72 152 GLN C O 1
ATOM 5257 N N . ARG C 1 153 ? 131.903 151.846 185.535 1.00 66.20 153 ARG C N 1
ATOM 5258 C CA . ARG C 1 153 ? 132.523 150.726 186.231 1.00 66.20 153 ARG C CA 1
ATOM 5259 C C . ARG C 1 153 ? 132.288 149.453 185.435 1.00 66.20 153 ARG C C 1
ATOM 5260 O O . ARG C 1 153 ? 131.163 149.194 184.996 1.00 66.20 153 ARG C O 1
ATOM 5268 N N . ILE C 1 154 ? 133.344 148.663 185.246 1.00 65.40 154 ILE C N 1
ATOM 5269 C CA . ILE C 1 154 ? 133.252 147.445 184.446 1.00 65.40 154 ILE C CA 1
ATOM 5270 C C . ILE C 1 154 ? 134.088 146.347 185.093 1.00 65.40 154 ILE C C 1
ATOM 5271 O O . ILE C 1 154 ? 135.233 146.580 185.490 1.00 65.40 154 ILE C O 1
ATOM 5276 N N . ASN C 1 155 ? 133.519 145.150 185.197 1.00 68.92 155 ASN C N 1
ATOM 5277 C CA . ASN C 1 155 ? 134.241 143.964 185.639 1.00 68.92 155 ASN C CA 1
ATOM 5278 C C . ASN C 1 155 ? 134.516 143.073 184.438 1.00 68.92 155 ASN C C 1
ATOM 5279 O O . ASN C 1 155 ? 133.616 142.822 183.632 1.00 68.92 155 ASN C O 1
ATOM 5284 N N . TYR C 1 156 ? 135.752 142.593 184.319 1.00 64.90 156 TYR C N 1
ATOM 5285 C CA . TYR C 1 156 ? 136.080 141.692 183.224 1.00 64.90 156 TYR C CA 1
ATOM 5286 C C . TYR C 1 156 ? 137.176 140.731 183.655 1.00 64.90 156 TYR C C 1
ATOM 5287 O O . TYR C 1 156 ? 138.050 141.078 184.450 1.00 64.90 156 TYR C O 1
ATOM 5296 N N . THR C 1 157 ? 137.123 139.518 183.113 1.00 73.28 157 THR C N 1
ATOM 5297 C CA . THR C 1 157 ? 138.124 138.504 183.415 1.00 73.28 157 THR C CA 1
ATOM 5298 C C . THR C 1 157 ? 139.431 138.836 182.704 1.00 73.28 157 THR C C 1
ATOM 5299 O O . THR C 1 157 ? 139.433 139.170 181.516 1.00 73.28 157 THR C O 1
ATOM 5303 N N . ASP C 1 158 ? 140.537 138.751 183.436 1.00 80.76 158 ASP C N 1
ATOM 5304 C CA . ASP C 1 158 ? 141.838 139.083 182.872 1.00 80.76 158 ASP C CA 1
ATOM 5305 C C . ASP C 1 158 ? 142.175 138.125 181.732 1.00 80.76 158 ASP C C 1
ATOM 5306 O O . ASP C 1 158 ? 142.056 136.904 181.900 1.00 80.76 158 ASP C O 1
ATOM 5311 N N . PRO C 1 159 ? 142.593 138.630 180.567 1.00 80.21 159 PRO C N 1
ATOM 5312 C CA . PRO C 1 159 ? 142.852 137.739 179.425 1.00 80.21 159 PRO C CA 1
ATOM 5313 C C . PRO C 1 159 ? 144.126 136.921 179.548 1.00 80.21 159 PRO C C 1
ATOM 5314 O O . PRO C 1 159 ? 144.356 136.048 178.702 1.00 80.21 159 PRO C O 1
ATOM 5318 N N . PHE C 1 160 ? 144.958 137.166 180.559 1.00 84.25 160 PHE C N 1
ATOM 5319 C CA . PHE C 1 160 ? 146.254 136.508 180.659 1.00 84.25 160 PHE C CA 1
ATOM 5320 C C . PHE C 1 160 ? 146.285 135.355 181.650 1.00 84.25 160 PHE C C 1
ATOM 5321 O O . PHE C 1 160 ? 147.127 134.462 181.510 1.00 84.25 160 PHE C O 1
ATOM 5329 N N . SER C 1 161 ? 145.405 135.343 182.643 1.00 91.14 161 SER C N 1
ATOM 5330 C CA . SER C 1 161 ? 145.427 134.295 183.656 1.00 91.14 161 SER C CA 1
ATOM 5331 C C . SER C 1 161 ? 144.092 133.595 183.838 1.00 91.14 161 SER C C 1
ATOM 5332 O O . SER C 1 161 ? 144.070 132.424 184.217 1.00 91.14 161 SER C O 1
ATOM 5335 N N . ASN C 1 162 ? 142.982 134.302 183.619 1.00 93.88 162 ASN C N 1
ATOM 5336 C CA . ASN C 1 162 ? 141.587 133.879 183.761 1.00 93.88 162 ASN C CA 1
ATOM 5337 C C . ASN C 1 162 ? 141.237 133.498 185.196 1.00 93.88 162 ASN C C 1
ATOM 5338 O O . ASN C 1 162 ? 140.091 133.110 185.455 1.00 93.88 162 ASN C O 1
ATOM 5343 N N . GLN C 1 163 ? 142.176 133.600 186.137 1.00 93.70 163 GLN C N 1
ATOM 5344 C CA . GLN C 1 163 ? 141.907 133.380 187.551 1.00 93.70 163 GLN C CA 1
ATOM 5345 C C . GLN C 1 163 ? 141.464 134.643 188.275 1.00 93.70 163 GLN C C 1
ATOM 5346 O O . GLN C 1 163 ? 140.820 134.543 189.324 1.00 93.70 163 GLN C O 1
ATOM 5352 N N . THR C 1 164 ? 141.789 135.817 187.744 1.00 84.66 164 THR C N 1
ATOM 5353 C CA . THR C 1 164 ? 141.545 137.086 188.413 1.00 84.66 164 THR C CA 1
ATOM 5354 C C . THR C 1 164 ? 140.560 137.912 187.600 1.00 84.66 164 THR C C 1
ATOM 5355 O O . THR C 1 164 ? 140.696 138.024 186.377 1.00 84.66 164 THR C O 1
ATOM 5359 N N . VAL C 1 165 ? 139.572 138.485 188.280 1.00 72.96 165 VAL C N 1
ATOM 5360 C CA . VAL C 1 165 ? 138.596 139.372 187.663 1.00 72.96 165 VAL C CA 1
ATOM 5361 C C . VAL C 1 165 ? 138.987 140.803 188.002 1.00 72.96 165 VAL C C 1
ATOM 5362 O O . VAL C 1 165 ? 139.000 141.189 189.176 1.00 72.96 165 VAL C O 1
ATOM 5366 N N . LYS C 1 166 ? 139.313 141.589 186.980 1.00 66.17 166 LYS C N 1
ATOM 5367 C CA . LYS C 1 166 ? 139.706 142.976 187.170 1.00 66.17 166 LYS C CA 1
ATOM 5368 C C . LYS C 1 166 ? 138.475 143.870 187.172 1.00 66.17 166 LYS C C 1
ATOM 5369 O O . LYS C 1 166 ? 137.618 143.769 186.285 1.00 66.17 166 LYS C O 1
ATOM 5375 N N . SER C 1 167 ? 138.430 144.737 188.195 1.00 63.64 167 SER C N 1
ATOM 5376 C CA . SER C 1 167 ? 137.358 145.756 188.304 1.00 63.64 167 SER C CA 1
ATOM 5377 C C . SER C 1 167 ? 137.985 147.092 187.911 1.00 63.64 167 SER C C 1
ATOM 5378 O O . SER C 1 167 ? 138.962 147.498 188.573 1.00 63.64 167 SER C O 1
ATOM 5381 N N . ALA C 1 168 ? 137.452 147.750 186.887 1.00 58.73 168 ALA C N 1
ATOM 5382 C CA . ALA C 1 168 ? 138.024 148.974 186.354 1.00 58.73 168 ALA C CA 1
ATOM 5383 C C . ALA C 1 168 ? 137.028 150.116 186.472 1.00 58.73 168 ALA C C 1
ATOM 5384 O O . ALA C 1 168 ? 135.818 149.926 186.290 1.00 58.73 168 ALA C O 1
ATOM 5386 N N . LEU C 1 169 ? 137.555 151.297 186.783 1.00 54.69 169 LEU C N 1
ATOM 5387 C CA . LEU C 1 169 ? 136.801 152.543 186.807 1.00 54.69 169 LEU C CA 1
ATOM 5388 C C . LEU C 1 169 ? 137.258 153.375 185.616 1.00 54.69 169 LEU C C 1
ATOM 5389 O O . LEU C 1 169 ? 138.416 153.797 185.555 1.00 54.69 169 LEU C O 1
ATOM 5394 N N . ILE C 1 170 ? 136.360 153.589 184.668 1.00 54.11 170 ILE C N 1
ATOM 5395 C CA . ILE C 1 170 ? 136.662 154.328 183.450 1.00 54.11 170 ILE C CA 1
ATOM 5396 C C . ILE C 1 170 ? 136.296 155.788 183.663 1.00 54.11 170 ILE C C 1
ATOM 5397 O O . ILE C 1 170 ? 135.190 156.100 184.118 1.00 54.11 170 ILE C O 1
ATOM 5402 N N . VAL C 1 171 ? 137.222 156.682 183.330 1.00 51.99 171 VAL C N 1
ATOM 5403 C CA . VAL C 1 171 ? 137.035 158.120 183.466 1.00 51.99 171 VAL C CA 1
ATOM 5404 C C . VAL C 1 171 ? 137.243 158.764 182.102 1.00 51.99 171 VAL C C 1
ATOM 5405 O O . VAL C 1 171 ? 138.176 158.412 181.372 1.00 51.99 171 VAL C O 1
ATOM 5409 N N . GLN C 1 172 ? 136.353 159.691 181.755 1.00 55.65 172 GLN C N 1
ATOM 5410 C CA . GLN C 1 172 ? 136.502 160.461 180.529 1.00 55.65 172 GLN C CA 1
ATOM 5411 C C . GLN C 1 172 ? 137.627 161.477 180.687 1.00 55.65 172 GLN C C 1
ATOM 5412 O O . GLN C 1 172 ? 137.666 162.228 181.665 1.00 55.65 172 GLN C O 1
ATOM 5418 N N . GLY C 1 173 ? 138.538 161.503 179.719 1.00 53.70 173 GLY C N 1
ATOM 5419 C CA . GLY C 1 173 ? 139.699 162.357 179.789 1.00 53.70 173 GLY C CA 1
ATOM 5420 C C . GLY C 1 173 ? 139.450 163.745 179.238 1.00 53.70 173 GLY C C 1
ATOM 5421 O O . GLY C 1 173 ? 138.320 164.121 178.915 1.00 53.70 173 GLY C O 1
ATOM 5422 N N . PRO C 1 174 ? 140.510 164.540 179.127 1.00 53.98 174 PRO C N 1
ATOM 5423 C CA . PRO C 1 174 ? 140.379 165.899 178.601 1.00 53.98 174 PRO C CA 1
ATOM 5424 C C . PRO C 1 174 ? 140.432 165.940 177.078 1.00 53.98 174 PRO C C 1
ATOM 5425 O O . PRO C 1 174 ? 140.887 165.007 176.413 1.00 53.98 174 PRO C O 1
ATOM 5429 N N . ARG C 1 175 ? 139.957 167.059 176.535 1.00 56.53 175 ARG C N 1
ATOM 5430 C CA . ARG C 1 175 ? 139.874 167.262 175.093 1.00 56.53 175 ARG C CA 1
ATOM 5431 C C . ARG C 1 175 ? 140.674 168.454 174.597 1.00 56.53 175 ARG C C 1
ATOM 5432 O O . ARG C 1 175 ? 141.372 168.343 173.586 1.00 56.53 175 ARG C O 1
ATOM 5440 N N . GLU C 1 176 ? 140.593 169.592 175.280 1.00 61.40 176 GLU C N 1
ATOM 5441 C CA . GLU C 1 176 ? 141.165 170.847 174.793 1.00 61.40 176 GLU C CA 1
ATOM 5442 C C . GLU C 1 176 ? 142.639 170.918 175.172 1.00 61.40 176 GLU C C 1
ATOM 5443 O O . GLU C 1 176 ? 143.006 171.344 176.268 1.00 61.40 176 GLU C O 1
ATOM 5449 N N . VAL C 1 177 ? 143.500 170.489 174.246 1.00 58.80 177 VAL C N 1
ATOM 5450 C CA . VAL C 1 177 ? 144.938 170.557 174.485 1.00 58.80 177 VAL C CA 1
ATOM 5451 C C . VAL C 1 177 ? 145.425 172.001 174.472 1.00 58.80 177 VAL C C 1
ATOM 5452 O O . VAL C 1 177 ? 146.282 172.380 175.280 1.00 58.80 177 VAL C O 1
ATOM 5456 N N . LYS C 1 178 ? 144.883 172.835 173.587 1.00 60.08 178 LYS C N 1
ATOM 5457 C CA . LYS C 1 178 ? 145.330 174.213 173.439 1.00 60.08 178 LYS C CA 1
ATOM 5458 C C . LYS C 1 178 ? 144.917 175.100 174.604 1.00 60.08 178 LYS C C 1
ATOM 5459 O O . LYS C 1 178 ? 145.378 176.242 174.691 1.00 60.08 178 LYS C O 1
ATOM 5465 N N . LYS C 1 179 ? 144.063 174.607 175.498 1.00 61.17 179 LYS C N 1
ATOM 5466 C CA . LYS C 1 179 ? 143.708 175.321 176.715 1.00 61.17 179 LYS C CA 1
ATOM 5467 C C . LYS C 1 179 ? 144.318 174.679 177.952 1.00 61.17 179 LYS C C 1
ATOM 5468 O O . LYS C 1 179 ? 144.042 175.129 179.070 1.00 61.17 179 LYS C O 1
ATOM 5474 N N . ARG C 1 180 ? 145.235 173.767 177.811 1.00 64.42 180 ARG C N 1
ATOM 5475 C CA . ARG C 1 180 ? 145.770 172.981 178.905 1.00 64.42 180 ARG C CA 1
ATOM 5476 C C . ARG C 1 180 ? 144.667 172.504 179.790 1.00 64.42 180 ARG C C 1
ATOM 5477 O O . ARG C 1 180 ? 144.741 172.864 180.875 1.00 64.42 180 ARG C O 1
ATOM 5485 N N . GLU C 1 181 ? 143.790 171.620 179.350 1.00 59.27 181 GLU C N 1
ATOM 5486 C CA . GLU C 1 181 ? 142.769 171.014 180.189 1.00 59.27 181 GLU C CA 1
ATOM 5487 C C . GLU C 1 181 ? 143.361 169.858 180.985 1.00 59.27 181 GLU C C 1
ATOM 5488 O O . GLU C 1 181 ? 144.093 169.024 180.446 1.00 59.27 181 GLU C O 1
ATOM 5494 N N . LEU C 1 182 ? 143.036 169.812 182.274 1.00 54.63 182 LEU C N 1
ATOM 5495 C CA . LEU C 1 182 ? 143.570 168.828 183.199 1.00 54.63 182 LEU C CA 1
ATOM 5496 C C . LEU C 1 182 ? 142.428 168.056 183.836 1.00 54.63 182 LEU C C 1
ATOM 5497 O O . LEU C 1 182 ? 141.396 168.632 184.192 1.00 54.63 182 LEU C O 1
ATOM 5502 N N . VAL C 1 183 ? 142.628 166.752 183.996 1.00 50.50 183 VAL C N 1
ATOM 5503 C CA . VAL C 1 183 ? 141.745 165.916 184.800 1.00 50.50 183 VAL C CA 1
ATOM 5504 C C . VAL C 1 183 ? 142.507 165.539 186.060 1.00 50.50 183 VAL C C 1
ATOM 5505 O O . VAL C 1 183 ? 143.544 164.871 185.987 1.00 50.50 183 VAL C O 1
ATOM 5509 N N . PHE C 1 184 ? 142.002 165.974 187.211 1.00 50.57 184 PHE C N 1
ATOM 5510 C CA . PHE C 1 184 ? 142.666 165.778 188.492 1.00 50.57 184 PHE C CA 1
ATOM 5511 C C . PHE C 1 184 ? 141.854 164.798 189.327 1.00 50.57 184 PHE C C 1
ATOM 5512 O O . PHE C 1 184 ? 140.660 165.017 189.558 1.00 50.57 184 PHE C O 1
ATOM 5520 N N . LEU C 1 185 ? 142.505 163.725 189.779 1.00 50.77 185 LEU C N 1
ATOM 5521 C CA . LEU C 1 185 ? 141.859 162.658 190.530 1.00 50.77 185 LEU C CA 1
ATOM 5522 C C . LEU C 1 185 ? 142.572 162.440 191.856 1.00 50.77 185 LEU C C 1
ATOM 5523 O O . LEU C 1 185 ? 143.808 162.414 191.913 1.00 50.77 185 LEU C O 1
ATOM 5528 N N . GLN C 1 186 ? 141.782 162.275 192.917 1.00 55.73 186 GLN C N 1
ATOM 5529 C CA . GLN C 1 186 ? 142.285 161.987 194.254 1.00 55.73 186 GLN C CA 1
ATOM 5530 C C . GLN C 1 186 ? 141.582 160.753 194.800 1.00 55.73 186 GLN C C 1
ATOM 5531 O O . GLN C 1 186 ? 140.347 160.706 194.838 1.00 55.73 186 GLN C O 1
ATOM 5537 N N . PHE C 1 187 ? 142.378 159.772 195.226 1.00 54.80 187 PHE C N 1
ATOM 5538 C CA . PHE C 1 187 ? 141.927 158.539 195.854 1.00 54.80 187 PHE C CA 1
ATOM 5539 C C . PHE C 1 187 ? 142.454 158.469 197.283 1.00 54.80 187 PHE C C 1
ATOM 5540 O O . PHE C 1 187 ? 143.485 159.059 197.613 1.00 54.80 187 PHE C O 1
ATOM 5548 N N . ARG C 1 188 ? 141.774 157.651 198.100 1.00 68.88 188 ARG C N 1
ATOM 5549 C CA . ARG C 1 188 ? 142.205 157.438 199.508 1.00 68.88 188 ARG C CA 1
ATOM 5550 C C . ARG C 1 188 ? 142.049 155.957 199.869 1.00 68.88 188 ARG C C 1
ATOM 5551 O O . ARG C 1 188 ? 140.942 155.417 199.667 1.00 68.88 188 ARG C O 1
ATOM 5559 N N . LEU C 1 189 ? 143.108 155.332 200.386 1.00 72.29 189 LEU C N 1
ATOM 5560 C CA . LEU C 1 189 ? 143.088 153.931 200.794 1.00 72.29 189 LEU C CA 1
ATOM 5561 C C . LEU C 1 189 ? 143.289 153.868 202.300 1.00 72.29 189 LEU C C 1
ATOM 5562 O O . LEU C 1 189 ? 144.308 154.344 202.810 1.00 72.29 189 LEU C O 1
ATOM 5567 N N . ASN C 1 190 ? 142.319 153.284 203.007 1.00 84.28 190 ASN C N 1
ATOM 5568 C CA . ASN C 1 190 ? 142.379 153.239 204.465 1.00 84.28 190 ASN C CA 1
ATOM 5569 C C . ASN C 1 190 ? 143.602 152.468 204.945 1.00 84.28 190 ASN C C 1
ATOM 5570 O O . ASN C 1 190 ? 144.472 153.017 205.630 1.00 84.28 190 ASN C O 1
ATOM 5575 N N . LYS C 1 191 ? 143.682 151.186 204.602 1.00 84.90 191 LYS C N 1
ATOM 5576 C CA . LYS C 1 191 ? 144.799 150.363 205.038 1.00 84.90 191 LYS C CA 1
ATOM 5577 C C . LYS C 1 191 ? 145.035 149.269 204.009 1.00 84.90 191 LYS C C 1
ATOM 5578 O O . LYS C 1 191 ? 144.138 148.903 203.244 1.00 84.90 191 LYS C O 1
ATOM 5584 N N . SER C 1 192 ? 146.259 148.748 204.008 1.00 86.18 192 SER C N 1
ATOM 5585 C CA . SER C 1 192 ? 146.637 147.689 203.083 1.00 86.18 192 SER C CA 1
ATOM 5586 C C . SER C 1 192 ? 147.836 146.953 203.654 1.00 86.18 192 SER C C 1
ATOM 5587 O O . SER C 1 192 ? 148.850 147.578 203.979 1.00 86.18 192 SER C O 1
ATOM 5590 N N . SER C 1 193 ? 147.716 145.631 203.779 1.00 87.02 193 SER C N 1
ATOM 5591 C CA . SER C 1 193 ? 148.834 144.816 204.235 1.00 87.02 193 SER C CA 1
ATOM 5592 C C . SER C 1 193 ? 149.895 144.626 203.161 1.00 87.02 193 SER C C 1
ATOM 5593 O O . SER C 1 193 ? 150.985 144.136 203.471 1.00 87.02 193 SER C O 1
ATOM 5596 N N . GLU C 1 194 ? 149.605 145.002 201.919 1.00 81.16 194 GLU C N 1
ATOM 5597 C CA . GLU C 1 194 ? 150.547 144.834 200.827 1.00 81.16 194 GLU C CA 1
ATOM 5598 C C . GLU C 1 194 ? 151.553 145.982 200.792 1.00 81.16 194 GLU C C 1
ATOM 5599 O O . GLU C 1 194 ? 151.309 147.078 201.302 1.00 81.16 194 GLU C O 1
ATOM 5605 N N . ASP C 1 195 ? 152.693 145.680 200.172 1.00 71.91 195 ASP C N 1
ATOM 5606 C CA . ASP C 1 195 ? 153.713 146.737 199.989 1.00 71.91 195 ASP C CA 1
ATOM 5607 C C . ASP C 1 195 ? 153.577 147.302 198.574 1.00 71.91 195 ASP C C 1
ATOM 5608 O O . ASP C 1 195 ? 152.698 146.830 197.826 1.00 71.91 195 ASP C O 1
ATOM 5613 N N . PHE C 1 196 ? 154.424 148.256 198.221 1.00 58.44 196 PHE C N 1
ATOM 5614 C CA . PHE C 1 196 ? 154.417 148.937 196.925 1.00 58.44 196 PHE C CA 1
ATOM 5615 C C . PHE C 1 196 ? 153.031 149.513 196.618 1.00 58.44 196 PHE C C 1
ATOM 5616 O O . PHE C 1 196 ? 152.327 149.082 195.703 1.00 58.44 196 PHE C O 1
ATOM 5624 N N . SER C 1 197 ? 152.652 150.499 197.432 1.00 55.57 197 SER C N 1
ATOM 5625 C CA . SER C 1 197 ? 151.383 151.193 197.249 1.00 55.57 197 SER C CA 1
ATOM 5626 C C . SER C 1 197 ? 151.325 151.876 195.891 1.00 55.57 197 SER C C 1
ATOM 5627 O O . SER C 1 197 ? 152.034 152.859 195.652 1.00 55.57 197 SER C O 1
ATOM 5630 N N . ALA C 1 198 ? 150.480 151.368 194.999 1.00 50.61 198 ALA C N 1
ATOM 5631 C CA . ALA C 1 198 ? 150.343 151.936 193.669 1.00 50.61 198 ALA C CA 1
ATOM 5632 C C . ALA C 1 198 ? 148.948 151.650 193.143 1.00 50.61 198 ALA C C 1
ATOM 5633 O O . ALA C 1 198 ? 148.267 150.726 193.595 1.00 50.61 198 ALA C O 1
ATOM 5635 N N . ILE C 1 199 ? 148.531 152.460 192.175 1.00 48.89 199 ILE C N 1
ATOM 5636 C CA . ILE C 1 199 ? 147.284 152.257 191.453 1.00 48.89 199 ILE C CA 1
ATOM 5637 C C . ILE C 1 199 ? 147.619 152.151 189.975 1.00 48.89 199 ILE C C 1
ATOM 5638 O O . ILE C 1 199 ? 148.311 153.018 189.427 1.00 48.89 199 ILE C O 1
ATOM 5643 N N . ASP C 1 200 ? 147.131 151.068 189.360 1.00 50.90 200 ASP C N 1
ATOM 5644 C CA . ASP C 1 200 ? 147.414 150.815 187.926 1.00 50.90 200 ASP C CA 1
ATOM 5645 C C . ASP C 1 200 ? 146.390 151.538 187.055 1.00 50.90 200 ASP C C 1
ATOM 5646 O O . ASP C 1 200 ? 145.204 151.568 187.436 1.00 50.90 200 ASP C O 1
ATOM 5651 N N . TYR C 1 201 ? 146.839 152.099 185.936 1.00 45.60 201 TYR C N 1
ATOM 5652 C CA . TYR C 1 201 ? 145.958 152.762 184.993 1.00 45.60 201 TYR C CA 1
ATOM 5653 C C . TYR C 1 201 ? 146.331 152.361 183.575 1.00 45.60 201 TYR C C 1
ATOM 5654 O O . TYR C 1 201 ? 147.452 151.929 183.291 1.00 45.60 201 TYR C O 1
ATOM 5663 N N . LEU C 1 202 ? 145.346 152.496 182.696 1.00 50.40 202 LEU C N 1
ATOM 5664 C CA . LEU C 1 202 ? 145.458 152.161 181.288 1.00 50.40 202 LEU C CA 1
ATOM 5665 C C . LEU C 1 202 ? 144.759 153.251 180.492 1.00 50.40 202 LEU C C 1
ATOM 5666 O O . LEU C 1 202 ? 143.816 153.878 180.975 1.00 50.40 202 LEU C O 1
ATOM 5671 N N . LEU C 1 203 ? 145.231 153.483 179.273 1.00 48.47 203 LEU C N 1
ATOM 5672 C CA . LEU C 1 203 ? 144.699 154.540 178.425 1.00 48.47 203 LEU C CA 1
ATOM 5673 C C . LEU C 1 203 ? 144.214 153.944 177.114 1.00 48.47 203 LEU C C 1
ATOM 5674 O O . LEU C 1 203 ? 144.922 153.142 176.497 1.00 48.47 203 LEU C O 1
ATOM 5679 N N . PHE C 1 204 ? 143.012 154.330 176.691 1.00 50.57 204 PHE C N 1
ATOM 5680 C CA . PHE C 1 204 ? 142.533 153.974 175.363 1.00 50.57 204 PHE C CA 1
ATOM 5681 C C . PHE C 1 204 ? 141.941 155.199 174.678 1.00 50.57 204 PHE C C 1
ATOM 5682 O O . PHE C 1 204 ? 141.625 156.206 175.314 1.00 50.57 204 PHE C O 1
ATOM 5690 N N . SER C 1 205 ? 141.799 155.086 173.355 1.00 56.08 205 SER C N 1
ATOM 5691 C CA . SER C 1 205 ? 141.627 156.262 172.507 1.00 56.08 205 SER C CA 1
ATOM 5692 C C . SER C 1 205 ? 140.308 156.979 172.773 1.00 56.08 205 SER C C 1
ATOM 5693 O O . SER C 1 205 ? 140.284 158.205 172.936 1.00 56.08 205 SER C O 1
ATOM 5696 N N . SER C 1 206 ? 139.198 156.245 172.806 1.00 58.25 206 SER C N 1
ATOM 5697 C CA . SER C 1 206 ? 137.878 156.861 172.826 1.00 58.25 206 SER C CA 1
ATOM 5698 C C . SER C 1 206 ? 137.047 156.325 173.980 1.00 58.25 206 SER C C 1
ATOM 5699 O O . SER C 1 206 ? 136.903 155.108 174.137 1.00 58.25 206 SER C O 1
ATOM 5702 N N . PHE C 1 207 ? 136.495 157.243 174.775 1.00 56.94 207 PHE C N 1
ATOM 5703 C CA . PHE C 1 207 ? 135.511 156.892 175.791 1.00 56.94 207 PHE C CA 1
ATOM 5704 C C . PHE C 1 207 ? 134.145 156.617 175.173 1.00 56.94 207 PHE C C 1
ATOM 5705 O O . PHE C 1 207 ? 133.401 155.756 175.661 1.00 56.94 207 PHE C O 1
ATOM 5713 N N . GLN C 1 208 ? 133.833 157.333 174.089 1.00 65.49 208 GLN C N 1
ATOM 5714 C CA . GLN C 1 208 ? 132.523 157.156 173.406 1.00 65.49 208 GLN C CA 1
ATOM 5715 C C . GLN C 1 208 ? 132.451 155.757 172.786 1.00 65.49 208 GLN C C 1
ATOM 5716 O O . GLN C 1 208 ? 131.370 155.149 172.854 1.00 65.49 208 GLN C O 1
ATOM 5722 N N . GLU C 1 209 ? 133.556 155.270 172.210 1.00 66.16 209 GLU C N 1
ATOM 5723 C CA . GLU C 1 209 ? 133.572 153.928 171.634 1.00 66.16 209 GLU C CA 1
ATOM 5724 C C . GLU C 1 209 ? 133.318 152.869 172.696 1.00 66.16 209 GLU C C 1
ATOM 5725 O O . GLU C 1 209 ? 132.592 151.898 172.455 1.00 66.16 209 GLU C O 1
ATOM 5731 N N . PHE C 1 210 ? 133.911 153.036 173.879 1.00 61.96 210 PHE C N 1
ATOM 5732 C CA . PHE C 1 210 ? 133.620 152.128 174.983 1.00 61.96 210 PHE C CA 1
ATOM 5733 C C . PHE C 1 210 ? 132.163 152.234 175.413 1.00 61.96 210 PHE C C 1
ATOM 5734 O O . PHE C 1 210 ? 131.537 151.228 175.765 1.00 61.96 210 PHE C O 1
ATOM 5742 N N . LEU C 1 211 ? 131.611 153.450 175.406 1.00 64.47 211 LEU C N 1
ATOM 5743 C CA . LEU C 1 211 ? 130.229 153.639 175.836 1.00 64.47 211 LEU C CA 1
ATOM 5744 C C . LEU C 1 211 ? 129.250 152.909 174.923 1.00 64.47 211 LEU C C 1
ATOM 5745 O O . LEU C 1 211 ? 128.276 152.313 175.397 1.00 64.47 211 LEU C O 1
ATOM 5750 N N . GLN C 1 212 ? 129.487 152.946 173.613 1.00 70.73 212 GLN C N 1
ATOM 5751 C CA . GLN C 1 212 ? 128.596 152.322 172.644 1.00 70.73 212 GLN C CA 1
ATOM 5752 C C . GLN C 1 212 ? 129.061 150.935 172.221 1.00 70.73 212 GLN C C 1
ATOM 5753 O O . GLN C 1 212 ? 128.524 150.383 171.257 1.00 70.73 212 GLN C O 1
ATOM 5759 N N . SER C 1 213 ? 130.046 150.369 172.905 1.00 69.63 213 SER C N 1
ATOM 5760 C CA . SER C 1 213 ? 130.573 149.067 172.513 1.00 69.63 213 SER C CA 1
ATOM 5761 C C . SER C 1 213 ? 129.523 147.982 172.732 1.00 69.63 213 SER C C 1
ATOM 5762 O O . SER C 1 213 ? 128.892 147.943 173.795 1.00 69.63 213 SER C O 1
ATOM 5765 N N . PRO C 1 214 ? 129.298 147.099 171.756 1.00 73.12 214 PRO C N 1
ATOM 5766 C CA . PRO C 1 214 ? 128.315 146.022 171.954 1.00 73.12 214 PRO C CA 1
ATOM 5767 C C . PRO C 1 214 ? 128.679 145.064 173.074 1.00 73.12 214 PRO C C 1
ATOM 5768 O O . PRO C 1 214 ? 127.781 144.511 173.720 1.00 73.12 214 PRO C O 1
ATOM 5772 N N . ASN C 1 215 ? 129.971 144.847 173.321 1.00 72.89 215 ASN C N 1
ATOM 5773 C CA . ASN C 1 215 ? 130.426 143.855 174.290 1.00 72.89 215 ASN C CA 1
ATOM 5774 C C . ASN C 1 215 ? 130.781 144.478 175.635 1.00 72.89 215 ASN C C 1
ATOM 5775 O O . ASN C 1 215 ? 130.245 144.069 176.670 1.00 72.89 215 ASN C O 1
ATOM 5780 N N . ARG C 1 216 ? 131.693 145.451 175.637 1.00 67.85 216 ARG C N 1
ATOM 5781 C CA . ARG C 1 216 ? 132.225 146.145 176.808 1.00 67.85 216 ARG C CA 1
ATOM 5782 C C . ARG C 1 216 ? 133.105 145.254 177.676 1.00 67.85 216 ARG C C 1
ATOM 5783 O O . ARG C 1 216 ? 133.684 145.747 178.650 1.00 67.85 216 ARG C O 1
ATOM 5791 N N . VAL C 1 217 ? 133.230 143.970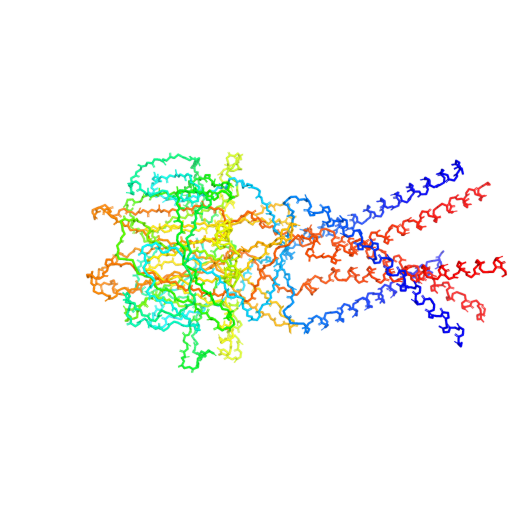 177.362 1.00 66.29 217 VAL C N 1
ATOM 5792 C CA . VAL C 1 217 ? 134.123 143.061 178.067 1.00 66.29 217 VAL C CA 1
ATOM 5793 C C . VAL C 1 217 ? 135.307 142.670 177.193 1.00 66.29 217 VAL C C 1
ATOM 5794 O O . VAL C 1 217 ? 136.457 142.720 177.630 1.00 66.29 217 VAL C O 1
ATOM 5798 N N . GLY C 1 218 ? 135.041 142.282 175.944 1.00 64.85 218 GLY C N 1
ATOM 5799 C CA . GLY C 1 218 ? 136.121 142.078 174.997 1.00 64.85 218 GLY C CA 1
ATOM 5800 C C . GLY C 1 218 ? 136.854 143.360 174.667 1.00 64.85 218 GLY C C 1
ATOM 5801 O O . GLY C 1 218 ? 138.046 143.334 174.347 1.00 64.85 218 GLY C O 1
ATOM 5802 N N . PHE C 1 219 ? 136.156 144.496 174.739 1.00 61.44 219 PHE C N 1
ATOM 5803 C CA . PHE C 1 219 ? 136.800 145.789 174.533 1.00 61.44 219 PHE C CA 1
ATOM 5804 C C . PHE C 1 219 ? 137.890 146.023 175.571 1.00 61.44 219 PHE C C 1
ATOM 5805 O O . PHE C 1 219 ? 139.001 146.452 175.238 1.00 61.44 219 PHE C O 1
ATOM 5813 N N . MET C 1 220 ? 137.592 145.731 176.838 1.00 62.00 220 MET C N 1
ATOM 5814 C CA . MET C 1 220 ? 138.569 145.958 177.896 1.00 62.00 220 MET C CA 1
ATOM 5815 C C . MET C 1 220 ? 139.743 144.994 177.785 1.00 62.00 220 MET C C 1
ATOM 5816 O O . MET C 1 220 ? 140.888 145.369 178.058 1.00 62.00 220 MET C O 1
ATOM 5821 N N . GLN C 1 221 ? 139.483 143.747 177.388 1.00 65.79 221 GLN C N 1
ATOM 5822 C CA . GLN C 1 221 ? 140.572 142.797 177.184 1.00 65.79 221 GLN C CA 1
ATOM 5823 C C . GLN C 1 221 ? 141.470 143.225 176.028 1.00 65.79 221 GLN C C 1
ATOM 5824 O O . GLN C 1 221 ? 142.703 143.144 176.124 1.00 65.79 221 GLN C O 1
ATOM 5830 N N . ALA C 1 222 ? 140.872 143.693 174.931 1.00 62.59 222 ALA C N 1
ATOM 5831 C CA . ALA C 1 222 ? 141.667 144.200 173.818 1.00 62.59 222 ALA C CA 1
ATOM 5832 C C . ALA C 1 222 ? 142.482 145.418 174.234 1.00 62.59 222 ALA C C 1
ATOM 5833 O O . ALA C 1 222 ? 143.628 145.583 173.800 1.00 62.59 222 ALA C O 1
ATOM 5835 N N . CYS C 1 223 ? 141.904 146.286 175.068 1.00 63.96 223 CYS C N 1
ATOM 5836 C CA . CYS C 1 223 ? 142.656 147.417 175.600 1.00 63.96 223 CYS C CA 1
ATOM 5837 C C . CYS C 1 223 ? 143.820 146.954 176.465 1.00 63.96 223 CYS C C 1
ATOM 5838 O O . CYS C 1 223 ? 144.909 147.536 176.405 1.00 63.96 223 CYS C O 1
ATOM 5841 N N . GLU C 1 224 ? 143.605 145.921 177.281 1.00 66.46 224 GLU C N 1
ATOM 5842 C CA . GLU C 1 224 ? 144.685 145.386 178.103 1.00 66.46 224 GLU C CA 1
ATOM 5843 C C . GLU C 1 224 ? 145.778 144.761 177.249 1.00 66.46 224 GLU C C 1
ATOM 5844 O O . GLU C 1 224 ? 146.942 144.719 177.664 1.00 66.46 224 GLU C O 1
ATOM 5850 N N . SER C 1 225 ? 145.428 144.269 176.059 1.00 64.12 225 SER C N 1
ATOM 5851 C CA . SER C 1 225 ? 146.450 143.749 175.156 1.00 64.12 225 SER C CA 1
ATOM 5852 C C . SER C 1 225 ? 147.357 144.856 174.632 1.00 64.12 225 SER C C 1
ATOM 5853 O O . SER C 1 225 ? 148.512 144.593 174.279 1.00 64.12 225 SER C O 1
ATOM 5856 N N . ALA C 1 226 ? 146.860 146.088 174.568 1.00 63.49 226 ALA C N 1
ATOM 5857 C CA . ALA C 1 226 ? 147.670 147.204 174.103 1.00 63.49 226 ALA C CA 1
ATOM 5858 C C . ALA C 1 226 ? 148.730 147.571 175.136 1.00 63.49 226 ALA C C 1
ATOM 5859 O O . ALA C 1 226 ? 148.603 147.275 176.327 1.00 63.49 226 ALA C O 1
ATOM 5861 N N . TYR C 1 227 ? 149.786 148.229 174.664 1.00 59.01 227 TYR C N 1
ATOM 5862 C CA . TYR C 1 227 ? 150.945 148.547 175.498 1.00 59.01 227 TYR C CA 1
ATOM 5863 C C . TYR C 1 227 ? 150.827 149.956 176.083 1.00 59.01 227 TYR C C 1
ATOM 5864 O O . TYR C 1 227 ? 151.637 150.844 175.821 1.00 59.01 227 TYR C O 1
ATOM 5873 N N . SER C 1 228 ? 149.792 150.151 176.895 1.00 53.86 228 SER C N 1
ATOM 5874 C CA . SER C 1 228 ? 149.488 151.462 177.460 1.00 53.86 228 SER C CA 1
ATOM 5875 C C . SER C 1 228 ? 149.093 151.335 178.928 1.00 53.86 228 SER C C 1
ATOM 5876 O O . SER C 1 228 ? 148.117 151.929 179.386 1.00 53.86 228 SER C O 1
ATOM 5879 N N . SER C 1 229 ? 149.854 150.553 179.689 1.00 51.18 229 SER C N 1
ATOM 5880 C CA . SER C 1 229 ? 149.584 150.330 181.103 1.00 51.18 229 SER C CA 1
ATOM 5881 C C . SER C 1 229 ? 150.717 150.908 181.939 1.00 51.18 229 SER C C 1
ATOM 5882 O O . SER C 1 229 ? 151.891 150.681 181.636 1.00 51.18 229 SER C O 1
ATOM 5885 N N . TRP C 1 230 ? 150.363 151.651 182.988 1.00 47.47 230 TRP C N 1
ATOM 5886 C CA . TRP C 1 230 ? 151.345 152.198 183.916 1.00 47.47 230 TRP C CA 1
ATOM 5887 C C . TRP C 1 230 ? 150.773 152.153 185.325 1.00 47.47 230 TRP C C 1
ATOM 5888 O O . TRP C 1 230 ? 149.667 151.658 185.554 1.00 47.47 230 TRP C O 1
ATOM 5899 N N . LYS C 1 231 ? 151.537 152.683 186.277 1.00 45.82 231 LYS C N 1
ATOM 5900 C CA . LYS C 1 231 ? 151.104 152.799 187.662 1.00 45.82 231 LYS C CA 1
ATOM 5901 C C . LYS C 1 231 ? 151.490 154.170 188.193 1.00 45.82 231 LYS C C 1
ATOM 5902 O O . LYS C 1 231 ? 152.446 154.787 187.718 1.00 45.82 231 LYS C O 1
ATOM 5908 N N . PHE C 1 232 ? 150.738 154.644 189.184 1.00 46.39 232 PHE C N 1
ATOM 5909 C CA . PHE C 1 232 ? 151.111 155.848 189.910 1.00 46.39 232 PHE C CA 1
ATOM 5910 C C . PHE C 1 232 ? 151.043 155.580 191.407 1.00 46.39 232 PHE C C 1
ATOM 5911 O O . PHE C 1 232 ? 150.187 154.832 191.885 1.00 46.39 232 PHE C O 1
ATOM 5919 N N . SER C 1 233 ? 151.960 156.203 192.139 1.00 50.16 233 SER C N 1
ATOM 5920 C CA . SER C 1 233 ? 152.220 155.871 193.530 1.00 50.16 233 SER C CA 1
ATOM 5921 C C . SER C 1 233 ? 151.444 156.772 194.484 1.00 50.16 233 SER C C 1
ATOM 5922 O O . SER C 1 233 ? 151.036 157.884 194.144 1.00 50.16 233 SER C O 1
ATOM 5925 N N . GLY C 1 234 ? 151.247 156.266 195.704 1.00 50.45 234 GLY C N 1
ATOM 5926 C CA . GLY C 1 234 ? 150.643 157.048 196.756 1.00 50.45 234 GLY C CA 1
ATOM 5927 C C . GLY C 1 234 ? 151.651 157.906 197.492 1.00 50.45 234 GLY C C 1
ATOM 5928 O O . GLY C 1 234 ? 152.847 157.626 197.507 1.00 50.45 234 GLY C O 1
ATOM 5929 N N . GLY C 1 235 ? 151.150 158.968 198.115 1.00 50.51 235 GLY C N 1
ATOM 5930 C CA . GLY C 1 235 ? 152.020 159.941 198.737 1.00 50.51 235 GLY C CA 1
ATOM 5931 C C . GLY C 1 235 ? 152.686 160.888 197.769 1.00 50.51 235 GLY C C 1
ATOM 5932 O O . GLY C 1 235 ? 153.528 161.689 198.188 1.00 50.51 235 GLY C O 1
ATOM 5933 N N . PHE C 1 236 ? 152.337 160.815 196.488 1.00 49.73 236 PHE C N 1
ATOM 5934 C CA . PHE C 1 236 ? 152.903 161.672 195.461 1.00 49.73 236 PHE C CA 1
ATOM 5935 C C . PHE C 1 236 ? 151.778 162.185 194.577 1.00 49.73 236 PHE C C 1
ATOM 5936 O O . PHE C 1 236 ? 150.666 161.653 194.579 1.00 49.73 236 PHE C O 1
ATOM 5944 N N . ARG C 1 237 ? 152.080 163.237 193.826 1.00 47.27 237 ARG C N 1
ATOM 5945 C CA . ARG C 1 237 ? 151.227 163.712 192.748 1.00 47.27 237 ARG C CA 1
ATOM 5946 C C . ARG C 1 237 ? 151.952 163.485 191.432 1.00 47.27 237 ARG C C 1
ATOM 5947 O O . ARG C 1 237 ? 153.096 163.921 191.264 1.00 47.27 237 ARG C O 1
ATOM 5955 N N . THR C 1 238 ? 151.295 162.790 190.511 1.00 44.83 238 THR C N 1
ATOM 5956 C CA . THR C 1 238 ? 151.881 162.432 189.228 1.00 44.83 238 THR C CA 1
ATOM 5957 C C . THR C 1 238 ? 151.207 163.243 188.133 1.00 44.83 238 THR C C 1
ATOM 5958 O O . THR C 1 238 ? 150.000 163.111 187.911 1.00 44.83 238 THR C O 1
ATOM 5962 N N . TRP C 1 239 ? 151.985 164.083 187.462 1.00 44.29 239 TRP C N 1
ATOM 5963 C CA . TRP C 1 239 ? 151.527 164.803 186.284 1.00 44.29 239 TRP C CA 1
ATOM 5964 C C . TRP C 1 239 ? 151.869 163.968 185.061 1.00 44.29 239 TRP C C 1
ATOM 5965 O O . TRP C 1 239 ? 153.045 163.688 184.809 1.00 44.29 239 TRP C O 1
ATOM 5976 N N . VAL C 1 240 ? 150.846 163.570 184.310 1.00 46.04 240 VAL C N 1
ATOM 5977 C CA . VAL C 1 240 ? 150.995 162.684 183.163 1.00 46.04 240 VAL C CA 1
ATOM 5978 C C . VAL C 1 240 ? 150.654 163.468 181.905 1.00 46.04 240 VAL C C 1
ATOM 5979 O O . VAL C 1 240 ? 149.552 164.017 181.785 1.00 46.04 240 VAL C O 1
ATOM 5983 N N . LYS C 1 241 ? 151.597 163.520 180.971 1.00 50.72 241 LYS C N 1
ATOM 5984 C CA . LYS C 1 241 ? 151.390 164.094 179.650 1.00 50.72 241 LYS C CA 1
ATOM 5985 C C . LYS C 1 241 ? 151.359 162.949 178.649 1.00 50.72 241 LYS C C 1
ATOM 5986 O O . LYS C 1 241 ? 152.366 162.256 178.471 1.00 50.72 241 LYS C O 1
ATOM 5992 N N . MET C 1 242 ? 150.213 162.749 178.008 1.00 47.67 242 MET C N 1
ATOM 5993 C CA . MET C 1 242 ? 150.008 161.612 177.126 1.00 47.67 242 MET C CA 1
ATOM 5994 C C . MET C 1 242 ? 150.102 162.028 175.664 1.00 47.67 242 MET C C 1
ATOM 5995 O O . MET C 1 242 ? 149.736 163.144 175.288 1.00 47.67 242 MET C O 1
ATOM 6000 N N . SER C 1 243 ? 150.599 161.108 174.843 1.00 53.07 243 SER C N 1
ATOM 6001 C CA . SER C 1 243 ? 150.714 161.291 173.404 1.00 53.07 243 SER C CA 1
ATOM 6002 C C . SER C 1 243 ? 150.123 160.079 172.702 1.00 53.07 243 SER C C 1
ATOM 6003 O O . SER C 1 243 ? 150.261 158.948 173.178 1.00 53.07 243 SER C O 1
ATOM 6006 N N . LEU C 1 244 ? 149.492 160.320 171.557 1.00 55.81 244 LEU C N 1
ATOM 6007 C CA . LEU C 1 244 ? 148.720 159.313 170.842 1.00 55.81 244 LEU C CA 1
ATOM 6008 C C . LEU C 1 244 ? 149.490 158.815 169.627 1.00 55.81 244 LEU C C 1
ATOM 6009 O O . LEU C 1 244 ? 149.984 159.619 168.828 1.00 55.81 244 LEU C O 1
ATOM 6014 N N . VAL C 1 245 ? 149.581 157.491 169.487 1.00 59.70 245 VAL C N 1
ATOM 6015 C CA . VAL C 1 245 ? 150.187 156.847 168.329 1.00 59.70 245 VAL C CA 1
ATOM 6016 C C . VAL C 1 245 ? 149.173 155.867 167.756 1.00 59.70 245 VAL C C 1
ATOM 6017 O O . VAL C 1 245 ? 148.556 155.100 168.502 1.00 59.70 245 VAL C O 1
ATOM 6021 N N . LYS C 1 246 ? 148.986 155.903 166.441 1.00 69.14 246 LYS C N 1
ATOM 6022 C CA . LYS C 1 246 ? 148.059 155.013 165.753 1.00 69.14 246 LYS C CA 1
ATOM 6023 C C . LYS C 1 246 ? 148.825 154.254 164.682 1.00 69.14 246 LYS C C 1
ATOM 6024 O O . LYS C 1 246 ? 149.441 154.867 163.807 1.00 69.14 246 LYS C O 1
ATOM 6030 N N . THR C 1 247 ? 148.786 152.928 164.751 1.00 76.29 247 THR C N 1
ATOM 6031 C CA . THR C 1 247 ? 149.473 152.065 163.802 1.00 76.29 247 THR C CA 1
ATOM 6032 C C . THR C 1 247 ? 148.446 151.369 162.924 1.00 76.29 247 THR C C 1
ATOM 6033 O O . THR C 1 247 ? 147.504 150.754 163.434 1.00 76.29 247 THR C O 1
ATOM 6037 N N . LYS C 1 248 ? 148.624 151.466 161.610 1.00 82.51 248 LYS C N 1
ATOM 6038 C CA . LYS C 1 248 ? 147.728 150.803 160.669 1.00 82.51 248 LYS C CA 1
ATOM 6039 C C . LYS C 1 248 ? 148.354 149.485 160.229 1.00 82.51 248 LYS C C 1
ATOM 6040 O O . LYS C 1 248 ? 149.380 149.475 159.542 1.00 82.51 248 LYS C O 1
ATOM 6046 N N . GLU C 1 249 ? 147.736 148.377 160.626 1.00 89.70 249 GLU C N 1
ATOM 6047 C CA . GLU C 1 249 ? 148.180 147.064 160.192 1.00 89.70 249 GLU C CA 1
ATOM 6048 C C . GLU C 1 249 ? 147.703 146.783 158.771 1.00 89.70 249 GLU C C 1
ATOM 6049 O O . GLU C 1 249 ? 146.822 147.461 158.235 1.00 89.70 249 GLU C O 1
ATOM 6055 N N . GLU C 1 250 ? 148.304 145.761 158.158 1.00 92.48 250 GLU C N 1
ATOM 6056 C CA . GLU C 1 250 ? 147.964 145.412 156.784 1.00 92.48 250 GLU C CA 1
ATOM 6057 C C . GLU C 1 250 ? 146.530 144.919 156.645 1.00 92.48 250 GLU C C 1
ATOM 6058 O O . GLU C 1 250 ? 145.966 144.999 155.549 1.00 92.48 250 GLU C O 1
ATOM 6064 N N . ASP C 1 251 ? 145.929 144.415 157.724 1.00 96.54 251 ASP C N 1
ATOM 6065 C CA . ASP C 1 251 ? 144.535 143.991 157.682 1.00 96.54 251 ASP C CA 1
ATOM 6066 C C . ASP C 1 251 ? 143.565 145.162 157.630 1.00 96.54 251 ASP C C 1
ATOM 6067 O O . ASP C 1 251 ? 142.374 144.945 157.383 1.00 96.54 251 ASP C O 1
ATOM 6072 N N . GLY C 1 252 ? 144.038 146.386 157.852 1.00 94.71 252 GLY C N 1
ATOM 6073 C CA . GLY C 1 252 ? 143.204 147.563 157.857 1.00 94.71 252 GLY C CA 1
ATOM 6074 C C . GLY C 1 252 ? 142.794 148.037 159.236 1.00 94.71 252 GLY C C 1
ATOM 6075 O O . GLY C 1 252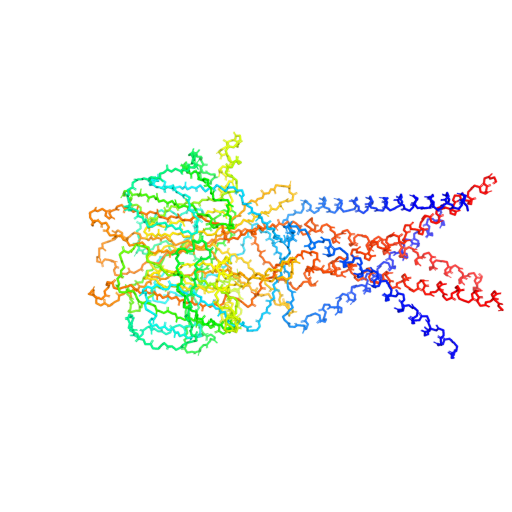 ? 142.337 149.178 159.372 1.00 94.71 252 GLY C O 1
ATOM 6076 N N . ARG C 1 253 ? 143.020 147.180 160.236 1.00 91.24 253 ARG C N 1
ATOM 6077 C CA . ARG C 1 253 ? 142.670 147.526 161.636 1.00 91.24 253 ARG C CA 1
ATOM 6078 C C . ARG C 1 253 ? 143.672 148.540 162.193 1.00 91.24 253 ARG C C 1
ATOM 6079 O O . ARG C 1 253 ? 144.857 148.495 161.796 1.00 91.24 253 ARG C O 1
ATOM 6087 N N . GLU C 1 254 ? 143.206 149.424 163.072 1.00 85.73 254 GLU C N 1
ATOM 6088 C CA . GLU C 1 254 ? 144.056 150.425 163.699 1.00 85.73 254 GLU C CA 1
ATOM 6089 C C . GLU C 1 254 ? 144.345 150.023 165.138 1.00 85.73 254 GLU C C 1
ATOM 6090 O O . GLU C 1 254 ? 143.423 149.697 165.894 1.00 85.73 254 GLU C O 1
ATOM 6096 N N . ALA C 1 255 ? 145.619 150.044 165.510 1.00 75.89 255 ALA C N 1
ATOM 6097 C CA . ALA C 1 255 ? 146.042 149.792 166.879 1.00 75.89 255 ALA C CA 1
ATOM 6098 C C . ALA C 1 255 ? 146.460 151.108 167.515 1.00 75.89 255 ALA C C 1
ATOM 6099 O O . ALA C 1 255 ? 147.289 151.834 166.959 1.00 75.89 255 ALA C O 1
ATOM 6101 N N . VAL C 1 256 ? 145.894 151.411 168.676 1.00 66.87 256 VAL C N 1
ATOM 6102 C CA . VAL C 1 256 ? 146.127 152.679 169.354 1.00 66.87 256 VAL C CA 1
ATOM 6103 C C . VAL C 1 256 ? 147.048 152.442 170.542 1.00 66.87 256 VAL C C 1
ATOM 6104 O O . VAL C 1 256 ? 146.843 151.503 171.320 1.00 66.87 256 VAL C O 1
ATOM 6108 N N . GLU C 1 257 ? 148.063 153.290 170.683 1.00 59.60 257 GLU C N 1
ATOM 6109 C CA . GLU C 1 257 ? 149.038 153.180 171.753 1.00 59.60 257 GLU C CA 1
ATOM 6110 C C . GLU C 1 257 ? 149.292 154.568 172.321 1.00 59.60 257 GLU C C 1
ATOM 6111 O O . GLU C 1 257 ? 149.092 155.584 171.649 1.00 59.60 257 GLU C O 1
ATOM 6117 N N . PHE C 1 258 ? 149.733 154.603 173.574 1.00 52.59 258 PHE C N 1
ATOM 6118 C CA . PHE C 1 258 ? 149.952 155.845 174.299 1.00 52.59 258 PHE C CA 1
ATOM 6119 C C . PHE C 1 258 ? 151.395 155.918 174.774 1.00 52.59 258 PHE C C 1
ATOM 6120 O O . PHE C 1 258 ? 151.923 154.943 175.317 1.00 52.59 258 PHE C O 1
ATOM 6128 N N . ARG C 1 259 ? 152.029 157.063 174.557 1.00 55.90 259 ARG C N 1
ATOM 6129 C CA . ARG C 1 259 ? 153.274 157.408 175.226 1.00 55.90 259 ARG C CA 1
ATOM 6130 C C . ARG C 1 259 ? 152.977 158.368 176.367 1.00 55.90 259 ARG C C 1
ATOM 6131 O O . ARG C 1 259 ? 151.978 159.086 176.353 1.00 55.90 259 ARG C O 1
ATOM 6139 N N . GLN C 1 260 ? 153.858 158.379 177.363 1.00 50.68 260 GLN C N 1
ATOM 6140 C CA . GLN C 1 260 ? 153.636 159.214 178.531 1.00 50.68 260 GLN C CA 1
ATOM 6141 C C . GLN C 1 260 ? 154.935 159.863 178.985 1.00 50.68 260 GLN C C 1
ATOM 6142 O O . GLN C 1 260 ? 156.026 159.315 178.809 1.00 50.68 260 GLN C O 1
ATOM 6148 N N . GLU C 1 261 ? 154.795 161.058 179.552 1.00 52.14 261 GLU C N 1
ATOM 6149 C CA . GLU C 1 261 ? 155.851 161.725 180.299 1.00 52.14 261 GLU C CA 1
ATOM 6150 C C . GLU C 1 261 ? 155.305 162.070 181.674 1.00 52.14 261 GLU C C 1
ATOM 6151 O O . GLU C 1 261 ? 154.163 162.519 181.797 1.00 52.14 261 GLU C O 1
ATOM 6157 N N . THR C 1 262 ? 156.108 161.860 182.709 1.00 48.99 262 THR C N 1
ATOM 6158 C CA . THR C 1 262 ? 155.614 161.985 184.072 1.00 48.99 262 THR C CA 1
ATOM 6159 C C . THR C 1 262 ? 156.473 162.939 184.884 1.00 48.99 262 THR C C 1
ATOM 6160 O O . THR C 1 262 ? 157.694 162.997 184.716 1.00 48.99 262 THR C O 1
ATOM 6164 N N . SER C 1 263 ? 155.813 163.689 185.760 1.00 47.73 263 SER C N 1
ATOM 6165 C CA . SER C 1 263 ? 156.468 164.490 186.786 1.00 47.73 263 SER C CA 1
ATOM 6166 C C . SER C 1 263 ? 155.923 164.052 188.136 1.00 47.73 263 SER C C 1
ATOM 6167 O O . SER C 1 263 ? 154.713 164.114 188.365 1.00 47.73 263 SER C O 1
ATOM 6170 N N . VAL C 1 264 ? 156.807 163.613 189.024 1.00 46.53 264 VAL C N 1
ATOM 6171 C CA . VAL C 1 264 ? 156.422 163.096 190.331 1.00 46.53 264 VAL C CA 1
ATOM 6172 C C . VAL C 1 264 ? 156.783 164.137 191.379 1.00 46.53 264 VAL C C 1
ATOM 6173 O O . VAL C 1 264 ? 157.940 164.565 191.464 1.00 46.53 264 VAL C O 1
ATOM 6177 N N . VAL C 1 265 ? 155.797 164.544 192.175 1.00 48.22 265 VAL C N 1
ATOM 6178 C CA . VAL C 1 265 ? 155.960 165.614 193.149 1.00 48.22 265 VAL C CA 1
ATOM 6179 C C . VAL C 1 265 ? 155.575 165.087 194.523 1.00 48.22 265 VAL C C 1
ATOM 6180 O O . VAL C 1 265 ? 154.483 164.538 194.697 1.00 48.22 265 VAL C O 1
ATOM 6184 N N . ASN C 1 266 ? 156.466 165.259 195.493 1.00 55.64 266 ASN C N 1
ATOM 6185 C CA . ASN C 1 266 ? 156.192 164.808 196.849 1.00 55.64 266 ASN C CA 1
ATOM 6186 C C . ASN C 1 266 ? 155.027 165.586 197.454 1.00 55.64 266 ASN C C 1
ATOM 6187 O O . ASN C 1 266 ? 154.846 166.779 197.200 1.00 55.64 266 ASN C O 1
ATOM 6192 N N . TYR C 1 267 ? 154.232 164.893 198.263 1.00 60.55 267 TYR C N 1
ATOM 6193 C CA . TYR C 1 267 ? 153.072 165.472 198.927 1.00 60.55 267 TYR C CA 1
ATOM 6194 C C . TYR C 1 267 ? 153.374 165.653 200.407 1.00 60.55 267 TYR C C 1
ATOM 6195 O O . TYR C 1 267 ? 153.836 164.718 201.069 1.00 60.55 267 TYR C O 1
ATOM 6204 N N . ILE C 1 268 ? 153.113 166.850 200.922 1.00 68.86 268 ILE C N 1
ATOM 6205 C CA . ILE C 1 268 ? 153.336 167.171 202.327 1.00 68.86 268 ILE C CA 1
ATOM 6206 C C . ILE C 1 268 ? 152.019 166.995 203.066 1.00 68.86 268 ILE C C 1
ATOM 6207 O O . ILE C 1 268 ? 151.025 167.656 202.745 1.00 68.86 268 ILE C O 1
ATOM 6212 N N . ASP C 1 269 ? 152.009 166.112 204.059 1.00 79.80 269 ASP C N 1
ATOM 6213 C CA . ASP C 1 269 ? 150.809 165.811 204.829 1.00 79.80 269 ASP C CA 1
ATOM 6214 C C . ASP C 1 269 ? 150.856 166.584 206.141 1.00 79.80 269 ASP C C 1
ATOM 6215 O O . ASP C 1 269 ? 151.648 166.263 207.033 1.00 79.80 269 ASP C O 1
ATOM 6220 N N . GLN C 1 270 ? 150.007 167.603 206.256 1.00 86.42 270 GLN C N 1
ATOM 6221 C CA . GLN C 1 270 ? 149.845 168.355 207.491 1.00 86.42 270 GLN C CA 1
ATOM 6222 C C . GLN C 1 270 ? 148.663 167.863 208.315 1.00 86.42 270 GLN C C 1
ATOM 6223 O O . GLN C 1 270 ? 148.323 168.481 209.329 1.00 86.42 270 GLN C O 1
ATOM 6229 N N . ARG C 1 271 ? 148.031 166.769 207.898 1.00 86.24 271 ARG C N 1
ATOM 6230 C CA . ARG C 1 271 ? 146.937 166.186 208.650 1.00 86.24 271 ARG C CA 1
ATOM 6231 C C . ARG C 1 271 ? 147.458 165.587 209.956 1.00 86.24 271 ARG C C 1
ATOM 6232 O O . ARG C 1 271 ? 148.650 165.297 210.083 1.00 86.24 271 ARG C O 1
ATOM 6240 N N . PRO C 1 272 ? 146.583 165.408 210.949 1.00 93.04 272 PRO C N 1
ATOM 6241 C CA . PRO C 1 272 ? 147.035 164.870 212.239 1.00 93.04 272 PRO C CA 1
ATOM 6242 C C . PRO C 1 272 ? 147.670 163.496 212.090 1.00 93.04 272 PRO C C 1
ATOM 6243 O O . PRO C 1 272 ? 147.319 162.715 211.203 1.00 93.04 272 PRO C O 1
ATOM 6247 N N . ALA C 1 273 ? 148.630 163.213 212.977 1.00 94.77 273 ALA C N 1
ATOM 6248 C CA . ALA C 1 273 ? 149.400 161.976 212.883 1.00 94.77 273 ALA C CA 1
ATOM 6249 C C . ALA C 1 273 ? 148.515 160.742 212.998 1.00 94.77 273 ALA C C 1
ATOM 6250 O O . ALA C 1 273 ? 148.864 159.680 212.471 1.00 94.77 273 ALA C O 1
ATOM 6252 N N . ALA C 1 274 ? 147.375 160.855 213.683 1.00 95.82 274 ALA C N 1
ATOM 6253 C CA . ALA C 1 274 ? 146.456 159.725 213.770 1.00 95.82 274 ALA C CA 1
ATOM 6254 C C . ALA C 1 274 ? 145.798 159.429 212.428 1.00 95.82 274 ALA C C 1
ATOM 6255 O O . ALA C 1 274 ? 145.363 158.297 212.189 1.00 95.82 274 ALA C O 1
ATOM 6257 N N . LYS C 1 275 ? 145.717 160.423 211.547 1.00 91.80 275 LYS C N 1
ATOM 6258 C CA . LYS C 1 275 ? 145.085 160.268 210.244 1.00 91.80 275 LYS C CA 1
ATOM 6259 C C . LYS C 1 275 ? 146.061 159.859 209.149 1.00 91.80 275 LYS C C 1
ATOM 6260 O O . LYS C 1 275 ? 145.649 159.720 207.993 1.00 91.80 275 LYS C O 1
ATOM 6266 N N . LYS C 1 276 ? 147.335 159.661 209.479 1.00 88.88 276 LYS C N 1
ATOM 6267 C CA . LYS C 1 276 ? 148.352 159.357 208.480 1.00 88.88 276 LYS C CA 1
ATOM 6268 C C . LYS C 1 276 ? 148.374 157.889 208.073 1.00 88.88 276 LYS C C 1
ATOM 6269 O O . LYS C 1 276 ? 149.146 157.524 207.179 1.00 88.88 276 LYS C O 1
ATOM 6275 N N . SER C 1 277 ? 147.565 157.041 208.710 1.00 86.52 277 SER C N 1
ATOM 6276 C CA . SER C 1 277 ? 147.529 155.632 208.328 1.00 86.52 277 SER C CA 1
ATOM 6277 C C . SER C 1 277 ? 147.032 155.458 206.897 1.00 86.52 277 SER C C 1
ATOM 6278 O O . SER C 1 277 ? 147.591 154.666 206.129 1.00 86.52 277 SER C O 1
ATOM 6281 N N . ALA C 1 278 ? 145.991 156.193 206.520 1.00 80.18 278 ALA C N 1
ATOM 6282 C CA . ALA C 1 278 ? 145.485 156.136 205.158 1.00 80.18 278 ALA C CA 1
ATOM 6283 C C . ALA C 1 278 ? 146.476 156.770 204.190 1.00 80.18 278 ALA C C 1
ATOM 6284 O O . ALA C 1 278 ? 147.248 157.663 204.549 1.00 80.18 278 ALA C O 1
ATOM 6286 N N . GLN C 1 279 ? 146.452 156.291 202.950 1.00 68.41 279 GLN C N 1
ATOM 6287 C CA . GLN C 1 279 ? 147.336 156.770 201.900 1.00 68.41 279 GLN C CA 1
ATOM 6288 C C . GLN C 1 279 ? 146.531 157.509 200.842 1.00 68.41 279 GLN C C 1
ATOM 6289 O O . GLN C 1 279 ? 145.437 157.078 200.467 1.00 68.41 279 GLN C O 1
ATOM 6295 N N . LEU C 1 280 ? 147.082 158.619 200.363 1.00 56.71 280 LEU C N 1
ATOM 6296 C CA . LEU C 1 280 ? 146.411 159.483 199.403 1.00 56.71 280 LEU C CA 1
ATOM 6297 C C . LEU C 1 280 ? 147.106 159.382 198.054 1.00 56.71 280 LEU C C 1
ATOM 6298 O O . LEU C 1 280 ? 148.337 159.440 197.978 1.00 56.71 280 LEU C O 1
ATOM 6303 N N . PHE C 1 281 ? 146.318 159.230 196.996 1.00 50.97 281 PHE C N 1
ATOM 6304 C CA . PHE C 1 281 ? 146.824 159.149 195.634 1.00 50.97 281 PHE C CA 1
ATOM 6305 C C . PHE C 1 281 ? 146.311 160.347 194.850 1.00 50.97 281 PHE C C 1
ATOM 6306 O O . PHE C 1 281 ? 145.105 160.606 194.835 1.00 50.97 281 PHE C O 1
ATOM 6314 N N . PHE C 1 282 ? 147.219 161.072 194.205 1.00 48.47 282 PHE C N 1
ATOM 6315 C CA . PHE C 1 282 ? 146.869 162.213 193.370 1.00 48.47 282 PHE C CA 1
ATOM 6316 C C . PHE C 1 282 ? 147.430 161.990 191.976 1.00 48.47 282 PHE C C 1
ATOM 6317 O O . PHE C 1 282 ? 148.610 161.658 191.827 1.00 48.47 282 PHE C O 1
ATOM 6325 N N . VAL C 1 283 ? 146.594 162.168 190.959 1.00 44.36 283 VAL C N 1
ATOM 6326 C CA . VAL C 1 283 ? 147.040 162.004 189.581 1.00 44.36 283 VAL C CA 1
ATOM 6327 C C . VAL C 1 283 ? 146.420 163.096 188.721 1.00 44.36 283 VAL C C 1
ATOM 6328 O O . VAL C 1 283 ? 145.291 163.535 188.962 1.00 44.36 283 VAL C O 1
ATOM 6332 N N . VAL C 1 284 ? 147.187 163.565 187.739 1.00 43.18 284 VAL C N 1
ATOM 6333 C CA . VAL C 1 284 ? 146.751 164.590 186.800 1.00 43.18 284 VAL C CA 1
ATOM 6334 C C . VAL C 1 284 ? 146.978 164.065 185.392 1.00 43.18 284 VAL C C 1
ATOM 6335 O O . VAL C 1 284 ? 148.061 163.556 185.083 1.00 43.18 284 VAL C O 1
ATOM 6339 N N . PHE C 1 285 ? 145.963 164.183 184.544 1.00 42.95 285 PHE C N 1
ATOM 6340 C CA . PHE C 1 285 ? 146.043 163.755 183.155 1.00 42.95 285 PHE C CA 1
ATOM 6341 C C . PHE C 1 285 ? 145.833 164.952 182.241 1.00 42.95 285 PHE C C 1
ATOM 6342 O O . PHE C 1 285 ? 144.896 165.733 182.441 1.00 42.95 285 PHE C O 1
ATOM 6350 N N . GLU C 1 286 ? 146.707 165.090 181.247 1.00 50.33 286 GLU C N 1
ATOM 6351 C CA . GLU C 1 286 ? 146.589 166.131 180.237 1.00 50.33 286 GLU C CA 1
ATOM 6352 C C . GLU C 1 286 ? 147.323 165.678 178.986 1.00 50.33 286 GLU C C 1
ATOM 6353 O O . GLU C 1 286 ? 148.150 164.766 179.026 1.00 50.33 286 GLU C O 1
ATOM 6359 N N . TRP C 1 287 ? 147.016 166.338 177.874 1.00 48.71 287 TRP C N 1
ATOM 6360 C CA . TRP C 1 287 ? 147.673 166.068 176.603 1.00 48.71 287 TRP C CA 1
ATOM 6361 C C . TRP C 1 287 ? 148.959 166.877 176.509 1.00 48.71 287 TRP C C 1
ATOM 6362 O O . TRP C 1 287 ? 148.981 168.062 176.857 1.00 48.71 287 TRP C O 1
ATOM 6373 N N . LYS C 1 288 ? 150.031 166.234 176.042 1.00 50.13 288 LYS C N 1
ATOM 6374 C CA . LYS C 1 288 ? 151.312 166.924 175.940 1.00 50.13 288 LYS C CA 1
ATOM 6375 C C . LYS C 1 288 ? 151.311 167.936 174.800 1.00 50.13 288 LYS C C 1
ATOM 6376 O O . LYS C 1 288 ? 151.760 169.074 174.969 1.00 50.13 288 LYS C O 1
ATOM 6382 N N . ASP C 1 289 ? 150.809 167.543 173.635 1.00 55.96 289 ASP C N 1
ATOM 6383 C CA . ASP C 1 289 ? 150.881 168.372 172.443 1.00 55.96 289 ASP C CA 1
ATOM 6384 C C . ASP C 1 289 ? 149.749 167.992 171.510 1.00 55.96 289 ASP C C 1
ATOM 6385 O O . ASP C 1 289 ? 149.162 166.908 171.646 1.00 55.96 289 ASP C O 1
ATOM 6390 N N . PRO C 1 290 ? 149.391 168.862 170.556 1.00 58.09 290 PRO C N 1
ATOM 6391 C CA . PRO C 1 290 ? 148.274 168.554 169.656 1.00 58.09 290 PRO C CA 1
ATOM 6392 C C . PRO C 1 290 ? 148.659 167.672 168.477 1.00 58.09 290 PRO C C 1
ATOM 6393 O O . PRO C 1 290 ? 147.914 167.593 167.497 1.00 58.09 290 PRO C O 1
ATOM 6397 N N . PHE C 1 291 ? 149.807 167.010 168.550 1.00 58.48 291 PHE C N 1
ATOM 6398 C CA . PHE C 1 291 ? 150.307 166.199 167.448 1.00 58.48 291 PHE C CA 1
ATOM 6399 C C . PHE C 1 291 ? 150.039 164.722 167.709 1.00 58.48 291 PHE C C 1
ATOM 6400 O O . PHE C 1 291 ? 150.431 164.188 168.752 1.00 58.48 291 PHE C O 1
ATOM 6408 N N . ILE C 1 292 ? 149.370 164.073 166.759 1.00 57.05 292 ILE C N 1
ATOM 6409 C CA . ILE C 1 292 ? 149.108 162.640 166.795 1.00 57.05 292 ILE C CA 1
ATOM 6410 C C . ILE C 1 292 ? 150.065 161.958 165.831 1.00 57.05 292 ILE C C 1
ATOM 6411 O O . ILE C 1 292 ? 150.232 162.408 164.687 1.00 57.05 292 ILE C O 1
ATOM 6416 N N . GLN C 1 293 ? 150.701 160.882 166.293 1.00 61.41 293 GLN C N 1
ATOM 6417 C CA . GLN C 1 293 ? 151.651 160.129 165.493 1.00 61.41 293 GLN C CA 1
ATOM 6418 C C . GLN C 1 293 ? 150.940 158.988 164.781 1.00 61.41 293 GLN C C 1
ATOM 6419 O O . GLN C 1 293 ? 150.059 158.341 165.349 1.00 61.41 293 GLN C O 1
ATOM 6425 N N . LYS C 1 294 ? 151.327 158.773 163.514 1.00 67.69 294 LYS C N 1
ATOM 6426 C CA . LYS C 1 294 ? 150.699 157.714 162.679 1.00 67.69 294 LYS C CA 1
ATOM 6427 C C . LYS C 1 294 ? 151.786 156.856 162.021 1.00 67.69 294 LYS C C 1
ATOM 6428 O O . LYS C 1 294 ? 152.597 157.421 161.263 1.00 67.69 294 LYS C O 1
ATOM 6434 N N . VAL C 1 295 ? 151.792 155.548 162.288 1.00 69.71 295 VAL C N 1
ATOM 6435 C CA . VAL C 1 295 ? 152.764 154.608 161.742 1.00 69.71 295 VAL C CA 1
ATOM 6436 C C . VAL C 1 295 ? 152.033 153.713 160.754 1.00 69.71 295 VAL C C 1
ATOM 6437 O O . VAL C 1 295 ? 151.060 153.040 161.121 1.00 69.71 295 VAL C O 1
ATOM 6441 N N . GLN C 1 296 ? 152.510 153.691 159.512 1.00 72.95 296 GLN C N 1
ATOM 6442 C CA . GLN C 1 296 ? 151.807 152.996 158.444 1.00 72.95 296 GLN C CA 1
ATOM 6443 C C . GLN C 1 296 ? 152.816 152.382 157.486 1.00 72.95 296 GLN C C 1
ATOM 6444 O O . GLN C 1 296 ? 153.960 152.823 157.400 1.00 72.95 296 GLN C O 1
ATOM 6450 N N . ASP C 1 297 ? 152.370 151.364 156.751 1.00 76.16 297 ASP C N 1
ATOM 6451 C CA . ASP C 1 297 ? 153.226 150.692 155.780 1.00 76.16 297 ASP C CA 1
ATOM 6452 C C . ASP C 1 297 ? 153.840 151.699 154.818 1.00 76.16 297 ASP C C 1
ATOM 6453 O O . ASP C 1 297 ? 153.149 152.571 154.287 1.00 76.16 297 ASP C O 1
ATOM 6458 N N . ILE C 1 298 ? 155.150 151.567 154.595 1.00 71.83 298 ILE C N 1
ATOM 6459 C CA . ILE C 1 298 ? 155.906 152.611 153.907 1.00 71.83 298 ILE C CA 1
ATOM 6460 C C . ILE C 1 298 ? 155.413 152.791 152.475 1.00 71.83 298 ILE C C 1
ATOM 6461 O O . ILE C 1 298 ? 155.357 153.915 151.962 1.00 71.83 298 ILE C O 1
ATOM 6466 N N . VAL C 1 299 ? 155.053 151.696 151.804 1.00 73.11 299 VAL C N 1
ATOM 6467 C CA . VAL C 1 299 ? 154.529 151.805 150.447 1.00 73.11 299 VAL C CA 1
ATOM 6468 C C . VAL C 1 299 ? 153.131 152.410 150.459 1.00 73.11 299 VAL C C 1
ATOM 6469 O O . VAL C 1 299 ? 152.803 153.271 149.635 1.00 73.11 299 VAL C O 1
ATOM 6473 N N . THR C 1 300 ? 152.289 151.978 151.399 1.00 73.25 300 THR C N 1
ATOM 6474 C CA . THR C 1 300 ? 150.905 152.441 151.434 1.00 73.25 300 THR C CA 1
ATOM 6475 C C . THR C 1 300 ? 150.807 153.868 151.965 1.00 73.25 300 THR C C 1
ATOM 6476 O O . THR C 1 300 ? 149.963 154.649 151.510 1.00 73.25 300 THR C O 1
ATOM 6480 N N . ALA C 1 301 ? 151.678 154.236 152.909 1.00 72.20 301 ALA C N 1
ATOM 6481 C CA . ALA C 1 301 ? 151.604 155.563 153.514 1.00 72.20 301 ALA C CA 1
ATOM 6482 C C . ALA C 1 301 ? 151.875 156.668 152.503 1.00 72.20 301 ALA C C 1
ATOM 6483 O O . ALA C 1 301 ? 151.289 157.752 152.599 1.00 72.20 301 ALA C O 1
ATOM 6485 N N . ASN C 1 302 ? 152.754 156.421 151.533 1.00 75.30 302 ASN C N 1
ATOM 6486 C CA . ASN C 1 302 ? 153.109 157.404 150.509 1.00 75.30 302 ASN C CA 1
ATOM 6487 C C . ASN C 1 302 ? 152.869 156.778 149.144 1.00 75.30 302 ASN C C 1
ATOM 6488 O O . ASN C 1 302 ? 153.811 156.334 148.475 1.00 75.30 302 ASN C O 1
ATOM 6493 N N . PRO C 1 303 ? 151.611 156.714 148.702 1.00 71.64 303 PRO C N 1
ATOM 6494 C CA . PRO C 1 303 ? 151.330 156.124 147.384 1.00 71.64 303 PRO C CA 1
ATOM 6495 C C . 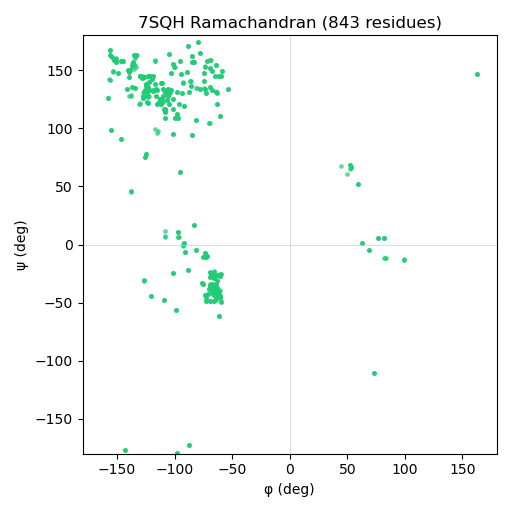PRO C 1 303 ? 151.956 156.887 146.232 1.00 71.64 303 PRO C C 1
ATOM 6496 O O . PRO C 1 303 ? 152.223 156.292 145.181 1.00 71.64 303 PRO C O 1
ATOM 6500 N N . TRP C 1 304 ? 152.201 158.188 146.398 1.00 73.80 304 TRP C N 1
ATOM 6501 C CA . TRP C 1 304 ? 152.670 159.004 145.284 1.00 73.80 304 TRP C CA 1
ATOM 6502 C C . TRP C 1 304 ? 154.089 158.642 144.869 1.00 73.80 304 TRP C C 1
ATOM 6503 O O . TRP C 1 304 ? 154.417 158.707 143.680 1.00 73.80 304 TRP C O 1
ATOM 6514 N N . ASN C 1 305 ? 154.942 158.261 145.823 1.00 73.11 305 ASN C N 1
ATOM 6515 C CA . ASN C 1 305 ? 156.288 157.820 145.470 1.00 73.11 305 ASN C CA 1
ATOM 6516 C C . ASN C 1 305 ? 156.245 156.564 144.611 1.00 73.11 305 ASN C C 1
ATOM 6517 O O . ASN C 1 305 ? 156.963 156.460 143.608 1.00 73.11 305 ASN C O 1
ATOM 6522 N N . THR C 1 306 ? 155.399 155.602 144.982 1.00 72.36 306 THR C N 1
ATOM 6523 C CA . THR C 1 306 ? 155.260 154.391 144.182 1.00 72.36 306 THR C CA 1
ATOM 6524 C C . THR C 1 306 ? 154.648 154.696 142.822 1.00 72.36 306 THR C C 1
ATOM 6525 O O . THR C 1 306 ? 155.021 154.081 141.818 1.00 72.36 306 THR C O 1
ATOM 6529 N N . ILE C 1 307 ? 153.704 155.639 142.769 1.00 71.78 307 ILE C N 1
ATOM 6530 C CA . ILE C 1 307 ? 153.115 156.026 141.489 1.00 71.78 307 ILE C CA 1
ATOM 6531 C C . ILE C 1 307 ? 154.175 156.631 140.577 1.00 71.78 307 ILE C C 1
ATOM 6532 O O . ILE C 1 307 ? 154.235 156.323 139.381 1.00 71.78 307 ILE C O 1
ATOM 6537 N N . ALA C 1 308 ? 155.025 157.500 141.127 1.00 71.21 308 ALA C N 1
ATOM 6538 C CA . ALA C 1 308 ? 156.105 158.086 140.340 1.00 71.21 308 ALA C CA 1
ATOM 6539 C C . ALA C 1 308 ? 157.080 157.020 139.862 1.00 71.21 308 ALA C C 1
ATOM 6540 O O . ALA C 1 308 ? 157.524 157.045 138.707 1.00 71.21 308 ALA C O 1
ATOM 6542 N N . LEU C 1 309 ? 157.424 156.071 140.737 1.00 72.15 309 LEU C N 1
ATOM 6543 C CA . LEU C 1 309 ? 158.328 154.997 140.340 1.00 72.15 309 LEU C CA 1
ATOM 6544 C C . LEU C 1 309 ? 157.730 154.153 139.220 1.00 72.15 309 LEU C C 1
ATOM 6545 O O . LEU C 1 309 ? 158.426 153.799 138.263 1.00 72.15 309 LEU C O 1
ATOM 6550 N N . LEU C 1 310 ? 156.440 153.826 139.320 1.00 74.62 310 LEU C N 1
ATOM 6551 C CA . LEU C 1 310 ? 155.800 153.017 138.287 1.00 74.62 310 LEU C CA 1
ATOM 6552 C C . LEU C 1 310 ? 155.696 153.775 136.969 1.00 74.62 310 LEU C C 1
ATOM 6553 O O . LEU C 1 310 ? 155.893 153.192 135.897 1.00 74.62 310 LEU C O 1
ATOM 6558 N N . CYS C 1 311 ? 155.380 155.070 137.026 1.00 76.47 311 CYS C N 1
ATOM 6559 C CA . CYS C 1 311 ? 155.330 155.867 135.805 1.00 76.47 311 CYS C CA 1
ATOM 6560 C C . CYS C 1 311 ? 156.700 155.933 135.142 1.00 76.47 311 CYS C C 1
ATOM 6561 O O . CYS C 1 311 ? 156.817 155.784 133.918 1.00 76.47 311 CYS C O 1
ATOM 6564 N N . GLY C 1 312 ? 157.750 156.138 135.939 1.00 73.55 312 GLY C N 1
ATOM 6565 C CA . GLY C 1 312 ? 159.095 156.119 135.391 1.00 73.55 312 GLY C CA 1
ATOM 6566 C C . GLY C 1 312 ? 159.458 154.778 134.783 1.00 73.55 312 GLY C C 1
ATOM 6567 O O . GLY C 1 312 ? 160.084 154.719 133.724 1.00 73.55 312 GLY C O 1
ATOM 6568 N N . ALA C 1 313 ? 159.067 153.684 135.442 1.00 74.84 313 ALA C N 1
ATOM 6569 C CA . ALA C 1 313 ? 159.360 152.355 134.914 1.00 74.84 313 ALA C CA 1
ATOM 6570 C C . ALA C 1 313 ? 158.650 152.113 133.587 1.00 74.84 313 ALA C C 1
ATOM 6571 O O . ALA C 1 313 ? 159.242 151.570 132.647 1.00 74.84 313 ALA C O 1
ATOM 6573 N N . PHE C 1 314 ? 157.379 152.510 133.491 1.00 76.30 314 PHE C N 1
ATOM 6574 C CA . PHE C 1 314 ? 156.646 152.338 132.240 1.00 76.30 314 PHE C CA 1
ATOM 6575 C C . PHE C 1 314 ? 157.250 153.176 131.120 1.00 76.30 314 PHE C C 1
ATOM 6576 O O . PHE C 1 314 ? 157.399 152.698 129.989 1.00 76.30 314 PHE C O 1
ATOM 6584 N N . LEU C 1 315 ? 157.604 154.431 131.411 1.00 74.03 315 LEU C N 1
ATOM 6585 C CA . LEU C 1 315 ? 158.215 155.265 130.381 1.00 74.03 315 LEU C CA 1
ATOM 6586 C C . LEU C 1 315 ? 159.571 154.712 129.959 1.00 74.03 315 LEU C C 1
ATOM 6587 O O . LEU C 1 315 ? 159.929 154.761 128.776 1.00 74.03 315 LEU C O 1
ATOM 6592 N N . ALA C 1 316 ? 160.333 154.167 130.911 1.00 75.42 316 ALA C N 1
ATOM 6593 C CA . ALA C 1 316 ? 161.597 153.522 130.576 1.00 75.42 316 ALA C CA 1
ATOM 6594 C C . ALA C 1 316 ? 161.375 152.314 129.678 1.00 75.42 316 ALA C C 1
ATOM 6595 O O . ALA C 1 316 ? 162.155 152.069 128.752 1.00 75.42 316 ALA C O 1
ATOM 6597 N N . LEU C 1 317 ? 160.317 151.542 129.939 1.00 76.79 317 LEU C N 1
ATOM 6598 C CA . LEU C 1 317 ? 160.007 150.396 129.085 1.00 76.79 317 LEU C CA 1
ATOM 6599 C C . LEU C 1 317 ? 159.647 150.837 127.670 1.00 76.79 317 LEU C C 1
ATOM 6600 O O . LEU C 1 317 ? 160.080 150.222 126.687 1.00 76.79 317 LEU C O 1
ATOM 6605 N N . PHE C 1 318 ? 158.848 151.900 127.549 1.00 79.87 318 PHE C N 1
ATOM 6606 C CA . PHE C 1 318 ? 158.510 152.424 126.227 1.00 79.87 318 PHE C CA 1
ATOM 6607 C C . PHE C 1 318 ? 159.756 152.911 125.494 1.00 79.87 318 PHE C C 1
ATOM 6608 O O . PHE C 1 318 ? 159.924 152.657 124.292 1.00 79.87 318 PHE C O 1
ATOM 6616 N N . LYS C 1 319 ? 160.633 153.605 126.224 1.00 81.03 319 LYS C N 1
ATOM 6617 C CA . LYS C 1 319 ? 161.892 154.110 125.616 1.00 81.03 319 LYS C CA 1
ATOM 6618 C C . LYS C 1 319 ? 162.728 152.916 125.145 1.00 81.03 319 LYS C C 1
ATOM 6619 O O . LYS C 1 319 ? 163.250 152.978 124.018 1.00 81.03 319 LYS C O 1
ATOM 6625 N N . ALA C 1 320 ? 162.830 151.867 125.969 1.00 83.98 320 ALA C N 1
ATOM 6626 C CA . ALA C 1 320 ? 163.616 150.694 125.601 1.00 83.98 320 ALA C CA 1
ATOM 6627 C C . ALA C 1 320 ? 163.038 150.010 124.372 1.00 83.98 320 ALA C C 1
ATOM 6628 O O . ALA C 1 320 ? 163.784 149.539 123.508 1.00 83.98 320 ALA C O 1
ATOM 6630 N N . ALA C 1 321 ? 161.708 149.939 124.280 1.00 84.83 321 ALA C N 1
ATOM 6631 C CA . ALA C 1 321 ? 161.082 149.366 123.092 1.00 84.83 321 ALA C CA 1
ATOM 6632 C C . ALA C 1 321 ? 161.401 150.189 121.850 1.00 84.83 321 ALA C C 1
ATOM 6633 O O . ALA C 1 321 ? 161.687 149.633 120.781 1.00 84.83 321 ALA C O 1
ATOM 6635 N N . GLU C 1 322 ? 161.354 151.518 121.972 1.00 89.31 322 GLU C N 1
ATOM 6636 C CA . GLU C 1 322 ? 161.691 152.376 120.839 1.00 89.31 322 GLU C CA 1
ATOM 6637 C C . GLU C 1 322 ? 163.146 152.191 120.418 1.00 89.31 322 GLU C C 1
ATOM 6638 O O . GLU C 1 322 ? 163.451 152.123 119.221 1.00 89.31 322 GLU C O 1
ATOM 6644 N N . PHE C 1 323 ? 164.059 152.104 121.390 1.00 89.00 323 PHE C N 1
ATOM 6645 C CA . PHE C 1 323 ? 165.463 151.872 121.063 1.00 89.00 323 PHE C CA 1
ATOM 6646 C C . PHE C 1 323 ? 165.668 150.514 120.409 1.00 89.00 323 PHE C C 1
ATOM 6647 O O . PHE C 1 323 ? 166.490 150.377 119.497 1.00 89.00 323 PHE C O 1
ATOM 6655 N N . ALA C 1 324 ? 164.946 149.491 120.871 1.00 94.00 324 ALA C N 1
ATOM 6656 C CA . ALA C 1 324 ? 165.056 148.175 120.252 1.00 94.00 324 ALA C CA 1
ATOM 6657 C C . ALA C 1 324 ? 164.569 148.201 118.810 1.00 94.00 324 ALA C C 1
ATOM 6658 O O . ALA C 1 324 ? 165.188 147.596 117.926 1.00 94.00 324 ALA C O 1
ATOM 6660 N N . LYS C 1 325 ? 163.457 148.893 118.552 1.00 96.87 325 LYS C N 1
ATOM 6661 C CA . LYS C 1 325 ? 162.974 149.016 117.179 1.00 96.87 325 LYS C CA 1
ATOM 6662 C C . LYS C 1 325 ? 163.981 149.760 116.309 1.00 96.87 325 LYS C C 1
ATOM 6663 O O . LYS C 1 325 ? 164.240 149.365 115.163 1.00 96.87 325 LYS C O 1
ATOM 6669 N N . LEU C 1 326 ? 164.568 150.834 116.843 1.00 100.92 326 LEU C N 1
ATOM 6670 C CA . LEU C 1 326 ? 165.571 151.582 116.092 1.00 100.92 326 LEU C CA 1
ATOM 6671 C C . LEU C 1 326 ? 166.793 150.721 115.793 1.00 100.92 326 LEU C C 1
ATOM 6672 O O . LEU C 1 326 ? 167.342 150.776 114.689 1.00 100.92 326 LEU C O 1
ATOM 6677 N N . SER C 1 327 ? 167.235 149.925 116.768 1.00 104.14 327 SER C N 1
ATOM 6678 C CA . SER C 1 327 ? 168.384 149.049 116.557 1.00 104.14 327 SER C CA 1
ATOM 6679 C C . SER C 1 327 ? 168.079 147.972 115.524 1.00 104.14 327 SER C C 1
ATOM 6680 O O . SER C 1 327 ? 168.939 147.632 114.702 1.00 104.14 327 SER C O 1
ATOM 6683 N N . ILE C 1 328 ? 166.868 147.413 115.558 1.00 107.99 328 ILE C N 1
ATOM 6684 C CA . ILE C 1 328 ? 166.480 146.415 114.564 1.00 107.99 328 ILE C CA 1
ATOM 6685 C C . ILE C 1 328 ? 166.502 147.027 113.170 1.00 107.99 328 ILE C C 1
ATOM 6686 O O . ILE C 1 328 ? 167.024 146.433 112.217 1.00 107.99 328 ILE C O 1
ATOM 6691 N N . LYS C 1 329 ? 165.942 148.232 113.032 1.00 112.07 329 LYS C N 1
ATOM 6692 C CA . LYS C 1 329 ? 165.953 148.905 111.737 1.00 112.07 329 LYS C CA 1
ATOM 6693 C C . LYS C 1 329 ? 167.377 149.212 111.286 1.00 112.07 329 LYS C C 1
ATOM 6694 O O . LYS C 1 329 ? 167.706 149.069 110.103 1.00 112.07 329 LYS C O 1
ATOM 6700 N N . TRP C 1 330 ? 168.214 149.651 112.230 1.00 116.76 330 TRP C N 1
ATOM 6701 C CA . TRP C 1 330 ? 169.633 149.951 111.901 1.00 116.76 330 TRP C CA 1
ATOM 6702 C C . TRP C 1 330 ? 170.306 148.686 111.361 1.00 116.76 330 TRP C C 1
ATOM 6703 O O . TRP C 1 330 ? 170.944 148.772 110.296 1.00 116.76 330 TRP C O 1
ATOM 6714 N N . MET C 1 331 ? 170.165 147.561 112.069 1.00 119.18 331 MET C N 1
ATOM 6715 C CA . MET C 1 331 ? 170.817 146.331 111.634 1.00 119.18 331 MET C CA 1
ATOM 6716 C C . MET C 1 331 ? 170.276 145.853 110.293 1.00 119.18 331 MET C C 1
ATOM 6717 O O . MET C 1 331 ? 171.047 145.372 109.453 1.00 119.18 331 MET C O 1
ATOM 6722 N N . ILE C 1 332 ? 168.967 145.985 110.067 1.00 120.15 332 ILE C N 1
ATOM 6723 C CA . ILE C 1 332 ? 168.400 145.601 108.777 1.00 120.15 332 ILE C CA 1
ATOM 6724 C C . ILE C 1 332 ? 168.974 146.469 107.664 1.00 120.15 332 ILE C C 1
ATOM 6725 O O . ILE C 1 332 ? 169.332 145.971 106.589 1.00 120.15 332 ILE C O 1
ATOM 6727 N N . LYS C 1 333 ? 169.073 147.779 107.903 1.00 123.77 333 LYS C N 1
ATOM 6728 C CA . LYS C 1 333 ? 169.628 148.679 106.898 1.00 123.77 333 LYS C CA 1
ATOM 6729 C C . LYS C 1 333 ? 171.100 148.381 106.641 1.00 123.77 333 LYS C C 1
ATOM 6730 O O . LYS C 1 333 ? 171.561 148.440 105.496 1.00 123.77 333 LYS C O 1
ATOM 6736 N N . ILE C 1 334 ? 171.855 148.067 107.696 1.00 125.22 334 ILE C N 1
ATOM 6737 C CA . ILE C 1 334 ? 173.266 147.728 107.528 1.00 125.22 334 ILE C CA 1
ATOM 6738 C C . ILE C 1 334 ? 173.414 146.459 106.701 1.00 125.22 334 ILE C C 1
ATOM 6739 O O . ILE C 1 334 ? 174.269 146.376 105.810 1.00 125.22 334 ILE C O 1
ATOM 6741 N N . ARG C 1 335 ? 172.587 145.448 106.983 1.00 127.01 335 ARG C N 1
ATOM 6742 C CA . ARG C 1 335 ? 172.638 144.213 106.208 1.00 127.01 335 ARG C CA 1
ATOM 6743 C C . ARG C 1 335 ? 172.272 144.461 104.750 1.00 127.01 335 ARG C C 1
ATOM 6744 O O . ARG C 1 335 ? 172.895 143.900 103.841 1.00 127.01 335 ARG C O 1
ATOM 6746 N N . LYS C 1 336 ? 171.257 145.295 104.506 1.00 128.54 336 LYS C N 1
ATOM 6747 C CA . LYS C 1 336 ? 170.865 145.600 103.133 1.00 128.54 336 LYS C CA 1
ATOM 6748 C C . LYS C 1 336 ? 171.969 146.345 102.392 1.00 128.54 336 LYS C C 1
ATOM 6749 O O . LYS C 1 336 ? 172.250 146.051 101.224 1.00 128.54 336 LYS C O 1
ATOM 6751 N N . ARG C 1 337 ? 172.603 147.317 103.052 1.00 129.34 337 ARG C N 1
ATOM 6752 C CA . ARG C 1 337 ? 173.664 148.084 102.408 1.00 129.34 337 ARG C CA 1
ATOM 6753 C C . ARG C 1 337 ? 174.885 147.217 102.129 1.00 129.34 337 ARG C C 1
ATOM 6754 O O . ARG C 1 337 ? 175.505 147.329 101.064 1.00 129.34 337 ARG C O 1
ATOM 6756 N N . TYR C 1 338 ? 175.253 146.352 103.078 1.00 129.88 338 TYR C N 1
ATOM 6757 C CA . TYR C 1 338 ? 176.404 145.479 102.875 1.00 129.88 338 TYR C CA 1
ATOM 6758 C C . TYR C 1 338 ? 176.158 144.494 101.739 1.00 129.88 338 TYR C C 1
ATOM 6759 O O . TYR C 1 338 ? 177.052 144.238 100.923 1.00 129.88 338 TYR C O 1
ATOM 6761 N N . LEU C 1 339 ? 174.955 143.933 101.669 1.00 130.29 339 LEU C N 1
ATOM 6762 C CA . LEU C 1 339 ? 174.616 142.974 100.625 1.00 130.29 339 LEU C CA 1
ATOM 6763 C C . LEU C 1 339 ? 173.130 143.034 100.289 1.00 130.29 339 LEU C C 1
ATOM 6764 O O . LEU C 1 339 ? 172.279 142.902 101.169 1.00 130.29 339 LEU C O 1
#

Radius of gyration: 33.61 Å; Cα contacts (8 Å, |Δi|>4): 1635; chains: 3; bounding box: 63×63×113 Å

Foldseek 3Di:
DVVVVVVVVVVVVVVVVVVVVVVVVLVVVLVVVLVVVLPDDPFDKDKDKDFDQKAAWKKKKKQQPQKDWQAKDKDFPDDPDDPDPPHHDHHDFDKDWDWEQAPPPSPDITIIIITTHGMRQVRFMKIKTKIKHQADPDPQAKMKMFIGRHPVCCVPPPPNHVVVNLRVVAPGMDIFHWQKEKEKAKAWEWEQHSVRDIDIHIDIDIDIGGDDDPDDPVRVNMTMYMYMYTHPHRMHMYIYRPCVVCVVVSSVVSVVVVVVVVVVVVVVVVVVVVVVVVVVVVD/DVVVVVVVVVVVVVVVVVVVVVVVVLVVVLVVVLVVVLPDDPFDKDKDKDFDQKAAWKKKKKQQPQKDWQAKDKDFPDDPDDPDPPHHDHHDFDKDWDWEQAPPPSPDITIIIITTHGMRQVRFMKIKTKIKHQADPDPQAKMKMFIGRHPVCCVPPPPNHVVVNLRVVAPGMDIFHWQKEKEKAKAWEWEQHSVRDIDIHIDIDIDIGGDDDPDDPVRVNMTMYMYMYTHPHRMHMYIYRPCVVCVVVSSVVSVVVVVVVVVVVVVVVVVVVVVVVVVVVVD/DVVVVVVVVVVVVVVVVVVVVVVVVLVVVLVVVLVVVLPDDPFDKDKDKDFDQKAAWKKKKKQQPQKDWQAKDKDFPDDPDDPDPPHHDHHDFDKDWDWEQAPPPSPDITIIIITTHGMRQVRFMKIKTKIKHQADPDPQAKMKMFIGRHPVCCVPPPPNHVVVNLRVVAPGMDIFHWQKEKEKAKAWEWEQHSVRDIDIHIDIDIDIGGDDDPDDPVRVNMTMYMYMYTHPHRMHMYIYRPCVV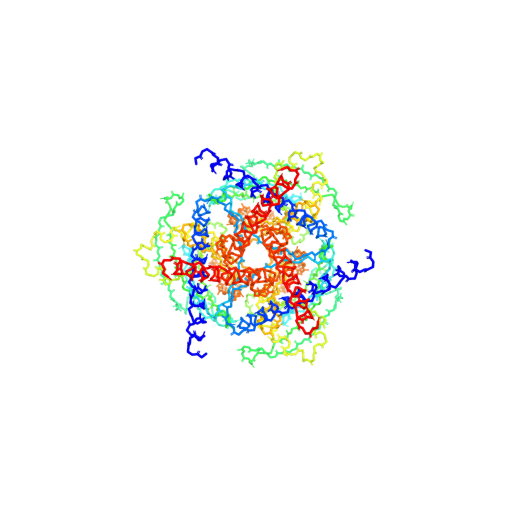CVVVSSVVSVVVVVVVVVVVVVVVVVVVVVVVVVVVVD

Nearest PDB structures (foldseek):
  8eq4-assembly1_A  TM=9.957E-01  e=2.424E-51  Homo sapiens
  8h8f-assembly1_C  TM=7.733E-01  e=1.082E-35  Xenopus tropicalis
  8h8e-assembly1_B  TM=7.028E-01  e=9.675E-36  Xenopus tropicalis
  7ji3-assembly1_A  TM=6.867E-01  e=2.840E-30  Takifugu bimaculatus
  5d3d-assembly1_A  TM=1.901E-01  e=5.101E+00  Staphylococcus aureus subsp. aureus NCTC 8325

Organism: Homo sapiens (NCBI:txid9606)

GO terms:
  GO:0061797 pH-gated chloride channel activity (F, IDA)
  GO:0005886 plasma membrane (C, IDA)
  GO:0006821 chloride transport (P, IDA)
  GO:0005515 protein binding (F, IPI)
  GO:0009986 cell surface (C, HDA)

InterPro domains:
  IPR029366 TMEM206 protein [PF15122] (55-349)
  IPR029366 TMEM206 protein [PTHR16087] (1-350)